Protein AF-A0A9P8GSK3-F1 (afdb_monomer)

Mean predicted aligned error: 22.46 Å

Radius of gyration: 45.97 Å; Cα contacts (8 Å, |Δi|>4): 1770; chains: 1; bounding box: 132×120×137 Å

Sequence (1224 aa):
MKLSNPSAVPVYTISGSATARPLPEWLARQRKRSLKQDPEWANRVELLQDFEFEEASQCVRVSDDGEWVMSTGTYKPQQHVHYLPHLSLSYARHTDSLNQTFLLLSSDYTKSLHLQTDRTLEFHTPGGMHYRTRIPRYGRDLKYNKRSAEALIPASGVNADGMGEVYRLNLELGRYMKAYEVDVGGDDWTSSGAGALQGGINTGCVNTAAIAEDSHNLLAFGTSIGTVEFWDSRSRSRVGLLSSPTQSQEQRPQVTALEFHRSGLNLATGDSDGIVHVYDLRSPMPLLTKDQGYGYAIQTLKYMSPTSTQVQSEKLMSADKRIIKIWEASNGDPWTSVEPAVDLNHVEWCKDSGMLLTANEGRQQHSFFIPQLGPAPKWCSFLDNLVEEMAEDAQDPSAFNAGAQETGAVYDNYKFLSTQQLRELNLDHLVGTTSLLRPYMHGYFVAQKLYEQARLISNPDMFEEQRAKSIAEKINKERESRIRGNKAVKVKVNRRLAEKMAAREEANERRKARRVLRQGGDEPQPQAEGEDEEDTDKPARGVLGDDRFASLFQDEDFEIDEQSREFQLHNPSTVPVAKDAERKRGLTAVEEEANQSIHGSSDDESESEIDDAAAERQQRGVQRRNDRGDDNTVDKNRISSTNYRKSGHKSKQPQMSVSSSQPKNKNANANRRDRSFGDLAQNLRDQPKSSIRQGGVVGEKEVTFAPQKVQKRPQRPRESYGGGDADDGNGRKIPRGKERRSASGNVFRGITMENGPNELTEDEGSPLVSVPATSEQQEDHRVDNSGEREFGGAVGVSCMMIGFPLLMYYMWIGATFYNGHLPSRTPGQSWSALFSHLGNLCYEHAFPHLKAWTIYWTFLIFEGACYLYMPGVYGKGKRLPSLDGKQLEYYCSAVWSWYTTIILAVLLHVSGLFPLYTLIDEFGSIMSVAIISGFLVSFIAYFSALHRGAQHRMTGSPIYDFFMGAELNPRLFTWLDFKMFFEVRIPWYILFLTTLGACARQYERYGYVSGEALFLLMAHFLYANACSKGEELIITSWDMYFEKWGFMLIFWNLAGVPLSYCHCTLYIANHDPAEYHWNPYLLTLLFITYLFVYWIWDTANSQKNMFRAQERGVELNRKTFPQLPWKAVKNPVAIKTKTGDSILCDGWYGKARKIHYTCDLFFALSWGAITGFDSPFPWFYPLFFACMIVHRAIRDIQKCREKYGEAWMEYERRVPWLFVPGVV

Solvent-accessible surface area (backbone atoms only — not comparable to full-atom values): 72685 Å² total; per-residue (Å²): 84,44,67,70,36,94,52,99,52,63,34,34,36,46,31,59,53,91,46,69,72,71,69,59,65,70,59,43,58,59,44,50,64,65,42,70,77,40,65,72,61,72,62,55,53,70,76,45,46,83,58,54,37,93,48,21,29,38,37,46,46,70,31,80,72,69,46,36,38,40,36,33,26,56,65,78,14,27,38,42,33,31,34,39,80,72,36,28,62,71,47,76,46,75,46,98,50,45,57,66,43,66,44,66,78,45,54,46,76,63,30,30,44,34,37,30,74,86,23,35,38,40,34,35,37,86,94,38,79,74,50,76,49,76,51,95,38,49,61,60,34,70,48,71,41,82,91,74,42,29,37,39,30,22,12,37,15,46,50,101,86,33,30,12,41,29,44,30,40,25,66,84,78,73,40,77,50,87,53,48,78,42,84,19,88,25,70,35,79,83,40,79,45,38,91,43,87,56,28,20,78,74,28,16,20,28,40,25,61,30,62,20,75,83,55,81,46,42,34,38,39,21,10,49,65,20,30,38,40,30,32,38,77,85,80,71,41,81,74,48,77,44,58,67,86,69,93,50,91,89,70,52,53,26,25,44,22,49,33,53,34,76,81,44,45,40,36,42,40,17,23,38,58,18,38,35,38,32,26,44,80,92,42,86,58,62,79,43,77,47,75,70,82,78,57,40,36,23,54,35,52,44,74,43,72,46,73,35,93,90,39,90,64,52,28,34,34,44,26,32,42,53,39,39,38,36,22,34,66,89,80,67,49,79,62,44,65,46,73,59,53,45,46,42,55,32,68,33,73,47,80,77,29,19,37,37,42,34,12,18,70,31,35,43,34,37,35,40,40,24,67,87,45,9,54,53,52,89,66,48,45,66,53,49,56,52,52,47,54,42,52,68,42,86,83,49,98,68,33,74,57,91,87,50,92,88,72,79,91,73,52,100,55,47,42,78,37,47,68,63,57,34,48,75,50,65,49,58,79,41,65,93,73,42,89,66,52,42,81,50,99,80,30,32,36,30,42,41,74,58,53,53,53,32,52,55,66,67,43,72,60,54,63,58,52,52,52,51,49,54,52,52,50,52,55,48,52,56,43,58,73,62,70,76,64,92,71,70,78,90,49,80,27,51,48,72,56,53,58,57,47,52,57,52,51,52,56,48,50,57,52,50,53,59,50,53,76,68,63,82,78,90,77,84,80,77,85,82,79,87,81,80,98,80,86,83,90,80,72,59,100,47,75,93,47,38,78,93,48,47,55,61,30,61,41,74,94,54,56,76,57,79,84,38,72,66,52,41,69,76,40,78,86,70,75,79,83,79,88,78,82,90,83,92,84,80,89,65,97,66,72,70,74,78,75,77,76,88,88,86,85,78,90,85,89,86,85,89,83,88,85,90,81,82,89,81,88,81,89,80,88,80,90,82,85,88,77,90,83,89,84,91,86,85,88,91,83,90,84,89,88,88,88,89,89,82,88,89,84,88,87,87,86,84,88,90,86,82,83,89,87,86,90,85,85,88,82,93,89,86,82,90,70,92,79,60,78,65,70,58,60,61,78,73,71,88,79,86,89,76,86,90,81,83,94,72,96,78,95,82,81,90,80,84,92,79,93,82,84,88,83,80,89,82,79,88,86,81,86,82,88,83,87,83,84,83,84,85,81,90,84,93,82,87,91,89,89,80,91,81,92,86,86,87,82,83,88,88,83,89,82,85,88,85,85,85,81,88,86,89,82,88,83,90,80,80,89,79,82,81,81,83,89,75,88,71,86,75,73,65,58,40,48,45,86,80,81,78,59,72,69,68,32,52,63,40,44,51,50,46,70,54,44,54,61,53,47,52,54,51,53,47,46,8,45,72,76,44,84,28,33,80,78,72,72,57,95,88,56,49,73,68,60,42,53,51,50,55,49,46,51,44,59,73,61,21,46,67,43,69,71,34,46,51,55,57,50,50,50,53,52,51,52,52,48,26,55,74,71,35,70,59,47,82,30,75,31,58,64,31,75,92,55,84,49,45,59,52,78,42,76,38,11,43,53,47,34,53,53,52,50,53,52,47,52,52,50,32,33,77,69,64,77,46,57,50,33,53,57,61,79,42,33,46,13,38,49,41,36,26,48,51,46,16,55,52,51,30,50,52,46,35,55,48,20,62,73,70,68,46,47,33,49,37,72,87,43,72,67,40,30,42,37,50,13,27,25,54,80,60,60,51,92,84,67,47,46,53,61,73,51,36,73,49,52,52,19,38,48,50,33,33,47,46,33,50,8,34,40,49,46,34,32,75,74,69,74,47,63,52,73,59,54,51,47,51,40,52,52,39,45,55,49,37,48,47,50,28,69,40,40,70,58,51,47,66,35,62,70,59,74,68,40,37,55,10,30,55,61,40,28,35,25,57,26,46,49,22,64,56,62,34,36,33,45,47,45,67,57,70,48,60,72,81,80,51,64,66,60,68,69,60,48,51,49,47,53,56,49,49,55,50,42,48,52,53,32,56,23,38,57,32,28,58,52,46,50,65,23,55,79,69,76,40,86,87,76,81,90,60,89,88,73,67,83,70,38,56,68,80,88,63,51,60,48,71,33,99,81,79,48,68,44,70,54,34,73,59,42,38,46,8,70,40,35,49,59,46,36,54,47,50,53,35,43,48,51,16,53,57,57,53,80,83,34,64,55,29,44,44,45,32,53,55,49,48,56,49,50,54,55,49,50,54,55,49,50,52,55,40,44,72,73,40,41,68,51,37,52,55,45,44,68,72,21,72,20,42,42,38,67,93,79,57

Structure (mmCIF, N/CA/C/O backbone):
data_AF-A0A9P8GSK3-F1
#
_entry.id   AF-A0A9P8GSK3-F1
#
loop_
_atom_site.group_PDB
_atom_site.id
_atom_site.type_symbol
_atom_site.label_atom_id
_atom_site.label_alt_id
_atom_site.label_comp_id
_atom_site.label_asym_id
_atom_site.label_entity_id
_atom_site.label_seq_id
_atom_site.pdbx_PDB_ins_code
_atom_site.Cartn_x
_atom_site.Cartn_y
_atom_site.Cartn_z
_atom_site.occupancy
_atom_site.B_iso_or_equiv
_atom_site.auth_seq_id
_atom_site.auth_comp_id
_atom_site.auth_asym_id
_atom_site.auth_atom_id
_atom_site.pdbx_PDB_model_num
ATOM 1 N N . MET A 1 1 ? 3.938 1.145 26.643 1.00 70.19 1 MET A N 1
ATOM 2 C CA . MET A 1 1 ? 3.101 1.276 27.854 1.00 70.19 1 MET A CA 1
ATOM 3 C C . MET A 1 1 ? 3.301 2.670 28.438 1.00 70.19 1 MET A C 1
ATOM 5 O O . MET A 1 1 ? 4.382 3.214 28.258 1.00 70.19 1 MET A O 1
ATOM 9 N N . LYS A 1 2 ? 2.288 3.274 29.072 1.00 73.25 2 LYS A N 1
ATOM 10 C CA . LYS A 1 2 ? 2.395 4.587 29.741 1.00 73.25 2 LYS A CA 1
ATOM 11 C C . LYS A 1 2 ? 1.479 4.644 30.968 1.00 73.25 2 LYS A C 1
ATOM 13 O O . LYS A 1 2 ? 0.373 4.108 30.921 1.00 73.25 2 LYS A O 1
ATOM 18 N N . LEU A 1 3 ? 1.915 5.311 32.039 1.00 74.56 3 LEU A N 1
ATOM 19 C CA . LEU A 1 3 ? 1.062 5.621 33.189 1.00 74.56 3 LEU A CA 1
ATOM 20 C C . LEU A 1 3 ? -0.022 6.638 32.783 1.00 74.56 3 LEU A C 1
ATOM 22 O O . LEU A 1 3 ? 0.280 7.705 32.249 1.00 74.56 3 LEU A O 1
ATOM 26 N N . SER A 1 4 ? -1.284 6.284 33.016 1.00 69.69 4 SER A N 1
ATOM 27 C CA . SER A 1 4 ? -2.466 7.010 32.518 1.00 69.69 4 SER A CA 1
ATOM 28 C C . SER A 1 4 ? -3.011 8.011 33.537 1.00 69.69 4 SER A C 1
ATOM 30 O O . SER A 1 4 ? -3.541 9.050 33.159 1.00 69.69 4 SER A O 1
ATOM 32 N N . ASN A 1 5 ? -2.881 7.692 34.827 1.00 68.56 5 ASN A N 1
ATOM 33 C CA . ASN A 1 5 ? -3.347 8.506 35.944 1.00 68.56 5 ASN A CA 1
ATOM 34 C C . ASN A 1 5 ? -2.309 8.437 37.087 1.00 68.56 5 ASN A C 1
ATOM 36 O O . ASN A 1 5 ? -1.944 7.325 37.476 1.00 68.56 5 ASN A O 1
ATOM 40 N N . PRO A 1 6 ? -1.824 9.575 37.624 1.00 57.06 6 PRO A N 1
ATOM 41 C CA . PRO A 1 6 ? -0.939 9.630 38.793 1.00 57.06 6 PRO A CA 1
ATOM 42 C C . PRO A 1 6 ? -1.689 9.528 40.141 1.00 57.06 6 PRO A C 1
ATOM 44 O O . PRO A 1 6 ? -1.169 9.946 41.176 1.00 57.06 6 PRO A O 1
ATOM 47 N N . SER A 1 7 ? -2.918 9.003 40.149 1.00 65.94 7 SER A N 1
ATOM 48 C CA . SER A 1 7 ? -3.650 8.621 41.361 1.00 65.94 7 SER A CA 1
ATOM 49 C C . SER A 1 7 ? -2.873 7.616 42.223 1.00 65.94 7 SER A C 1
ATOM 51 O O . SER A 1 7 ? -1.997 6.907 41.736 1.00 65.94 7 SER A O 1
ATOM 53 N N . ALA A 1 8 ? -3.244 7.496 43.504 1.00 71.44 8 ALA A N 1
ATOM 54 C CA . ALA A 1 8 ? -2.630 6.544 44.444 1.00 71.44 8 ALA A CA 1
ATOM 55 C C . ALA A 1 8 ? -2.662 5.076 43.958 1.00 71.44 8 ALA A C 1
ATOM 57 O O . ALA A 1 8 ? -1.818 4.271 44.347 1.00 71.44 8 ALA A O 1
ATOM 58 N N . VAL A 1 9 ? -3.617 4.753 43.082 1.00 82.31 9 VAL A N 1
ATOM 59 C CA . VAL A 1 9 ? -3.660 3.527 42.280 1.00 82.31 9 VAL A CA 1
ATOM 60 C C . VAL A 1 9 ? -3.113 3.850 40.881 1.00 82.31 9 VAL A C 1
ATOM 62 O O . VAL A 1 9 ? -3.765 4.622 40.167 1.00 82.31 9 VAL A O 1
ATOM 65 N N . PRO A 1 10 ? -1.972 3.284 40.449 1.00 83.38 10 PRO A N 1
ATOM 66 C CA . PRO A 1 10 ? -1.483 3.462 39.088 1.00 83.38 10 PRO A CA 1
ATOM 67 C C . PRO A 1 10 ? -2.335 2.669 38.086 1.00 83.38 10 PRO A C 1
ATOM 69 O O . PRO A 1 10 ? -2.707 1.521 38.333 1.00 83.38 10 PRO A O 1
ATOM 72 N N . VAL A 1 11 ? -2.610 3.275 36.928 1.00 87.38 11 VAL A N 1
ATOM 73 C CA . VAL A 1 11 ? -3.297 2.622 35.800 1.00 87.38 11 VAL A CA 1
ATOM 74 C C . VAL A 1 11 ? -2.445 2.741 34.545 1.00 87.38 11 VAL A C 1
ATOM 76 O O . VAL A 1 11 ? -2.153 3.850 34.093 1.00 87.38 11 VAL A O 1
ATOM 79 N N . TYR A 1 12 ? -2.083 1.616 33.939 1.00 86.31 12 TYR A N 1
ATOM 80 C CA . TYR A 1 12 ? -1.197 1.566 32.779 1.00 86.31 12 TYR A CA 1
ATOM 81 C C . TYR A 1 12 ? -1.998 1.404 31.485 1.00 86.31 12 TYR A C 1
ATOM 83 O O . TYR A 1 12 ? -2.750 0.445 31.327 1.00 86.31 12 TYR A O 1
ATOM 91 N N . THR A 1 13 ? -1.810 2.317 30.532 1.00 87.25 13 THR A N 1
ATOM 92 C CA . THR A 1 13 ? -2.250 2.124 29.145 1.00 87.25 13 THR A CA 1
ATOM 93 C C . THR A 1 13 ? -1.189 1.283 28.447 1.00 87.25 13 THR A C 1
ATOM 95 O O . THR A 1 13 ? -0.060 1.749 28.243 1.00 87.25 13 THR A O 1
ATOM 98 N N . ILE A 1 14 ? -1.522 0.041 28.096 1.00 85.19 14 ILE A N 1
ATOM 99 C CA . ILE A 1 14 ? -0.599 -0.850 27.383 1.00 85.19 14 ILE A CA 1
ATOM 100 C C . ILE A 1 14 ? -0.660 -0.524 25.892 1.00 85.19 14 ILE A C 1
ATOM 102 O O . ILE A 1 14 ? 0.328 -0.047 25.333 1.00 85.19 14 ILE A O 1
ATOM 106 N N . SER A 1 15 ? -1.839 -0.719 25.289 1.00 81.81 15 SER A N 1
ATOM 107 C CA . SER A 1 15 ? -2.150 -0.354 23.905 1.00 81.81 15 SER A CA 1
ATOM 108 C C . SER A 1 15 ? -3.237 0.722 23.853 1.00 81.81 15 SER A C 1
ATOM 110 O O . SER A 1 15 ? -4.121 0.767 24.712 1.00 81.81 15 SER A O 1
ATOM 112 N N . GLY A 1 16 ? -3.152 1.607 22.858 1.00 77.06 16 GLY A N 1
ATOM 113 C CA . GLY A 1 16 ? -4.143 2.652 22.627 1.00 77.06 16 GLY A CA 1
ATOM 114 C C . GLY A 1 16 ? -3.597 3.917 21.964 1.00 77.06 16 GLY A C 1
ATOM 115 O O . GLY A 1 16 ? -2.390 4.123 21.812 1.00 77.06 16 GLY A O 1
ATOM 116 N N . SER A 1 17 ? -4.519 4.788 21.559 1.00 70.69 17 SER A N 1
ATOM 117 C CA . SER A 1 17 ? -4.235 6.063 20.899 1.00 70.69 17 SER A CA 1
ATOM 118 C C . SER A 1 17 ? -4.015 7.190 21.915 1.00 70.69 17 SER A C 1
ATOM 120 O O . SER A 1 17 ? -4.970 7.680 22.514 1.00 70.69 17 SER A O 1
ATOM 122 N N . ALA A 1 18 ? -2.776 7.670 22.048 1.00 68.25 18 ALA A N 1
ATOM 123 C CA . ALA A 1 18 ? -2.437 8.807 22.915 1.00 68.25 18 ALA A CA 1
ATOM 124 C C . ALA A 1 18 ? -3.004 10.167 22.440 1.00 68.25 18 ALA A C 1
ATOM 126 O O . ALA A 1 18 ? -2.878 11.165 23.145 1.00 68.25 18 ALA A O 1
ATOM 127 N N . THR A 1 19 ? -3.614 10.234 21.250 1.00 64.88 19 THR A N 1
ATOM 128 C CA . THR A 1 19 ? -4.216 11.451 20.691 1.00 64.88 19 THR A CA 1
ATOM 129 C C . THR A 1 19 ? -5.680 11.240 20.307 1.00 64.88 19 THR A C 1
ATOM 131 O O . THR A 1 19 ? -6.029 10.262 19.651 1.00 64.88 19 THR A O 1
ATOM 134 N N . ALA A 1 20 ? -6.523 12.223 20.647 1.00 66.25 20 ALA A N 1
ATOM 135 C CA . ALA A 1 20 ? -7.957 12.253 20.330 1.00 66.25 20 ALA A CA 1
ATOM 136 C C . ALA A 1 20 ? -8.278 12.248 18.826 1.00 66.25 20 ALA A C 1
ATOM 138 O O . ALA A 1 20 ? -9.385 11.921 18.407 1.00 66.25 20 ALA A O 1
ATOM 139 N N . ARG A 1 21 ? -7.314 12.675 18.005 1.00 70.44 21 ARG A N 1
ATOM 140 C CA . ARG A 1 21 ? -7.384 12.675 16.543 1.00 70.44 21 ARG A CA 1
ATOM 141 C C . ARG A 1 21 ? -6.069 12.096 16.018 1.00 70.44 21 ARG A C 1
ATOM 143 O O . ARG A 1 21 ? -5.085 12.839 15.940 1.00 70.44 21 ARG A O 1
ATOM 150 N N . PRO A 1 22 ? -5.998 10.785 15.724 1.00 68.25 22 PRO A N 1
ATOM 151 C CA . PRO A 1 22 ? -4.813 10.205 15.107 1.00 68.25 22 PRO A CA 1
ATOM 152 C C . PRO A 1 22 ? -4.578 10.819 13.721 1.00 68.25 22 PRO A C 1
ATOM 154 O O . PRO A 1 22 ? -5.506 11.281 13.055 1.00 68.25 22 PRO A O 1
ATOM 157 N N . LEU A 1 23 ? -3.323 10.818 13.266 1.00 70.06 23 LEU A N 1
ATOM 158 C CA . LEU A 1 23 ? -3.021 11.158 11.875 1.00 70.06 23 LEU A CA 1
ATOM 159 C C . LEU A 1 23 ? -3.677 10.115 10.948 1.00 70.06 23 LEU A C 1
ATOM 161 O O . LEU A 1 23 ? -3.626 8.928 11.284 1.00 70.06 23 LEU A O 1
ATOM 165 N N . PRO A 1 24 ? -4.234 10.513 9.784 1.00 70.56 24 PRO A N 1
ATOM 166 C CA . PRO A 1 24 ? -4.774 9.575 8.802 1.00 70.56 24 PRO A CA 1
ATOM 167 C C . PRO A 1 24 ? -3.781 8.457 8.491 1.00 70.56 24 PRO A C 1
ATOM 169 O O . PRO A 1 24 ? -2.579 8.715 8.389 1.00 70.56 24 PRO A O 1
ATOM 172 N N . GLU A 1 25 ? -4.266 7.222 8.328 1.00 62.50 25 GLU A N 1
ATOM 173 C CA . GLU A 1 25 ? -3.390 6.046 8.287 1.00 62.50 25 GLU A CA 1
ATOM 174 C C . GLU A 1 25 ? -2.247 6.182 7.274 1.00 62.50 25 GLU A C 1
ATOM 176 O O . GLU A 1 25 ? -1.104 5.859 7.588 1.00 62.50 25 GLU A O 1
ATOM 181 N N . TRP A 1 26 ? -2.537 6.653 6.063 1.00 66.50 26 TRP A N 1
ATOM 182 C CA . TRP A 1 26 ? -1.534 6.794 5.010 1.00 66.50 26 TRP A CA 1
ATOM 183 C C . TRP A 1 26 ? -0.396 7.741 5.429 1.00 66.50 26 TRP A C 1
ATOM 185 O O . TRP A 1 26 ? 0.775 7.421 5.220 1.00 66.50 26 TRP A O 1
ATOM 195 N N . LEU A 1 27 ? -0.722 8.842 6.114 1.00 63.34 27 LEU A N 1
ATOM 196 C CA . LEU A 1 27 ? 0.229 9.833 6.619 1.00 63.34 27 LEU A CA 1
ATOM 197 C C . LEU A 1 27 ? 0.995 9.298 7.838 1.00 63.34 27 LEU A C 1
ATOM 199 O O . LEU A 1 27 ? 2.202 9.515 7.961 1.00 63.34 27 LEU A O 1
ATOM 203 N N . ALA A 1 28 ? 0.323 8.545 8.713 1.00 61.78 28 ALA A N 1
ATOM 204 C CA . ALA A 1 28 ? 0.964 7.830 9.813 1.00 61.78 28 ALA A CA 1
ATOM 205 C C . ALA A 1 28 ? 1.957 6.774 9.287 1.00 61.78 28 ALA A C 1
ATOM 207 O O . ALA A 1 28 ? 3.100 6.740 9.734 1.00 61.78 28 ALA A O 1
ATOM 208 N N . ARG A 1 29 ? 1.575 5.974 8.279 1.00 65.06 29 ARG A N 1
ATOM 209 C CA . ARG A 1 29 ? 2.432 4.988 7.589 1.00 65.06 29 ARG A CA 1
ATOM 210 C C . ARG A 1 29 ? 3.604 5.646 6.851 1.00 65.06 29 ARG A C 1
ATOM 212 O O . ARG A 1 29 ? 4.705 5.101 6.875 1.00 65.06 29 ARG A O 1
ATOM 219 N N . GLN A 1 30 ? 3.404 6.818 6.246 1.00 63.38 30 GLN A N 1
ATOM 220 C CA . GLN A 1 30 ? 4.469 7.606 5.615 1.00 63.38 30 GLN A CA 1
ATOM 221 C C . GLN A 1 30 ? 5.486 8.090 6.661 1.00 63.38 30 GLN A C 1
ATOM 223 O O . GLN A 1 30 ? 6.686 7.844 6.518 1.00 63.38 30 GLN A O 1
ATOM 228 N N . ARG A 1 31 ? 5.012 8.673 7.773 1.00 57.75 31 ARG A N 1
ATOM 229 C CA . ARG A 1 31 ? 5.863 9.054 8.915 1.00 57.75 31 ARG A CA 1
ATOM 230 C C . ARG A 1 31 ? 6.475 7.852 9.641 1.00 57.75 31 ARG A C 1
ATOM 232 O O . ARG A 1 31 ? 7.550 7.999 10.205 1.00 57.75 31 ARG A O 1
ATOM 239 N N . LYS A 1 32 ? 5.886 6.650 9.574 1.00 59.59 32 LYS A N 1
ATOM 240 C CA . LYS A 1 32 ? 6.420 5.402 10.171 1.00 59.59 32 LYS A CA 1
ATOM 241 C C . LYS A 1 32 ? 7.835 5.056 9.676 1.00 59.59 32 LYS A C 1
ATOM 243 O O . LYS A 1 32 ? 8.541 4.305 10.340 1.00 59.59 32 LYS A O 1
ATOM 248 N N . ARG A 1 33 ? 8.277 5.609 8.532 1.00 58.06 33 ARG A N 1
ATOM 249 C CA . ARG A 1 33 ? 9.667 5.492 8.048 1.00 58.06 33 ARG A CA 1
ATOM 250 C C . ARG A 1 33 ? 10.639 6.460 8.732 1.00 58.06 33 ARG A C 1
ATOM 252 O O . ARG A 1 33 ? 11.757 6.045 9.011 1.00 58.06 33 ARG A O 1
ATOM 259 N N . SER A 1 34 ? 10.234 7.698 9.032 1.00 55.66 34 SER A N 1
ATOM 260 C CA . SER A 1 34 ? 11.063 8.655 9.788 1.00 55.66 34 SER A CA 1
ATOM 261 C C . SER A 1 34 ? 11.039 8.364 11.292 1.00 55.66 34 SER A C 1
ATOM 263 O O . SER A 1 34 ? 12.094 8.302 11.911 1.00 55.66 34 SER A O 1
ATOM 265 N N . LEU A 1 35 ? 9.856 8.043 11.835 1.00 52.88 35 LEU A N 1
ATOM 266 C CA . LEU A 1 35 ? 9.640 7.601 13.221 1.00 52.88 35 LEU A CA 1
ATOM 267 C C . LEU A 1 35 ? 10.428 6.333 13.583 1.00 52.88 35 LEU A C 1
ATOM 269 O O . LEU A 1 35 ? 10.592 6.028 14.755 1.00 52.88 35 LEU A O 1
ATOM 273 N N . LYS A 1 36 ? 10.970 5.595 12.606 1.00 57.69 36 LYS A N 1
ATOM 274 C CA . LYS A 1 36 ? 11.797 4.405 12.859 1.00 57.69 36 LYS A CA 1
ATOM 275 C C . LYS A 1 36 ? 13.150 4.720 13.529 1.00 57.69 36 LYS A C 1
ATOM 277 O O . LYS A 1 36 ? 13.884 3.791 13.853 1.00 57.69 36 LYS A O 1
ATOM 282 N N . GLN A 1 37 ? 13.490 5.999 13.705 1.00 54.34 37 GLN A N 1
ATOM 283 C CA . GLN A 1 37 ? 14.628 6.463 14.511 1.00 54.34 37 GLN A CA 1
ATOM 284 C C . GLN A 1 37 ? 14.208 7.077 15.860 1.00 54.34 37 GLN A C 1
ATOM 286 O O . GLN A 1 37 ? 15.078 7.330 16.689 1.00 54.34 37 GLN A O 1
ATOM 291 N N . ASP A 1 38 ? 12.911 7.299 16.099 1.00 59.09 38 ASP A N 1
ATOM 292 C CA . ASP A 1 38 ? 12.418 7.888 17.346 1.00 59.09 38 ASP A CA 1
ATOM 293 C C . ASP A 1 38 ? 12.273 6.804 18.438 1.00 59.09 38 ASP A C 1
ATOM 295 O O . ASP A 1 38 ? 11.646 5.764 18.198 1.00 59.09 38 ASP A O 1
ATOM 299 N N . PRO A 1 39 ? 12.817 7.016 19.654 1.00 53.41 39 PRO A N 1
ATOM 300 C CA . PRO A 1 39 ? 12.835 5.993 20.703 1.00 53.41 39 PRO A CA 1
ATOM 301 C C . PRO A 1 39 ? 11.430 5.643 21.212 1.00 53.41 39 PRO A C 1
ATOM 303 O O . PRO A 1 39 ? 11.164 4.487 21.520 1.00 53.41 39 PRO A O 1
ATOM 306 N N . GLU A 1 40 ? 10.495 6.598 21.216 1.00 55.22 40 GLU A N 1
ATOM 307 C CA . GLU A 1 40 ? 9.090 6.346 21.570 1.00 55.22 40 GLU A CA 1
ATOM 308 C C . GLU A 1 40 ? 8.411 5.348 20.622 1.00 55.22 40 GLU A C 1
ATOM 310 O O . GLU A 1 40 ? 7.544 4.583 21.044 1.00 55.22 40 GLU A O 1
ATOM 315 N N . TRP A 1 41 ? 8.810 5.325 19.344 1.00 62.22 41 TRP A N 1
ATOM 316 C CA . TRP A 1 41 ? 8.299 4.345 18.389 1.00 62.22 41 TRP A CA 1
ATOM 317 C C . TRP A 1 41 ? 8.928 2.961 18.611 1.00 62.22 41 TRP A C 1
ATOM 319 O O . TRP A 1 41 ? 8.248 1.946 18.461 1.00 62.22 41 TRP A O 1
ATOM 329 N N . ALA A 1 42 ? 10.213 2.906 18.978 1.00 59.00 42 ALA A N 1
ATOM 330 C CA . ALA A 1 42 ? 10.905 1.654 19.288 1.00 59.00 42 ALA A CA 1
ATOM 331 C C . ALA A 1 42 ? 10.383 0.999 20.582 1.00 59.00 42 ALA A C 1
ATOM 333 O O . ALA A 1 42 ? 10.210 -0.216 20.622 1.00 59.00 42 ALA A O 1
ATOM 334 N N . ASN A 1 43 ? 10.056 1.802 21.598 1.00 62.62 43 ASN A N 1
ATOM 335 C CA . ASN A 1 43 ? 9.578 1.346 22.910 1.00 62.62 43 ASN A CA 1
ATOM 336 C C . ASN A 1 43 ? 8.051 1.080 22.945 1.00 62.62 43 ASN A C 1
ATOM 338 O O . ASN A 1 43 ? 7.445 0.926 24.011 1.00 62.62 43 ASN A O 1
ATOM 342 N N . ARG A 1 44 ? 7.389 1.048 21.780 1.00 69.69 44 ARG A N 1
ATOM 343 C CA . ARG A 1 44 ? 5.934 0.896 21.668 1.00 69.69 44 ARG A CA 1
ATOM 344 C C . ARG A 1 44 ? 5.510 -0.574 21.691 1.00 69.69 44 ARG A C 1
ATOM 346 O O . ARG A 1 44 ? 5.455 -1.235 20.660 1.00 69.69 44 ARG A O 1
ATOM 353 N N . VAL A 1 45 ? 5.142 -1.051 22.877 1.00 69.75 45 VAL A N 1
ATOM 354 C CA . VAL A 1 45 ? 4.479 -2.351 23.074 1.00 69.75 45 VAL A CA 1
ATOM 355 C C . VAL A 1 45 ? 3.070 -2.331 22.463 1.00 69.75 45 VAL A C 1
ATOM 357 O O . VAL A 1 45 ? 2.242 -1.511 22.854 1.00 69.75 45 VAL A O 1
ATOM 360 N N . GLU A 1 46 ? 2.785 -3.254 21.544 1.00 76.62 46 GLU A N 1
ATOM 361 C CA . GLU A 1 46 ? 1.431 -3.591 21.083 1.00 76.62 46 GLU A CA 1
ATOM 362 C C . GLU A 1 46 ? 1.115 -5.013 21.587 1.00 76.62 46 GLU A C 1
ATOM 364 O O . GLU A 1 46 ? 1.818 -5.957 21.239 1.00 76.62 46 GLU A O 1
ATOM 369 N N . LEU A 1 47 ? 0.120 -5.153 22.477 1.00 83.12 47 LEU A N 1
ATOM 370 C CA . LEU A 1 47 ? -0.139 -6.398 23.226 1.00 83.12 47 LEU A CA 1
ATOM 371 C C . LEU A 1 47 ? -0.805 -7.493 22.382 1.00 83.12 47 LEU A C 1
ATOM 373 O O . LEU A 1 47 ? -0.472 -8.665 22.516 1.00 83.12 47 LEU A O 1
ATOM 377 N N . LEU A 1 48 ? -1.768 -7.103 21.548 1.00 87.19 48 LEU A N 1
ATOM 378 C CA . LEU A 1 48 ? -2.497 -7.987 20.647 1.00 87.19 48 LEU A CA 1
ATOM 379 C C . LEU A 1 48 ? -2.267 -7.503 19.214 1.00 87.19 48 LEU A C 1
ATOM 381 O O . LEU A 1 48 ? -2.512 -6.335 18.900 1.00 87.19 48 LEU A O 1
ATOM 385 N N . GLN A 1 49 ? -1.795 -8.394 18.343 1.00 87.50 49 GLN A N 1
ATOM 386 C CA . GLN A 1 49 ? -1.580 -8.086 16.934 1.00 87.50 49 GLN A CA 1
ATOM 387 C C . GLN A 1 49 ? -2.915 -7.758 16.250 1.00 87.50 49 GLN A C 1
ATOM 389 O O . GLN A 1 49 ? -3.891 -8.500 16.380 1.00 87.50 49 GLN A O 1
ATOM 394 N N . ASP A 1 50 ? -2.924 -6.665 15.481 1.00 87.44 50 ASP A N 1
ATOM 395 C CA . ASP A 1 50 ? -4.078 -6.175 14.719 1.00 87.44 50 ASP A CA 1
ATOM 396 C C . ASP A 1 50 ? -5.334 -5.960 15.608 1.00 87.44 50 ASP A C 1
ATOM 398 O O . ASP A 1 50 ? -6.471 -6.244 15.223 1.00 87.44 50 ASP A O 1
ATOM 402 N N . PHE A 1 51 ? -5.135 -5.452 16.835 1.00 91.38 51 PHE A N 1
ATOM 403 C CA . PHE A 1 51 ? -6.191 -5.034 17.781 1.00 91.38 51 PHE A CA 1
ATOM 404 C C . PHE A 1 51 ? -6.688 -3.600 17.501 1.00 91.38 51 PHE A C 1
ATOM 406 O O . PHE A 1 51 ? -6.719 -2.718 18.361 1.00 91.38 51 PHE A O 1
ATOM 413 N N . GLU A 1 52 ? -7.025 -3.347 16.238 1.00 90.62 52 GLU A N 1
ATOM 414 C CA . GLU A 1 52 ? -7.449 -2.044 15.726 1.00 90.62 52 GLU A CA 1
ATOM 415 C C . GLU A 1 52 ? -8.426 -2.185 14.547 1.00 90.62 52 GLU A C 1
ATOM 417 O O . GLU A 1 52 ? -8.454 -3.208 13.865 1.00 90.62 52 GLU A O 1
ATOM 422 N N . PHE A 1 53 ? -9.217 -1.140 14.304 1.00 92.00 53 PHE A N 1
ATOM 423 C CA . PHE A 1 53 ? -10.122 -0.995 13.160 1.00 92.00 53 PHE A CA 1
ATOM 424 C C . PHE A 1 53 ? -9.789 0.291 12.386 1.00 92.00 53 PHE A C 1
ATOM 426 O O . PHE A 1 53 ? -9.118 1.179 12.907 1.00 92.00 53 PHE A O 1
ATOM 433 N N . GLU A 1 54 ? -10.229 0.414 11.129 1.00 84.19 54 GLU A N 1
ATOM 434 C CA . GLU A 1 54 ? -9.837 1.554 10.273 1.00 84.19 54 GLU A CA 1
ATOM 435 C C . GLU A 1 54 ? -10.389 2.913 10.768 1.00 84.19 54 GLU A C 1
ATOM 437 O O . GLU A 1 54 ? -9.703 3.926 10.629 1.00 84.19 54 GLU A O 1
ATOM 442 N N . GLU A 1 55 ? -11.577 2.926 11.390 1.00 86.81 55 GLU A N 1
ATOM 443 C CA . GLU A 1 55 ? -12.244 4.127 11.929 1.00 86.81 55 GLU A CA 1
ATOM 444 C C . GLU A 1 55 ? -12.495 4.030 13.445 1.00 86.81 55 GLU A C 1
ATOM 446 O O . GLU A 1 55 ? -11.806 4.691 14.219 1.00 86.81 55 GLU A O 1
ATOM 451 N N . ALA A 1 56 ? -13.474 3.214 13.856 1.00 91.62 56 ALA A N 1
ATOM 452 C CA . ALA A 1 56 ? -13.959 3.094 15.231 1.00 91.62 56 ALA A CA 1
ATOM 453 C C . ALA A 1 56 ? -14.428 1.662 15.556 1.00 91.62 56 ALA A C 1
ATOM 455 O O . ALA A 1 56 ? -14.594 0.816 14.668 1.00 91.62 56 ALA A O 1
ATOM 456 N N . SER A 1 57 ? -14.680 1.402 16.842 1.00 94.44 57 SER A N 1
ATOM 457 C CA . SER A 1 57 ? -15.173 0.125 17.369 1.00 94.44 57 SER A CA 1
ATOM 458 C C . SER A 1 57 ? -16.404 0.295 18.263 1.00 94.44 57 SER A C 1
ATOM 460 O O . SER A 1 57 ? -16.516 1.263 19.010 1.00 94.44 57 SER A O 1
ATOM 462 N N . GLN A 1 58 ? -17.342 -0.652 18.185 1.00 94.00 58 GLN A N 1
ATOM 463 C CA . GLN A 1 58 ? -18.649 -0.575 18.852 1.00 94.00 58 GLN A CA 1
ATOM 464 C C . GLN A 1 58 ? -18.707 -1.418 20.128 1.00 94.00 58 GLN A C 1
ATOM 466 O O . GLN A 1 58 ? -18.969 -0.896 21.207 1.00 94.00 58 GLN A O 1
ATOM 471 N N . CYS A 1 59 ? -18.414 -2.716 20.029 1.00 94.19 59 CYS A N 1
ATOM 472 C CA . CYS A 1 59 ? -18.459 -3.642 21.160 1.00 94.19 59 CYS A CA 1
ATOM 473 C C . CYS A 1 59 ? -17.222 -4.555 21.176 1.00 94.19 59 CYS A C 1
ATOM 475 O O . CYS A 1 59 ? -16.719 -4.951 20.120 1.00 94.19 59 CYS A O 1
ATOM 477 N N . VAL A 1 60 ? -16.758 -4.895 22.381 1.00 95.81 60 VAL A N 1
ATOM 478 C CA . VAL A 1 60 ? -15.684 -5.854 22.696 1.00 95.81 60 VAL A CA 1
ATOM 479 C C . VAL A 1 60 ? -16.219 -6.787 23.773 1.00 95.81 60 VAL A C 1
ATOM 481 O O . VAL A 1 60 ? -16.812 -6.297 24.732 1.00 95.81 60 VAL A O 1
ATOM 484 N N . ARG A 1 61 ? -15.984 -8.097 23.648 1.00 95.12 61 ARG A N 1
ATOM 485 C CA . ARG A 1 61 ? -16.234 -9.073 24.718 1.00 95.12 61 ARG A CA 1
ATOM 486 C C . ARG A 1 61 ? -15.136 -10.128 24.801 1.00 95.12 61 ARG A C 1
ATOM 488 O O . ARG A 1 61 ? -14.605 -10.556 23.777 1.00 95.12 61 ARG A O 1
ATOM 495 N N . VAL A 1 62 ? -14.860 -10.566 26.025 1.00 94.31 62 VAL A N 1
ATOM 496 C CA . VAL A 1 62 ? -14.025 -11.733 26.344 1.00 94.31 62 VAL A CA 1
ATOM 497 C C . VAL A 1 62 ? -14.926 -12.974 26.435 1.00 94.31 62 VAL A C 1
ATOM 499 O O . VAL A 1 62 ? -16.096 -12.863 26.805 1.00 94.31 62 VAL A O 1
ATOM 502 N N . SER A 1 63 ? -14.402 -14.146 26.090 1.00 94.25 63 SER A N 1
ATOM 503 C CA . SER A 1 63 ? -15.034 -15.449 26.333 1.00 94.25 63 SER A CA 1
ATOM 504 C C . SER A 1 63 ? -15.095 -15.816 27.822 1.00 94.25 63 SER A C 1
ATOM 506 O O . SER A 1 63 ? -14.326 -15.307 28.638 1.00 94.25 63 SER A O 1
ATOM 508 N N . ASP A 1 64 ? -16.001 -16.731 28.190 1.00 88.81 64 ASP A N 1
ATOM 509 C CA . ASP A 1 64 ? -16.100 -17.236 29.570 1.00 88.81 64 ASP A CA 1
ATOM 510 C C . ASP A 1 64 ? -14.890 -18.120 29.948 1.00 88.81 64 ASP A C 1
ATOM 512 O O . ASP A 1 64 ? -14.595 -18.255 31.134 1.00 88.81 64 ASP A O 1
ATOM 516 N N . ASP A 1 65 ? -14.175 -18.683 28.964 1.00 89.06 65 ASP A N 1
ATOM 517 C CA . ASP A 1 65 ? -12.894 -19.387 29.157 1.00 89.06 65 ASP A CA 1
ATOM 518 C C . ASP A 1 65 ? -11.669 -18.457 29.327 1.00 89.06 65 ASP A C 1
ATOM 520 O O . ASP A 1 65 ? -10.631 -18.895 29.826 1.00 89.06 65 ASP A O 1
ATOM 524 N N . GLY A 1 66 ? -11.779 -17.174 28.961 1.00 87.94 66 GLY A N 1
ATOM 525 C CA . GLY A 1 66 ? -10.684 -16.201 29.039 1.00 87.94 66 GLY A CA 1
ATOM 526 C C . GLY A 1 66 ? -9.576 -16.347 27.981 1.00 87.94 66 GLY A C 1
ATOM 527 O O . GLY A 1 66 ? -8.545 -15.685 28.114 1.00 87.94 66 GLY A O 1
ATOM 528 N N . GLU A 1 67 ? -9.760 -17.176 26.945 1.00 91.12 67 GLU A N 1
ATOM 529 C CA . GLU A 1 67 ? -8.786 -17.402 25.860 1.00 91.12 67 GLU A CA 1
ATOM 530 C C . GLU A 1 67 ? -9.099 -16.647 24.556 1.00 91.12 67 GLU A C 1
ATOM 532 O O . GLU A 1 67 ? -8.240 -16.559 23.674 1.00 91.12 67 GLU A O 1
ATOM 537 N N . TRP A 1 68 ? -10.297 -16.072 24.416 1.00 94.69 68 TRP A N 1
ATOM 538 C CA . TRP A 1 68 ? -10.753 -15.408 23.193 1.00 94.69 68 TRP A CA 1
ATOM 539 C C . TRP A 1 68 ? -11.286 -14.003 23.472 1.00 94.69 68 TRP A C 1
ATOM 541 O O . TRP A 1 68 ? -12.018 -13.767 24.433 1.00 94.69 68 TRP A O 1
ATOM 551 N N . VAL A 1 69 ? -10.978 -13.068 22.574 1.00 95.44 69 VAL A N 1
ATOM 552 C CA . VAL A 1 69 ? -11.668 -11.775 22.484 1.00 95.44 69 VAL A CA 1
ATOM 553 C C . VAL A 1 69 ? -12.332 -11.669 21.125 1.00 95.44 69 VAL A C 1
ATOM 555 O O . VAL A 1 69 ? -11.722 -11.956 20.098 1.00 95.44 69 VAL A O 1
ATOM 558 N N . MET A 1 70 ? -13.584 -11.225 21.120 1.00 96.12 70 MET A N 1
ATOM 559 C CA . MET A 1 70 ? -14.280 -10.791 19.916 1.00 96.12 70 MET A CA 1
ATOM 560 C C . MET A 1 70 ? -14.520 -9.284 20.009 1.00 96.12 70 MET A C 1
ATOM 562 O O . MET A 1 70 ? -14.907 -8.771 21.061 1.00 96.12 70 MET A O 1
ATOM 566 N N . SER A 1 71 ? -14.306 -8.564 18.914 1.00 95.94 71 SER A N 1
ATOM 567 C CA . SER A 1 71 ? -14.597 -7.133 18.822 1.00 95.94 71 SER A CA 1
ATOM 568 C C . SER A 1 71 ? -15.230 -6.774 17.482 1.00 95.94 71 SER A C 1
ATOM 570 O O . SER A 1 71 ? -15.149 -7.540 16.523 1.00 95.94 71 SER A O 1
ATOM 572 N N . THR A 1 72 ? -15.925 -5.637 17.417 1.00 96.38 72 THR A N 1
ATOM 573 C CA . THR A 1 72 ? -16.717 -5.222 16.245 1.00 96.38 72 THR A CA 1
ATOM 574 C C . THR A 1 72 ? -16.401 -3.789 15.819 1.00 96.38 72 THR A C 1
ATOM 576 O O . THR A 1 72 ? -16.407 -2.878 16.647 1.00 96.38 72 THR A O 1
ATOM 579 N N . GLY A 1 73 ? -16.128 -3.599 14.525 1.00 94.88 73 GLY A N 1
ATOM 580 C CA . GLY A 1 73 ? -15.729 -2.327 13.915 1.00 94.88 73 GLY A CA 1
ATOM 581 C C . GLY A 1 73 ? -16.803 -1.692 13.031 1.00 94.88 73 GLY A C 1
ATOM 582 O O . GLY A 1 73 ? -17.695 -2.379 12.527 1.00 94.88 73 GLY A O 1
ATOM 583 N N . THR A 1 74 ? -16.698 -0.375 12.826 1.00 92.38 74 THR A N 1
ATOM 584 C CA . THR A 1 74 ? -17.657 0.426 12.041 1.00 92.38 74 THR A CA 1
ATOM 585 C C . THR A 1 74 ? -17.414 0.357 10.531 1.00 92.38 74 THR A C 1
ATOM 587 O O . THR A 1 74 ? -18.328 0.040 9.769 1.00 92.38 74 THR A O 1
ATOM 590 N N . TYR A 1 75 ? -16.188 0.651 10.086 1.00 90.88 75 TYR A N 1
ATOM 591 C CA . TYR A 1 75 ? -15.845 0.740 8.667 1.00 90.88 75 TYR A CA 1
ATOM 592 C C . TYR A 1 75 ? -15.760 -0.642 8.020 1.00 90.88 75 TYR A C 1
ATOM 594 O O . TYR A 1 75 ? -15.003 -1.494 8.491 1.00 90.88 75 TYR A O 1
ATOM 602 N N . LYS A 1 76 ? -16.520 -0.826 6.926 1.00 92.12 76 LYS A N 1
ATOM 603 C CA . LYS A 1 76 ? -16.847 -2.134 6.327 1.00 92.12 76 LYS A CA 1
ATOM 604 C C . LYS A 1 76 ? -17.217 -3.127 7.441 1.00 92.12 76 LYS A C 1
ATOM 606 O O . LYS A 1 76 ? -16.367 -3.945 7.789 1.00 92.12 76 LYS A O 1
ATOM 611 N N . PRO A 1 77 ? -18.426 -3.015 8.027 1.00 93.88 77 PRO A N 1
ATOM 612 C CA . PRO A 1 77 ? -18.801 -3.681 9.269 1.00 93.88 77 PRO A CA 1
ATOM 613 C C . PRO A 1 77 ? -18.224 -5.084 9.402 1.00 93.88 77 PRO A C 1
ATOM 615 O O . PRO A 1 77 ? -18.381 -5.917 8.513 1.00 93.88 77 PRO A O 1
ATOM 618 N N . GLN A 1 78 ? -17.474 -5.312 10.474 1.00 93.88 78 GLN A N 1
ATOM 619 C CA . GLN A 1 78 ? -16.696 -6.534 10.633 1.00 93.88 78 GLN A CA 1
ATOM 620 C C . GLN A 1 78 ? -16.485 -6.881 12.099 1.00 93.88 78 GLN A C 1
ATOM 622 O O . GLN A 1 78 ? -16.404 -6.007 12.963 1.00 93.88 78 GLN A O 1
ATOM 627 N N . GLN A 1 79 ? -16.376 -8.179 12.365 1.00 94.38 79 GLN A N 1
ATOM 628 C CA . GLN A 1 79 ? -15.897 -8.718 13.628 1.00 94.38 79 GLN A CA 1
ATOM 629 C C . GLN A 1 79 ? -14.441 -9.161 13.488 1.00 94.38 79 GLN A C 1
ATOM 631 O O . GLN A 1 79 ? -14.078 -9.837 12.520 1.00 94.38 79 GLN A O 1
ATOM 636 N N . HIS A 1 80 ? -13.628 -8.824 14.479 1.00 95.62 80 HIS A N 1
ATOM 637 C CA . HIS A 1 80 ? -12.326 -9.431 14.713 1.00 95.62 80 HIS A CA 1
ATOM 638 C C . HIS A 1 80 ? -12.467 -10.462 15.836 1.00 95.62 80 HIS A C 1
ATOM 640 O O . HIS A 1 80 ? -13.230 -10.256 16.782 1.00 95.62 80 HIS A O 1
ATOM 646 N N . VAL A 1 81 ? -11.755 -11.581 15.721 1.00 95.62 81 VAL A N 1
ATOM 647 C CA . VAL A 1 81 ? -11.619 -12.576 16.789 1.00 95.62 81 VAL A CA 1
ATOM 648 C C . VAL A 1 81 ? -10.140 -12.815 17.031 1.00 95.62 81 VAL A C 1
ATOM 650 O O . VAL A 1 81 ? -9.442 -13.330 16.156 1.00 95.62 81 VAL A O 1
ATOM 653 N N . HIS A 1 82 ? -9.666 -12.447 18.214 1.00 95.38 82 HIS A N 1
ATOM 654 C CA . HIS A 1 82 ? -8.289 -12.615 18.665 1.00 95.38 82 HIS A CA 1
ATOM 655 C C . HIS A 1 82 ? -8.193 -13.842 19.573 1.00 95.38 82 HIS A C 1
ATOM 657 O O . HIS A 1 82 ? -9.014 -14.016 20.476 1.00 95.38 82 HIS A O 1
ATOM 663 N N . TYR A 1 83 ? -7.189 -14.685 19.330 1.00 95.12 83 TYR A N 1
ATOM 664 C CA . TYR A 1 83 ? -6.858 -15.811 20.201 1.00 95.12 83 TYR A CA 1
ATOM 665 C C . TYR A 1 83 ? -5.726 -15.384 21.129 1.00 95.12 83 TYR A C 1
ATOM 667 O O . TYR A 1 83 ? -4.595 -15.141 20.698 1.00 95.12 83 TYR A O 1
ATOM 675 N N . LEU A 1 84 ? -6.055 -15.241 22.407 1.00 92.12 84 LEU A N 1
ATOM 676 C CA . LEU A 1 84 ? -5.220 -14.556 23.382 1.00 92.12 84 LEU A CA 1
ATOM 677 C C . LEU A 1 84 ? -3.927 -15.328 23.714 1.00 92.12 84 LEU A C 1
ATOM 679 O O . LEU A 1 84 ? -2.877 -14.688 23.730 1.00 92.12 84 LEU A O 1
ATOM 683 N N . PRO A 1 85 ? -3.918 -16.675 23.838 1.00 91.19 85 PRO A N 1
ATOM 684 C CA . PRO A 1 85 ? -2.682 -17.456 23.971 1.00 91.19 85 PRO A CA 1
ATOM 685 C C . PRO A 1 85 ? -1.693 -17.328 22.798 1.00 91.19 85 PRO A C 1
ATOM 687 O O . PRO A 1 85 ? -0.523 -17.660 22.961 1.00 91.19 85 PRO A O 1
ATOM 690 N N . HIS A 1 86 ? -2.128 -16.858 21.620 1.00 91.38 86 HIS A N 1
ATOM 691 C CA . HIS A 1 86 ? -1.247 -16.541 20.483 1.00 91.38 86 HIS A CA 1
ATOM 692 C C . HIS A 1 86 ? -1.062 -15.026 20.263 1.00 91.38 86 HIS A C 1
ATOM 694 O O . HIS A 1 86 ? -0.469 -14.636 19.255 1.00 91.38 86 HIS A O 1
ATOM 700 N N . LEU A 1 87 ? -1.586 -14.172 21.151 1.00 90.75 87 LEU A N 1
ATOM 701 C CA . LEU A 1 87 ? -1.520 -12.703 21.086 1.00 90.75 87 LEU A CA 1
ATOM 702 C C . LEU A 1 87 ? -1.948 -12.094 19.732 1.00 90.75 87 LEU A C 1
ATOM 704 O O . LEU A 1 87 ? -1.466 -11.029 19.345 1.00 90.75 87 LEU A O 1
ATOM 708 N N . SER A 1 88 ? -2.820 -12.760 18.966 1.00 92.12 88 SER A N 1
ATOM 709 C CA . SER A 1 88 ? -3.034 -12.419 17.551 1.00 92.12 88 SER A CA 1
ATOM 710 C C . SER A 1 88 ? -4.454 -12.660 17.040 1.00 92.12 88 SER A C 1
ATOM 712 O O . SER A 1 88 ? -5.233 -13.445 17.584 1.00 92.12 88 SER A O 1
ATOM 714 N N . LEU A 1 89 ? -4.792 -11.945 15.964 1.00 93.38 89 LEU A N 1
ATOM 715 C CA . LEU A 1 89 ? -6.037 -12.094 15.217 1.00 93.38 89 LEU A CA 1
ATOM 716 C C . LEU A 1 89 ? -6.134 -13.506 14.610 1.00 93.38 89 LEU A C 1
ATOM 718 O O . LEU A 1 89 ? -5.384 -13.858 13.701 1.00 93.38 89 LEU A O 1
ATOM 722 N N . SER A 1 90 ? -7.095 -14.301 15.081 1.00 93.81 90 SER A N 1
ATOM 723 C CA . SER A 1 90 ? -7.421 -15.619 14.527 1.00 93.81 90 SER A CA 1
ATOM 724 C C . SER A 1 90 ? -8.148 -15.486 13.187 1.00 93.81 90 SER A C 1
ATOM 726 O O . SER A 1 90 ? -7.775 -16.138 12.211 1.00 93.81 90 SER A O 1
ATOM 728 N N . TYR A 1 91 ? -9.155 -14.608 13.115 1.00 93.50 91 TYR A N 1
ATOM 729 C CA . TYR A 1 91 ? -9.781 -14.201 11.857 1.00 93.50 91 TYR A CA 1
ATOM 730 C C . TYR A 1 91 ? -10.506 -12.854 11.976 1.00 93.50 91 TYR A C 1
ATOM 732 O O . TYR A 1 91 ? -10.982 -12.473 13.045 1.00 93.50 91 TYR A O 1
ATOM 740 N N . ALA A 1 92 ? -10.651 -12.174 10.838 1.00 94.19 92 ALA A N 1
ATOM 741 C CA . ALA A 1 92 ? -11.614 -11.095 10.639 1.00 94.19 92 ALA A CA 1
ATOM 742 C C . ALA A 1 92 ? -12.725 -11.568 9.688 1.00 94.19 92 ALA A C 1
ATOM 744 O O . ALA A 1 92 ? -12.462 -12.294 8.723 1.00 94.19 92 ALA A O 1
ATOM 745 N N . ARG A 1 93 ? -13.973 -11.165 9.943 1.00 93.75 93 ARG A N 1
ATOM 746 C CA . ARG A 1 93 ? -15.136 -11.469 9.095 1.00 93.75 93 ARG A CA 1
ATOM 747 C C . ARG A 1 93 ? -16.016 -10.235 8.960 1.00 93.75 93 ARG A C 1
ATOM 749 O O . ARG A 1 93 ? -16.395 -9.647 9.964 1.00 93.75 93 ARG A O 1
ATOM 756 N N . HIS A 1 94 ? -16.386 -9.904 7.730 1.00 95.06 94 HIS A N 1
ATOM 757 C CA . HIS A 1 94 ? -17.332 -8.831 7.438 1.00 95.06 94 HIS A CA 1
ATOM 758 C C . HIS A 1 94 ? -18.781 -9.284 7.699 1.00 95.06 94 HIS A C 1
ATOM 760 O O . HIS A 1 94 ? -19.111 -10.447 7.456 1.00 95.06 94 HIS A O 1
ATOM 766 N N . THR A 1 95 ? -19.620 -8.369 8.181 1.00 92.94 95 THR A N 1
ATOM 767 C CA . THR A 1 95 ? -21.074 -8.495 8.361 1.00 92.94 95 THR A CA 1
ATOM 768 C C . THR A 1 95 ? -21.807 -7.563 7.395 1.00 92.94 95 THR A C 1
ATOM 770 O O . THR A 1 95 ? -21.255 -6.555 6.955 1.00 92.94 95 THR A O 1
ATOM 773 N N . ASP A 1 96 ? -23.058 -7.885 7.060 1.00 90.69 96 ASP A N 1
ATOM 774 C CA . ASP A 1 96 ? -23.838 -7.111 6.080 1.00 90.69 96 ASP A CA 1
ATOM 775 C C . ASP A 1 96 ? -24.207 -5.700 6.574 1.00 90.69 96 ASP A C 1
ATOM 777 O O . ASP A 1 96 ? -24.323 -4.772 5.772 1.00 90.69 96 ASP A O 1
ATOM 781 N N . SER A 1 97 ? -24.384 -5.527 7.887 1.00 93.56 97 SER A N 1
ATOM 782 C CA . SER A 1 97 ? -24.602 -4.227 8.529 1.00 93.56 97 SER A CA 1
ATOM 783 C C . SER A 1 97 ? -23.752 -4.072 9.793 1.00 93.56 97 SER A C 1
ATOM 785 O O . SER A 1 97 ? -23.091 -5.005 10.258 1.00 93.56 97 SER A O 1
ATOM 787 N N . LEU A 1 98 ? -23.772 -2.860 10.349 1.00 94.38 98 LEU A N 1
ATOM 788 C CA . LEU A 1 98 ? -23.112 -2.498 11.599 1.00 94.38 98 LEU A CA 1
ATOM 789 C C . LEU A 1 98 ? -23.734 -3.259 12.780 1.00 94.38 98 LEU A C 1
ATOM 791 O O . LEU A 1 98 ? -24.949 -3.218 12.996 1.00 94.38 98 LEU A O 1
ATOM 795 N N . ASN A 1 99 ? -22.879 -3.935 13.549 1.00 94.31 99 ASN A N 1
ATOM 796 C CA . ASN A 1 99 ? -23.252 -4.602 14.793 1.00 94.31 99 ASN A CA 1
ATOM 797 C C . ASN A 1 99 ? -23.395 -3.563 15.908 1.00 94.31 99 ASN A C 1
ATOM 799 O O . ASN A 1 99 ? -22.450 -2.834 16.199 1.00 94.31 99 ASN A O 1
ATOM 803 N N . GLN A 1 100 ? -24.568 -3.523 16.532 1.00 92.94 100 GLN A N 1
ATOM 804 C CA . GLN A 1 100 ? -24.878 -2.638 17.652 1.00 92.94 100 GLN A CA 1
ATOM 805 C C . GLN A 1 100 ? -24.455 -3.282 18.979 1.00 92.94 100 GLN A C 1
ATOM 807 O O . GLN A 1 100 ? -23.764 -2.670 19.785 1.00 92.94 100 GLN A O 1
ATOM 812 N N . THR A 1 101 ? -24.808 -4.555 19.175 1.00 94.12 101 THR A N 1
ATOM 813 C CA . THR A 1 101 ? -24.291 -5.405 20.256 1.00 94.12 101 THR A CA 1
ATOM 814 C C . THR A 1 101 ? -24.109 -6.833 19.739 1.00 94.12 101 THR A C 1
ATOM 816 O O . THR A 1 101 ? -24.656 -7.216 18.703 1.00 94.12 101 THR A O 1
ATOM 819 N N . PHE A 1 102 ? -23.335 -7.651 20.448 1.00 95.88 102 PHE A N 1
ATOM 820 C CA . PHE A 1 102 ? -23.281 -9.095 20.213 1.00 95.88 102 PHE A CA 1
ATOM 821 C C . PHE A 1 102 ? -23.103 -9.845 21.538 1.00 95.88 102 PHE A C 1
ATOM 823 O O . PHE A 1 102 ? -22.825 -9.229 22.570 1.00 95.88 102 PHE A O 1
ATOM 830 N N . LEU A 1 103 ? -23.253 -11.168 21.509 1.00 94.69 103 LEU A N 1
ATOM 831 C CA . LEU A 1 103 ? -22.971 -12.089 22.610 1.00 94.69 103 LEU A CA 1
ATOM 832 C C . LEU A 1 103 ? -22.197 -13.308 22.117 1.00 94.69 103 LEU A C 1
ATOM 834 O O . LEU A 1 103 ? -22.393 -13.756 20.987 1.00 94.69 103 LEU A O 1
ATOM 838 N N . LEU A 1 104 ? -21.407 -13.897 23.010 1.00 95.12 104 LEU A N 1
ATOM 839 C CA . LEU A 1 104 ? -20.954 -15.280 22.894 1.00 95.12 104 LEU A CA 1
ATOM 840 C C . LEU A 1 104 ? -21.997 -16.175 23.591 1.00 95.12 104 LEU A C 1
ATOM 842 O O . LEU A 1 104 ? -22.469 -15.852 24.680 1.00 95.12 104 LEU A O 1
ATOM 846 N N . LEU A 1 105 ? -22.422 -17.250 22.925 1.00 92.88 105 LEU A N 1
ATOM 847 C CA . LEU A 1 105 ? -23.446 -18.194 23.408 1.00 92.88 105 LEU A CA 1
ATOM 848 C C . LEU A 1 105 ? -22.840 -19.469 24.017 1.00 92.88 105 LEU A C 1
ATOM 850 O O . LEU A 1 105 ? -23.530 -20.218 24.708 1.00 92.88 105 LEU A O 1
ATOM 854 N N . SER A 1 106 ? -21.578 -19.734 23.686 1.00 91.56 106 SER A N 1
ATOM 855 C CA . SER A 1 106 ? -20.748 -20.820 24.206 1.00 91.56 106 SER A CA 1
ATOM 856 C C . SER A 1 106 ? -19.814 -20.273 25.293 1.00 91.56 106 SER A C 1
ATOM 858 O O . SER A 1 106 ? -19.764 -19.062 25.510 1.00 91.56 106 SER A O 1
ATOM 860 N N . SER A 1 107 ? -19.059 -21.144 25.969 1.00 91.25 107 SER A N 1
ATOM 861 C CA . SER A 1 107 ? -17.938 -20.692 26.807 1.00 91.25 107 SER A CA 1
ATOM 862 C C . SER A 1 107 ? -16.815 -20.067 25.972 1.00 91.25 107 SER A C 1
ATOM 864 O O . SER A 1 107 ? -16.124 -19.177 26.458 1.00 91.25 107 SER A O 1
ATOM 866 N N . ASP A 1 108 ? -16.695 -20.524 24.723 1.00 91.62 108 ASP A N 1
ATOM 867 C CA . ASP A 1 108 ? -15.739 -20.101 23.702 1.00 91.62 108 ASP A CA 1
ATOM 868 C C . ASP A 1 108 ? -16.395 -19.216 22.617 1.00 91.62 108 ASP A C 1
ATOM 870 O O . ASP A 1 108 ? -17.585 -18.886 22.652 1.00 91.62 108 ASP A O 1
ATOM 874 N N . TYR A 1 109 ? -15.624 -18.847 21.592 1.00 92.31 109 TYR A N 1
ATOM 875 C CA . TYR A 1 109 ? -16.115 -18.052 20.460 1.00 92.31 109 TYR A CA 1
ATOM 876 C C . TYR A 1 109 ? -16.968 -18.833 19.432 1.00 92.31 109 TYR A C 1
ATOM 878 O O . TYR A 1 109 ? -17.425 -18.237 18.453 1.00 92.31 109 TYR A O 1
ATOM 886 N N . THR A 1 110 ? -17.168 -20.154 19.574 1.00 93.75 110 THR A N 1
ATOM 887 C CA . THR A 1 110 ? -17.679 -21.003 18.469 1.00 93.75 110 THR A CA 1
ATOM 888 C C . THR A 1 110 ? -19.143 -20.764 18.108 1.00 93.75 110 THR A C 1
ATOM 890 O O . THR A 1 110 ? -19.602 -21.202 17.048 1.00 93.75 110 THR A O 1
ATOM 893 N N . LYS A 1 111 ? -19.885 -20.062 18.966 1.00 94.50 111 LYS A N 1
ATOM 894 C CA . LYS A 1 111 ? -21.250 -19.605 18.705 1.00 94.50 111 LYS A CA 1
ATOM 895 C C . LYS A 1 111 ? -21.398 -18.180 19.208 1.00 94.50 111 LYS A C 1
ATOM 897 O O . LYS A 1 111 ? -21.351 -17.958 20.417 1.00 94.50 111 LYS A O 1
ATOM 902 N N . SER A 1 112 ? -21.639 -17.236 18.307 1.00 95.69 112 SER A N 1
ATOM 903 C CA . SER A 1 112 ? -21.976 -15.856 18.660 1.00 95.69 112 SER A CA 1
ATOM 904 C C . SER A 1 112 ? -23.282 -15.407 18.005 1.00 95.69 112 SER A C 1
ATOM 906 O O . SER A 1 112 ? -23.680 -15.913 16.953 1.00 95.69 112 SER A O 1
ATOM 908 N N . LEU A 1 113 ? -23.976 -14.481 18.664 1.00 96.12 113 LEU A N 1
ATOM 909 C CA . LEU A 1 113 ? -25.231 -13.885 18.212 1.00 96.12 113 LEU A CA 1
ATOM 910 C C . LEU A 1 113 ? -25.054 -12.373 18.141 1.00 96.12 113 LEU A C 1
ATOM 912 O O . LEU A 1 113 ? -24.704 -11.750 19.140 1.00 96.12 113 LEU A O 1
ATOM 916 N N . HIS A 1 114 ? -25.287 -11.800 16.967 1.00 96.06 114 HIS A N 1
ATOM 917 C CA . HIS A 1 114 ? -25.035 -10.394 16.670 1.00 96.06 114 HIS A CA 1
ATOM 918 C C . HIS A 1 114 ? -26.357 -9.673 16.403 1.00 96.06 114 HIS A C 1
ATOM 920 O O . HIS A 1 114 ? -27.174 -10.169 15.629 1.00 96.06 114 HIS A O 1
ATOM 926 N N . LEU A 1 115 ? -26.565 -8.513 17.029 1.00 96.31 115 LEU A N 1
ATOM 927 C CA . LEU A 1 115 ? -27.685 -7.609 16.772 1.00 96.31 115 LEU A CA 1
ATOM 928 C C . LEU A 1 115 ? -27.224 -6.503 15.818 1.00 96.31 115 LEU A C 1
ATOM 930 O O . LEU A 1 115 ? -26.415 -5.651 16.191 1.00 96.31 115 LEU A O 1
ATOM 934 N N . GLN A 1 116 ? -27.755 -6.508 14.595 1.00 95.25 116 GLN A N 1
ATOM 935 C CA . GLN A 1 116 ? -27.477 -5.488 13.587 1.00 95.25 116 GLN A CA 1
ATOM 936 C C . GLN A 1 116 ? -28.482 -4.331 13.633 1.00 95.25 116 GLN A C 1
ATOM 938 O O . GLN A 1 116 ? -29.675 -4.502 13.902 1.00 95.25 116 GLN A O 1
ATOM 943 N N . THR A 1 117 ? -28.006 -3.146 13.250 1.00 94.06 117 THR A N 1
ATOM 944 C CA . THR A 1 117 ? -28.809 -1.916 13.129 1.00 94.06 117 THR A CA 1
ATOM 945 C C . THR A 1 117 ? -29.944 -1.989 12.098 1.00 94.06 117 THR A C 1
ATOM 947 O O . THR A 1 117 ? -30.861 -1.174 12.139 1.00 94.06 117 THR A O 1
ATOM 950 N N . ASP A 1 118 ? -29.942 -2.960 11.179 1.00 93.62 118 ASP A N 1
ATOM 951 C CA . ASP A 1 118 ? -30.942 -3.109 10.105 1.00 93.62 118 ASP A CA 1
ATOM 952 C C . ASP A 1 118 ? -32.227 -3.863 10.530 1.00 93.62 118 ASP A C 1
ATOM 954 O O . ASP A 1 118 ? -33.140 -4.077 9.711 1.00 93.62 118 ASP A O 1
ATOM 958 N N . ARG A 1 119 ? -32.304 -4.228 11.822 1.00 92.75 119 ARG A N 1
ATOM 959 C CA . ARG A 1 119 ? -33.292 -5.119 12.462 1.00 92.75 119 ARG A CA 1
ATOM 960 C C . ARG A 1 119 ? -33.072 -6.610 12.194 1.00 92.75 119 ARG A C 1
ATOM 962 O O . ARG A 1 119 ? -34.043 -7.369 12.204 1.00 92.75 119 ARG A O 1
ATOM 969 N N . THR A 1 120 ? -31.841 -7.057 11.961 1.00 95.38 120 THR A N 1
ATOM 970 C CA . THR A 1 120 ? -31.520 -8.490 11.874 1.00 95.38 120 THR A CA 1
ATOM 971 C C . THR A 1 120 ? -30.647 -8.993 13.022 1.00 95.38 120 THR A C 1
ATOM 973 O O . THR A 1 120 ? -29.937 -8.244 13.692 1.00 95.38 120 THR A O 1
ATOM 976 N N . LEU A 1 121 ? -30.772 -10.294 13.274 1.00 95.44 121 LEU A N 1
ATOM 977 C CA . LEU A 1 121 ? -29.955 -11.077 14.188 1.00 95.44 121 LEU A CA 1
ATOM 978 C C . LEU A 1 121 ? -29.168 -12.094 13.358 1.00 95.44 121 LEU A C 1
ATOM 980 O O . LEU A 1 121 ? -29.779 -12.912 12.661 1.00 95.44 121 LEU A O 1
ATOM 984 N N . GLU A 1 122 ? -27.840 -12.063 13.443 1.00 95.50 122 GLU A N 1
ATOM 985 C CA . GLU A 1 122 ? -26.953 -13.007 12.754 1.00 95.50 122 GLU A CA 1
ATOM 986 C C . GLU A 1 122 ? -26.354 -14.025 13.733 1.00 95.50 122 GLU A C 1
ATOM 988 O O . GLU A 1 122 ? -25.812 -13.674 14.783 1.00 95.50 122 GLU A O 1
ATOM 993 N N . PHE A 1 123 ? -26.443 -15.306 13.369 1.00 95.75 123 PHE A N 1
ATOM 994 C CA . PHE A 1 123 ? -25.869 -16.434 14.100 1.00 95.75 123 PHE A CA 1
ATOM 995 C C . PHE A 1 123 ? -24.540 -16.828 13.471 1.00 95.75 123 PHE A C 1
ATOM 997 O O . PHE A 1 123 ? -24.494 -17.232 12.308 1.00 95.75 123 PHE A O 1
ATOM 1004 N N . HIS A 1 124 ? -23.453 -16.709 14.223 1.00 95.38 124 HIS A N 1
ATOM 1005 C CA . HIS A 1 124 ? -22.094 -16.876 13.723 1.00 95.38 124 HIS A CA 1
ATOM 1006 C C . HIS A 1 124 ? -21.417 -18.106 14.328 1.00 95.38 124 HIS A C 1
ATOM 1008 O O . HIS A 1 124 ? -21.557 -18.412 15.510 1.00 95.38 124 HIS A O 1
ATOM 1014 N N . THR A 1 125 ? -20.674 -18.813 13.477 1.00 95.50 125 THR A N 1
ATOM 1015 C CA . THR A 1 125 ? -19.860 -19.994 13.805 1.00 95.50 125 THR A CA 1
ATOM 1016 C C . THR A 1 125 ? -18.474 -19.860 13.156 1.00 95.50 125 THR A C 1
ATOM 1018 O O . THR A 1 125 ? -18.314 -19.009 12.271 1.00 95.50 125 THR A O 1
ATOM 1021 N N . PRO A 1 126 ? -17.464 -20.687 13.494 1.00 92.00 126 PRO A N 1
ATOM 1022 C CA . PRO A 1 126 ? -16.166 -20.664 12.816 1.00 92.00 126 PRO A CA 1
ATOM 1023 C C . PRO A 1 126 ? -16.274 -20.842 11.293 1.00 92.00 126 PRO A C 1
ATOM 1025 O O . PRO A 1 126 ? -15.593 -20.140 10.550 1.00 92.00 126 PRO A O 1
ATOM 1028 N N . GLY A 1 127 ? -17.193 -21.693 10.819 1.00 89.88 127 GLY A N 1
ATOM 1029 C CA . GLY A 1 127 ? -17.402 -21.951 9.387 1.00 89.88 127 GLY A CA 1
ATOM 1030 C C . GLY A 1 127 ? -18.051 -20.803 8.601 1.00 89.88 127 GLY A C 1
ATOM 1031 O O . GLY A 1 127 ? -17.885 -20.738 7.387 1.00 89.88 127 GLY A O 1
ATOM 1032 N N . GLY A 1 128 ? -18.766 -19.887 9.264 1.00 90.88 128 GLY A N 1
ATOM 1033 C CA . GLY A 1 128 ? -19.424 -18.752 8.611 1.00 90.88 128 GLY A CA 1
ATOM 1034 C C . GLY A 1 128 ? -20.583 -18.161 9.416 1.00 90.88 128 GLY A C 1
ATOM 1035 O O . GLY A 1 128 ? -20.818 -18.534 10.571 1.00 90.88 128 GLY A O 1
ATOM 1036 N N . MET A 1 129 ? -21.323 -17.247 8.786 1.00 93.75 129 MET A N 1
ATOM 1037 C CA . MET A 1 129 ? -22.695 -16.937 9.197 1.00 93.75 129 MET A CA 1
ATOM 1038 C C . MET A 1 129 ? -23.549 -18.184 8.921 1.00 93.75 129 MET A C 1
ATOM 1040 O O . MET A 1 129 ? -23.551 -18.709 7.810 1.00 93.75 129 MET A O 1
ATOM 1044 N N . HIS A 1 130 ? -24.192 -18.705 9.962 1.00 94.19 130 HIS A N 1
ATOM 1045 C CA . HIS A 1 130 ? -24.998 -19.926 9.929 1.00 94.19 130 HIS A CA 1
ATOM 1046 C C . HIS A 1 130 ? -26.454 -19.627 9.559 1.00 94.19 130 HIS A C 1
ATOM 1048 O O . HIS A 1 130 ? -27.075 -20.371 8.804 1.00 94.19 130 HIS A O 1
ATOM 1054 N N . TYR A 1 131 ? -27.010 -18.546 10.111 1.00 94.19 131 TYR A N 1
ATOM 1055 C CA . TYR A 1 131 ? -28.366 -18.098 9.817 1.00 94.19 131 TYR A CA 1
ATOM 1056 C C . TYR A 1 131 ? -28.539 -16.611 10.140 1.00 94.19 131 TYR A C 1
ATOM 1058 O O . TYR A 1 131 ? -27.872 -16.089 11.034 1.00 94.19 131 TYR A O 1
ATOM 1066 N N . ARG A 1 132 ? -29.487 -15.952 9.469 1.00 95.00 132 ARG A N 1
ATOM 1067 C CA . ARG A 1 132 ? -29.909 -14.576 9.750 1.00 95.00 132 ARG A CA 1
ATOM 1068 C C . ARG A 1 132 ? -31.426 -14.530 9.865 1.00 95.00 132 ARG A C 1
ATOM 1070 O O . ARG A 1 132 ? -32.132 -15.028 8.994 1.00 95.00 132 ARG A O 1
ATOM 1077 N N . THR A 1 133 ? -31.930 -13.939 10.942 1.00 93.88 133 THR A N 1
ATOM 1078 C CA . THR A 1 133 ? -33.369 -13.745 11.183 1.00 93.88 133 THR A CA 1
ATOM 1079 C C . THR A 1 133 ? -33.679 -12.266 11.379 1.00 93.88 133 THR A C 1
ATOM 1081 O O . THR A 1 133 ? -32.788 -11.485 11.705 1.00 93.88 133 THR A O 1
ATOM 1084 N N . ARG A 1 134 ? -34.933 -11.856 11.172 1.00 93.81 134 ARG A N 1
ATOM 1085 C CA . ARG A 1 134 ? -35.365 -10.461 11.335 1.00 93.81 134 ARG A CA 1
ATOM 1086 C C . ARG A 1 134 ? -36.214 -10.296 12.592 1.00 93.81 134 ARG A C 1
ATOM 1088 O O . ARG A 1 134 ? -37.072 -11.135 12.861 1.00 93.81 134 ARG A O 1
ATOM 1095 N N . ILE A 1 135 ? -35.990 -9.212 13.331 1.00 92.75 135 ILE A N 1
ATOM 1096 C CA . ILE A 1 135 ? -36.866 -8.748 14.416 1.00 92.75 135 ILE A CA 1
ATOM 1097 C C . ILE A 1 135 ? -37.835 -7.669 13.883 1.00 92.75 135 ILE A C 1
ATOM 1099 O O . ILE A 1 135 ? -37.468 -6.926 12.968 1.00 92.75 135 ILE A O 1
ATOM 1103 N N . PRO A 1 136 ? -39.079 -7.555 14.394 1.00 90.44 136 PRO A N 1
ATOM 1104 C CA . PRO A 1 136 ? -40.062 -6.611 13.841 1.00 90.44 136 PRO A CA 1
ATOM 1105 C C . PRO A 1 136 ? -39.691 -5.128 14.030 1.00 90.44 136 PRO A C 1
ATOM 1107 O O . PRO A 1 136 ? -40.043 -4.278 13.203 1.00 90.44 136 PRO A O 1
ATOM 1110 N N . ARG A 1 137 ? -38.960 -4.809 15.105 1.00 90.62 137 ARG A N 1
ATOM 1111 C CA . ARG A 1 137 ? -38.529 -3.451 15.474 1.00 90.62 137 ARG A CA 1
ATOM 1112 C C . ARG A 1 137 ? -37.024 -3.366 15.701 1.00 90.62 137 ARG A C 1
ATOM 1114 O O . ARG A 1 137 ? -36.367 -4.396 15.819 1.00 90.62 137 ARG A O 1
ATOM 1121 N N . TYR A 1 138 ? -36.485 -2.150 15.759 1.00 92.94 138 TYR A N 1
ATOM 1122 C CA . TYR A 1 138 ? -35.093 -1.915 16.157 1.00 92.94 138 TYR A CA 1
ATOM 1123 C C . TYR A 1 138 ? -34.848 -2.393 17.592 1.00 92.94 138 TYR A C 1
ATOM 1125 O O . TYR A 1 138 ? -35.550 -1.992 18.521 1.00 92.94 138 TYR A O 1
ATOM 1133 N N . GLY A 1 139 ? -33.861 -3.276 17.752 1.00 92.56 139 GLY A N 1
ATOM 1134 C CA . GLY A 1 139 ? -33.367 -3.698 19.059 1.00 92.56 139 GLY A CA 1
ATOM 1135 C C . GLY A 1 139 ? -32.467 -2.627 19.676 1.00 92.56 139 GLY A C 1
ATOM 1136 O O . GLY A 1 139 ? -31.832 -1.856 18.956 1.00 92.56 139 GLY A O 1
ATOM 1137 N N . ARG A 1 140 ? -32.394 -2.580 21.006 1.00 92.00 140 ARG A N 1
ATOM 1138 C CA . ARG A 1 140 ? -31.483 -1.697 21.755 1.00 92.00 140 ARG A CA 1
ATOM 1139 C C . ARG A 1 140 ? -30.310 -2.457 22.372 1.00 92.00 140 ARG A C 1
ATOM 1141 O O . ARG A 1 140 ? -29.169 -2.046 22.183 1.00 92.00 140 ARG A O 1
ATOM 1148 N N . ASP A 1 141 ? -30.593 -3.592 23.000 1.00 94.06 141 ASP A N 1
ATOM 1149 C CA . ASP A 1 141 ? -29.633 -4.459 23.695 1.00 94.06 141 ASP A CA 1
ATOM 1150 C C . ASP A 1 141 ? -29.886 -5.937 23.326 1.00 94.06 141 ASP A C 1
ATOM 1152 O O . ASP A 1 141 ? -30.863 -6.269 22.650 1.00 94.06 141 ASP A O 1
ATOM 1156 N N . LEU A 1 142 ? -28.997 -6.832 23.754 1.00 95.12 142 LEU A N 1
ATOM 1157 C CA . LEU A 1 142 ? -29.079 -8.274 23.545 1.00 95.12 142 LEU A CA 1
ATOM 1158 C C . LEU A 1 142 ? -28.530 -9.002 24.783 1.00 95.12 142 LEU A C 1
ATOM 1160 O O . LEU A 1 142 ? -27.355 -8.853 25.121 1.00 95.12 142 LEU A O 1
ATOM 1164 N N . LYS A 1 143 ? -29.355 -9.833 25.433 1.00 94.56 143 LYS A N 1
ATOM 1165 C CA . LYS A 1 143 ? -28.949 -10.718 26.549 1.00 94.56 143 LYS A CA 1
ATOM 1166 C C . LYS A 1 143 ? -29.399 -12.158 26.281 1.00 94.56 143 LYS A C 1
ATOM 1168 O O . LYS A 1 143 ? -30.389 -12.370 25.586 1.00 94.56 143 LYS A O 1
ATOM 1173 N N . TYR A 1 144 ? -28.687 -13.159 26.800 1.00 94.19 144 TYR A N 1
ATOM 1174 C CA . TYR A 1 144 ? -28.969 -14.575 26.526 1.00 94.19 144 TYR A CA 1
ATOM 1175 C C . TYR A 1 144 ? -29.173 -15.362 27.817 1.00 94.19 144 TYR A C 1
ATOM 1177 O O . TYR A 1 144 ? -28.270 -15.494 28.634 1.00 94.19 144 TYR A O 1
ATOM 1185 N N . ASN A 1 145 ? -30.368 -15.920 27.999 1.00 92.62 145 ASN A N 1
ATOM 1186 C CA . ASN A 1 145 ? -30.680 -16.715 29.172 1.00 92.62 145 ASN A CA 1
ATOM 1187 C C . ASN A 1 145 ? -30.162 -18.150 29.007 1.00 92.62 145 ASN A C 1
ATOM 1189 O O . ASN A 1 145 ? -30.861 -19.018 28.477 1.00 92.62 145 ASN A O 1
ATOM 1193 N N . LYS A 1 146 ? -28.951 -18.414 29.512 1.00 88.62 146 LYS A N 1
ATOM 1194 C CA . LYS A 1 146 ? -28.304 -19.739 29.464 1.00 88.62 146 LYS A CA 1
ATOM 1195 C C . LYS A 1 146 ? -29.167 -20.878 30.039 1.00 88.62 146 LYS A C 1
ATOM 1197 O O . LYS A 1 146 ? -29.000 -22.017 29.617 1.00 88.62 146 LYS A O 1
ATOM 1202 N N . ARG A 1 147 ? -30.103 -20.601 30.965 1.00 88.88 147 ARG A N 1
ATOM 1203 C CA . ARG A 1 147 ? -30.960 -21.626 31.605 1.00 88.88 147 ARG A CA 1
ATOM 1204 C C . ARG A 1 147 ? -32.217 -21.993 30.805 1.00 88.88 147 ARG A C 1
ATOM 1206 O O . ARG A 1 147 ? -32.774 -23.058 31.046 1.00 88.88 147 ARG A O 1
ATOM 1213 N N . SER A 1 148 ? -32.687 -21.131 29.900 1.00 88.44 148 SER A N 1
ATOM 1214 C CA . SER A 1 148 ? -33.876 -21.377 29.058 1.00 88.44 148 SER A CA 1
ATOM 1215 C C . SER A 1 148 ? -33.588 -21.386 27.553 1.00 88.44 148 SER A C 1
ATOM 1217 O O . SER A 1 148 ? -34.516 -21.539 26.758 1.00 88.44 148 SER A O 1
ATOM 1219 N N . ALA A 1 149 ? -32.323 -21.192 27.164 1.00 92.06 149 ALA A N 1
ATOM 1220 C CA . ALA A 1 149 ? -31.876 -20.995 25.787 1.00 92.06 149 ALA A CA 1
ATOM 1221 C C . ALA A 1 149 ? -32.629 -19.865 25.045 1.00 92.06 149 ALA A C 1
ATOM 1223 O O . ALA A 1 149 ? -32.794 -19.915 23.827 1.00 92.06 149 ALA A O 1
ATOM 1224 N N . GLU A 1 150 ? -33.097 -18.834 25.759 1.00 92.69 150 GLU A N 1
ATOM 1225 C CA . GLU A 1 150 ? -33.796 -17.684 25.168 1.00 92.69 150 GLU A CA 1
ATOM 1226 C C . GLU A 1 150 ? -32.865 -16.478 25.003 1.00 92.69 150 GLU A C 1
ATOM 1228 O O . GLU A 1 150 ? -32.362 -15.929 25.984 1.00 92.69 150 GLU A O 1
ATOM 1233 N N . ALA A 1 151 ? -32.684 -16.014 23.765 1.00 94.69 151 ALA A N 1
ATOM 1234 C CA . ALA A 1 151 ? -32.152 -14.683 23.495 1.00 94.69 151 ALA A CA 1
ATOM 1235 C C . ALA A 1 151 ? -33.256 -13.636 23.722 1.00 94.69 151 ALA A C 1
ATOM 1237 O O . ALA A 1 151 ? -34.357 -13.754 23.177 1.00 94.69 151 ALA A O 1
ATOM 1238 N N . LEU A 1 152 ? -32.952 -12.628 24.538 1.00 95.12 152 LEU A N 1
ATOM 1239 C CA . LEU A 1 152 ? -33.814 -11.505 24.893 1.00 95.12 152 LEU A CA 1
ATOM 1240 C C . LEU A 1 152 ? -33.336 -10.259 24.144 1.00 95.12 152 LEU A C 1
ATOM 1242 O O . LEU A 1 152 ? -32.173 -9.871 24.277 1.00 95.12 152 LEU A O 1
ATOM 1246 N N . ILE A 1 153 ? -34.234 -9.634 23.385 1.00 96.25 153 ILE A N 1
ATOM 1247 C CA . ILE A 1 153 ? -33.956 -8.433 22.593 1.00 96.25 153 ILE A CA 1
ATOM 1248 C C . ILE A 1 153 ? -34.938 -7.322 22.996 1.00 96.25 153 ILE A C 1
ATOM 1250 O O . ILE A 1 153 ? -36.054 -7.275 22.465 1.00 96.25 153 ILE A O 1
ATOM 1254 N N . PRO A 1 154 ? -34.559 -6.440 23.939 1.00 95.31 154 PRO A N 1
ATOM 1255 C CA . PRO A 1 154 ? -35.225 -5.158 24.163 1.00 95.31 154 PRO A CA 1
ATOM 1256 C C . PRO A 1 154 ? -35.347 -4.357 22.867 1.00 95.31 154 PRO A C 1
ATOM 1258 O O . PRO A 1 154 ? -34.369 -4.252 22.124 1.00 95.31 154 PRO A O 1
ATOM 1261 N N . ALA A 1 155 ? -36.524 -3.793 22.594 1.00 93.06 155 ALA A N 1
ATOM 1262 C CA . ALA A 1 155 ? -36.782 -3.019 21.383 1.00 93.06 155 ALA A CA 1
ATOM 1263 C C . ALA A 1 155 ? -37.327 -1.610 21.665 1.00 93.06 155 ALA A C 1
ATOM 1265 O O . ALA A 1 155 ? -37.843 -1.304 22.744 1.00 93.06 155 ALA A O 1
ATOM 1266 N N . SER A 1 156 ? -37.220 -0.746 20.654 1.00 90.38 156 SER A N 1
ATOM 1267 C CA . SER A 1 156 ? -37.883 0.561 20.613 1.00 90.38 156 SER A CA 1
ATOM 1268 C C . SER A 1 156 ? -39.231 0.503 19.899 1.00 90.38 156 SER A C 1
ATOM 1270 O O . SER A 1 156 ? -39.374 -0.218 18.908 1.00 90.38 156 SER A O 1
ATOM 1272 N N . GLY A 1 157 ? -40.182 1.326 20.347 1.00 86.56 157 GLY A N 1
ATOM 1273 C CA . GLY A 1 157 ? -41.534 1.373 19.798 1.00 86.56 157 GLY A CA 1
ATOM 1274 C C . GLY A 1 157 ? -42.515 0.497 20.580 1.00 86.56 157 GLY A C 1
ATOM 1275 O O . GLY A 1 157 ? -42.134 -0.521 21.160 1.00 86.56 157 GLY A O 1
ATOM 1276 N N . VAL A 1 158 ? -43.790 0.891 20.566 1.00 88.44 158 VAL A N 1
ATOM 1277 C CA . VAL A 1 158 ? -44.856 0.257 21.360 1.00 88.44 158 VAL A CA 1
ATOM 1278 C C . VAL A 1 158 ? -45.807 -0.609 20.536 1.00 88.44 158 VAL A C 1
ATOM 1280 O O . VAL A 1 158 ? -46.030 -0.373 19.343 1.00 88.44 158 VAL A O 1
ATOM 1283 N N . ASN A 1 159 ? -46.351 -1.648 21.167 1.00 87.44 159 ASN A N 1
ATOM 1284 C CA . ASN A 1 159 ? -47.381 -2.536 20.635 1.00 87.44 159 ASN A CA 1
ATOM 1285 C C . ASN A 1 159 ? -48.741 -1.816 20.490 1.00 87.44 159 ASN A C 1
ATOM 1287 O O . ASN A 1 159 ? -48.871 -0.628 20.782 1.00 87.44 159 ASN A O 1
ATOM 1291 N N . ALA A 1 160 ? -49.764 -2.538 20.023 1.00 83.50 160 ALA A N 1
ATOM 1292 C CA . ALA A 1 160 ? -51.108 -1.981 19.833 1.00 83.50 160 ALA A CA 1
ATOM 1293 C C . ALA A 1 160 ? -51.777 -1.501 21.141 1.00 83.50 160 ALA A C 1
ATOM 1295 O O . ALA A 1 160 ? -52.691 -0.682 21.085 1.00 83.50 160 ALA A O 1
ATOM 1296 N N . ASP A 1 161 ? -51.303 -1.978 22.295 1.00 83.19 161 ASP A N 1
ATOM 1297 C CA . ASP A 1 161 ? -51.792 -1.637 23.634 1.00 83.19 161 ASP A CA 1
ATOM 1298 C C . ASP A 1 161 ? -50.982 -0.499 24.296 1.00 83.19 161 ASP A C 1
ATOM 1300 O O . ASP A 1 161 ? -51.271 -0.114 25.427 1.00 83.19 161 ASP A O 1
ATOM 1304 N N . GLY A 1 162 ? -49.961 0.044 23.615 1.00 83.94 162 GLY A N 1
ATOM 1305 C CA . GLY A 1 162 ? -49.077 1.097 24.137 1.00 83.94 162 GLY A CA 1
ATOM 1306 C C . GLY A 1 162 ? -47.886 0.606 24.975 1.00 83.94 162 GLY A C 1
ATOM 1307 O O . GLY A 1 162 ? -47.149 1.427 25.517 1.00 83.94 162 GLY A O 1
ATOM 1308 N N . MET A 1 163 ? -47.656 -0.707 25.057 1.00 89.19 163 MET A N 1
ATOM 1309 C CA . MET A 1 163 ? -46.565 -1.324 25.825 1.00 89.19 163 MET A CA 1
ATOM 1310 C C . MET A 1 163 ? -45.323 -1.570 24.954 1.00 89.19 163 MET A C 1
ATOM 1312 O O . MET A 1 163 ? -45.437 -1.910 23.778 1.00 89.19 163 MET A O 1
ATOM 1316 N N . GLY A 1 164 ? -44.125 -1.444 25.522 1.00 90.62 164 GLY A N 1
ATOM 1317 C CA . GLY A 1 164 ? -42.865 -1.791 24.860 1.00 90.62 164 GLY A CA 1
ATOM 1318 C C . GLY A 1 164 ? -42.667 -3.307 24.765 1.00 90.62 164 GLY A C 1
ATOM 1319 O O . GLY A 1 164 ? -43.125 -4.057 25.625 1.00 90.62 164 GLY A O 1
ATOM 1320 N N . GLU A 1 165 ? -41.969 -3.775 23.729 1.00 91.62 165 GLU A N 1
ATOM 1321 C CA . GLU A 1 165 ? -41.781 -5.210 23.471 1.00 91.62 165 GLU A CA 1
ATOM 1322 C C . GLU A 1 165 ? -40.331 -5.659 23.718 1.00 91.62 165 GLU A C 1
ATOM 1324 O O . GLU A 1 165 ? -39.388 -5.120 23.135 1.00 91.62 165 GLU A O 1
ATOM 1329 N N . VAL A 1 166 ? -40.147 -6.708 24.528 1.00 95.38 166 VAL A N 1
ATOM 1330 C CA . VAL A 1 166 ? -38.887 -7.470 24.604 1.00 95.38 166 VAL A CA 1
ATOM 1331 C C . VAL A 1 166 ? -39.073 -8.788 23.860 1.00 95.38 166 VAL A C 1
ATOM 1333 O O . VAL A 1 166 ? -39.734 -9.708 24.358 1.00 95.38 166 VAL A O 1
ATOM 1336 N N . TYR A 1 167 ? -38.494 -8.901 22.664 1.00 95.12 167 TYR A N 1
ATOM 1337 C CA . TYR A 1 167 ? -38.592 -10.122 21.864 1.00 95.12 167 TYR A CA 1
ATOM 1338 C C . TYR A 1 167 ? -37.794 -11.260 22.498 1.00 95.12 167 TYR A C 1
ATOM 1340 O O . TYR A 1 167 ? -36.716 -11.059 23.056 1.00 95.12 167 TYR A O 1
ATOM 1348 N N . ARG A 1 168 ? -38.331 -12.476 22.383 1.00 93.94 168 ARG A N 1
ATOM 1349 C CA . ARG A 1 168 ? -37.749 -13.698 22.944 1.00 93.94 168 ARG A CA 1
ATOM 1350 C C . ARG A 1 168 ? -37.568 -14.719 21.840 1.00 93.94 168 ARG A C 1
ATOM 1352 O O . ARG A 1 168 ? -38.556 -15.264 21.355 1.00 93.94 168 ARG A O 1
ATOM 1359 N N . LEU A 1 169 ? -36.330 -14.982 21.445 1.00 94.94 169 LEU A N 1
ATOM 1360 C CA . LEU A 1 169 ? -35.997 -16.003 20.458 1.00 94.94 169 LEU A CA 1
ATOM 1361 C C . LEU A 1 169 ? -35.430 -17.222 21.188 1.00 94.94 169 LEU A C 1
ATOM 1363 O O . LEU A 1 169 ? -34.312 -17.179 21.698 1.00 94.94 169 LEU A O 1
ATOM 1367 N N . ASN A 1 170 ? -36.214 -18.297 21.279 1.00 94.56 170 ASN A N 1
ATOM 1368 C CA . ASN A 1 170 ? -35.758 -19.535 21.900 1.00 94.56 170 ASN A CA 1
ATOM 1369 C C . ASN A 1 170 ? -34.918 -20.331 20.887 1.00 94.56 170 ASN A C 1
ATOM 1371 O O . ASN A 1 170 ? -35.408 -20.674 19.809 1.00 94.56 170 ASN A O 1
ATOM 1375 N N . LEU A 1 171 ? -33.656 -20.593 21.233 1.00 92.25 171 LEU A N 1
ATOM 1376 C CA . LEU A 1 171 ? -32.654 -21.192 20.348 1.00 92.25 171 LEU A CA 1
ATOM 1377 C C . LEU A 1 171 ? -32.736 -22.725 20.285 1.00 92.25 171 LEU A C 1
ATOM 1379 O O . LEU A 1 171 ? -32.279 -23.308 19.308 1.00 92.25 171 LEU A O 1
ATOM 1383 N N . GLU A 1 172 ? -33.345 -23.369 21.283 1.00 92.06 172 GLU A N 1
ATOM 1384 C CA . GLU A 1 172 ? -33.627 -24.812 21.281 1.00 92.06 172 GLU A CA 1
ATOM 1385 C C . GLU A 1 172 ? -34.828 -25.137 20.375 1.00 92.06 172 GLU A C 1
ATOM 1387 O O . GLU A 1 172 ? -34.788 -26.067 19.575 1.00 92.06 172 GLU A O 1
ATOM 1392 N N . LEU A 1 173 ? -35.886 -24.322 20.454 1.00 92.69 173 LEU A N 1
ATOM 1393 C CA . LEU A 1 173 ? -37.118 -24.468 19.671 1.00 92.69 173 LEU A CA 1
ATOM 1394 C C . LEU A 1 173 ? -37.083 -23.748 18.312 1.00 92.69 173 LEU A C 1
ATOM 1396 O O . LEU A 1 173 ? -38.045 -23.850 17.550 1.00 92.69 173 LEU A O 1
ATOM 1400 N N . GLY A 1 174 ? -36.034 -22.969 18.029 1.00 90.38 174 GLY A N 1
ATOM 1401 C CA . GLY A 1 174 ? -35.855 -22.226 16.775 1.00 90.38 174 GLY A CA 1
ATOM 1402 C C . GLY A 1 174 ? -36.945 -21.189 16.466 1.00 90.38 174 GLY A C 1
ATOM 1403 O O . GLY A 1 174 ? -37.167 -20.875 15.297 1.00 90.38 174 GLY A O 1
ATOM 1404 N N . ARG A 1 175 ? -37.663 -20.676 17.477 1.00 92.81 175 ARG A N 1
ATOM 1405 C CA . ARG A 1 175 ? -38.856 -19.828 17.282 1.00 92.81 175 ARG A CA 1
ATOM 1406 C C . ARG A 1 175 ? -38.928 -18.642 18.236 1.00 92.81 175 ARG A C 1
ATOM 1408 O O . ARG A 1 175 ? -38.465 -18.711 19.377 1.00 92.81 175 ARG A O 1
ATOM 1415 N N . TYR A 1 176 ? -39.605 -17.586 17.793 1.00 93.75 176 TYR A N 1
ATOM 1416 C CA . TYR A 1 176 ? -40.028 -16.514 18.686 1.00 93.75 176 TYR A CA 1
ATOM 1417 C C . TYR A 1 176 ? -41.125 -17.010 19.6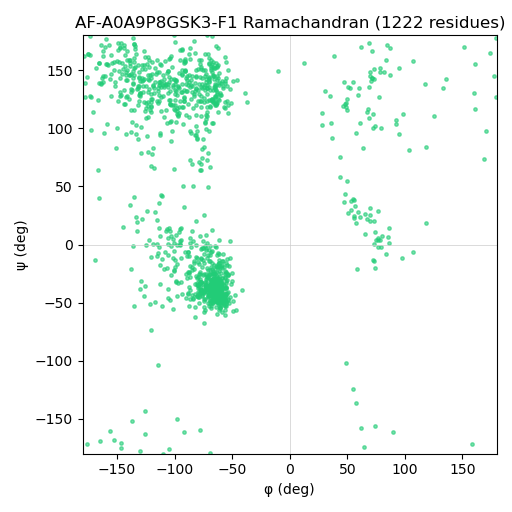42 1.00 93.75 176 TYR A C 1
ATOM 1419 O O . TYR A 1 176 ? -42.085 -17.668 19.237 1.00 93.75 176 TYR A O 1
ATOM 1427 N N . MET A 1 177 ? -40.957 -16.704 20.924 1.00 92.62 177 MET A N 1
ATOM 1428 C CA . MET A 1 177 ? -41.936 -16.903 21.996 1.00 92.62 177 MET A CA 1
ATOM 1429 C C . MET A 1 177 ? -42.719 -15.593 22.204 1.00 92.62 177 MET A C 1
ATOM 1431 O O . MET A 1 177 ? -42.300 -14.550 21.699 1.00 92.62 177 MET A O 1
ATOM 1435 N N . LYS A 1 178 ? -43.835 -15.604 22.956 1.00 91.81 178 LYS A N 1
ATOM 1436 C CA . LYS A 1 178 ? -44.544 -14.347 23.280 1.00 91.81 178 LYS A CA 1
ATOM 1437 C C . LYS A 1 178 ? -43.571 -13.387 23.975 1.00 91.81 178 LYS A C 1
ATOM 1439 O O . LYS A 1 178 ? -42.995 -13.766 25.000 1.00 91.81 178 LYS A O 1
ATOM 1444 N N . ALA A 1 179 ? -43.404 -12.194 23.403 1.00 92.62 179 ALA A N 1
ATOM 1445 C CA . ALA A 1 179 ? -42.613 -11.105 23.962 1.00 92.62 179 ALA A CA 1
ATOM 1446 C C . ALA A 1 179 ? -43.076 -10.741 25.384 1.00 92.62 179 ALA A C 1
ATOM 1448 O O . ALA A 1 179 ? -44.218 -11.024 25.762 1.00 92.62 179 ALA A O 1
ATOM 1449 N N . TYR A 1 180 ? -42.190 -10.121 26.163 1.00 93.06 180 TYR A N 1
ATOM 1450 C CA . TYR A 1 180 ? -42.602 -9.446 27.395 1.00 93.06 180 TYR A CA 1
ATOM 1451 C C . TYR A 1 180 ? -43.082 -8.029 27.060 1.00 93.06 180 TYR A C 1
ATOM 1453 O O . TYR A 1 180 ? -42.465 -7.347 26.241 1.00 93.06 180 TYR A O 1
ATOM 1461 N N . GLU A 1 181 ? -44.194 -7.633 27.675 1.00 92.56 181 GLU A N 1
ATOM 1462 C CA . GLU A 1 181 ? -44.896 -6.362 27.463 1.00 92.56 181 GLU A CA 1
ATOM 1463 C C . GLU A 1 181 ? -44.555 -5.427 28.628 1.00 92.56 181 GLU A C 1
ATOM 1465 O O . GLU A 1 181 ? -45.118 -5.554 29.714 1.00 92.56 181 GLU A O 1
ATOM 1470 N N . VAL A 1 182 ? -43.583 -4.544 28.408 1.00 92.44 182 VAL A N 1
ATOM 1471 C CA . VAL A 1 182 ? -42.947 -3.685 29.421 1.00 92.44 182 VAL A CA 1
ATOM 1472 C C . VAL A 1 182 ? -43.542 -2.280 29.358 1.00 92.44 182 VAL A C 1
ATOM 1474 O O . VAL A 1 182 ? -43.751 -1.754 28.265 1.00 92.44 182 VAL A O 1
ATOM 1477 N N . ASP A 1 183 ? -43.818 -1.647 30.500 1.00 90.88 183 ASP A N 1
ATOM 1478 C CA . ASP A 1 183 ? -44.315 -0.266 30.503 1.00 90.88 183 ASP A CA 1
ATOM 1479 C C . ASP A 1 183 ? -43.213 0.717 30.068 1.00 90.88 183 ASP A C 1
ATOM 1481 O O . ASP A 1 183 ? -42.118 0.746 30.631 1.00 90.88 183 ASP A O 1
ATOM 1485 N N . VAL A 1 184 ? -43.498 1.516 29.038 1.00 87.38 184 VAL A N 1
ATOM 1486 C CA . VAL A 1 184 ? -42.589 2.538 28.489 1.00 87.38 184 VAL A CA 1
ATOM 1487 C C . VAL A 1 184 ? -43.284 3.887 28.262 1.00 87.38 184 VAL A C 1
ATOM 1489 O O . VAL A 1 184 ? -42.712 4.761 27.615 1.00 87.38 184 VAL A O 1
ATOM 1492 N N . GLY A 1 185 ? -44.507 4.075 28.775 1.00 83.00 185 GLY A N 1
ATOM 1493 C CA . GLY A 1 185 ? -45.246 5.342 28.670 1.00 83.00 185 GLY A CA 1
ATOM 1494 C C . GLY A 1 185 ? -45.974 5.618 27.342 1.00 83.00 185 GLY A C 1
ATOM 1495 O O . GLY A 1 185 ? -46.523 6.707 27.185 1.00 83.00 185 GLY A O 1
ATOM 1496 N N . GLY A 1 186 ? -46.034 4.662 26.407 1.00 83.25 186 GLY A N 1
ATOM 1497 C CA . GLY A 1 186 ? -46.794 4.788 25.154 1.00 83.25 186 GLY A CA 1
ATOM 1498 C C . GLY A 1 186 ? -46.027 5.381 23.962 1.00 83.25 186 GLY A C 1
ATOM 1499 O O . GLY A 1 186 ? -44.794 5.378 23.916 1.00 83.25 186 GLY A O 1
ATOM 1500 N N . ASP A 1 187 ? -46.783 5.850 22.962 1.00 78.62 187 ASP A N 1
ATOM 1501 C CA . ASP A 1 187 ? -46.252 6.549 21.784 1.00 78.62 187 ASP A CA 1
ATOM 1502 C C . ASP A 1 187 ? -46.471 8.062 21.875 1.00 78.62 187 ASP A C 1
ATOM 1504 O O . ASP A 1 187 ? -47.523 8.531 22.319 1.00 78.62 187 ASP A O 1
ATOM 1508 N N . ASP A 1 188 ? -45.489 8.824 21.399 1.00 76.69 188 ASP A N 1
ATOM 1509 C CA . ASP A 1 188 ? -45.594 10.271 21.271 1.00 76.69 188 ASP A CA 1
ATOM 1510 C C . ASP A 1 188 ? -46.335 10.625 19.978 1.00 76.69 188 ASP A C 1
ATOM 1512 O O . ASP A 1 188 ? -45.745 10.778 18.907 1.00 76.69 188 ASP A O 1
ATOM 1516 N N . TRP A 1 189 ? -47.646 10.822 20.109 1.00 74.94 189 TRP A N 1
ATOM 1517 C CA . TRP A 1 189 ? -48.528 11.231 19.017 1.00 74.94 189 TRP A CA 1
ATOM 1518 C C . TRP A 1 189 ? -48.245 12.636 18.447 1.00 74.94 189 TRP A C 1
ATOM 1520 O O . TRP A 1 189 ? -48.927 13.050 17.508 1.00 74.94 189 TRP A O 1
ATOM 1530 N N . THR A 1 190 ? -47.270 13.382 18.984 1.00 77.00 190 THR A N 1
ATOM 1531 C CA . THR A 1 190 ? -46.917 14.735 18.522 1.00 77.00 190 THR A CA 1
ATOM 1532 C C . THR A 1 190 ? -45.689 14.788 17.607 1.00 77.00 190 THR A C 1
ATOM 1534 O O . THR A 1 190 ? -45.568 15.738 16.828 1.00 77.00 190 THR A O 1
ATOM 1537 N N . SER A 1 191 ? -44.791 13.793 17.643 1.00 78.50 191 SER A N 1
ATOM 1538 C CA . SER A 1 191 ? -43.575 13.790 16.813 1.00 78.50 191 SER A CA 1
ATOM 1539 C C . SER A 1 191 ? -43.746 13.104 15.454 1.00 78.50 191 SER A C 1
ATOM 1541 O O . SER A 1 191 ? -44.656 12.316 15.196 1.00 78.50 191 SER A O 1
ATOM 1543 N N . SER A 1 192 ? -42.843 13.431 14.525 1.00 73.94 192 SER A N 1
ATOM 1544 C CA . SER A 1 192 ? -42.841 12.841 13.183 1.00 73.94 192 SER A CA 1
ATOM 1545 C C . SER A 1 192 ? -42.558 11.337 13.253 1.00 73.94 192 SER A C 1
ATOM 1547 O O . SER A 1 192 ? -41.501 10.933 13.728 1.00 73.94 192 SER A O 1
ATOM 1549 N N . GLY A 1 193 ? -43.498 10.524 12.763 1.00 70.75 193 GLY A N 1
ATOM 1550 C CA . GLY A 1 193 ? -43.464 9.057 12.850 1.00 70.75 193 GLY A CA 1
ATOM 1551 C C . GLY A 1 193 ? -44.456 8.452 13.854 1.00 70.75 193 GLY A C 1
ATOM 1552 O O . GLY A 1 193 ? -44.626 7.236 13.849 1.00 70.75 193 GLY A O 1
ATOM 1553 N N . ALA A 1 194 ? -45.151 9.281 14.644 1.00 68.94 194 ALA A N 1
ATOM 1554 C CA . ALA A 1 194 ? -46.277 8.890 15.497 1.00 68.94 194 ALA A CA 1
ATOM 1555 C C . ALA A 1 194 ? -47.212 7.849 14.849 1.00 68.94 194 ALA A C 1
ATOM 1557 O O . ALA A 1 194 ? -47.655 8.017 13.708 1.00 68.94 194 ALA A O 1
ATOM 1558 N N . GLY A 1 195 ? -47.530 6.778 15.579 1.00 72.06 195 GLY A N 1
ATOM 1559 C CA . GLY A 1 195 ? -48.421 5.704 15.136 1.00 72.06 195 GLY A CA 1
ATOM 1560 C C . GLY A 1 195 ? -47.835 4.756 14.079 1.00 72.06 195 GLY A C 1
ATOM 1561 O O . GLY A 1 195 ? -48.520 3.823 13.653 1.00 72.06 195 GLY A O 1
ATOM 1562 N N . ALA A 1 196 ? -46.587 4.947 13.638 1.00 79.88 196 ALA A N 1
ATOM 1563 C CA . ALA A 1 196 ? -45.901 3.995 12.767 1.00 79.88 196 ALA A CA 1
ATOM 1564 C C . ALA A 1 196 ? -45.386 2.775 13.554 1.00 79.88 196 ALA A C 1
ATOM 1566 O O . ALA A 1 196 ? -45.105 2.845 14.747 1.00 79.88 196 ALA A O 1
ATOM 1567 N N . LEU A 1 197 ? -45.142 1.654 12.863 1.00 81.00 197 LEU A N 1
ATOM 1568 C CA . LEU A 1 197 ? -44.671 0.392 13.468 1.00 81.00 197 LEU A CA 1
ATOM 1569 C C . LEU A 1 197 ? -43.331 0.498 14.239 1.00 81.00 197 LEU A C 1
ATOM 1571 O O . LEU A 1 197 ? -42.965 -0.423 14.965 1.00 81.00 197 LEU A O 1
ATOM 1575 N N . GLN A 1 198 ? -42.571 1.582 14.080 1.00 83.12 198 GLN A N 1
ATOM 1576 C CA . GLN A 1 198 ? -41.320 1.822 14.816 1.00 83.12 198 GLN A CA 1
ATOM 1577 C C . GLN A 1 198 ? -41.441 2.935 15.877 1.00 83.12 198 GLN A C 1
ATOM 1579 O O . GLN A 1 198 ? -40.502 3.108 16.647 1.00 83.12 198 GLN A O 1
ATOM 1584 N N . GLY A 1 199 ? -42.580 3.636 15.941 1.00 80.75 199 GLY A N 1
ATOM 1585 C CA . GLY A 1 199 ? -42.753 4.873 16.703 1.00 80.75 199 GLY A CA 1
ATOM 1586 C C . GLY A 1 199 ? -42.312 6.140 15.955 1.00 80.75 199 GLY A C 1
ATOM 1587 O O . GLY A 1 199 ? -41.719 6.075 14.872 1.00 80.75 199 GLY A O 1
ATOM 1588 N N . GLY A 1 200 ? -42.621 7.289 16.557 1.00 81.19 200 GLY A N 1
ATOM 1589 C CA . GLY A 1 200 ? -42.006 8.585 16.277 1.00 81.19 200 GLY A CA 1
ATOM 1590 C C . GLY A 1 200 ? -40.626 8.751 16.926 1.00 81.19 200 GLY A C 1
ATOM 1591 O O . GLY A 1 200 ? -39.941 7.786 17.263 1.00 81.19 200 GLY A O 1
ATOM 1592 N N . ILE A 1 201 ? -40.189 10.003 17.081 1.00 82.00 201 ILE A N 1
ATOM 1593 C CA . ILE A 1 201 ? -38.825 10.325 17.545 1.00 82.00 201 ILE A CA 1
ATOM 1594 C C . ILE A 1 201 ? -38.686 10.140 19.065 1.00 82.00 201 ILE A C 1
ATOM 1596 O O . ILE A 1 201 ? -37.629 9.719 19.532 1.00 82.00 201 ILE A O 1
ATOM 1600 N N . ASN A 1 202 ? -39.751 10.421 19.824 1.00 80.44 202 ASN A N 1
ATOM 1601 C CA . ASN A 1 202 ? -39.750 10.390 21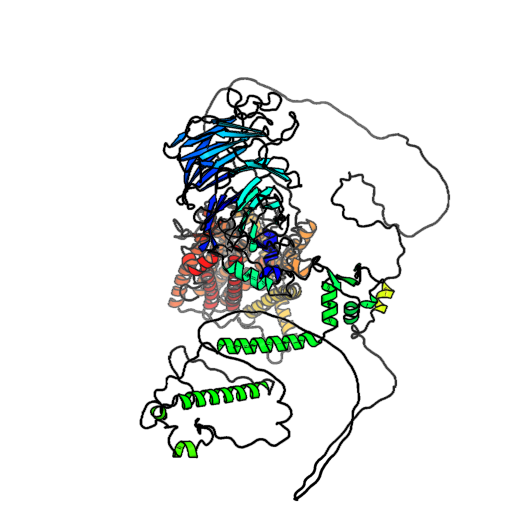.293 1.00 80.44 202 ASN A CA 1
ATOM 1602 C C . ASN A 1 202 ? -40.472 9.160 21.884 1.00 80.44 202 ASN A C 1
ATOM 1604 O O . ASN A 1 202 ? -40.816 9.161 23.064 1.00 80.44 202 ASN A O 1
ATOM 1608 N N . THR A 1 203 ? -40.760 8.135 21.077 1.00 84.62 203 THR A N 1
ATOM 1609 C CA . THR A 1 203 ? -41.518 6.948 21.508 1.00 84.62 203 THR A CA 1
ATOM 1610 C C . THR A 1 203 ? -40.804 6.168 22.605 1.00 84.62 203 THR A C 1
ATOM 1612 O O . THR A 1 203 ? -39.584 5.992 22.559 1.00 84.62 203 THR A O 1
ATOM 1615 N N . GLY A 1 204 ? -41.578 5.621 23.547 1.00 84.75 204 GLY A N 1
ATOM 1616 C CA . GLY A 1 204 ? -41.053 4.767 24.603 1.00 84.75 204 GLY A CA 1
ATOM 1617 C C . GLY A 1 204 ? -40.258 3.562 24.080 1.00 84.75 204 GLY A C 1
ATOM 1618 O O . GLY A 1 204 ? -40.585 2.949 23.055 1.00 84.75 204 GLY A O 1
ATOM 1619 N N . CYS A 1 205 ? -39.193 3.206 24.796 1.00 89.88 205 CYS A N 1
ATOM 1620 C CA . CYS A 1 205 ? -38.339 2.075 24.452 1.00 89.88 205 CYS A CA 1
ATOM 1621 C C . CYS A 1 205 ? -37.794 1.348 25.682 1.00 89.88 205 CYS A C 1
ATOM 1623 O O . CYS A 1 205 ? -37.572 1.935 26.744 1.00 89.88 205 CYS A O 1
ATOM 1625 N N . VAL A 1 206 ? -37.541 0.049 25.509 1.00 94.00 206 VAL A N 1
ATOM 1626 C CA . VAL A 1 206 ? -36.761 -0.738 26.465 1.00 94.00 206 VAL A CA 1
ATOM 1627 C C . VAL A 1 206 ? -35.301 -0.649 26.022 1.00 94.00 206 VAL A C 1
ATOM 1629 O O . VAL A 1 206 ? -34.939 -1.146 24.956 1.00 94.00 206 VAL A O 1
ATOM 1632 N N . ASN A 1 207 ? -34.479 0.041 26.809 1.00 92.75 207 ASN A N 1
ATOM 1633 C CA . ASN A 1 207 ? -33.094 0.366 26.470 1.00 92.75 207 ASN A CA 1
ATOM 1634 C C . ASN A 1 207 ? -32.143 -0.805 26.730 1.00 92.75 207 ASN A C 1
ATOM 1636 O O . ASN A 1 207 ? -31.290 -1.094 25.897 1.00 92.75 207 ASN A O 1
ATOM 1640 N N . THR A 1 208 ? -32.282 -1.478 27.873 1.00 93.25 208 THR A N 1
ATOM 1641 C CA . THR A 1 208 ? -31.362 -2.541 28.308 1.00 93.25 208 THR A CA 1
ATOM 1642 C C . THR A 1 208 ? -32.081 -3.697 28.986 1.00 93.25 208 THR A C 1
ATOM 1644 O O . THR A 1 208 ? -33.190 -3.551 29.504 1.00 93.25 208 THR A O 1
ATOM 1647 N N . ALA A 1 209 ? -31.421 -4.854 29.011 1.00 94.62 209 ALA A N 1
ATOM 1648 C CA . ALA A 1 209 ? -31.786 -5.978 29.858 1.00 94.62 209 ALA A CA 1
ATOM 1649 C C . ALA A 1 209 ? -30.620 -6.380 30.776 1.00 94.62 209 ALA A C 1
ATOM 1651 O O . ALA A 1 209 ? -29.452 -6.242 30.419 1.00 94.62 209 ALA A O 1
ATOM 1652 N N . ALA A 1 210 ? -30.925 -6.963 31.930 1.00 93.62 210 ALA A N 1
ATOM 1653 C CA . ALA A 1 210 ? -29.967 -7.700 32.750 1.00 93.62 210 ALA A CA 1
ATOM 1654 C C . ALA A 1 210 ? -30.579 -9.024 33.224 1.00 93.62 210 ALA A C 1
ATOM 1656 O O . ALA A 1 210 ? -31.799 -9.152 33.346 1.00 93.62 210 ALA A O 1
ATOM 1657 N N . ILE A 1 211 ? -29.728 -10.020 33.471 1.00 93.06 211 ILE A N 1
ATOM 1658 C CA . ILE A 1 211 ? -30.126 -11.368 33.890 1.00 93.06 211 ILE A CA 1
ATOM 1659 C C . ILE A 1 211 ? -29.284 -11.756 35.104 1.00 93.06 211 ILE A C 1
ATOM 1661 O O . ILE A 1 211 ? -28.059 -11.695 35.053 1.00 93.06 211 ILE A O 1
ATOM 1665 N N . ALA A 1 212 ? -29.926 -12.197 36.184 1.00 90.88 212 ALA A N 1
ATOM 1666 C CA . ALA A 1 212 ? -29.240 -12.748 37.353 1.00 90.88 212 ALA A CA 1
ATOM 1667 C C . ALA A 1 212 ? -28.788 -14.208 37.092 1.00 90.88 212 ALA A C 1
ATOM 1669 O O . ALA A 1 212 ? -29.316 -15.146 37.699 1.00 90.88 212 ALA A O 1
ATOM 1670 N N . GLU A 1 213 ? -27.870 -14.406 36.131 1.00 83.31 213 GLU A N 1
ATOM 1671 C CA . GLU A 1 213 ? -27.488 -15.720 35.570 1.00 83.31 213 GLU A CA 1
ATOM 1672 C C . GLU A 1 213 ? -26.970 -16.718 36.617 1.00 83.31 213 GLU A C 1
ATOM 1674 O O . GLU A 1 213 ? -27.375 -17.884 36.591 1.00 83.31 213 GLU A O 1
ATOM 1679 N N . ASP A 1 214 ? -26.127 -16.269 37.553 1.00 84.81 214 ASP A N 1
ATOM 1680 C CA . ASP A 1 214 ? -25.491 -17.114 38.579 1.00 84.81 214 ASP A CA 1
ATOM 1681 C C . ASP A 1 214 ? -26.464 -17.540 39.697 1.00 84.81 214 ASP A C 1
ATOM 1683 O O . ASP A 1 214 ? -26.291 -18.594 40.306 1.00 84.81 214 ASP A O 1
ATOM 1687 N N . SER A 1 215 ? -27.528 -16.770 39.953 1.00 87.88 215 SER A N 1
ATOM 1688 C CA . SER A 1 215 ? -28.365 -16.911 41.153 1.00 87.88 215 SER A CA 1
ATOM 1689 C C . SER A 1 215 ? -29.801 -17.364 40.838 1.00 87.88 215 SER A C 1
ATOM 1691 O O . SER A 1 215 ? -30.042 -18.546 40.569 1.00 87.88 215 SER A O 1
ATOM 1693 N N . HIS A 1 216 ? -30.779 -16.458 40.876 1.00 88.00 216 HIS A N 1
ATOM 1694 C CA . HIS A 1 216 ? -32.211 -16.764 40.765 1.00 88.00 216 HIS A CA 1
ATOM 1695 C C . HIS A 1 216 ? -32.800 -16.579 39.355 1.00 88.00 216 HIS A C 1
ATOM 1697 O O . HIS A 1 216 ? -33.980 -16.861 39.164 1.00 88.00 216 HIS A O 1
ATOM 1703 N N . ASN A 1 217 ? -32.006 -16.157 38.362 1.00 90.69 217 ASN A N 1
ATOM 1704 C CA . ASN A 1 217 ? -32.437 -15.980 36.967 1.00 90.69 217 ASN A CA 1
ATOM 1705 C C . ASN A 1 217 ? -33.655 -15.043 36.795 1.00 90.69 217 ASN A C 1
ATOM 1707 O O . ASN A 1 217 ? -34.546 -15.289 35.975 1.00 90.69 217 ASN A O 1
ATOM 1711 N N . LEU A 1 218 ? -33.690 -13.975 37.601 1.00 91.88 218 LEU A N 1
ATOM 1712 C CA . LEU A 1 218 ? -34.614 -12.855 37.420 1.00 91.88 218 LEU A CA 1
ATOM 1713 C C . LEU A 1 218 ? -34.112 -11.990 36.261 1.00 91.88 218 LEU A C 1
ATOM 1715 O O . LEU A 1 218 ? -32.903 -11.813 36.091 1.00 91.88 218 LEU A O 1
ATOM 1719 N N . LEU A 1 219 ? -35.047 -11.467 35.478 1.00 93.62 219 LEU A N 1
ATOM 1720 C CA . LEU A 1 219 ? -34.792 -10.559 34.368 1.00 93.62 219 LEU A CA 1
ATOM 1721 C C . LEU A 1 219 ? -35.112 -9.138 34.835 1.00 93.62 219 LEU A C 1
ATOM 1723 O O . LEU A 1 219 ? -36.134 -8.935 35.491 1.00 93.62 219 LEU A O 1
ATOM 1727 N N . ALA A 1 220 ? -34.266 -8.174 34.493 1.00 94.31 220 ALA A N 1
ATOM 1728 C CA . ALA A 1 220 ? -34.516 -6.749 34.690 1.00 94.31 220 ALA A CA 1
ATOM 1729 C C . ALA A 1 220 ? -34.522 -6.043 33.329 1.00 94.31 220 ALA A C 1
ATOM 1731 O O . ALA A 1 220 ? -33.646 -6.314 32.508 1.00 94.31 220 ALA A O 1
ATOM 1732 N N . PHE A 1 221 ? -35.479 -5.146 33.096 1.00 95.62 221 PHE A N 1
ATOM 1733 C CA . PHE A 1 221 ? -35.609 -4.375 31.856 1.00 95.62 221 PHE A CA 1
ATOM 1734 C C . PHE A 1 221 ? -35.607 -2.875 32.153 1.00 95.62 221 PHE A C 1
ATOM 1736 O O . PHE A 1 221 ? -36.470 -2.392 32.882 1.00 95.62 221 PHE A O 1
ATOM 1743 N N . GLY A 1 222 ? -34.627 -2.153 31.606 1.00 93.81 222 GLY A N 1
ATOM 1744 C CA . GLY A 1 222 ? -34.448 -0.712 31.792 1.00 93.81 222 GLY A CA 1
ATOM 1745 C C . GLY A 1 222 ? -35.195 0.081 30.726 1.00 93.81 222 GLY A C 1
ATOM 1746 O O . GLY A 1 222 ? -35.091 -0.225 29.537 1.00 93.81 222 GLY A O 1
ATOM 1747 N N . THR A 1 223 ? -35.954 1.091 31.143 1.00 92.94 223 THR A N 1
ATOM 1748 C CA . THR A 1 223 ? -36.913 1.808 30.287 1.00 92.94 223 THR A CA 1
ATOM 1749 C C . THR A 1 223 ? -36.532 3.274 30.070 1.00 92.94 223 THR A C 1
ATOM 1751 O O . THR A 1 223 ? -35.838 3.891 30.884 1.00 92.94 223 THR A O 1
ATOM 1754 N N . SER A 1 224 ? -37.059 3.863 28.995 1.00 89.56 224 SER A N 1
ATOM 1755 C CA . SER A 1 224 ? -36.974 5.302 28.713 1.00 89.56 224 SER A CA 1
ATOM 1756 C C . SER A 1 224 ? -37.661 6.197 29.757 1.00 89.56 224 SER A C 1
ATOM 1758 O O . SER A 1 224 ? -37.373 7.385 29.804 1.00 89.56 224 SER A O 1
ATOM 1760 N N . ILE A 1 225 ? -38.542 5.654 30.608 1.00 88.12 225 ILE A N 1
ATOM 1761 C CA . ILE A 1 225 ? -39.306 6.403 31.629 1.00 88.12 225 ILE A CA 1
ATOM 1762 C C . ILE A 1 225 ? -38.649 6.412 33.026 1.00 88.12 225 ILE A C 1
ATOM 1764 O O . ILE A 1 225 ? -39.301 6.730 34.027 1.00 88.12 225 ILE A O 1
ATOM 1768 N N . GLY A 1 226 ? -37.372 6.024 33.124 1.00 87.50 226 GLY A N 1
ATOM 1769 C CA . GLY A 1 226 ? -36.633 5.987 34.394 1.00 87.50 226 GLY A CA 1
ATOM 1770 C C . GLY A 1 226 ? -37.111 4.894 35.354 1.00 87.50 226 GLY A C 1
ATOM 1771 O O . GLY A 1 226 ? -37.094 5.078 36.575 1.00 87.50 226 GLY A O 1
ATOM 1772 N N . THR A 1 227 ? -37.593 3.772 34.809 1.00 90.12 227 THR A N 1
ATOM 1773 C CA . THR A 1 227 ? -38.028 2.605 35.590 1.00 90.12 227 THR A CA 1
ATOM 1774 C C . THR A 1 227 ? -37.306 1.327 35.177 1.00 90.12 227 THR A C 1
ATOM 1776 O O . THR A 1 227 ? -36.835 1.201 34.040 1.00 90.12 227 THR A O 1
ATOM 1779 N N . VAL A 1 228 ? -37.238 0.376 36.109 1.00 92.50 228 VAL A N 1
ATOM 1780 C CA . VAL A 1 228 ? -36.732 -0.979 35.880 1.00 92.50 228 VAL A CA 1
ATOM 1781 C C . VAL A 1 228 ? -37.839 -1.974 36.202 1.00 92.50 228 VAL A C 1
ATOM 1783 O O . VAL A 1 228 ? -38.309 -2.042 37.340 1.00 92.50 228 VAL A O 1
ATOM 1786 N N . GLU A 1 229 ? -38.259 -2.758 35.213 1.00 92.56 229 GLU A N 1
ATOM 1787 C CA . GLU A 1 229 ? -39.210 -3.848 35.427 1.00 92.56 229 GLU A CA 1
ATOM 1788 C C . GLU A 1 229 ? -38.502 -5.167 35.714 1.00 92.56 229 GLU A C 1
ATOM 1790 O O . GLU A 1 229 ? -37.619 -5.583 34.965 1.00 92.56 229 GLU A O 1
ATOM 1795 N N . PHE A 1 230 ? -38.955 -5.873 36.749 1.00 93.62 230 PHE A N 1
ATOM 1796 C CA . PHE A 1 230 ? -38.494 -7.219 37.074 1.00 93.62 230 PHE A CA 1
ATOM 1797 C C . PHE A 1 230 ? -39.467 -8.278 36.558 1.00 93.62 230 PHE A C 1
ATOM 1799 O O . PHE A 1 230 ? -40.665 -8.191 36.822 1.00 93.62 230 PHE A O 1
ATOM 1806 N N . TRP A 1 231 ? -38.955 -9.310 35.886 1.00 93.38 231 TRP A N 1
ATOM 1807 C CA . TRP A 1 231 ? -39.728 -10.421 35.317 1.00 93.38 231 TRP A CA 1
ATOM 1808 C C . TRP A 1 231 ? -39.096 -11.772 35.675 1.00 93.38 231 TRP A C 1
ATOM 1810 O O . TRP A 1 231 ? -37.891 -11.963 35.514 1.00 93.38 231 TRP A O 1
ATOM 1820 N N . ASP A 1 232 ? -39.901 -12.741 36.119 1.00 90.69 232 ASP A N 1
ATOM 1821 C CA . ASP A 1 232 ? -39.443 -14.123 36.325 1.00 90.69 232 ASP A CA 1
ATOM 1822 C C . ASP A 1 232 ? -39.690 -14.946 35.052 1.00 90.69 232 ASP A C 1
ATOM 1824 O O . ASP A 1 232 ? -40.818 -15.073 34.568 1.00 90.69 232 ASP A O 1
ATOM 1828 N N . SER A 1 233 ? -38.621 -15.548 34.525 1.00 86.38 233 SER A N 1
ATOM 1829 C CA . SER A 1 233 ? -38.654 -16.450 33.364 1.00 86.38 233 SER A CA 1
ATOM 1830 C C . SER A 1 233 ? -39.648 -17.618 33.504 1.00 86.38 233 SER A C 1
ATOM 1832 O O . SER A 1 233 ? -40.151 -18.125 32.497 1.00 86.38 233 SER A O 1
ATOM 1834 N N . ARG A 1 234 ? -39.958 -18.029 34.741 1.00 86.56 234 ARG A N 1
ATOM 1835 C CA . ARG A 1 234 ? -40.857 -19.142 35.080 1.00 86.56 234 ARG A CA 1
ATOM 1836 C C . ARG A 1 234 ? -42.325 -18.722 35.101 1.00 86.56 234 ARG A C 1
ATOM 1838 O O . ARG A 1 234 ? -43.148 -19.414 34.507 1.00 86.56 234 ARG A O 1
ATOM 1845 N N . SER A 1 235 ? -42.656 -17.600 35.750 1.00 86.00 235 SER A N 1
ATOM 1846 C CA . SER A 1 235 ? -44.032 -17.074 35.774 1.00 86.00 235 SER A CA 1
ATOM 1847 C C . SER A 1 235 ? -44.423 -16.422 34.448 1.00 86.00 235 SER A C 1
ATOM 1849 O O . SER A 1 235 ? -45.603 -16.393 34.107 1.00 86.00 235 SER A O 1
ATOM 1851 N N . ARG A 1 236 ? -43.430 -15.920 33.694 1.00 85.56 236 ARG A N 1
ATOM 1852 C CA . ARG A 1 236 ? -43.601 -15.134 32.461 1.00 85.56 236 ARG A CA 1
ATOM 1853 C C . ARG A 1 236 ? -44.461 -13.886 32.691 1.00 85.56 236 ARG A C 1
ATOM 1855 O O . ARG A 1 236 ? -45.204 -13.473 31.806 1.00 85.56 236 ARG A O 1
ATOM 1862 N N . SER A 1 237 ? -44.353 -13.311 33.887 1.00 88.25 237 SER A N 1
ATOM 1863 C CA . SER A 1 237 ? -45.084 -12.128 34.336 1.00 88.25 237 SER A CA 1
ATOM 1864 C C . SER A 1 237 ? -44.135 -11.122 34.984 1.00 88.25 237 SER A C 1
ATOM 1866 O O . SER A 1 237 ? -43.119 -11.509 35.572 1.00 88.25 237 SER A O 1
ATOM 1868 N N . ARG A 1 238 ? -44.515 -9.841 34.956 1.00 90.56 238 ARG A N 1
ATOM 1869 C CA . ARG A 1 238 ? -43.907 -8.813 35.803 1.00 90.56 238 ARG A CA 1
ATOM 1870 C C . ARG A 1 238 ? -44.058 -9.213 37.277 1.00 90.56 238 ARG A C 1
ATOM 1872 O O . ARG A 1 238 ? -45.122 -9.669 37.696 1.00 90.56 238 ARG A O 1
ATOM 1879 N N . VAL A 1 239 ? -42.979 -9.068 38.037 1.00 90.25 239 VAL A N 1
ATOM 1880 C CA . VAL A 1 239 ? -42.862 -9.368 39.474 1.00 90.25 239 VAL A CA 1
ATOM 1881 C C . VAL A 1 239 ? -42.838 -8.074 40.285 1.00 90.25 239 VAL A C 1
ATOM 1883 O O . VAL A 1 239 ? -43.444 -8.003 41.349 1.00 90.25 239 VAL A O 1
ATOM 1886 N N . GLY A 1 240 ? -42.174 -7.039 39.768 1.00 88.31 240 GLY A N 1
ATOM 1887 C CA . GLY A 1 240 ? -42.055 -5.739 40.419 1.00 88.31 240 GLY A CA 1
ATOM 1888 C C . GLY A 1 240 ? -41.644 -4.635 39.448 1.00 88.31 240 GLY A C 1
ATOM 1889 O O . GLY A 1 240 ? -41.221 -4.908 38.324 1.00 88.31 240 GLY A O 1
ATOM 1890 N N . LEU A 1 241 ? -41.780 -3.394 39.907 1.00 90.50 241 LEU A N 1
ATOM 1891 C CA . LEU A 1 241 ? -41.394 -2.172 39.208 1.00 90.50 241 LEU A CA 1
ATOM 1892 C C . LEU A 1 241 ? -40.575 -1.317 40.179 1.00 90.50 241 LEU A C 1
ATOM 1894 O O . LEU A 1 241 ? -41.057 -0.984 41.262 1.00 90.50 241 LEU A O 1
ATOM 1898 N N . LEU A 1 242 ? -39.360 -0.957 39.785 1.00 89.38 242 LEU A N 1
ATOM 1899 C CA . LEU A 1 242 ? -38.498 -0.004 40.480 1.00 89.38 242 LEU A CA 1
ATOM 1900 C C . LEU A 1 242 ? -38.506 1.324 39.709 1.00 89.38 242 LEU A C 1
ATOM 1902 O O . LEU A 1 242 ? -38.589 1.328 38.484 1.00 89.38 242 LEU A O 1
ATOM 1906 N N . SER A 1 243 ? -38.443 2.458 40.405 1.00 84.12 243 SER A N 1
ATOM 1907 C CA . SER A 1 243 ? -38.373 3.800 39.804 1.00 84.12 243 SER A CA 1
ATOM 1908 C C . SER A 1 243 ? -37.183 4.562 40.374 1.00 84.12 243 SER A C 1
ATOM 1910 O O . SER A 1 243 ? -36.931 4.456 41.573 1.00 84.12 243 SER A O 1
ATOM 1912 N N . SER A 1 244 ? -36.502 5.356 39.542 1.00 76.69 244 SER A N 1
ATOM 1913 C CA . SER A 1 244 ? -35.455 6.282 40.001 1.00 76.69 244 SER A CA 1
ATOM 1914 C C . SER A 1 244 ? -36.016 7.244 41.077 1.00 76.69 244 SER A C 1
ATOM 1916 O O . SER A 1 244 ? -37.160 7.698 40.946 1.00 76.69 244 SER A O 1
ATOM 1918 N N . PRO A 1 245 ? -35.268 7.549 42.160 1.00 70.69 245 PRO A N 1
ATOM 1919 C CA . PRO A 1 245 ? -35.766 8.307 43.319 1.00 70.69 245 PRO A CA 1
ATOM 1920 C C . PRO A 1 245 ? -35.938 9.816 43.066 1.00 70.69 245 PRO A C 1
ATOM 1922 O O . PRO A 1 245 ? -36.450 10.534 43.928 1.00 70.69 245 PRO A O 1
ATOM 1925 N N . THR A 1 246 ? -35.470 10.315 41.922 1.00 64.38 246 THR A N 1
ATOM 1926 C CA . THR A 1 246 ? -35.329 11.746 41.628 1.00 64.38 246 THR A CA 1
ATOM 1927 C C . THR A 1 246 ? -36.687 12.448 41.510 1.00 64.38 246 THR A C 1
ATOM 1929 O O . THR A 1 246 ? -37.560 12.050 40.738 1.00 64.38 246 THR A O 1
ATOM 1932 N N . GLN A 1 247 ? -36.886 13.513 42.295 1.00 53.03 247 GLN A N 1
ATOM 1933 C CA . GLN A 1 247 ? -38.203 14.123 42.525 1.00 53.03 247 GLN A CA 1
ATOM 1934 C C . GLN A 1 247 ? -38.624 15.150 41.457 1.00 53.03 247 GLN A C 1
ATOM 1936 O O . GLN A 1 247 ? -38.778 16.336 41.740 1.00 53.03 247 GLN A O 1
ATOM 1941 N N . SER A 1 248 ? -38.903 14.683 40.239 1.00 54.09 248 SER A N 1
ATOM 1942 C CA . SER A 1 248 ? -39.855 15.350 39.337 1.00 54.09 248 SER A CA 1
ATOM 1943 C C . SER A 1 248 ? -40.563 14.318 38.446 1.00 54.09 248 SER A C 1
ATOM 1945 O O . SER A 1 248 ? -40.003 13.262 38.154 1.00 54.09 248 SER A O 1
ATOM 1947 N N . GLN A 1 249 ? -41.812 14.577 38.042 1.00 57.88 249 GLN A N 1
ATOM 1948 C CA . GLN A 1 249 ? -42.529 13.692 37.106 1.00 57.88 249 GLN A CA 1
ATOM 1949 C C . GLN A 1 249 ? -42.269 14.033 35.633 1.00 57.88 249 GLN A C 1
ATOM 1951 O O . GLN A 1 249 ? -42.432 13.164 34.785 1.00 57.88 249 GLN A O 1
ATOM 1956 N N . GLU A 1 250 ? -41.875 15.272 35.327 1.00 55.78 250 GLU A N 1
ATOM 1957 C CA . GLU A 1 250 ? -41.832 15.788 33.951 1.00 55.78 250 GLU A CA 1
ATOM 1958 C C . GLU A 1 250 ? -40.509 15.491 33.230 1.00 55.78 250 GLU A C 1
ATOM 1960 O O . GLU A 1 250 ? -40.486 15.407 32.005 1.00 55.78 250 GLU A O 1
ATOM 1965 N N . GLN A 1 251 ? -39.415 15.290 33.974 1.00 60.34 251 GLN A N 1
ATOM 1966 C CA . GLN A 1 251 ? -38.125 14.849 33.438 1.00 60.34 251 GLN A CA 1
ATOM 1967 C C . GLN A 1 251 ? -37.515 13.793 34.365 1.00 60.34 251 GLN A C 1
ATOM 1969 O O . GLN A 1 251 ? -36.888 14.108 35.378 1.00 60.34 251 GLN A O 1
ATOM 1974 N N . ARG A 1 252 ? -37.725 12.520 34.013 1.00 76.81 252 ARG A N 1
ATOM 1975 C CA . ARG A 1 252 ? -36.981 11.385 34.570 1.00 76.81 252 ARG A CA 1
ATOM 1976 C C . ARG A 1 252 ? -35.849 11.016 33.610 1.00 76.81 252 ARG A C 1
ATOM 1978 O O . ARG A 1 252 ? -36.121 10.931 32.410 1.00 76.81 252 ARG A O 1
ATOM 1985 N N . PRO A 1 253 ? -34.626 10.761 34.099 1.00 85.94 253 PRO A N 1
ATOM 1986 C CA . PRO A 1 253 ? -33.565 10.236 33.255 1.00 85.94 253 PRO A CA 1
ATOM 1987 C C . PRO A 1 253 ? -33.911 8.816 32.787 1.00 85.94 253 PRO A C 1
ATOM 1989 O O . PRO A 1 253 ? -34.652 8.083 33.447 1.00 85.94 253 PRO A O 1
ATOM 1992 N N . GLN A 1 254 ? -33.382 8.418 31.635 1.00 90.50 254 GLN A N 1
ATOM 1993 C CA . GLN A 1 254 ? -33.606 7.079 31.087 1.00 90.50 254 GLN A CA 1
ATOM 1994 C C . GLN A 1 254 ? -32.658 6.077 31.742 1.00 90.50 254 GLN A C 1
ATOM 1996 O O . GLN A 1 254 ? -31.496 6.408 31.958 1.00 90.50 254 GLN A O 1
ATOM 2001 N N . VAL A 1 255 ? -33.083 4.832 31.964 1.00 93.19 255 VAL A N 1
ATOM 2002 C CA . VAL A 1 255 ? -32.138 3.781 32.376 1.00 93.19 255 VAL A CA 1
ATOM 2003 C C . VAL A 1 255 ? -31.350 3.333 31.143 1.00 93.19 255 VAL A C 1
ATOM 2005 O O . VAL A 1 255 ? -31.939 2.839 30.177 1.00 93.19 255 VAL A O 1
ATOM 2008 N N . THR A 1 256 ? -30.030 3.516 31.153 1.00 93.81 256 THR A N 1
ATOM 2009 C CA . THR A 1 256 ? -29.125 3.212 30.029 1.00 93.81 256 THR A CA 1
ATOM 2010 C C . THR A 1 256 ? -28.160 2.065 30.309 1.00 93.81 256 THR A C 1
ATOM 2012 O O . THR A 1 256 ? -27.674 1.463 29.358 1.00 93.81 256 THR A O 1
ATOM 2015 N N . ALA A 1 257 ? -27.943 1.693 31.575 1.00 93.25 257 ALA A N 1
ATOM 2016 C CA . ALA A 1 257 ? -27.168 0.511 31.957 1.00 93.25 257 ALA A CA 1
ATOM 2017 C C . ALA A 1 257 ? -27.815 -0.255 33.125 1.00 93.25 257 ALA A C 1
ATOM 2019 O O . ALA A 1 257 ? -28.390 0.341 34.036 1.00 93.25 257 ALA A O 1
ATOM 2020 N N . LEU A 1 258 ? -27.686 -1.585 33.113 1.00 93.81 258 LEU A N 1
ATOM 2021 C CA . LEU A 1 258 ? -28.138 -2.492 34.172 1.00 93.81 258 LEU A CA 1
ATOM 2022 C C . LEU A 1 258 ? -27.158 -3.659 34.316 1.00 93.81 258 LEU A C 1
ATOM 2024 O O . LEU A 1 258 ? -26.822 -4.292 33.315 1.00 93.81 258 LEU A O 1
ATOM 2028 N N . GLU A 1 259 ? -26.767 -3.982 35.550 1.00 93.50 259 GLU A N 1
ATOM 2029 C CA . GLU A 1 259 ? -25.991 -5.187 35.874 1.00 93.50 259 GLU A CA 1
ATOM 2030 C C . GLU A 1 259 ? -26.372 -5.705 37.275 1.00 93.50 259 GLU A C 1
ATOM 2032 O O . GLU A 1 259 ? -26.411 -4.945 38.247 1.00 93.50 259 GLU A O 1
ATOM 2037 N N . PHE A 1 260 ? -26.651 -7.007 37.389 1.00 93.31 260 PHE A N 1
ATOM 2038 C CA . PHE A 1 260 ? -26.849 -7.674 38.681 1.00 93.31 260 PHE A CA 1
ATOM 2039 C C . PHE A 1 260 ? -25.503 -8.026 39.319 1.00 93.31 260 PHE A C 1
ATOM 2041 O O . PHE A 1 260 ? -24.579 -8.466 38.637 1.00 93.31 260 PHE A O 1
ATOM 2048 N N . HIS A 1 261 ? -25.413 -7.934 40.644 1.00 90.75 261 HIS A N 1
ATOM 2049 C CA . HIS A 1 261 ? -24.306 -8.543 41.368 1.00 90.75 261 HIS A CA 1
ATOM 2050 C C . HIS A 1 261 ? -24.405 -10.078 41.347 1.00 90.75 261 HIS A C 1
ATOM 2052 O O . HIS A 1 261 ? -25.495 -10.648 41.258 1.00 90.75 261 HIS A O 1
ATOM 2058 N N . ARG A 1 262 ? -23.268 -10.763 41.517 1.00 86.06 262 ARG A N 1
ATOM 2059 C CA . ARG A 1 262 ? -23.160 -12.229 41.534 1.00 86.06 262 ARG A CA 1
ATOM 2060 C C . ARG A 1 262 ? -24.068 -12.900 42.571 1.00 86.06 262 ARG A C 1
ATOM 2062 O O . ARG A 1 262 ? -24.589 -13.986 42.331 1.00 86.06 262 ARG A O 1
ATOM 2069 N N . SER A 1 263 ? -24.323 -12.234 43.700 1.00 86.38 263 SER A N 1
ATOM 2070 C CA . SER A 1 263 ? -25.262 -12.709 44.727 1.00 86.38 263 SER A CA 1
ATOM 2071 C C . SER A 1 263 ? -26.745 -12.620 44.323 1.00 86.38 263 SER A C 1
ATOM 2073 O O . SER A 1 263 ? -27.597 -13.148 45.034 1.00 86.38 263 SER A O 1
ATOM 2075 N N . GLY A 1 264 ? -27.083 -11.936 43.222 1.00 85.06 264 GLY A N 1
ATOM 2076 C CA . GLY A 1 264 ? -28.452 -11.615 42.786 1.00 85.06 264 GLY A CA 1
ATOM 2077 C C . GLY A 1 264 ? -29.156 -10.519 43.596 1.00 85.06 264 GLY A C 1
ATOM 2078 O O . GLY A 1 264 ? -30.101 -9.908 43.106 1.00 85.06 264 GLY A O 1
ATOM 2079 N N . LEU A 1 265 ? -28.687 -10.250 44.818 1.00 88.88 265 LEU A N 1
ATOM 2080 C CA . LEU A 1 265 ? -29.327 -9.326 45.756 1.00 88.88 265 LEU A CA 1
ATOM 2081 C C . LEU A 1 265 ? -29.125 -7.857 45.386 1.00 88.88 265 LEU A C 1
ATOM 2083 O O . LEU A 1 265 ? -30.071 -7.084 45.483 1.00 88.88 265 LEU A O 1
ATOM 2087 N N . ASN A 1 266 ? -27.917 -7.480 44.963 1.00 91.12 266 ASN A N 1
ATOM 2088 C CA . ASN A 1 266 ? -27.616 -6.099 44.600 1.00 91.12 266 ASN A CA 1
ATOM 2089 C C . ASN A 1 266 ? -27.816 -5.895 43.090 1.00 91.12 266 ASN A C 1
ATOM 2091 O O . ASN A 1 266 ? -27.397 -6.732 42.286 1.00 91.12 266 ASN A O 1
ATOM 2095 N N . LEU A 1 267 ? -28.417 -4.770 42.708 1.00 92.12 267 LEU A N 1
ATOM 2096 C CA . LEU A 1 267 ? -28.563 -4.315 41.324 1.00 92.12 267 LEU A CA 1
ATOM 2097 C C . LEU A 1 267 ? -27.934 -2.927 41.184 1.00 92.12 267 LEU A C 1
ATOM 2099 O O . LEU A 1 267 ? -28.265 -2.026 41.955 1.00 92.12 267 LEU A O 1
ATOM 2103 N N . ALA A 1 268 ? -27.098 -2.743 40.163 1.00 93.44 268 ALA A N 1
ATOM 2104 C CA . ALA A 1 268 ? -26.654 -1.426 39.727 1.00 93.44 268 ALA A CA 1
ATOM 2105 C C . ALA A 1 268 ? -27.504 -0.958 38.533 1.00 93.44 268 ALA A C 1
ATOM 2107 O O . ALA A 1 268 ? -27.636 -1.684 37.542 1.00 93.44 268 ALA A O 1
ATOM 2108 N N . THR A 1 269 ? -28.057 0.254 38.619 1.00 93.06 269 THR A N 1
ATOM 2109 C CA . THR A 1 269 ? -28.707 0.960 37.504 1.00 93.06 269 THR A CA 1
ATOM 2110 C C . THR A 1 269 ? -27.882 2.185 37.137 1.00 93.06 269 THR A C 1
ATOM 2112 O O . THR A 1 269 ? -27.346 2.863 38.012 1.00 93.06 269 THR A O 1
ATOM 2115 N N . GLY A 1 270 ? -27.750 2.447 35.842 1.00 93.50 270 GLY A N 1
ATOM 2116 C CA . GLY A 1 270 ? -27.072 3.620 35.307 1.00 93.50 270 GLY A CA 1
ATOM 2117 C C . GLY A 1 270 ? -28.037 4.435 34.467 1.00 93.50 270 GLY A C 1
ATOM 2118 O O . GLY A 1 270 ? -28.700 3.879 33.587 1.00 93.50 270 GLY A O 1
ATOM 2119 N N . ASP A 1 271 ? -28.100 5.728 34.751 1.00 92.50 271 ASP A N 1
ATOM 2120 C CA . ASP A 1 271 ? -29.086 6.653 34.208 1.00 92.50 271 ASP A CA 1
ATOM 2121 C C . ASP A 1 271 ? -28.461 7.539 33.099 1.00 92.50 271 ASP A C 1
ATOM 2123 O O . ASP A 1 271 ? -27.239 7.709 33.012 1.00 92.50 271 ASP A O 1
ATOM 2127 N N . SER A 1 272 ? -29.298 8.137 32.241 1.00 91.81 272 SER A N 1
ATOM 2128 C CA . SER A 1 272 ? -28.880 8.959 31.087 1.00 91.81 272 SER A CA 1
ATOM 2129 C C . SER A 1 272 ? -28.013 10.172 31.430 1.00 91.81 272 SER A C 1
ATOM 2131 O O . SER A 1 272 ? -27.335 10.708 30.554 1.00 91.81 272 SER A O 1
ATOM 2133 N N . ASP A 1 273 ? -28.025 10.579 32.695 1.00 90.62 273 ASP A N 1
ATOM 2134 C CA . ASP A 1 273 ? -27.458 11.835 33.178 1.00 90.62 273 ASP A CA 1
ATOM 2135 C C . ASP A 1 273 ? -26.102 11.617 33.885 1.00 90.62 273 ASP A C 1
ATOM 2137 O O . ASP A 1 273 ? -25.547 12.541 34.473 1.00 90.62 273 ASP A O 1
ATOM 2141 N N . GLY A 1 274 ? -25.552 10.395 33.839 1.00 90.06 274 GLY A N 1
ATOM 2142 C CA . GLY A 1 274 ? -24.264 10.049 34.460 1.00 90.06 274 GLY A CA 1
ATOM 2143 C C . GLY A 1 274 ? -24.353 9.649 35.936 1.00 90.06 274 GLY A C 1
ATOM 2144 O O . GLY A 1 274 ? -23.336 9.587 36.629 1.00 90.06 274 GLY A O 1
ATOM 2145 N N . ILE A 1 275 ? -25.561 9.362 36.426 1.00 91.94 275 ILE A N 1
ATOM 2146 C CA . ILE A 1 275 ? -25.809 8.911 37.798 1.00 91.94 275 ILE A CA 1
ATOM 2147 C C . ILE A 1 275 ? -25.913 7.381 37.823 1.00 91.94 275 ILE A C 1
ATOM 2149 O O . ILE A 1 275 ? -26.561 6.770 36.973 1.00 91.94 275 ILE A O 1
ATOM 2153 N N . VAL A 1 276 ? -25.281 6.759 38.817 1.00 93.38 276 VAL A N 1
ATOM 2154 C CA . VAL A 1 276 ? -25.385 5.328 39.120 1.00 93.38 276 VAL A CA 1
ATOM 2155 C C . VAL A 1 276 ? -26.086 5.151 40.462 1.00 93.38 276 VAL A C 1
ATOM 2157 O O . VAL A 1 276 ? -25.663 5.721 41.470 1.00 93.38 276 VAL A O 1
ATOM 2160 N N . HIS A 1 277 ? -27.122 4.320 40.495 1.00 91.44 277 HIS A N 1
ATOM 2161 C CA . HIS A 1 277 ? -27.819 3.924 41.713 1.00 91.44 277 HIS A CA 1
ATOM 2162 C C . HIS A 1 277 ? -27.571 2.437 42.003 1.00 91.44 277 HIS A C 1
ATOM 2164 O O . HIS A 1 277 ? -27.656 1.597 41.107 1.00 91.44 277 HIS A O 1
ATOM 2170 N N . VAL A 1 278 ? -27.288 2.095 43.261 1.00 92.62 278 VAL A N 1
ATOM 2171 C CA . VAL A 1 278 ? -27.169 0.704 43.728 1.00 92.62 278 VAL A CA 1
ATOM 2172 C C . VAL A 1 278 ? -28.326 0.398 44.668 1.00 92.62 278 VAL A C 1
ATOM 2174 O O . VAL A 1 278 ? -28.526 1.115 45.646 1.00 92.62 278 VAL A O 1
ATOM 2177 N N . TYR A 1 279 ? -29.062 -0.677 44.398 1.00 91.31 279 TYR A N 1
ATOM 2178 C CA . TYR A 1 279 ? -30.219 -1.130 45.176 1.00 91.31 279 TYR A CA 1
ATOM 2179 C C . TYR A 1 279 ? -29.979 -2.535 45.743 1.00 91.31 279 TYR A C 1
ATOM 2181 O O . TYR A 1 279 ? -29.377 -3.368 45.069 1.00 91.31 279 TYR A O 1
ATOM 2189 N N . ASP A 1 280 ? -30.516 -2.823 46.934 1.00 90.62 280 ASP A N 1
ATOM 2190 C CA . ASP A 1 280 ? -30.896 -4.194 47.316 1.00 90.62 280 ASP A CA 1
ATOM 2191 C C . ASP A 1 280 ? -32.256 -4.472 46.658 1.00 90.62 280 ASP A C 1
ATOM 2193 O O . ASP A 1 280 ? -33.167 -3.654 46.774 1.00 90.62 280 ASP A O 1
ATOM 2197 N N . LEU A 1 281 ? -32.427 -5.623 46.008 1.00 87.44 281 LEU A N 1
ATOM 2198 C CA . LEU A 1 281 ? -33.681 -6.096 45.407 1.00 87.44 281 LEU A CA 1
ATOM 2199 C C . LEU A 1 281 ? -34.876 -6.090 46.392 1.00 87.44 281 LEU A C 1
ATOM 2201 O O . LEU A 1 281 ? -36.033 -6.113 45.973 1.00 87.44 281 LEU A O 1
ATOM 2205 N N . ARG A 1 282 ? -34.610 -6.051 47.704 1.00 88.44 282 ARG A N 1
ATOM 2206 C CA . ARG A 1 282 ? -35.601 -5.931 48.790 1.00 88.44 282 ARG A CA 1
ATOM 2207 C C . ARG A 1 282 ? -36.045 -4.490 49.086 1.00 88.44 282 ARG A C 1
ATOM 2209 O O . ARG A 1 282 ? -37.028 -4.310 49.802 1.00 88.44 282 ARG A O 1
ATOM 2216 N N . SER A 1 283 ? -35.317 -3.478 48.608 1.00 87.06 283 SER A N 1
ATOM 2217 C CA . SER A 1 283 ? -35.498 -2.062 48.952 1.00 87.06 283 SER A CA 1
ATOM 2218 C C . SER A 1 283 ? -35.828 -1.216 47.715 1.00 87.06 283 SER A C 1
ATOM 2220 O O . SER A 1 283 ? -35.038 -1.184 46.774 1.00 87.06 283 SER A O 1
ATOM 2222 N N . PRO A 1 284 ? -36.935 -0.446 47.711 1.00 83.88 284 PRO A N 1
ATOM 2223 C CA . PRO A 1 284 ? -37.204 0.523 46.647 1.00 83.88 284 PRO A CA 1
ATOM 2224 C C . PRO A 1 284 ? -36.320 1.779 46.749 1.00 83.88 284 PRO A C 1
ATOM 2226 O O . PRO A 1 284 ? -36.232 2.541 45.793 1.00 83.88 284 PRO A O 1
ATOM 2229 N N . MET A 1 285 ? -35.675 2.009 47.899 1.00 86.88 285 MET A N 1
ATOM 2230 C CA . MET A 1 285 ? -34.684 3.072 48.077 1.00 86.88 285 MET A CA 1
ATOM 2231 C C . MET A 1 285 ? -33.294 2.549 47.693 1.00 86.88 285 MET A C 1
ATOM 2233 O O . MET A 1 285 ? -32.950 1.438 48.116 1.00 86.88 285 MET A O 1
ATOM 2237 N N . PRO A 1 286 ? -32.471 3.324 46.961 1.00 88.94 286 PRO A N 1
ATOM 2238 C CA . PRO A 1 286 ? -31.092 2.936 46.698 1.00 88.94 286 PRO A CA 1
ATOM 2239 C C . PRO A 1 286 ? -30.283 2.916 48.000 1.00 88.94 286 PRO A C 1
ATOM 2241 O O . PRO A 1 286 ? -30.437 3.786 48.857 1.00 88.94 286 PRO A O 1
ATOM 2244 N N . LEU A 1 287 ? -29.387 1.937 48.116 1.00 89.00 287 LEU A N 1
ATOM 2245 C CA . LEU A 1 287 ? -28.339 1.895 49.136 1.00 89.00 287 LEU A CA 1
ATOM 2246 C C . LEU A 1 287 ? -27.323 3.019 48.910 1.00 89.00 287 LEU A C 1
ATOM 2248 O O . LEU A 1 287 ? -26.846 3.631 49.861 1.00 89.00 287 LEU A O 1
ATOM 2252 N N . LEU A 1 288 ? -26.994 3.280 47.640 1.00 89.94 288 LEU A N 1
ATOM 2253 C CA . LEU A 1 288 ? -25.985 4.255 47.249 1.00 89.94 288 LEU A CA 1
ATOM 2254 C C . LEU A 1 288 ? -26.357 4.950 45.939 1.00 89.94 288 LEU A C 1
ATOM 2256 O O . LEU A 1 288 ? -26.970 4.357 45.053 1.00 89.94 288 LEU A O 1
ATOM 2260 N N . THR A 1 289 ? -25.975 6.219 45.820 1.00 90.94 289 THR A N 1
ATOM 2261 C CA . THR A 1 289 ? -26.096 7.022 44.597 1.00 90.94 289 THR A CA 1
ATOM 2262 C C . THR A 1 289 ? -24.752 7.685 44.322 1.00 90.94 289 THR A C 1
ATOM 2264 O O . THR A 1 289 ? -24.189 8.316 45.217 1.00 90.94 289 THR A O 1
ATOM 2267 N N . LYS A 1 290 ? -24.223 7.526 43.106 1.00 90.25 290 LYS A N 1
ATOM 2268 C CA . LYS A 1 290 ? -22.906 8.025 42.702 1.00 90.25 290 LYS A CA 1
ATOM 2269 C C . LYS A 1 290 ? -23.000 8.792 41.390 1.00 90.25 290 LYS A C 1
ATOM 2271 O O . LYS A 1 290 ? -23.547 8.287 40.420 1.00 90.25 290 LYS A O 1
ATOM 2276 N N . ASP A 1 291 ? -22.426 9.988 41.363 1.00 90.94 291 ASP A N 1
ATOM 2277 C CA . ASP A 1 291 ? -22.328 10.822 40.165 1.00 90.94 291 ASP A CA 1
ATOM 2278 C C . ASP A 1 291 ? -20.964 10.644 39.464 1.00 90.94 291 ASP A C 1
ATOM 2280 O O . ASP A 1 291 ? -19.892 10.641 40.092 1.00 90.94 291 ASP A O 1
ATOM 2284 N N . GLN A 1 292 ? -20.998 10.496 38.140 1.00 86.31 292 GLN A N 1
ATOM 2285 C CA . GLN A 1 292 ? -19.817 10.510 37.282 1.00 86.31 292 GLN A CA 1
ATOM 2286 C C . GLN A 1 292 ? -19.312 11.938 37.011 1.00 86.31 292 GLN A C 1
ATOM 2288 O O . GLN A 1 292 ? -18.110 12.127 36.816 1.00 86.31 292 GLN A O 1
ATOM 2293 N N . GLY A 1 293 ? -20.176 12.950 37.085 1.00 86.94 293 GLY A N 1
ATOM 2294 C CA . GLY A 1 293 ? -19.836 14.376 37.052 1.00 86.94 293 GLY A CA 1
ATOM 2295 C C . GLY A 1 293 ? -19.660 14.986 35.657 1.00 86.94 293 GLY A C 1
ATOM 2296 O O . GLY A 1 293 ? -19.536 16.204 35.550 1.00 86.94 293 GLY A O 1
ATOM 2297 N N . TYR A 1 294 ? -19.666 14.180 34.588 1.00 87.50 294 TYR A N 1
ATOM 2298 C CA . TYR A 1 294 ? -19.606 14.674 33.204 1.00 87.50 294 TYR A CA 1
ATOM 2299 C C . TYR A 1 294 ? -20.978 14.849 32.532 1.00 87.50 294 TYR A C 1
ATOM 2301 O O . TYR A 1 294 ? -21.037 15.464 31.467 1.00 87.50 294 TYR A O 1
ATOM 2309 N N . GLY A 1 295 ? -22.067 14.337 33.119 1.00 88.12 295 GLY A N 1
ATOM 2310 C CA . GLY A 1 295 ? -23.419 14.472 32.559 1.00 88.12 295 GLY A CA 1
ATOM 2311 C C . GLY A 1 295 ? -23.673 13.666 31.277 1.00 88.12 295 GLY A C 1
ATOM 2312 O O . GLY A 1 295 ? -24.512 14.061 30.470 1.00 88.12 295 GLY A O 1
ATOM 2313 N N . TYR A 1 296 ? -22.932 12.575 31.050 1.00 93.50 296 TYR A N 1
ATOM 2314 C CA . TYR A 1 296 ? -23.155 11.651 29.932 1.00 93.50 296 TYR A CA 1
ATOM 2315 C C . TYR A 1 296 ? -23.762 10.339 30.429 1.00 93.50 296 TYR A C 1
ATOM 2317 O O . TYR A 1 296 ? -23.413 9.864 31.504 1.00 93.50 296 TYR A O 1
ATOM 2325 N N . ALA A 1 297 ? -24.602 9.717 29.603 1.00 93.12 297 ALA A N 1
ATOM 2326 C CA . ALA A 1 297 ? -25.223 8.435 29.909 1.00 93.12 297 ALA A CA 1
ATOM 2327 C C . ALA A 1 297 ? -24.202 7.341 30.258 1.00 93.12 297 ALA A C 1
ATOM 2329 O O . ALA A 1 297 ? -23.205 7.155 29.548 1.00 93.12 297 ALA A O 1
ATOM 2330 N N . ILE A 1 298 ? -24.514 6.567 31.302 1.00 94.81 298 ILE A N 1
ATOM 2331 C CA . ILE A 1 298 ? -23.761 5.361 31.654 1.00 94.81 298 ILE A CA 1
ATOM 2332 C C . ILE A 1 298 ? -23.912 4.346 30.514 1.00 94.81 298 ILE A C 1
ATOM 2334 O O . ILE A 1 298 ? -25.033 3.951 30.185 1.00 94.81 298 ILE A O 1
ATOM 2338 N N . GLN A 1 299 ? -22.799 3.908 29.922 1.00 92.88 299 GLN A N 1
ATOM 2339 C CA . GLN A 1 299 ? -22.788 2.907 28.846 1.00 92.88 299 GLN A CA 1
ATOM 2340 C C . GLN A 1 299 ? -22.666 1.485 29.396 1.00 92.88 299 GLN A C 1
ATOM 2342 O O . GLN A 1 299 ? -23.394 0.586 28.978 1.00 92.88 299 GLN A O 1
ATOM 2347 N N . THR A 1 300 ? -21.748 1.268 30.341 1.00 93.44 300 THR A N 1
ATOM 2348 C CA . THR A 1 300 ? -21.495 -0.059 30.922 1.00 93.44 300 THR A CA 1
ATOM 2349 C C . THR A 1 300 ? -21.304 0.014 32.429 1.00 93.44 300 THR A C 1
ATOM 2351 O O . THR A 1 300 ? -20.511 0.817 32.927 1.00 93.44 300 THR A O 1
ATOM 2354 N N . LEU A 1 301 ? -21.979 -0.893 33.136 1.00 93.81 301 LEU A N 1
ATOM 2355 C CA . LEU A 1 301 ? -21.766 -1.196 34.548 1.00 93.81 301 LEU A CA 1
ATOM 2356 C C . LEU A 1 301 ? -21.238 -2.624 34.668 1.00 93.81 301 LEU A C 1
ATOM 2358 O O . LEU A 1 301 ? -21.785 -3.526 34.035 1.00 93.81 301 LEU A O 1
ATOM 2362 N N . LYS A 1 302 ? -20.203 -2.834 35.487 1.00 92.19 302 LYS A N 1
ATOM 2363 C CA . LYS A 1 302 ? -19.701 -4.169 35.845 1.00 92.19 302 LYS A CA 1
ATOM 2364 C C . LYS A 1 302 ? -19.326 -4.239 37.316 1.00 92.19 302 LYS A C 1
ATOM 2366 O O . LYS A 1 302 ? -18.486 -3.471 37.781 1.00 92.19 302 LYS A O 1
ATOM 2371 N N . TYR A 1 303 ? -19.898 -5.206 38.027 1.00 91.00 303 TYR A N 1
ATOM 2372 C CA . TYR A 1 303 ? -19.357 -5.628 39.314 1.00 91.00 303 TYR A CA 1
ATOM 2373 C C . TYR A 1 303 ? -18.051 -6.397 39.097 1.00 91.00 303 TYR A C 1
ATOM 2375 O O . TYR A 1 303 ? -17.965 -7.267 38.231 1.00 91.00 303 TYR A O 1
ATOM 2383 N N . MET A 1 304 ? -17.044 -6.066 39.898 1.00 87.56 304 MET A N 1
ATOM 2384 C CA . MET A 1 304 ? -15.709 -6.644 39.867 1.00 87.56 304 MET A CA 1
ATOM 2385 C C . MET A 1 304 ? -15.422 -7.257 41.236 1.00 87.56 304 MET A C 1
ATOM 2387 O O . MET A 1 304 ? -15.338 -6.546 42.241 1.00 87.56 304 MET A O 1
ATOM 2391 N N . SER A 1 305 ? -15.261 -8.577 41.275 1.00 81.19 305 SER A N 1
ATOM 2392 C CA . SER A 1 305 ? -14.741 -9.288 42.444 1.00 81.19 305 SER A CA 1
ATOM 2393 C C . SER A 1 305 ? -13.223 -9.427 42.267 1.00 81.19 305 SER A C 1
ATOM 2395 O O . SER A 1 305 ? -12.806 -10.226 41.428 1.00 81.19 305 SER A O 1
ATOM 2397 N N . PRO A 1 306 ? -12.386 -8.641 42.968 1.00 67.00 306 PRO A N 1
ATOM 2398 C CA . PRO A 1 306 ? -10.935 -8.769 42.870 1.00 67.00 306 PRO A CA 1
ATOM 2399 C C . PRO A 1 306 ? -10.462 -10.105 43.456 1.00 67.00 306 PRO A C 1
ATOM 2401 O O . PRO A 1 306 ? -10.840 -10.482 44.562 1.00 67.00 306 PRO A O 1
ATOM 2404 N N . THR A 1 307 ? -9.598 -10.806 42.724 1.00 64.31 307 THR A N 1
ATOM 2405 C CA . THR A 1 307 ? -9.030 -12.105 43.135 1.00 64.31 307 THR A CA 1
ATOM 2406 C C . THR A 1 307 ? -7.740 -11.945 43.962 1.00 64.31 307 THR A C 1
ATOM 2408 O O . THR A 1 307 ? -7.205 -12.923 44.479 1.00 64.31 307 THR A O 1
ATOM 2411 N N . SER A 1 308 ? -7.219 -10.716 44.090 1.00 61.62 308 SER A N 1
ATOM 2412 C CA . SER A 1 308 ? -5.988 -10.398 44.830 1.00 61.62 308 SER A CA 1
ATOM 2413 C C . SER A 1 308 ? -6.225 -10.272 46.337 1.00 61.62 308 SER A C 1
ATOM 2415 O O . SER A 1 308 ? -7.107 -9.541 46.783 1.00 61.62 308 SER A O 1
ATOM 2417 N N . THR A 1 309 ? -5.365 -10.903 47.140 1.00 53.62 309 THR A N 1
ATOM 2418 C CA . THR A 1 309 ? -5.426 -10.891 48.615 1.00 53.62 309 THR A CA 1
ATOM 2419 C C . THR A 1 309 ? -5.286 -9.503 49.247 1.00 53.62 309 THR A C 1
ATOM 2421 O O . THR A 1 309 ? -5.683 -9.327 50.399 1.00 53.62 309 THR A O 1
ATOM 2424 N N . GLN A 1 310 ? -4.756 -8.514 48.517 1.00 54.94 310 GLN A N 1
ATOM 2425 C CA . GLN A 1 310 ? -4.607 -7.133 48.995 1.00 54.94 310 GLN A CA 1
ATOM 2426 C C . GLN A 1 310 ? -5.903 -6.306 48.927 1.00 54.94 310 GLN A C 1
ATOM 2428 O O . GLN A 1 310 ? -5.981 -5.252 49.555 1.00 54.94 310 GLN A O 1
ATOM 2433 N N . VAL A 1 311 ? -6.923 -6.756 48.187 1.00 59.78 311 VAL A N 1
ATOM 2434 C CA . VAL A 1 311 ? -8.197 -6.038 48.030 1.00 59.78 311 VAL A CA 1
ATOM 2435 C C . VAL A 1 311 ? -9.349 -6.988 48.330 1.00 59.78 311 VAL A C 1
ATOM 2437 O O . VAL A 1 311 ? -9.749 -7.778 47.485 1.00 59.78 311 VAL A O 1
ATOM 2440 N N . GLN A 1 312 ? -9.912 -6.883 49.532 1.00 58.22 312 GLN A N 1
ATOM 2441 C CA . GLN A 1 312 ? -10.998 -7.765 49.981 1.00 58.22 312 GLN A CA 1
ATOM 2442 C C . GLN A 1 312 ? -12.409 -7.259 49.630 1.00 58.22 312 GLN A C 1
ATOM 2444 O O . GLN A 1 312 ? -13.374 -7.995 49.822 1.00 58.22 312 GLN A O 1
ATOM 2449 N N . SER A 1 313 ? -12.556 -6.021 49.145 1.00 72.19 313 SER A N 1
ATOM 2450 C CA . SER A 1 313 ? -13.858 -5.399 48.883 1.00 72.19 313 SER A CA 1
ATOM 2451 C C . SER A 1 313 ? -14.300 -5.467 47.418 1.00 72.19 313 SER A C 1
ATOM 2453 O O . SER A 1 313 ? -13.516 -5.290 46.482 1.00 72.19 313 SER A O 1
ATOM 2455 N N . GLU A 1 314 ? -15.600 -5.706 47.228 1.00 82.81 314 GLU A N 1
ATOM 2456 C CA . GLU A 1 314 ? -16.268 -5.692 45.925 1.00 82.81 314 GLU A CA 1
ATOM 2457 C C . GLU A 1 314 ? -16.233 -4.283 45.316 1.00 82.81 314 GLU A C 1
ATOM 2459 O O . GLU A 1 314 ? -16.535 -3.283 45.976 1.00 82.81 314 GLU A O 1
ATOM 2464 N N . LYS A 1 315 ? -15.888 -4.197 44.029 1.00 89.31 315 LYS A N 1
ATOM 2465 C CA . LYS A 1 315 ? -15.805 -2.932 43.290 1.00 89.31 315 LYS A CA 1
ATOM 2466 C C . LYS A 1 315 ? -16.874 -2.874 42.209 1.00 89.31 315 LYS A C 1
ATOM 2468 O O . LYS A 1 315 ? -17.246 -3.892 41.629 1.00 89.31 315 LYS A O 1
ATOM 2473 N N . LEU A 1 316 ? -17.352 -1.673 41.916 1.00 91.75 316 LEU A N 1
ATOM 2474 C CA . LEU A 1 316 ? -18.248 -1.396 40.803 1.00 91.75 316 LEU A CA 1
ATOM 2475 C C . LEU A 1 316 ? -17.518 -0.481 39.817 1.00 91.75 316 LEU A C 1
ATOM 2477 O O . LEU A 1 316 ? -17.021 0.587 40.176 1.00 91.75 316 LEU A O 1
ATOM 2481 N N . MET A 1 317 ? -17.421 -0.938 38.571 1.00 93.56 317 MET A N 1
ATOM 2482 C CA . MET A 1 317 ? -16.961 -0.141 37.444 1.00 93.56 317 MET A CA 1
ATOM 2483 C C . MET A 1 317 ? -18.164 0.519 36.777 1.00 93.56 317 MET A C 1
ATOM 2485 O O . MET A 1 317 ? -19.096 -0.173 36.360 1.00 93.56 317 MET A O 1
ATOM 2489 N N . SER A 1 318 ? -18.110 1.839 36.627 1.00 94.25 318 SER A N 1
ATOM 2490 C CA . SER A 1 318 ? -19.049 2.626 35.829 1.00 94.25 318 SER A CA 1
ATOM 2491 C C . SER A 1 318 ? -18.296 3.364 34.727 1.00 94.25 318 SER A C 1
ATOM 2493 O O . SER A 1 318 ? -17.367 4.129 35.010 1.00 94.25 318 SER A O 1
ATOM 2495 N N . ALA A 1 319 ? -18.686 3.132 33.472 1.00 94.44 319 ALA A N 1
ATOM 2496 C CA . ALA A 1 319 ? -18.109 3.811 32.319 1.00 94.44 319 ALA A CA 1
ATOM 2497 C C . ALA A 1 319 ? -19.148 4.650 31.570 1.00 94.44 319 ALA A C 1
ATOM 2499 O O . ALA A 1 319 ? -20.219 4.160 31.195 1.00 94.44 319 ALA A O 1
ATOM 2500 N N . ASP A 1 320 ? -18.769 5.898 31.321 1.00 93.44 320 ASP A N 1
ATOM 2501 C CA . ASP A 1 320 ? -19.470 6.847 30.462 1.00 93.44 320 ASP A CA 1
ATOM 2502 C C . ASP A 1 320 ? -18.771 6.899 29.102 1.00 93.44 320 ASP A C 1
ATOM 2504 O O . ASP A 1 320 ? -17.678 6.360 28.917 1.00 93.44 320 ASP A O 1
ATOM 2508 N N . LYS A 1 321 ? -19.301 7.727 28.199 1.00 92.19 321 LYS A N 1
ATOM 2509 C CA . LYS A 1 321 ? -18.638 8.082 26.939 1.00 92.19 321 LYS A CA 1
ATOM 2510 C C . LYS A 1 321 ? -17.205 8.642 27.081 1.00 92.19 321 LYS A C 1
ATOM 2512 O O . LYS A 1 321 ? -16.535 8.780 26.066 1.00 92.19 321 LYS A O 1
ATOM 2517 N N . ARG A 1 322 ? -16.727 9.019 28.278 1.00 90.38 322 ARG A N 1
ATOM 2518 C CA . ARG A 1 322 ? -15.399 9.655 28.482 1.00 90.38 322 ARG A CA 1
ATOM 2519 C C . ARG A 1 322 ? -14.563 9.190 29.665 1.00 90.38 322 ARG A C 1
ATOM 2521 O O . ARG A 1 322 ? -13.359 9.424 29.657 1.00 90.38 322 ARG A O 1
ATOM 2528 N N . ILE A 1 323 ? -15.167 8.594 30.684 1.00 91.94 323 ILE A N 1
ATOM 2529 C CA . ILE A 1 323 ? -14.459 8.215 31.907 1.00 91.94 323 ILE A CA 1
ATOM 2530 C C . ILE A 1 323 ? -14.882 6.819 32.330 1.00 91.94 323 ILE A C 1
ATOM 2532 O O . ILE A 1 323 ? -16.062 6.477 32.285 1.00 91.94 323 ILE A O 1
ATOM 2536 N N . ILE A 1 324 ? -13.911 6.033 32.775 1.00 92.75 324 ILE A N 1
ATOM 2537 C CA . ILE A 1 324 ? -14.138 4.808 33.534 1.00 92.75 324 ILE A CA 1
ATOM 2538 C C . ILE A 1 324 ? -13.805 5.147 34.983 1.00 92.75 324 ILE A C 1
ATOM 2540 O O . ILE A 1 324 ? -12.676 5.545 35.270 1.00 92.75 324 ILE A O 1
ATOM 2544 N N . LYS A 1 325 ? -14.751 4.994 35.908 1.00 92.06 325 LYS A N 1
ATOM 2545 C CA . LYS A 1 325 ? -14.464 5.032 37.347 1.00 92.06 325 LYS A CA 1
ATOM 2546 C C . LYS A 1 325 ? -14.627 3.639 37.924 1.00 92.06 325 LYS A C 1
ATOM 2548 O O . LYS A 1 325 ? -15.596 2.950 37.620 1.00 92.06 325 LYS A O 1
ATOM 2553 N N . ILE A 1 326 ? -13.694 3.255 38.787 1.00 91.94 326 ILE A N 1
ATOM 2554 C CA . ILE A 1 326 ? -13.803 2.069 39.631 1.00 91.94 326 ILE A CA 1
ATOM 2555 C C . ILE A 1 326 ? -13.901 2.565 41.067 1.00 91.94 326 ILE A C 1
ATOM 2557 O O . ILE A 1 326 ? -13.043 3.316 41.538 1.00 91.94 326 ILE A O 1
ATOM 2561 N N . TRP A 1 327 ? -14.959 2.165 41.755 1.00 91.38 327 TRP A N 1
ATOM 2562 C CA . TRP A 1 327 ? -15.268 2.615 43.105 1.00 91.38 327 TRP A CA 1
ATOM 2563 C C . TRP A 1 327 ? -15.775 1.459 43.965 1.00 91.38 327 TRP A C 1
ATOM 2565 O O . TRP A 1 327 ? -16.180 0.414 43.457 1.00 91.38 327 TRP A O 1
ATOM 2575 N N . GLU A 1 328 ? -15.674 1.607 45.281 1.00 89.31 328 GLU A N 1
ATOM 2576 C CA . GLU A 1 328 ? -15.988 0.529 46.221 1.00 89.31 328 GLU A CA 1
ATOM 2577 C C . GLU A 1 328 ? -17.504 0.382 46.404 1.00 89.31 328 GLU A C 1
ATOM 2579 O O . GLU A 1 328 ? -18.184 1.341 46.768 1.00 89.31 328 GLU A O 1
ATOM 2584 N N . ALA A 1 329 ? -18.055 -0.810 46.157 1.00 86.00 329 ALA A N 1
ATOM 2585 C CA . ALA A 1 329 ? -19.502 -1.004 46.041 1.00 86.00 329 ALA A CA 1
ATOM 2586 C C . ALA A 1 329 ? -20.274 -0.801 47.362 1.00 86.00 329 ALA A C 1
ATOM 2588 O O . ALA A 1 329 ? -21.474 -0.533 47.326 1.00 86.00 329 ALA A O 1
ATOM 2589 N N . SER A 1 330 ? -19.600 -0.908 48.514 1.00 84.94 330 SER A N 1
ATOM 2590 C CA . SER A 1 330 ? -20.175 -0.675 49.846 1.00 84.94 330 SER A CA 1
ATOM 2591 C C . SER A 1 330 ? -20.225 0.802 50.243 1.00 84.94 330 SER A C 1
ATOM 2593 O O . SER A 1 330 ? -21.223 1.248 50.803 1.00 84.94 330 SER A O 1
ATOM 2595 N N . ASN A 1 331 ? -19.151 1.549 49.968 1.00 84.94 331 ASN A N 1
ATOM 2596 C CA . ASN A 1 331 ? -18.936 2.903 50.495 1.00 84.94 331 ASN A CA 1
ATOM 2597 C C . ASN A 1 331 ? -19.125 3.998 49.433 1.00 84.94 331 ASN A C 1
ATOM 2599 O O . ASN A 1 331 ? -19.350 5.160 49.762 1.00 84.94 331 ASN A O 1
ATOM 2603 N N . GLY A 1 332 ? -19.042 3.644 48.148 1.00 84.44 332 GLY A N 1
ATOM 2604 C CA . GLY A 1 332 ? -19.111 4.584 47.031 1.00 84.44 332 GLY A CA 1
ATOM 2605 C C . GLY A 1 332 ? -17.825 5.376 46.800 1.00 84.44 332 GLY A C 1
ATOM 2606 O O . GLY A 1 332 ? -17.815 6.261 45.942 1.00 84.44 332 GLY A O 1
ATOM 2607 N N . ASP A 1 333 ? -16.750 5.110 47.542 1.00 88.12 333 ASP A N 1
ATOM 2608 C CA . ASP A 1 333 ? -15.515 5.885 47.441 1.00 88.12 333 ASP A CA 1
ATOM 2609 C C . ASP A 1 333 ? -14.763 5.609 46.125 1.00 88.12 333 ASP A C 1
ATOM 2611 O O . ASP A 1 333 ? -14.646 4.453 45.700 1.00 88.12 333 ASP A O 1
ATOM 2615 N N . PRO A 1 334 ? -14.271 6.661 45.435 1.00 87.75 334 PRO A N 1
ATOM 2616 C CA . PRO A 1 334 ? -13.579 6.521 44.161 1.00 87.75 334 PRO A CA 1
ATOM 2617 C C . PRO A 1 334 ? -12.189 5.918 44.383 1.00 87.75 334 PRO A C 1
ATOM 2619 O O . PRO A 1 334 ? -11.306 6.569 44.934 1.00 87.75 334 PRO A O 1
ATOM 2622 N N . TRP A 1 335 ? -11.988 4.681 43.929 1.00 88.12 335 TRP A N 1
ATOM 2623 C CA . TRP A 1 335 ? -10.719 3.973 44.098 1.00 88.12 335 TRP A CA 1
ATOM 2624 C C . TRP A 1 335 ? -9.717 4.341 42.999 1.00 88.12 335 TRP A C 1
ATOM 2626 O O . TRP A 1 335 ? -8.564 4.650 43.287 1.00 88.12 335 TRP A O 1
ATOM 2636 N N . THR A 1 336 ? -10.158 4.362 41.737 1.00 88.50 336 THR A N 1
ATOM 2637 C CA . THR A 1 336 ? -9.371 4.909 40.622 1.00 88.50 336 THR A CA 1
ATOM 2638 C C . THR A 1 336 ? -10.261 5.363 39.464 1.00 88.50 336 THR A C 1
ATOM 2640 O O . THR A 1 336 ? -11.436 4.994 39.374 1.00 88.50 336 THR A O 1
ATOM 2643 N N . SER A 1 337 ? -9.702 6.173 38.569 1.00 89.81 337 SER A N 1
ATOM 2644 C CA . SER A 1 337 ? -10.356 6.630 37.345 1.00 89.81 337 SER A CA 1
ATOM 2645 C C . SER A 1 337 ? -9.420 6.560 36.143 1.00 89.81 337 SER A C 1
ATOM 2647 O O . SER A 1 337 ? -8.207 6.732 36.260 1.00 89.81 337 SER A O 1
ATOM 2649 N N . VAL A 1 338 ? -9.998 6.334 34.969 1.00 89.25 338 VAL A N 1
ATOM 2650 C CA . VAL A 1 338 ? -9.306 6.298 33.681 1.00 89.25 338 VAL A CA 1
ATOM 2651 C C . VAL A 1 338 ? -10.020 7.262 32.747 1.00 89.25 338 VAL A C 1
ATOM 2653 O O . VAL A 1 338 ? -11.217 7.111 32.512 1.00 89.25 338 VAL A O 1
ATOM 2656 N N . GLU A 1 339 ? -9.289 8.240 32.219 1.00 87.81 339 GLU A N 1
ATOM 2657 C CA . GLU A 1 339 ? -9.770 9.188 31.210 1.00 87.81 339 GLU A CA 1
ATOM 2658 C C . GLU A 1 339 ? -9.028 8.923 29.890 1.00 87.81 339 GLU A C 1
ATOM 2660 O O . GLU A 1 339 ? -7.892 9.373 29.713 1.00 87.81 339 GLU A O 1
ATOM 2665 N N . PRO A 1 340 ? -9.611 8.139 28.966 1.00 86.81 340 PRO A N 1
ATOM 2666 C CA . PRO A 1 340 ? -9.010 7.890 27.664 1.00 86.81 340 PRO A CA 1
ATOM 2667 C C . PRO A 1 340 ? -9.011 9.150 26.794 1.00 86.81 340 PRO A C 1
ATOM 2669 O O . PRO A 1 340 ? -9.912 9.982 26.864 1.00 86.81 340 PRO A O 1
ATOM 2672 N N . ALA A 1 341 ? -8.042 9.260 25.884 1.00 85.00 341 ALA A N 1
ATOM 2673 C CA . ALA A 1 341 ? -7.964 10.396 24.960 1.00 85.00 341 ALA A CA 1
ATOM 2674 C C . ALA A 1 341 ? -9.069 10.413 23.875 1.00 85.00 341 ALA A C 1
ATOM 2676 O O . ALA A 1 341 ? -9.118 11.350 23.084 1.00 85.00 341 ALA A O 1
ATOM 2677 N N . VAL A 1 342 ? -9.915 9.381 23.795 1.00 90.62 342 VAL A N 1
ATOM 2678 C CA . VAL A 1 342 ? -10.968 9.201 22.779 1.00 90.62 342 VAL A CA 1
ATOM 2679 C C . VAL A 1 342 ? -12.248 8.733 23.471 1.00 90.62 342 VAL A C 1
ATOM 2681 O O . VAL A 1 342 ? -12.177 7.947 24.414 1.00 90.62 342 VAL A O 1
ATOM 2684 N N . ASP A 1 343 ? -13.401 9.198 22.986 1.00 92.62 343 ASP A N 1
ATOM 2685 C CA . ASP A 1 343 ? -14.712 8.805 23.507 1.00 92.62 343 ASP A CA 1
ATOM 2686 C C . ASP A 1 343 ? -14.931 7.267 23.413 1.00 92.62 343 ASP A C 1
ATOM 2688 O O . ASP A 1 343 ? -14.555 6.624 22.427 1.00 92.62 343 ASP A O 1
ATOM 2692 N N . LEU A 1 344 ? -15.549 6.683 24.444 1.00 93.00 344 LEU A N 1
ATOM 2693 C CA . LEU A 1 344 ? -15.835 5.249 24.594 1.00 93.00 344 LEU A CA 1
ATOM 2694 C C . LEU A 1 344 ? -17.221 4.850 24.056 1.00 93.00 344 LEU A C 1
ATOM 2696 O O . LEU A 1 344 ? -18.130 5.681 23.982 1.00 93.00 344 LEU A O 1
ATOM 2700 N N . ASN A 1 345 ? -17.367 3.557 23.737 1.00 93.81 345 ASN A N 1
ATOM 2701 C CA . ASN A 1 345 ? -18.626 2.905 23.342 1.00 93.81 345 ASN A CA 1
ATOM 2702 C C . ASN A 1 345 ? -18.968 1.663 24.195 1.00 93.81 345 ASN A C 1
ATOM 2704 O O . ASN A 1 345 ? -20.140 1.404 24.460 1.00 93.81 345 ASN A O 1
ATOM 2708 N N . HIS A 1 346 ? -17.967 0.880 24.623 1.00 94.56 346 HIS A N 1
ATOM 2709 C CA . HIS A 1 346 ? -18.151 -0.299 25.484 1.00 94.56 346 HIS A CA 1
ATOM 2710 C C . HIS A 1 346 ? -16.871 -0.596 26.274 1.00 94.56 346 HIS A C 1
ATOM 2712 O O . HIS A 1 346 ? -15.770 -0.431 25.749 1.00 94.56 346 HIS A O 1
ATOM 2718 N N . VAL A 1 347 ? -16.996 -1.104 27.500 1.00 94.75 347 VAL A N 1
ATOM 2719 C CA . VAL A 1 347 ? -15.873 -1.589 28.317 1.00 94.75 347 VAL A CA 1
ATOM 2720 C C . VAL A 1 347 ? -16.181 -3.004 28.795 1.00 94.75 347 VAL A C 1
ATOM 2722 O O . VAL A 1 347 ? -17.263 -3.256 29.319 1.00 94.75 347 VAL A O 1
ATOM 2725 N N . GLU A 1 348 ? -15.232 -3.925 28.630 1.00 93.62 348 GLU A N 1
ATOM 2726 C CA . GLU A 1 348 ? -15.313 -5.287 29.166 1.00 93.62 348 GLU A CA 1
ATOM 2727 C C . GLU A 1 348 ? -14.137 -5.558 30.114 1.00 93.62 348 GLU A C 1
ATOM 2729 O O . GLU A 1 348 ? -13.013 -5.097 29.891 1.00 93.62 348 GLU A O 1
ATOM 2734 N N . TRP A 1 349 ? -14.404 -6.312 31.181 1.00 92.19 349 TRP A N 1
ATOM 2735 C CA . TRP A 1 349 ? -13.403 -6.724 32.164 1.00 92.19 349 TRP A CA 1
ATOM 2736 C C . TRP A 1 349 ? -12.941 -8.159 31.898 1.00 92.19 349 TRP A C 1
ATOM 2738 O O . TRP A 1 349 ? -13.755 -9.078 31.787 1.00 92.19 349 TRP A O 1
ATOM 2748 N N . CYS A 1 350 ? -11.626 -8.368 31.835 1.00 89.44 350 CYS A N 1
ATOM 2749 C CA . CYS A 1 350 ? -11.045 -9.705 31.803 1.00 89.44 350 CYS A CA 1
ATOM 2750 C C . CYS A 1 350 ? -11.156 -10.332 33.203 1.00 89.44 350 CYS A C 1
ATOM 2752 O O . CYS A 1 350 ? -10.403 -9.962 34.108 1.00 89.44 350 CYS A O 1
ATOM 2754 N N . LYS A 1 351 ? -12.097 -11.271 33.368 1.00 84.44 351 LYS A N 1
ATOM 2755 C CA . LYS A 1 351 ? -12.394 -11.971 34.632 1.00 84.44 351 LYS A CA 1
ATOM 2756 C C . LYS A 1 351 ? -11.126 -12.448 35.352 1.00 84.44 351 LYS A C 1
ATOM 2758 O O . LYS A 1 351 ? -10.173 -12.890 34.714 1.00 84.44 351 LYS A O 1
ATOM 2763 N N . ASP A 1 352 ? -11.143 -12.341 36.679 1.00 82.31 352 ASP A N 1
ATOM 2764 C CA . ASP A 1 352 ? -10.050 -12.727 37.585 1.00 82.31 352 ASP A CA 1
ATOM 2765 C C . ASP A 1 352 ? -8.683 -12.058 37.306 1.00 82.31 352 ASP A C 1
ATOM 2767 O O . ASP A 1 352 ? -7.633 -12.580 37.682 1.00 82.31 352 ASP A O 1
ATOM 2771 N N . SER A 1 353 ? -8.672 -10.884 36.660 1.00 87.75 353 SER A N 1
ATOM 2772 C CA . SER A 1 353 ? -7.439 -10.159 36.319 1.00 87.75 353 SER A CA 1
ATOM 2773 C C . SER A 1 353 ? -7.554 -8.641 36.472 1.00 87.75 353 SER A C 1
ATOM 2775 O O . S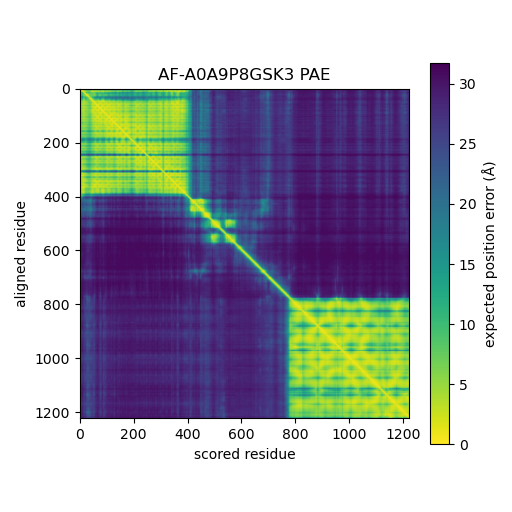ER A 1 353 ? -8.652 -8.082 36.548 1.00 87.75 353 SER A O 1
ATOM 2777 N N . GLY A 1 354 ? -6.414 -7.949 36.458 1.00 87.75 354 GLY A N 1
ATOM 2778 C CA . GLY A 1 354 ? -6.348 -6.487 36.509 1.00 87.75 354 GLY A CA 1
ATOM 2779 C C . GLY A 1 354 ? -6.655 -5.756 35.192 1.00 87.75 354 GLY A C 1
ATOM 2780 O O . GLY A 1 354 ? -6.430 -4.548 35.127 1.00 87.75 354 GLY A O 1
ATOM 2781 N N . MET A 1 355 ? -7.097 -6.443 34.127 1.00 90.50 355 MET A N 1
ATOM 2782 C CA . MET A 1 355 ? -7.158 -5.870 32.771 1.00 90.50 355 MET A CA 1
ATOM 2783 C C . MET A 1 355 ? -8.571 -5.513 32.278 1.00 90.50 355 MET A C 1
ATOM 2785 O O . MET A 1 355 ? -9.520 -6.288 32.406 1.00 90.50 355 MET A O 1
ATOM 2789 N N . LEU A 1 356 ? -8.674 -4.348 31.633 1.00 92.75 356 LEU A N 1
ATOM 2790 C CA . LEU A 1 356 ? -9.859 -3.827 30.950 1.00 92.75 356 LEU A CA 1
ATOM 2791 C C . LEU A 1 356 ? -9.584 -3.660 29.451 1.00 92.75 356 LEU A C 1
ATOM 2793 O O . LEU A 1 356 ? -8.525 -3.158 29.067 1.00 92.75 356 LEU A O 1
ATOM 2797 N N . LEU A 1 357 ? -10.562 -4.008 28.615 1.00 93.81 357 LEU A N 1
ATOM 2798 C CA . LEU A 1 357 ? -10.533 -3.799 27.164 1.00 93.81 357 LEU A CA 1
ATOM 2799 C C . LEU A 1 357 ? -11.686 -2.881 26.749 1.00 93.81 357 LEU A C 1
ATOM 2801 O O . LEU A 1 357 ? -12.812 -3.061 27.219 1.00 93.81 357 LEU A O 1
ATOM 2805 N N . THR A 1 358 ? -11.436 -1.915 25.859 1.00 93.94 358 THR A N 1
ATOM 2806 C CA . THR A 1 358 ? -12.466 -0.949 25.437 1.00 93.94 358 THR A CA 1
ATOM 2807 C C . THR A 1 358 ? -12.727 -0.931 23.934 1.00 93.94 358 THR A C 1
ATOM 2809 O O . THR A 1 358 ? -11.815 -0.999 23.109 1.00 93.94 358 THR A O 1
ATOM 2812 N N . ALA A 1 359 ? -14.005 -0.782 23.584 1.00 94.25 359 ALA A N 1
ATOM 2813 C CA . ALA A 1 359 ? -14.435 -0.253 22.301 1.00 94.25 359 ALA A CA 1
ATOM 2814 C C . ALA A 1 359 ? -14.583 1.271 22.409 1.00 94.25 359 ALA A C 1
ATOM 2816 O O . ALA A 1 359 ? -15.098 1.790 23.404 1.00 94.25 359 ALA A O 1
ATOM 2817 N N . ASN A 1 360 ? -14.126 1.982 21.387 1.00 93.25 360 ASN A N 1
ATOM 2818 C CA . ASN A 1 360 ? -14.016 3.435 21.363 1.00 93.25 360 ASN A CA 1
ATOM 2819 C C . ASN A 1 360 ? -14.194 3.989 19.938 1.00 93.25 360 ASN A C 1
ATOM 2821 O O . ASN A 1 360 ? -14.092 3.264 18.946 1.00 93.25 360 ASN A O 1
ATOM 2825 N N . GLU A 1 361 ? -14.379 5.304 19.838 1.00 91.94 361 GLU A N 1
ATOM 2826 C CA . GLU A 1 361 ? -14.396 6.068 18.578 1.00 91.94 361 GLU A CA 1
ATOM 2827 C C . GLU A 1 361 ? -12.985 6.257 17.975 1.00 91.94 361 GLU A C 1
ATOM 2829 O O . GLU A 1 361 ? -12.695 7.240 17.292 1.00 91.94 361 GLU A O 1
ATOM 2834 N N . GLY A 1 362 ? -12.063 5.345 18.290 1.00 88.62 362 GLY A N 1
ATOM 2835 C CA . GLY A 1 362 ? -10.672 5.388 17.881 1.00 88.62 362 GLY A CA 1
ATOM 2836 C C . GLY A 1 362 ? -10.310 4.201 17.001 1.00 88.62 362 GLY A C 1
ATOM 2837 O O . GLY A 1 362 ? -10.826 3.096 17.154 1.00 88.62 362 GLY A O 1
ATOM 2838 N N . ARG A 1 363 ? -9.325 4.423 16.127 1.00 87.25 363 ARG A N 1
ATOM 2839 C CA . ARG A 1 363 ? -8.689 3.362 15.337 1.00 87.25 363 ARG A CA 1
ATOM 2840 C C . ARG A 1 363 ? -8.204 2.219 16.237 1.00 87.25 363 ARG A C 1
ATOM 2842 O O . ARG A 1 363 ? -8.474 1.053 15.972 1.00 87.25 363 ARG A O 1
ATOM 2849 N N . GLN A 1 364 ? -7.460 2.555 17.294 1.00 88.81 364 GLN A N 1
ATOM 2850 C CA . GLN A 1 364 ? -6.933 1.571 18.238 1.00 88.81 364 GLN A CA 1
ATOM 2851 C C . GLN A 1 364 ? -7.847 1.426 19.447 1.00 88.81 364 GLN A C 1
ATOM 2853 O O . GLN A 1 364 ? -8.083 2.393 20.178 1.00 88.81 364 GLN A O 1
ATOM 2858 N N . GLN A 1 365 ? -8.279 0.191 19.680 1.00 90.50 365 GLN A N 1
ATOM 2859 C CA . GLN A 1 365 ? -8.948 -0.227 20.906 1.00 90.50 365 GLN A CA 1
ATOM 2860 C C . GLN A 1 365 ? -7.967 -0.058 22.079 1.00 90.50 365 GLN A C 1
ATOM 2862 O O . GLN A 1 365 ? -6.757 -0.203 21.888 1.00 90.50 365 GLN A O 1
ATOM 2867 N N . HIS A 1 366 ? -8.438 0.314 23.273 1.00 90.88 366 HIS A N 1
ATOM 2868 C CA . HIS A 1 366 ? -7.530 0.536 24.410 1.00 90.88 366 HIS A CA 1
ATOM 2869 C C . HIS A 1 366 ? -7.497 -0.686 25.327 1.00 90.88 366 HIS A C 1
ATOM 2871 O O . HIS A 1 366 ? -8.529 -1.313 25.579 1.00 90.88 366 HIS A O 1
ATOM 2877 N N . SER A 1 367 ? -6.310 -0.999 25.850 1.00 91.75 367 SER A N 1
ATOM 2878 C CA . SER A 1 367 ? -6.126 -1.985 26.916 1.00 91.75 367 SER A CA 1
ATOM 2879 C C . SER A 1 367 ? -5.480 -1.333 28.138 1.00 91.75 367 SER A C 1
ATOM 2881 O O . SER A 1 367 ? -4.329 -0.883 28.095 1.00 91.75 367 SER A O 1
ATOM 2883 N N . PHE A 1 368 ? -6.240 -1.270 29.231 1.00 91.44 368 PHE A N 1
ATOM 2884 C CA . PHE A 1 368 ? -5.796 -0.710 30.507 1.00 91.44 368 PHE A CA 1
ATOM 2885 C C . PHE A 1 368 ? -5.503 -1.832 31.496 1.00 91.44 368 PHE A C 1
ATOM 2887 O O . PHE A 1 368 ? -6.266 -2.793 31.582 1.00 91.44 368 PHE A O 1
ATOM 2894 N N . PHE A 1 369 ? -4.430 -1.692 32.269 1.00 91.12 369 PHE A N 1
ATOM 2895 C CA . PHE A 1 369 ? -4.038 -2.659 33.287 1.00 91.12 369 PHE A CA 1
ATOM 2896 C C . PHE A 1 369 ? -3.824 -1.995 34.649 1.00 91.12 369 PHE A C 1
ATOM 2898 O O . PHE A 1 369 ? -3.247 -0.907 34.748 1.00 91.12 369 PHE A O 1
ATOM 2905 N N . ILE A 1 370 ? -4.339 -2.650 35.690 1.00 89.75 370 ILE A N 1
ATOM 2906 C CA . ILE A 1 370 ? -4.392 -2.169 37.070 1.00 89.75 370 ILE A CA 1
ATOM 2907 C C . ILE A 1 370 ? -3.874 -3.296 37.982 1.00 89.75 370 ILE A C 1
ATOM 2909 O O . ILE A 1 370 ? -4.672 -4.110 38.448 1.00 89.75 370 ILE A O 1
ATOM 2913 N N . PRO A 1 371 ? -2.562 -3.356 38.277 1.00 86.88 371 PRO A N 1
ATOM 2914 C CA . PRO A 1 371 ? -1.960 -4.456 39.045 1.00 86.88 371 PRO A CA 1
ATOM 2915 C C . PRO A 1 371 ? -2.595 -4.657 40.431 1.00 86.88 371 PRO A C 1
ATOM 2917 O O . PRO A 1 371 ? -2.792 -5.774 40.897 1.00 86.88 371 PRO A O 1
ATOM 2920 N N . GLN A 1 372 ? -3.002 -3.558 41.080 1.00 85.00 372 GLN A N 1
ATOM 2921 C CA . GLN A 1 372 ? -3.672 -3.586 42.388 1.00 85.00 372 GLN A CA 1
ATOM 2922 C C . GLN A 1 372 ? -5.117 -4.130 42.343 1.00 85.00 372 GLN A C 1
ATOM 2924 O O . GLN A 1 372 ? -5.733 -4.313 43.389 1.00 85.00 372 GLN A O 1
ATOM 2929 N N . LEU A 1 373 ? -5.703 -4.344 41.159 1.00 85.25 373 LEU A N 1
ATOM 2930 C CA . LEU A 1 373 ? -7.020 -4.975 41.003 1.00 85.25 373 LEU A CA 1
ATOM 2931 C C . LEU A 1 373 ? -6.892 -6.506 40.927 1.00 85.25 373 LEU A C 1
ATOM 2933 O O . LEU A 1 373 ? -7.735 -7.227 41.458 1.00 85.25 373 LEU A O 1
ATOM 2937 N N . GLY A 1 374 ? -5.827 -6.981 40.284 1.00 85.94 374 GLY A N 1
ATOM 2938 C CA . GLY A 1 374 ? -5.492 -8.385 40.083 1.00 85.94 374 GLY A CA 1
ATOM 2939 C C . GLY A 1 374 ? -4.273 -8.518 39.161 1.00 85.94 374 GLY A C 1
ATOM 2940 O O . GLY A 1 374 ? -3.934 -7.551 38.474 1.00 85.94 374 GLY A O 1
ATOM 2941 N N . PRO A 1 375 ? -3.633 -9.699 39.118 1.00 89.31 375 PRO A N 1
ATOM 2942 C CA . PRO A 1 375 ? -2.488 -9.956 38.242 1.00 89.31 375 PRO A CA 1
ATOM 2943 C C . PRO A 1 375 ? -2.871 -9.864 36.758 1.00 89.31 375 PRO A C 1
ATOM 2945 O O . PRO A 1 375 ? -4.057 -9.800 36.398 1.00 89.31 375 PRO A O 1
ATOM 2948 N N . ALA A 1 376 ? -1.875 -9.889 35.877 1.00 89.25 376 ALA A N 1
ATOM 2949 C CA . ALA A 1 376 ? -2.109 -10.007 34.447 1.00 89.25 376 ALA A CA 1
ATOM 2950 C C . ALA A 1 376 ? -2.713 -11.389 34.095 1.00 89.25 376 ALA A C 1
ATOM 2952 O O . ALA A 1 376 ? -2.382 -12.402 34.720 1.00 89.25 376 ALA A O 1
ATOM 2953 N N . PRO A 1 377 ? -3.593 -11.479 33.077 1.00 88.12 377 PRO A N 1
ATOM 2954 C CA . PRO A 1 377 ? -4.062 -12.763 32.562 1.00 88.12 377 PRO A CA 1
ATOM 2955 C C . PRO A 1 377 ? -2.920 -13.712 32.177 1.00 88.12 377 PRO A C 1
ATOM 2957 O O . PRO A 1 377 ? -1.875 -13.283 31.691 1.00 88.12 377 PRO A O 1
ATOM 2960 N N . LYS A 1 378 ? -3.162 -15.024 32.293 1.00 87.81 378 LYS A N 1
ATOM 2961 C CA . LYS A 1 378 ? -2.179 -16.097 32.021 1.00 87.81 378 LYS A CA 1
ATOM 2962 C C . LYS A 1 378 ? -1.462 -15.980 30.668 1.00 87.81 378 LYS A C 1
ATOM 2964 O O . LYS A 1 378 ? -0.320 -16.406 30.548 1.00 87.81 378 LYS A O 1
ATOM 2969 N N . TRP A 1 379 ? -2.132 -15.433 29.655 1.00 89.06 379 TRP A N 1
ATOM 2970 C CA . TRP A 1 379 ? -1.600 -15.263 28.300 1.00 89.06 379 TRP A CA 1
ATOM 2971 C C . TRP A 1 379 ? -0.696 -14.027 28.129 1.00 89.06 379 TRP A C 1
ATOM 2973 O O . TRP A 1 379 ? -0.017 -13.898 27.114 1.00 89.06 379 TRP A O 1
ATOM 2983 N N . CYS A 1 380 ? -0.649 -13.132 29.117 1.00 87.81 380 CYS A N 1
ATOM 2984 C CA . CYS A 1 380 ? 0.172 -11.922 29.120 1.00 87.81 380 CYS A CA 1
ATOM 2985 C C . CYS A 1 380 ? 0.834 -11.656 30.484 1.00 87.81 380 CYS A C 1
ATOM 2987 O O . CYS A 1 380 ? 1.039 -10.504 30.857 1.00 87.81 380 CYS A O 1
ATOM 2989 N N . SER A 1 381 ? 1.212 -12.711 31.216 1.00 87.88 381 SER A N 1
ATOM 2990 C CA . SER A 1 381 ? 1.858 -12.615 32.538 1.00 87.88 381 SER A CA 1
ATOM 2991 C C . SER A 1 381 ? 3.152 -11.787 32.549 1.00 87.88 381 SER A C 1
ATOM 2993 O O . SER A 1 381 ? 3.524 -11.241 33.578 1.00 87.88 381 SER A O 1
ATOM 2995 N N . PHE A 1 382 ? 3.816 -11.630 31.398 1.00 87.94 382 PHE A N 1
ATOM 2996 C CA . PHE A 1 382 ? 4.980 -10.749 31.244 1.00 87.94 382 PHE A CA 1
ATOM 2997 C C . PHE A 1 382 ? 4.675 -9.263 31.518 1.00 87.94 382 PHE A C 1
ATOM 2999 O O . PHE A 1 382 ? 5.602 -8.476 31.693 1.00 87.94 382 PHE A O 1
ATOM 3006 N N . LEU A 1 383 ? 3.399 -8.858 31.532 1.00 87.88 383 LEU A N 1
ATOM 3007 C CA . LEU A 1 383 ? 2.995 -7.494 31.871 1.00 87.88 383 LEU A CA 1
ATOM 3008 C C . LEU A 1 383 ? 3.232 -7.162 33.346 1.00 87.88 383 LEU A C 1
ATOM 3010 O O . LEU A 1 383 ? 3.520 -6.005 33.634 1.00 87.88 383 LEU A O 1
ATOM 3014 N N . ASP A 1 384 ? 3.145 -8.141 34.251 1.00 88.12 384 ASP A N 1
ATOM 3015 C CA . ASP A 1 384 ? 3.462 -7.928 35.667 1.00 88.12 384 ASP A CA 1
ATOM 3016 C C . ASP A 1 384 ? 4.961 -7.617 35.820 1.00 88.12 384 ASP A C 1
ATOM 3018 O O . ASP A 1 384 ? 5.311 -6.570 36.361 1.00 88.12 384 ASP A O 1
ATOM 3022 N N . ASN A 1 385 ? 5.839 -8.420 35.201 1.00 88.38 385 ASN A N 1
ATOM 3023 C CA . ASN A 1 385 ? 7.277 -8.132 35.118 1.00 88.38 385 ASN A CA 1
ATOM 3024 C C . ASN A 1 385 ? 7.562 -6.749 34.503 1.00 88.38 385 ASN A C 1
ATOM 3026 O O . ASN A 1 385 ? 8.399 -6.014 35.009 1.00 88.38 385 ASN A O 1
ATOM 3030 N N . LEU A 1 386 ? 6.865 -6.371 33.423 1.00 83.69 386 LEU A N 1
ATOM 3031 C CA . LEU A 1 386 ? 7.069 -5.076 32.762 1.00 83.69 386 LEU A CA 1
ATOM 3032 C C . LEU A 1 386 ? 6.609 -3.894 33.636 1.00 83.69 386 LEU A C 1
ATOM 3034 O O . LEU A 1 386 ? 7.192 -2.815 33.569 1.00 83.69 386 LEU A O 1
ATOM 3038 N N . VAL A 1 387 ? 5.563 -4.074 34.450 1.00 83.00 387 VAL A N 1
ATOM 3039 C CA . VAL A 1 387 ? 5.157 -3.097 35.474 1.00 83.00 387 VAL A CA 1
ATOM 3040 C C . VAL A 1 387 ? 6.225 -2.978 36.561 1.00 83.00 387 VAL A C 1
ATOM 3042 O O . VAL A 1 387 ? 6.502 -1.863 36.997 1.00 83.00 387 VAL A O 1
ATOM 3045 N N . GLU A 1 388 ? 6.805 -4.100 36.988 1.00 82.06 388 GLU A N 1
ATOM 3046 C CA . GLU A 1 388 ? 7.820 -4.168 38.043 1.00 82.06 388 GLU A CA 1
ATOM 3047 C C . GLU A 1 388 ? 9.148 -3.534 37.594 1.00 82.06 388 GLU A C 1
ATOM 3049 O O . GLU A 1 388 ? 9.628 -2.616 38.256 1.00 82.06 388 GLU A O 1
ATOM 3054 N N . GLU A 1 389 ? 9.653 -3.875 36.401 1.00 80.38 389 GLU A N 1
ATOM 3055 C CA . GLU A 1 389 ? 10.787 -3.192 35.753 1.00 80.38 389 GLU A CA 1
ATOM 3056 C C . GLU A 1 389 ? 10.537 -1.672 35.656 1.00 80.38 389 GLU A C 1
ATOM 3058 O O . GLU A 1 389 ? 11.372 -0.868 36.070 1.00 80.38 389 GLU A O 1
ATOM 3063 N N . MET A 1 390 ? 9.345 -1.254 35.202 1.00 71.12 390 MET A N 1
ATOM 3064 C CA . MET A 1 390 ? 8.947 0.163 35.155 1.00 71.12 390 MET A CA 1
ATOM 3065 C C . MET A 1 390 ? 8.727 0.813 36.537 1.00 71.12 390 MET A C 1
ATOM 3067 O O . MET A 1 390 ? 8.524 2.027 36.600 1.00 71.12 390 MET A O 1
ATOM 3071 N N . ALA A 1 391 ? 8.721 0.057 37.635 1.00 71.00 391 ALA A N 1
ATOM 3072 C CA . ALA A 1 391 ? 8.620 0.579 38.998 1.00 71.00 391 ALA A CA 1
ATOM 3073 C C . ALA A 1 391 ? 9.990 0.666 39.694 1.00 71.00 391 ALA A C 1
ATOM 3075 O O . ALA A 1 391 ? 10.198 1.580 40.495 1.00 71.00 391 ALA A O 1
ATOM 3076 N N . GLU A 1 392 ? 10.927 -0.232 39.370 1.00 67.62 392 GLU A N 1
ATOM 3077 C CA . GLU A 1 392 ? 12.305 -0.193 39.875 1.00 67.62 392 GLU A CA 1
ATOM 3078 C C . GLU A 1 392 ? 13.147 0.922 39.233 1.00 67.62 392 GLU A C 1
ATOM 3080 O O . GLU A 1 392 ? 14.002 1.514 39.902 1.00 67.62 392 GLU A O 1
ATOM 3085 N N . ASP A 1 393 ? 12.900 1.248 37.957 1.00 64.12 393 ASP A N 1
ATOM 3086 C CA . ASP A 1 393 ? 13.722 2.182 37.178 1.00 64.12 393 ASP A CA 1
ATOM 3087 C C . ASP A 1 393 ? 13.467 3.660 37.559 1.00 64.12 393 ASP A C 1
ATOM 3089 O O . ASP A 1 393 ? 12.856 4.454 36.841 1.00 64.12 393 ASP A O 1
ATOM 3093 N N . ALA A 1 394 ? 13.977 4.064 38.729 1.00 53.16 394 ALA A N 1
ATOM 3094 C CA . ALA A 1 394 ? 13.773 5.372 39.370 1.00 53.16 394 ALA A CA 1
ATOM 3095 C C . ALA A 1 394 ? 14.272 6.608 38.575 1.00 53.16 394 ALA A C 1
ATOM 3097 O O . ALA A 1 394 ? 14.234 7.731 39.084 1.00 53.16 394 ALA A O 1
ATOM 3098 N N . GLN A 1 395 ? 14.769 6.423 37.349 1.00 52.19 395 GLN A N 1
ATOM 3099 C CA . GLN A 1 395 ? 15.194 7.484 36.431 1.00 52.19 395 GLN A CA 1
ATOM 3100 C C . GLN A 1 395 ? 14.336 7.571 35.156 1.00 52.19 395 GLN A C 1
ATOM 3102 O O . GLN A 1 395 ? 14.501 8.535 34.402 1.00 52.19 395 GLN A O 1
ATOM 3107 N N . ASP A 1 396 ? 13.409 6.634 34.921 1.00 57.56 396 ASP A N 1
ATOM 3108 C CA . ASP A 1 396 ? 12.508 6.683 33.769 1.00 57.56 396 ASP A CA 1
ATOM 3109 C C . ASP A 1 396 ? 11.298 7.606 34.040 1.00 57.56 396 ASP A C 1
ATOM 3111 O O . ASP A 1 396 ? 10.654 7.502 35.090 1.00 57.56 396 ASP A O 1
ATOM 3115 N N . PRO A 1 397 ? 10.934 8.525 33.120 1.00 56.53 397 PRO A N 1
ATOM 3116 C CA . PRO A 1 397 ? 9.839 9.476 33.331 1.00 56.53 397 PRO A CA 1
ATOM 3117 C C . PRO A 1 397 ? 8.440 8.836 33.348 1.00 56.53 397 PRO A C 1
ATOM 3119 O O . PRO A 1 397 ? 7.457 9.555 33.535 1.00 56.53 397 PRO A O 1
ATOM 3122 N N . SER A 1 398 ? 8.331 7.518 33.150 1.00 57.62 398 SER A N 1
ATOM 3123 C CA . SER A 1 398 ? 7.078 6.760 33.252 1.00 57.62 398 SER A CA 1
ATOM 3124 C C . SER A 1 398 ? 6.918 6.004 34.580 1.00 57.62 398 SER A C 1
ATOM 3126 O O . SER A 1 398 ? 5.859 5.410 34.799 1.00 57.62 398 SER A O 1
ATOM 3128 N N . ALA A 1 399 ? 7.940 6.000 35.445 1.00 57.19 399 ALA A N 1
ATOM 3129 C CA . ALA A 1 399 ? 7.984 5.184 36.656 1.00 57.19 399 ALA A CA 1
ATOM 3130 C C . ALA A 1 399 ? 7.105 5.725 37.798 1.00 57.19 399 ALA A C 1
ATOM 3132 O O . ALA A 1 399 ? 7.097 6.926 38.094 1.00 57.19 399 ALA A O 1
ATOM 3133 N N . PHE A 1 400 ? 6.391 4.830 38.494 1.00 58.31 400 PHE A N 1
ATOM 3134 C CA . PHE A 1 400 ? 5.482 5.180 39.597 1.00 58.31 400 PHE A CA 1
ATOM 3135 C C . PHE A 1 400 ? 6.241 5.446 40.912 1.00 58.31 400 PHE A C 1
ATOM 3137 O O . PHE A 1 400 ? 6.192 4.687 41.878 1.00 58.31 400 PHE A O 1
ATOM 3144 N N . ASN A 1 401 ? 6.957 6.569 40.959 1.00 57.94 401 ASN A N 1
ATOM 3145 C CA . ASN A 1 401 ? 7.713 6.992 42.134 1.00 57.94 401 ASN A CA 1
ATOM 3146 C C . ASN A 1 401 ? 6.793 7.554 43.234 1.00 57.94 401 ASN A C 1
ATOM 3148 O O . ASN A 1 401 ? 6.567 8.762 43.318 1.00 57.94 401 ASN A O 1
ATOM 3152 N N . ALA A 1 402 ? 6.326 6.688 44.139 1.00 48.28 402 ALA A N 1
ATOM 3153 C CA . ALA A 1 402 ? 5.457 7.045 45.271 1.00 48.28 402 ALA A CA 1
ATOM 3154 C C . ALA A 1 402 ? 6.001 8.162 46.200 1.00 48.28 402 ALA A C 1
ATOM 3156 O O . ALA A 1 402 ? 5.234 8.766 46.946 1.00 48.28 402 ALA A O 1
ATOM 3157 N N . GLY A 1 403 ? 7.306 8.465 46.154 1.00 44.12 403 GLY A N 1
ATOM 3158 C CA . GLY A 1 403 ? 7.932 9.570 46.895 1.00 44.12 403 GLY A CA 1
ATOM 3159 C C . GLY A 1 403 ? 8.105 10.893 46.129 1.00 44.12 403 GLY A C 1
ATOM 3160 O O . GLY A 1 403 ? 8.636 11.838 46.706 1.00 44.12 403 GLY A O 1
ATOM 3161 N N . ALA A 1 404 ? 7.705 10.988 44.854 1.00 43.19 404 ALA A N 1
ATOM 3162 C CA . ALA A 1 404 ? 8.058 12.098 43.952 1.00 43.19 404 ALA A CA 1
ATOM 3163 C C . ALA A 1 404 ? 6.869 13.011 43.568 1.00 43.19 404 ALA A C 1
ATOM 3165 O O . ALA A 1 404 ? 6.730 13.421 42.416 1.00 43.19 404 ALA A O 1
ATOM 3166 N N . GLN A 1 405 ? 6.009 13.360 44.533 1.00 38.75 405 GLN A N 1
ATOM 3167 C CA . GLN A 1 405 ? 4.730 14.058 44.293 1.00 38.75 405 GLN A CA 1
ATOM 3168 C C . GLN A 1 405 ? 4.807 15.494 43.710 1.00 38.75 405 GLN A C 1
ATOM 3170 O O . GLN A 1 405 ? 3.759 16.071 43.432 1.00 38.75 405 GLN A O 1
ATOM 3175 N N . GLU A 1 406 ? 5.991 16.080 43.483 1.00 37.62 406 GLU A N 1
ATOM 3176 C CA . GLU A 1 406 ? 6.131 17.470 42.991 1.00 37.62 406 GLU A CA 1
ATOM 3177 C C . GLU A 1 406 ? 6.766 17.631 41.590 1.00 37.62 406 GLU A C 1
ATOM 3179 O O . GLU A 1 406 ? 6.901 18.756 41.104 1.00 37.62 406 GLU A O 1
ATOM 3184 N N . THR A 1 407 ? 7.138 16.551 40.890 1.00 36.97 407 THR A N 1
ATOM 3185 C CA . THR A 1 407 ? 7.822 16.645 39.580 1.00 36.97 407 THR A CA 1
ATOM 3186 C C . THR A 1 407 ? 7.218 15.716 38.525 1.00 36.97 407 THR A C 1
ATOM 3188 O O . THR A 1 407 ? 7.523 14.529 38.516 1.00 36.97 407 THR A O 1
ATOM 3191 N N . GLY A 1 408 ? 6.409 16.248 37.596 1.00 37.59 408 GLY A N 1
ATOM 3192 C CA . GLY A 1 408 ? 5.804 15.412 36.539 1.00 37.59 408 GLY A CA 1
ATOM 3193 C C . GLY A 1 408 ? 5.088 16.102 35.368 1.00 37.59 408 GLY A C 1
ATOM 3194 O O . GLY A 1 408 ? 4.847 15.451 34.357 1.00 37.59 408 GLY A O 1
ATOM 3195 N N . ALA A 1 409 ? 4.777 17.405 35.428 1.00 40.34 409 ALA A N 1
ATOM 3196 C CA . ALA A 1 409 ? 4.129 18.125 34.318 1.00 40.34 409 ALA A CA 1
ATOM 3197 C C . ALA A 1 409 ? 5.115 18.461 33.173 1.00 40.34 409 ALA A C 1
ATOM 3199 O O . ALA A 1 409 ? 5.416 19.628 32.902 1.00 40.34 409 ALA A O 1
ATOM 3200 N N . VAL A 1 410 ? 5.652 17.428 32.520 1.00 43.00 410 VAL A N 1
ATOM 3201 C CA . VAL A 1 410 ? 6.515 17.555 31.341 1.00 43.00 410 VAL A CA 1
ATOM 3202 C C . VAL A 1 410 ? 5.659 17.955 30.142 1.00 43.00 410 VAL A C 1
ATOM 3204 O O . VAL A 1 410 ? 4.903 17.154 29.608 1.00 43.00 410 VAL A O 1
ATOM 3207 N N . TYR A 1 411 ? 5.797 19.204 29.700 1.00 49.44 411 TYR A N 1
ATOM 3208 C CA . TYR A 1 411 ? 5.339 19.616 28.376 1.00 49.44 411 TYR A CA 1
ATOM 3209 C C . TYR A 1 411 ? 6.388 19.175 27.348 1.00 49.44 411 TYR A C 1
ATOM 3211 O O . TYR A 1 411 ? 7.531 19.622 27.451 1.00 49.44 411 TYR A O 1
ATOM 3219 N N . ASP A 1 412 ? 5.990 18.385 26.343 1.00 50.44 412 ASP A N 1
ATOM 3220 C CA . ASP A 1 412 ? 6.813 17.609 25.376 1.00 50.44 412 ASP A CA 1
ATOM 3221 C C . ASP A 1 412 ? 7.928 18.356 24.596 1.00 50.44 412 ASP A C 1
ATOM 3223 O O . ASP A 1 412 ? 8.546 17.809 23.688 1.00 50.44 412 ASP A O 1
ATOM 3227 N N . ASN A 1 413 ? 8.153 19.645 24.856 1.00 62.06 413 ASN A N 1
ATOM 3228 C CA . ASN A 1 413 ? 9.143 20.486 24.179 1.00 62.06 413 ASN A CA 1
ATOM 3229 C C . ASN A 1 413 ? 9.959 21.389 25.133 1.00 62.06 413 ASN A C 1
ATOM 3231 O O . ASN A 1 413 ? 10.827 22.132 24.660 1.00 62.06 413 ASN A O 1
ATOM 3235 N N . TYR A 1 414 ? 9.706 21.370 26.450 1.00 69.12 414 TYR A N 1
ATOM 3236 C CA . TYR A 1 414 ? 10.315 22.293 27.419 1.00 69.12 414 TYR A CA 1
ATOM 3237 C C . TYR A 1 414 ? 10.873 21.582 28.656 1.00 69.12 414 TYR A C 1
ATOM 3239 O O . TYR A 1 414 ? 10.132 21.006 29.447 1.00 69.12 414 TYR A O 1
ATOM 3247 N N . LYS A 1 415 ? 12.183 21.723 28.885 1.00 73.62 415 LYS A N 1
ATOM 3248 C CA . LYS A 1 415 ? 12.858 21.252 30.098 1.00 73.62 415 LYS A CA 1
ATOM 3249 C C . LYS A 1 415 ? 12.947 22.373 31.132 1.00 73.62 415 LYS A C 1
ATOM 3251 O O . LYS A 1 415 ? 13.377 23.478 30.807 1.00 73.62 415 LYS A O 1
ATOM 3256 N N . PHE A 1 416 ? 12.572 22.088 32.376 1.00 78.50 416 PHE A N 1
ATOM 3257 C CA . PHE A 1 416 ? 12.836 22.977 33.508 1.00 78.50 416 PHE A CA 1
ATOM 3258 C C . PHE A 1 416 ? 14.306 22.871 33.939 1.00 78.50 416 PHE A C 1
ATOM 3260 O O . PHE A 1 416 ? 14.834 21.763 34.041 1.00 78.50 416 PHE A O 1
ATOM 3267 N N . LEU A 1 417 ? 14.956 24.007 34.199 1.00 76.69 417 LEU A N 1
ATOM 3268 C CA . LEU A 1 417 ? 16.310 24.091 34.750 1.00 76.69 417 LEU A CA 1
ATOM 3269 C C . LEU A 1 417 ? 16.344 24.994 35.982 1.00 76.69 417 LEU A C 1
ATOM 3271 O O . LEU A 1 417 ? 15.731 26.066 36.003 1.00 76.69 417 LEU A O 1
ATOM 3275 N N . SER A 1 418 ? 17.144 24.602 36.974 1.00 84.69 418 SER A N 1
ATOM 3276 C CA . SER A 1 418 ? 17.482 25.479 38.095 1.00 84.69 418 SER A CA 1
ATOM 3277 C C . SER A 1 418 ? 18.412 26.618 37.655 1.00 84.69 418 SER A C 1
ATOM 3279 O O . SER A 1 418 ? 19.119 26.533 36.647 1.00 84.69 418 SER A O 1
ATOM 3281 N N . THR A 1 419 ? 18.475 27.689 38.449 1.00 78.50 419 THR A N 1
ATOM 3282 C CA . THR A 1 419 ? 19.411 28.809 38.223 1.00 78.50 419 THR A CA 1
ATOM 3283 C C . THR A 1 419 ? 20.888 28.400 38.299 1.00 78.50 419 THR A C 1
ATOM 3285 O O . THR A 1 419 ? 21.744 29.107 37.771 1.00 78.50 419 THR A O 1
ATOM 3288 N N . GLN A 1 420 ? 21.204 27.260 38.921 1.00 79.50 420 GLN A N 1
ATOM 3289 C CA . GLN A 1 420 ? 22.554 26.689 38.953 1.00 79.50 420 GLN A CA 1
ATOM 3290 C C . GLN A 1 420 ? 22.871 25.975 37.630 1.00 79.50 420 GLN A C 1
ATOM 3292 O O . GLN A 1 420 ? 23.851 26.316 36.973 1.00 79.50 420 GLN A O 1
ATOM 3297 N N . GLN A 1 421 ? 21.975 25.097 37.167 1.00 77.38 421 GLN A N 1
ATOM 3298 C CA . GLN A 1 421 ? 22.104 24.389 35.885 1.00 77.38 421 GLN A CA 1
ATOM 3299 C C . GLN A 1 421 ? 22.151 25.348 34.684 1.00 77.38 421 GLN A C 1
ATOM 3301 O O . GLN A 1 421 ? 22.860 25.109 33.707 1.00 77.38 421 GLN A O 1
ATOM 3306 N N . LEU A 1 422 ? 21.437 26.476 34.761 1.00 80.94 422 LEU A N 1
ATOM 3307 C CA . LEU A 1 422 ? 21.487 27.519 33.735 1.00 80.94 422 LEU A CA 1
ATOM 3308 C C . LEU A 1 422 ? 22.887 28.160 33.608 1.00 80.94 422 LEU A C 1
ATOM 3310 O O . LEU A 1 422 ? 23.285 28.551 32.509 1.00 80.94 422 LEU A O 1
ATOM 3314 N N . ARG A 1 423 ? 23.651 28.240 34.709 1.00 79.00 423 ARG A N 1
ATOM 3315 C CA . ARG A 1 423 ? 25.037 28.741 34.722 1.00 79.00 423 ARG A CA 1
ATOM 3316 C C . ARG A 1 423 ? 26.040 27.705 34.246 1.00 79.00 423 ARG A C 1
ATOM 3318 O O . ARG A 1 423 ? 26.926 28.062 33.481 1.00 79.00 423 ARG A O 1
ATOM 3325 N N . GLU A 1 424 ? 25.876 26.444 34.642 1.00 79.81 424 GLU A N 1
ATOM 3326 C CA . GLU A 1 424 ? 26.700 25.323 34.157 1.00 79.81 424 GLU A CA 1
ATOM 3327 C C . GLU A 1 424 ? 26.674 25.235 32.620 1.00 79.81 424 GLU A C 1
ATOM 3329 O O . GLU A 1 424 ? 27.698 25.009 31.980 1.00 79.81 424 GLU A O 1
ATOM 3334 N N . LEU A 1 425 ? 25.516 25.525 32.017 1.00 79.12 425 LEU A N 1
ATOM 3335 C CA . LEU A 1 425 ? 25.311 25.579 30.565 1.00 79.12 425 LEU A CA 1
ATOM 3336 C C . LEU A 1 425 ? 25.635 26.949 29.930 1.00 79.12 425 LEU A C 1
ATOM 3338 O O . LEU A 1 425 ? 25.397 27.144 28.740 1.00 79.12 425 LEU A O 1
ATOM 3342 N N . ASN A 1 426 ? 26.163 27.909 30.699 1.00 78.19 426 ASN A N 1
ATOM 3343 C CA . ASN A 1 426 ? 26.479 29.287 30.288 1.00 78.19 426 ASN A CA 1
ATOM 3344 C C . ASN A 1 426 ? 25.294 30.109 29.717 1.00 78.19 426 ASN A C 1
ATOM 3346 O O . ASN A 1 426 ? 25.499 31.148 29.082 1.00 78.19 426 ASN A O 1
ATOM 3350 N N . LEU A 1 427 ? 24.044 29.705 29.973 1.00 78.38 427 LEU A N 1
ATOM 3351 C CA . LEU A 1 427 ? 22.828 30.344 29.442 1.00 78.38 427 LEU A CA 1
ATOM 3352 C C . LEU A 1 427 ? 22.319 31.538 30.278 1.00 78.38 427 LEU A C 1
ATOM 3354 O O . LEU A 1 427 ? 21.358 32.189 29.872 1.00 78.38 427 LEU A O 1
ATOM 3358 N N . ASP A 1 428 ? 22.964 31.870 31.405 1.00 77.69 428 ASP A N 1
ATOM 3359 C CA . ASP A 1 428 ? 22.555 32.954 32.331 1.00 77.69 428 ASP A CA 1
ATOM 3360 C C . ASP A 1 428 ? 22.434 34.331 31.622 1.00 77.69 428 ASP A C 1
ATOM 3362 O O . ASP A 1 428 ? 21.597 35.159 31.967 1.00 77.69 428 ASP A O 1
ATOM 3366 N N . HIS A 1 429 ? 23.191 34.555 30.539 1.00 75.31 429 HIS A N 1
ATOM 3367 C CA . HIS A 1 429 ? 23.135 35.778 29.720 1.00 75.31 429 HIS A CA 1
ATOM 3368 C C . HIS A 1 429 ? 21.838 35.952 28.893 1.00 75.31 429 HIS A C 1
ATOM 3370 O O . HIS A 1 429 ? 21.568 37.040 28.374 1.00 75.31 429 HIS A O 1
ATOM 3376 N N . LEU A 1 430 ? 21.028 34.895 28.750 1.00 70.81 430 LEU A N 1
ATOM 3377 C CA . LEU A 1 430 ? 19.729 34.940 28.068 1.00 70.81 430 LEU A CA 1
ATOM 3378 C C . LEU A 1 430 ? 18.578 35.345 29.009 1.00 70.81 430 LEU A C 1
ATOM 3380 O O . LEU A 1 430 ? 17.467 35.613 28.544 1.00 70.81 430 LEU A O 1
ATOM 3384 N N . VAL A 1 431 ? 18.829 35.410 30.323 1.00 70.81 431 VAL A N 1
ATOM 3385 C CA . VAL A 1 431 ? 17.839 35.806 31.332 1.00 70.81 431 VAL A CA 1
ATOM 3386 C C . VAL A 1 431 ? 17.406 37.254 31.098 1.00 70.81 431 VAL A C 1
ATOM 3388 O O . VAL A 1 431 ? 18.218 38.175 31.077 1.00 70.81 431 VAL A O 1
ATOM 3391 N N . GLY A 1 432 ? 16.103 37.462 30.893 1.00 63.22 432 GLY A N 1
ATOM 3392 C CA . GLY A 1 432 ? 15.502 38.785 30.683 1.00 63.22 432 GLY A CA 1
ATOM 3393 C C . GLY A 1 432 ? 15.799 39.448 29.330 1.00 63.22 432 GLY A C 1
ATOM 3394 O O . GLY A 1 432 ? 15.110 40.400 28.971 1.00 63.22 432 GLY A O 1
ATOM 3395 N N . THR A 1 433 ? 16.765 38.952 28.550 1.00 61.28 433 THR A N 1
ATOM 3396 C CA . THR A 1 433 ? 17.115 39.510 27.230 1.00 61.28 433 THR A CA 1
ATOM 3397 C C . THR A 1 433 ? 16.306 38.896 26.087 1.00 61.28 433 THR A C 1
ATOM 3399 O O . THR A 1 433 ? 16.073 39.568 25.083 1.00 61.28 433 THR A O 1
ATOM 3402 N N . THR A 1 434 ? 15.865 37.638 26.223 1.00 59.50 434 THR A N 1
ATOM 3403 C CA . THR A 1 434 ? 15.235 36.871 25.133 1.00 59.50 434 THR A CA 1
ATOM 3404 C C . THR A 1 434 ? 14.083 35.994 25.638 1.00 59.50 434 THR A C 1
ATOM 3406 O O . THR A 1 434 ? 14.198 35.349 26.674 1.00 59.50 434 THR A O 1
ATOM 3409 N N . SER A 1 435 ? 12.990 35.872 24.875 1.00 63.56 435 SER A N 1
ATOM 3410 C CA . SER A 1 435 ? 11.804 35.060 25.230 1.00 63.56 435 SER A CA 1
ATOM 3411 C C . SER A 1 435 ? 11.989 33.530 25.138 1.00 63.56 435 SER A C 1
ATOM 3413 O O . SER A 1 435 ? 11.017 32.782 25.267 1.00 63.56 435 SER A O 1
ATOM 3415 N N . LEU A 1 436 ? 13.221 33.059 24.910 1.00 68.00 436 LEU A N 1
ATOM 3416 C CA . LEU A 1 436 ? 13.584 31.637 24.823 1.00 68.00 436 LEU A CA 1
ATOM 3417 C C . LEU A 1 436 ? 13.705 30.958 26.197 1.00 68.00 436 LEU A C 1
ATOM 3419 O O . LEU A 1 436 ? 13.537 29.743 26.282 1.00 68.00 436 LEU A O 1
ATOM 3423 N N . LEU A 1 437 ? 13.965 31.736 27.254 1.00 74.81 437 LEU A N 1
ATOM 3424 C CA . LEU A 1 437 ? 13.879 31.298 28.646 1.00 74.81 437 LEU A CA 1
ATOM 3425 C C . LEU A 1 437 ? 12.582 31.840 29.250 1.00 74.81 437 LEU A C 1
ATOM 3427 O O . LEU A 1 437 ? 12.387 33.055 29.312 1.00 74.81 437 LEU A O 1
ATOM 3431 N N . ARG A 1 438 ? 11.692 30.958 29.713 1.00 72.81 438 ARG A N 1
ATOM 3432 C CA . ARG A 1 438 ? 10.466 31.365 30.422 1.00 72.81 438 ARG A CA 1
ATOM 3433 C C . ARG A 1 438 ? 10.678 31.205 31.931 1.00 72.81 438 ARG A C 1
ATOM 3435 O O . ARG A 1 438 ? 10.886 30.070 32.358 1.00 72.81 438 ARG A O 1
ATOM 3442 N N . PRO A 1 439 ? 10.650 32.281 32.741 1.00 77.81 439 PRO A N 1
ATOM 3443 C CA . PRO A 1 439 ? 10.769 32.155 34.191 1.00 77.81 439 PRO A CA 1
ATOM 3444 C C . PRO A 1 439 ? 9.567 31.394 34.756 1.00 77.81 439 PRO A C 1
ATOM 3446 O O . PRO A 1 439 ? 8.427 31.655 34.369 1.00 77.81 439 PRO A O 1
ATOM 3449 N N . TYR A 1 440 ? 9.820 30.467 35.676 1.00 69.38 440 TYR A N 1
ATOM 3450 C CA . TYR A 1 440 ? 8.780 29.725 36.383 1.00 69.38 440 TYR A CA 1
ATOM 3451 C C . TYR A 1 440 ? 9.256 29.366 37.791 1.00 69.38 440 TYR A C 1
ATOM 3453 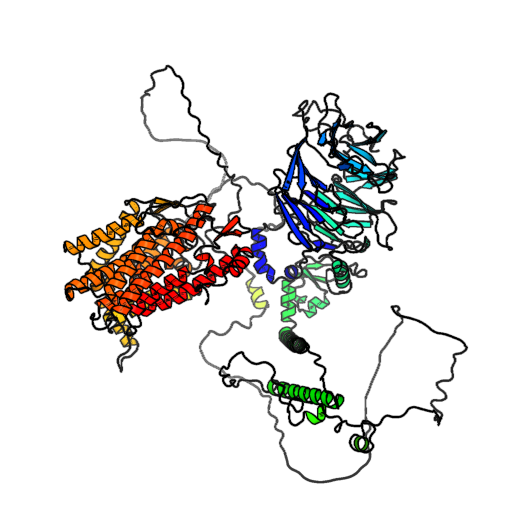O O . TYR A 1 440 ? 10.297 28.731 37.954 1.00 69.38 440 TYR A O 1
ATOM 3461 N N . MET A 1 441 ? 8.494 29.773 38.809 1.00 75.88 441 MET A N 1
ATOM 3462 C CA . MET A 1 441 ? 8.812 29.569 40.228 1.00 75.88 441 MET A CA 1
ATOM 3463 C C . MET A 1 441 ? 10.256 29.983 40.581 1.00 75.88 441 MET A C 1
ATOM 3465 O O . MET A 1 441 ? 10.540 31.170 40.719 1.00 75.88 441 MET A O 1
ATOM 3469 N N . HIS A 1 442 ? 11.167 29.016 40.716 1.00 71.19 442 HIS A N 1
ATOM 3470 C CA . HIS A 1 442 ? 12.560 29.188 41.141 1.00 71.19 442 HIS A CA 1
ATOM 3471 C C . HIS A 1 442 ? 13.591 28.857 40.035 1.00 71.19 442 HIS A C 1
ATOM 3473 O O . HIS A 1 442 ? 14.780 28.693 40.317 1.00 71.19 442 HIS A O 1
ATOM 3479 N N . GLY A 1 443 ? 13.153 28.741 38.777 1.00 78.44 443 GLY A N 1
ATOM 3480 C CA . GLY A 1 443 ? 13.996 28.378 37.636 1.00 78.44 443 GLY A CA 1
ATOM 3481 C C . GLY A 1 443 ? 13.444 28.868 36.295 1.00 78.44 443 GLY A C 1
ATOM 3482 O O . GLY A 1 443 ? 12.624 29.788 36.237 1.00 78.44 443 GLY A O 1
ATOM 3483 N N . TYR A 1 444 ? 13.907 28.255 35.206 1.00 83.56 444 TYR A N 1
ATOM 3484 C CA . TYR A 1 444 ? 13.522 28.618 33.841 1.00 83.56 444 TYR A CA 1
ATOM 3485 C C . TYR A 1 444 ? 13.140 27.385 33.024 1.00 83.56 444 TYR A C 1
ATOM 3487 O O . TYR A 1 444 ? 13.868 26.393 33.005 1.00 83.56 444 TYR A O 1
ATOM 3495 N N . PHE A 1 445 ? 12.035 27.470 32.285 1.00 81.38 445 PHE A N 1
ATOM 3496 C CA . PHE A 1 445 ? 11.751 26.543 31.193 1.00 81.38 445 PHE A CA 1
ATOM 3497 C C . PHE A 1 445 ? 12.558 26.929 29.953 1.00 81.38 445 PHE A C 1
ATOM 3499 O O . PHE A 1 445 ? 12.528 28.079 29.503 1.00 81.38 445 PHE A O 1
ATOM 3506 N N . VAL A 1 446 ? 13.242 25.936 29.391 1.00 79.12 446 VAL A N 1
ATOM 3507 C CA . VAL A 1 446 ? 14.129 26.038 28.230 1.00 79.12 446 VAL A CA 1
ATOM 3508 C C . VAL A 1 446 ? 13.631 25.081 27.155 1.00 79.12 446 VAL A C 1
ATOM 3510 O O . VAL A 1 446 ? 13.316 23.928 27.447 1.00 79.12 446 VAL A O 1
ATOM 3513 N N . ALA A 1 447 ? 13.546 25.538 25.904 1.00 78.12 447 ALA A N 1
ATOM 3514 C CA . ALA A 1 447 ? 13.171 24.662 24.795 1.00 78.12 447 ALA A CA 1
ATOM 3515 C C . ALA A 1 447 ? 14.191 23.516 24.658 1.00 78.12 447 ALA A C 1
ATOM 3517 O O . ALA A 1 447 ? 15.398 23.769 24.620 1.00 78.12 447 ALA A O 1
ATOM 3518 N N . GLN A 1 448 ? 13.724 22.269 24.564 1.00 74.38 448 GLN A N 1
ATOM 3519 C CA . GLN A 1 448 ? 14.575 21.079 24.677 1.00 74.38 448 GLN A CA 1
ATOM 3520 C C . GLN A 1 448 ? 15.752 21.076 23.683 1.00 74.38 448 GLN A C 1
ATOM 3522 O O . GLN A 1 448 ? 16.892 20.855 24.084 1.00 74.38 448 GLN A O 1
ATOM 3527 N N . LYS A 1 449 ? 15.511 21.461 22.425 1.00 73.12 449 LYS A N 1
ATOM 3528 C CA . LYS A 1 449 ? 16.553 21.569 21.384 1.00 73.12 449 LYS A CA 1
ATOM 3529 C C . LYS A 1 449 ? 17.664 22.572 21.731 1.00 73.12 449 LYS A C 1
ATOM 3531 O O . LYS A 1 449 ? 18.806 22.385 21.326 1.00 73.12 449 LYS A O 1
ATOM 3536 N N . LEU A 1 450 ? 17.349 23.628 22.489 1.00 76.44 450 LEU A N 1
ATOM 3537 C CA . LEU A 1 450 ? 18.329 24.618 22.950 1.00 76.44 450 LEU A CA 1
ATOM 3538 C C . LEU A 1 450 ? 19.117 24.103 24.165 1.00 76.44 450 LEU A C 1
ATOM 3540 O O . LEU A 1 450 ? 20.316 24.353 24.257 1.00 76.44 450 LEU A O 1
ATOM 3544 N N . TYR A 1 451 ? 18.481 23.327 25.050 1.00 79.62 451 TYR A N 1
ATOM 3545 C CA . TYR A 1 451 ? 19.171 22.603 26.125 1.00 79.62 451 TYR A CA 1
ATOM 3546 C C . TYR A 1 451 ? 20.148 21.550 25.574 1.00 79.62 451 TYR A C 1
ATOM 3548 O O . TYR A 1 451 ? 21.291 21.482 26.018 1.00 79.62 451 TYR A O 1
ATOM 3556 N N . GLU A 1 452 ? 19.734 20.768 24.575 1.00 72.62 452 GLU A N 1
ATOM 3557 C CA . GLU A 1 452 ? 20.579 19.764 23.912 1.00 72.62 452 GLU A CA 1
ATOM 3558 C C . GLU A 1 452 ? 21.790 20.406 23.224 1.00 72.62 452 GLU A C 1
ATOM 3560 O O . GLU A 1 452 ? 22.919 19.958 23.422 1.00 72.62 452 GLU A O 1
ATOM 3565 N N . GLN A 1 453 ? 21.581 21.502 22.485 1.00 75.25 453 GLN A N 1
ATOM 3566 C CA . GLN A 1 453 ? 22.669 22.273 21.874 1.00 75.25 453 GLN A CA 1
ATOM 3567 C C . GLN A 1 453 ? 23.620 22.862 22.925 1.00 75.25 453 GLN A C 1
ATOM 3569 O O . GLN A 1 453 ? 24.833 22.748 22.766 1.00 75.25 453 GLN A O 1
ATOM 3574 N N . ALA A 1 454 ? 23.102 23.429 24.019 1.00 76.88 454 ALA A N 1
ATOM 3575 C CA . ALA A 1 454 ? 23.937 23.941 25.105 1.00 76.88 454 ALA A CA 1
ATOM 3576 C C . ALA A 1 454 ? 24.770 22.828 25.769 1.00 76.88 454 ALA A C 1
ATOM 3578 O O . ALA A 1 454 ? 25.963 23.021 25.993 1.00 76.88 454 ALA A O 1
ATOM 3579 N N . ARG A 1 455 ? 24.185 21.643 26.004 1.00 77.25 455 ARG A N 1
ATOM 3580 C CA . ARG A 1 455 ? 24.881 20.489 26.604 1.00 77.25 455 ARG A CA 1
ATOM 3581 C C . ARG A 1 455 ? 25.959 19.895 25.687 1.00 77.25 455 ARG A C 1
ATOM 3583 O O . ARG A 1 455 ? 26.978 19.411 26.169 1.00 77.25 455 ARG A O 1
ATOM 3590 N N . LEU A 1 456 ? 25.753 19.935 24.369 1.00 70.81 456 LEU A N 1
ATOM 3591 C CA . LEU A 1 456 ? 26.767 19.541 23.380 1.00 70.81 456 LEU A CA 1
ATOM 3592 C C . LEU A 1 456 ? 27.919 20.555 23.281 1.00 70.81 456 LEU A C 1
ATOM 3594 O O . LEU A 1 456 ? 29.033 20.175 22.937 1.00 70.81 456 LEU A O 1
ATOM 3598 N N . ILE A 1 457 ? 27.664 21.831 23.587 1.00 74.06 457 ILE A N 1
ATOM 3599 C CA . ILE A 1 457 ? 28.687 22.887 23.614 1.00 74.06 457 ILE A CA 1
ATOM 3600 C C . ILE A 1 457 ? 29.462 22.885 24.942 1.00 74.06 457 ILE A C 1
ATOM 3602 O O . ILE A 1 457 ? 30.659 23.166 24.935 1.00 74.06 457 ILE A O 1
ATOM 3606 N N . SER A 1 458 ? 28.824 22.551 26.071 1.00 71.94 458 SER A N 1
ATOM 3607 C CA . SER A 1 458 ? 29.495 22.484 27.379 1.00 71.94 458 SER A CA 1
ATOM 3608 C C . SER A 1 458 ? 30.417 21.270 27.530 1.00 71.94 458 SER A C 1
ATOM 3610 O O . SER A 1 458 ? 31.432 21.370 28.216 1.00 71.94 458 SER A O 1
ATOM 3612 N N . ASN A 1 459 ? 30.087 20.139 26.893 1.00 67.19 459 ASN A N 1
ATOM 3613 C CA . ASN A 1 459 ? 30.783 18.861 27.073 1.00 67.19 459 ASN A CA 1
ATOM 3614 C C . ASN A 1 459 ? 31.388 18.359 25.739 1.00 67.19 459 ASN A C 1
ATOM 3616 O O . ASN A 1 459 ? 30.823 17.452 25.121 1.00 67.19 459 ASN A O 1
ATOM 3620 N N . PRO A 1 460 ? 32.531 18.908 25.276 1.00 69.25 460 PRO A N 1
ATOM 3621 C CA . PRO A 1 460 ? 33.148 18.508 24.004 1.00 69.25 460 PRO A CA 1
ATOM 3622 C C . PRO A 1 460 ? 33.600 17.036 23.977 1.00 69.25 460 PRO A C 1
ATOM 3624 O O . PRO A 1 460 ? 33.573 16.400 22.923 1.00 69.25 460 PRO A O 1
ATOM 3627 N N . ASP A 1 461 ? 33.945 16.469 25.135 1.00 69.38 461 ASP A N 1
ATOM 3628 C CA . ASP A 1 461 ? 34.538 15.129 25.261 1.00 69.38 461 ASP A CA 1
ATOM 3629 C C . ASP A 1 461 ? 33.512 13.983 25.111 1.00 69.38 461 ASP A C 1
ATOM 3631 O O . ASP A 1 461 ? 33.878 12.808 25.057 1.00 69.38 461 ASP A O 1
ATOM 3635 N N . MET A 1 462 ? 32.218 14.308 24.961 1.00 61.31 462 MET A N 1
ATOM 3636 C CA . MET A 1 462 ? 31.119 13.350 24.748 1.00 61.31 462 MET A CA 1
ATOM 3637 C C . MET A 1 462 ? 31.387 12.349 23.613 1.00 61.31 462 MET A C 1
ATOM 3639 O O . MET A 1 462 ? 30.960 11.196 23.694 1.00 61.31 462 MET A O 1
ATOM 3643 N N . PHE A 1 463 ? 32.094 12.768 22.557 1.00 54.38 463 PHE A N 1
ATOM 3644 C CA . PHE A 1 463 ? 32.466 11.885 21.448 1.00 54.38 463 PHE A CA 1
ATOM 3645 C C . PHE A 1 463 ? 33.519 10.844 21.860 1.00 54.38 463 PHE A C 1
ATOM 3647 O O . PHE A 1 463 ? 33.454 9.697 21.418 1.00 54.38 463 PHE A O 1
ATOM 3654 N N . GLU A 1 464 ? 34.463 11.206 22.732 1.00 63.47 464 GLU A N 1
ATOM 3655 C CA . GLU A 1 464 ? 35.472 10.273 23.240 1.00 63.47 464 GLU A CA 1
ATOM 3656 C C . GLU A 1 464 ? 34.858 9.283 24.237 1.00 63.47 464 GLU A C 1
ATOM 3658 O O . GLU A 1 464 ? 35.139 8.087 24.151 1.00 63.47 464 GLU A O 1
ATOM 3663 N N . GLU A 1 465 ? 33.933 9.731 25.095 1.00 69.00 465 GLU A N 1
ATOM 3664 C CA . GLU A 1 465 ? 33.169 8.836 25.975 1.00 69.00 465 GLU A CA 1
ATOM 3665 C C . GLU A 1 465 ? 32.277 7.856 25.198 1.00 69.00 465 GLU A C 1
ATOM 3667 O O . GLU A 1 465 ? 32.272 6.660 25.495 1.00 69.00 465 GLU A O 1
ATOM 3672 N N . GLN A 1 466 ? 31.537 8.322 24.183 1.00 58.06 466 GLN A N 1
ATOM 3673 C CA . GLN A 1 466 ? 30.731 7.444 23.323 1.00 58.06 466 GLN A CA 1
ATOM 3674 C C . GLN A 1 466 ? 31.606 6.452 22.545 1.00 58.06 466 GLN A C 1
ATOM 3676 O O . GLN A 1 466 ? 31.260 5.273 22.413 1.00 58.06 466 GLN A O 1
ATOM 3681 N N . ARG A 1 467 ? 32.779 6.888 22.073 1.00 61.62 467 ARG A N 1
ATOM 3682 C CA . ARG A 1 467 ? 33.760 6.005 21.435 1.00 61.62 467 ARG A CA 1
ATOM 3683 C C . ARG A 1 467 ? 34.300 4.962 22.418 1.00 61.62 467 ARG A C 1
ATOM 3685 O O . ARG A 1 467 ? 34.386 3.792 22.063 1.00 61.62 467 ARG A O 1
ATOM 3692 N N . ALA A 1 468 ? 34.608 5.342 23.657 1.00 72.00 468 ALA A N 1
ATOM 3693 C CA . ALA A 1 468 ? 35.051 4.412 24.694 1.00 72.00 468 ALA A CA 1
ATOM 3694 C C . ALA A 1 468 ? 33.960 3.391 25.069 1.00 72.00 468 ALA A C 1
ATOM 3696 O O . ALA A 1 468 ? 34.251 2.196 25.153 1.00 72.00 468 ALA A O 1
ATOM 3697 N N . LYS A 1 469 ? 32.703 3.834 25.221 1.00 70.25 469 LYS A N 1
ATOM 3698 C CA . LYS A 1 469 ? 31.546 2.962 25.492 1.00 70.25 469 LYS A CA 1
ATOM 3699 C C . LYS A 1 469 ? 31.296 1.975 24.349 1.00 70.25 469 LYS A C 1
ATOM 3701 O O . LYS A 1 469 ? 31.284 0.776 24.600 1.00 70.25 469 LYS A O 1
ATOM 3706 N N . SER A 1 470 ? 31.239 2.437 23.099 1.00 57.19 470 SER A N 1
ATOM 3707 C CA . SER A 1 470 ? 31.059 1.548 21.936 1.00 57.19 470 SER A CA 1
ATOM 3708 C C . SER A 1 470 ? 32.216 0.555 21.738 1.00 57.19 470 SER A C 1
ATOM 3710 O O . SER A 1 470 ? 31.993 -0.571 21.295 1.00 57.19 470 SER A O 1
ATOM 3712 N N . ILE A 1 471 ? 33.451 0.912 22.117 1.00 59.78 471 ILE A N 1
ATOM 3713 C CA . ILE A 1 471 ? 34.580 -0.033 22.165 1.00 59.78 471 ILE A CA 1
ATOM 3714 C C . ILE A 1 471 ? 34.374 -1.083 23.269 1.00 59.78 471 ILE A C 1
ATOM 3716 O O . ILE A 1 471 ? 34.611 -2.266 23.027 1.00 59.78 471 ILE A O 1
ATOM 3720 N N . ALA A 1 472 ? 33.911 -0.688 24.459 1.00 69.69 472 ALA A N 1
ATOM 3721 C CA . ALA A 1 472 ? 33.625 -1.613 25.557 1.00 69.69 472 ALA A CA 1
ATOM 3722 C C . ALA A 1 472 ? 32.462 -2.572 25.230 1.00 69.69 472 ALA A C 1
ATOM 3724 O O . ALA A 1 472 ? 32.593 -3.777 25.440 1.00 69.69 472 ALA A O 1
ATOM 3725 N N . GLU A 1 473 ? 31.374 -2.067 24.644 1.00 68.38 473 GLU A N 1
ATOM 3726 C CA . GLU A 1 473 ? 30.251 -2.869 24.140 1.00 68.38 473 GLU A CA 1
ATOM 3727 C C . GLU A 1 473 ? 30.705 -3.855 23.064 1.00 68.38 473 GLU A C 1
ATOM 3729 O O . GLU A 1 473 ? 30.383 -5.037 23.138 1.00 68.38 473 GLU A O 1
ATOM 3734 N N . LYS A 1 474 ? 31.509 -3.409 22.089 1.00 65.56 474 LYS A N 1
ATOM 3735 C CA . LYS A 1 474 ? 32.018 -4.286 21.026 1.00 65.56 474 LYS A CA 1
ATOM 3736 C C . LYS A 1 474 ? 32.926 -5.388 21.583 1.00 65.56 474 LYS A C 1
ATOM 3738 O O . LYS A 1 474 ? 32.794 -6.539 21.178 1.00 65.56 474 LYS A O 1
ATOM 3743 N N . ILE A 1 475 ? 33.763 -5.066 22.573 1.00 64.50 475 ILE A N 1
ATOM 3744 C CA . ILE A 1 475 ? 34.571 -6.043 23.321 1.00 64.50 475 ILE A CA 1
ATOM 3745 C C . ILE A 1 475 ? 33.691 -7.028 24.108 1.00 64.50 475 ILE A C 1
ATOM 3747 O O . ILE A 1 475 ? 34.040 -8.203 24.192 1.00 64.50 475 ILE A O 1
ATOM 3751 N N . ASN A 1 476 ? 32.578 -6.592 24.701 1.00 56.78 476 ASN A N 1
ATOM 3752 C CA . ASN A 1 476 ? 31.668 -7.491 25.418 1.00 56.78 476 ASN A CA 1
ATOM 3753 C C . ASN A 1 476 ? 30.868 -8.379 24.455 1.00 56.78 476 ASN A C 1
ATOM 3755 O O . ASN A 1 476 ? 30.782 -9.580 24.683 1.00 56.78 476 ASN A O 1
ATOM 3759 N N . LYS A 1 477 ? 30.417 -7.849 23.316 1.00 66.94 477 LYS A N 1
ATOM 3760 C CA . LYS A 1 477 ? 29.739 -8.615 22.259 1.00 66.94 477 LYS A CA 1
ATOM 3761 C C . LYS A 1 477 ? 30.656 -9.665 21.612 1.00 66.94 477 LYS A C 1
ATOM 3763 O O . LYS A 1 477 ? 30.229 -10.780 21.309 1.00 66.94 477 LYS A O 1
ATOM 3768 N N . GLU A 1 478 ? 31.950 -9.363 21.481 1.00 57.84 478 GLU A N 1
ATOM 3769 C CA . GLU A 1 478 ? 32.978 -10.350 21.118 1.00 57.84 478 GLU A CA 1
ATOM 3770 C C . GLU A 1 478 ? 33.185 -11.428 22.201 1.00 57.84 478 GLU A C 1
ATOM 3772 O O . GLU A 1 478 ? 33.500 -12.567 21.858 1.00 57.84 478 GLU A O 1
ATOM 3777 N N . ARG A 1 479 ? 32.955 -11.135 23.491 1.00 48.69 479 ARG A N 1
ATOM 3778 C CA . ARG A 1 479 ? 32.936 -12.167 24.549 1.00 48.69 479 ARG A CA 1
ATOM 3779 C C . ARG A 1 479 ? 31.668 -13.008 24.492 1.00 48.69 479 ARG A C 1
ATOM 3781 O O . ARG A 1 479 ? 31.779 -14.223 24.511 1.00 48.69 479 ARG A O 1
ATOM 3788 N N . GLU A 1 480 ? 30.492 -12.401 24.365 1.00 52.19 480 GLU A N 1
ATOM 3789 C CA . GLU A 1 480 ? 29.206 -13.110 24.257 1.00 52.19 480 GLU A CA 1
ATOM 3790 C C . GLU A 1 480 ? 29.201 -14.102 23.086 1.00 52.19 480 GLU A C 1
ATOM 3792 O O . GLU A 1 480 ? 28.811 -15.256 23.252 1.00 52.19 480 GLU A O 1
ATOM 3797 N N . SER A 1 481 ? 29.729 -13.697 21.924 1.00 53.38 481 SER A N 1
ATOM 3798 C CA . SER A 1 481 ? 29.875 -14.590 20.763 1.00 53.38 481 SER A CA 1
ATOM 3799 C C . SER A 1 481 ? 30.889 -15.729 20.964 1.00 53.38 481 SER A C 1
ATOM 3801 O O . SER A 1 481 ? 30.766 -16.769 20.321 1.00 53.38 481 SER A O 1
ATOM 3803 N N . ARG A 1 482 ? 31.867 -15.569 21.869 1.00 51.00 482 ARG A N 1
ATOM 3804 C CA . ARG A 1 482 ? 32.853 -16.605 22.229 1.00 51.00 482 ARG A CA 1
ATOM 3805 C C . ARG A 1 482 ? 32.402 -17.489 23.397 1.00 51.00 482 ARG A C 1
ATOM 3807 O O . ARG A 1 482 ? 32.813 -18.642 23.466 1.00 51.00 482 ARG A O 1
ATOM 3814 N N . ILE A 1 483 ? 31.531 -17.005 24.284 1.00 44.56 483 ILE A N 1
ATOM 3815 C CA . ILE A 1 483 ? 31.017 -17.739 25.456 1.00 44.56 483 ILE A CA 1
ATOM 3816 C C . ILE A 1 483 ? 29.699 -18.458 25.091 1.00 44.56 483 ILE A C 1
ATOM 3818 O O . ILE A 1 483 ? 28.695 -18.420 25.796 1.00 44.56 483 ILE A O 1
ATOM 3822 N N . ARG A 1 484 ? 29.723 -19.202 23.979 1.00 36.97 484 ARG A N 1
ATOM 3823 C CA . ARG A 1 484 ? 28.804 -20.326 23.725 1.00 36.97 484 ARG A CA 1
ATOM 3824 C C . ARG A 1 484 ? 29.600 -21.617 23.596 1.00 36.97 484 ARG A C 1
ATOM 3826 O O . ARG A 1 484 ? 29.683 -22.234 22.541 1.00 36.97 484 ARG A O 1
ATOM 3833 N N . GLY A 1 485 ? 30.207 -22.009 24.713 1.00 36.62 485 GLY A N 1
ATOM 3834 C CA . GLY A 1 485 ? 31.001 -23.226 24.778 1.00 36.62 485 GLY A CA 1
ATOM 3835 C C . GLY A 1 485 ? 31.831 -23.350 26.045 1.00 36.62 485 GLY A C 1
ATOM 3836 O O . GLY A 1 485 ? 33.055 -23.327 25.964 1.00 36.62 485 GLY A O 1
ATOM 3837 N N . ASN A 1 486 ? 31.193 -23.634 27.186 1.00 43.81 486 ASN A N 1
ATOM 3838 C CA . ASN A 1 486 ? 31.868 -24.376 28.259 1.00 43.81 486 ASN A CA 1
ATOM 3839 C C . ASN A 1 486 ? 32.086 -25.828 27.789 1.00 43.81 486 ASN A C 1
ATOM 3841 O O . ASN A 1 486 ? 31.484 -26.773 28.300 1.00 43.81 486 ASN A O 1
ATOM 3845 N N . LYS A 1 487 ? 32.943 -26.005 26.773 1.00 45.12 487 LYS A N 1
ATOM 3846 C CA . LYS A 1 487 ? 33.465 -27.299 26.328 1.00 45.12 487 LYS A CA 1
ATOM 3847 C C . LYS A 1 487 ? 34.438 -27.764 27.415 1.00 45.12 487 LYS A C 1
ATOM 3849 O O . LYS A 1 487 ? 35.647 -27.588 27.302 1.00 45.12 487 LYS A O 1
ATOM 3854 N N . ALA A 1 488 ? 33.888 -28.293 28.511 1.00 47.78 488 ALA A N 1
ATOM 3855 C CA . ALA A 1 488 ? 34.671 -28.926 29.564 1.00 47.78 488 ALA A CA 1
ATOM 3856 C C . ALA A 1 488 ? 35.590 -29.961 28.907 1.00 47.78 488 ALA A C 1
ATOM 3858 O O . ALA A 1 488 ? 35.108 -30.830 28.174 1.00 47.78 488 ALA A O 1
ATOM 3859 N N . VAL A 1 489 ? 36.903 -29.817 29.100 1.00 57.72 489 VAL A N 1
ATOM 3860 C CA . VAL A 1 489 ? 37.890 -30.601 28.355 1.00 57.72 489 VAL A CA 1
ATOM 3861 C C . VAL A 1 489 ? 37.749 -32.060 28.791 1.00 57.72 489 VAL A C 1
ATOM 3863 O O . VAL A 1 489 ? 38.120 -32.422 29.908 1.00 57.72 489 VAL A O 1
ATOM 3866 N N . LYS A 1 490 ? 37.134 -32.888 27.937 1.00 57.72 490 LYS A N 1
ATOM 3867 C CA . LYS A 1 490 ? 36.896 -34.311 28.204 1.00 57.72 490 LYS A CA 1
ATOM 3868 C C . LYS A 1 490 ? 38.204 -35.078 28.057 1.00 57.72 490 LYS A C 1
ATOM 3870 O O . LYS A 1 490 ? 38.494 -35.638 27.006 1.00 57.72 490 LYS A O 1
ATOM 3875 N N . VAL A 1 491 ? 38.976 -35.074 29.134 1.00 66.25 491 VAL A N 1
ATOM 3876 C CA . VAL A 1 491 ? 40.222 -35.819 29.280 1.00 66.25 491 VAL A CA 1
ATOM 3877 C C . VAL A 1 491 ? 40.000 -36.963 30.264 1.00 66.25 491 VAL A C 1
ATOM 3879 O O . VAL A 1 491 ? 39.307 -36.767 31.264 1.00 66.25 491 VAL A O 1
ATOM 3882 N N . LYS A 1 492 ? 40.553 -38.149 29.982 1.00 71.19 492 LYS A N 1
ATOM 3883 C CA . LYS A 1 492 ? 40.378 -39.335 30.835 1.00 71.19 492 LYS A CA 1
ATOM 3884 C C . LYS A 1 492 ? 41.262 -39.271 32.085 1.00 71.19 492 LYS A C 1
ATOM 3886 O O . LYS A 1 492 ? 40.795 -39.615 33.162 1.00 71.19 492 LYS A O 1
ATOM 3891 N N . VAL A 1 493 ? 42.494 -38.779 31.940 1.00 70.19 493 VAL A N 1
ATOM 3892 C CA . VAL A 1 493 ? 43.509 -38.689 33.007 1.00 70.19 493 VAL A CA 1
ATOM 3893 C C . VAL A 1 493 ? 44.037 -37.246 33.100 1.00 70.19 493 VAL A C 1
ATOM 3895 O O . VAL A 1 493 ? 43.973 -36.495 32.129 1.00 70.19 493 VAL A O 1
ATOM 3898 N N . ASN A 1 494 ? 44.544 -36.806 34.258 1.00 73.81 494 ASN A N 1
ATOM 3899 C CA . ASN A 1 494 ? 45.208 -35.496 34.427 1.00 73.81 494 ASN A CA 1
ATOM 3900 C C . ASN A 1 494 ? 44.360 -34.242 34.094 1.00 73.81 494 ASN A C 1
ATOM 3902 O O . ASN A 1 494 ? 44.902 -33.188 33.747 1.00 73.81 494 ASN A O 1
ATOM 3906 N N . ARG A 1 495 ? 43.027 -34.298 34.239 1.00 76.50 495 ARG A N 1
ATOM 3907 C CA . ARG A 1 495 ? 42.089 -33.220 33.846 1.00 76.50 495 ARG A CA 1
ATOM 3908 C C . ARG A 1 495 ? 42.482 -31.804 34.317 1.00 76.50 495 ARG A C 1
ATOM 3910 O O . ARG A 1 495 ? 42.426 -30.863 33.524 1.00 76.50 495 ARG A O 1
ATOM 3917 N N . ARG A 1 496 ? 42.932 -31.640 35.570 1.00 70.06 496 ARG A N 1
ATOM 3918 C CA . ARG A 1 496 ? 43.381 -30.339 36.120 1.00 70.06 496 ARG A CA 1
ATOM 3919 C C . ARG A 1 496 ? 44.561 -29.733 35.351 1.00 70.06 496 ARG A C 1
ATOM 3921 O O . ARG A 1 496 ? 44.670 -28.510 35.257 1.00 70.06 496 ARG A O 1
ATOM 3928 N N . LEU A 1 497 ? 45.450 -30.565 34.804 1.00 73.44 497 LEU A N 1
ATOM 3929 C CA . LEU A 1 497 ? 46.590 -30.111 34.009 1.00 73.44 497 LEU A CA 1
ATOM 3930 C C . LEU A 1 497 ? 46.122 -29.548 32.662 1.00 73.44 497 LEU A C 1
ATOM 3932 O O . LEU A 1 497 ? 46.572 -28.472 32.269 1.00 73.44 497 LEU A O 1
ATOM 3936 N N . ALA A 1 498 ? 45.177 -30.224 32.003 1.00 69.44 498 ALA A N 1
ATOM 3937 C CA . ALA A 1 498 ? 44.588 -29.776 30.742 1.00 69.44 498 ALA A CA 1
ATOM 3938 C C . ALA A 1 498 ? 43.857 -28.428 30.889 1.00 69.44 498 ALA A C 1
ATOM 3940 O O . ALA A 1 498 ? 44.119 -27.495 30.129 1.00 69.44 498 ALA A O 1
ATOM 3941 N N . GLU A 1 499 ? 43.019 -28.281 31.921 1.00 74.19 499 G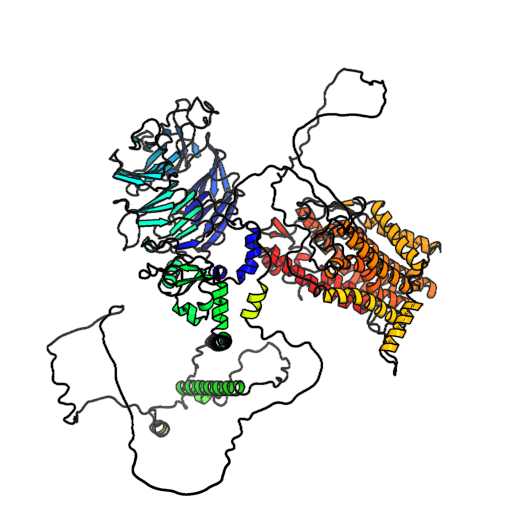LU A N 1
ATOM 3942 C CA . GLU A 1 499 ? 42.325 -27.019 32.234 1.00 74.19 499 GLU A CA 1
ATOM 3943 C C . GLU A 1 499 ? 43.329 -25.871 32.502 1.00 74.19 499 GLU A C 1
ATOM 3945 O O . GLU A 1 499 ? 43.170 -24.755 31.997 1.00 74.19 499 GLU A O 1
ATOM 3950 N N . LYS A 1 500 ? 44.434 -26.156 33.211 1.00 75.06 500 LYS A N 1
ATOM 3951 C CA . LYS A 1 500 ? 45.520 -25.197 33.497 1.00 75.06 500 LYS A CA 1
ATOM 3952 C C . LYS A 1 500 ? 46.375 -24.844 32.269 1.00 75.06 500 LYS A C 1
ATOM 3954 O O . LYS A 1 500 ? 46.927 -23.742 32.218 1.00 75.06 500 LYS A O 1
ATOM 3959 N N . MET A 1 501 ? 46.498 -25.741 31.288 1.00 69.75 501 MET A N 1
ATOM 3960 C CA . MET A 1 501 ? 47.172 -25.466 30.011 1.00 69.75 501 MET A CA 1
ATOM 3961 C C . MET A 1 501 ? 46.312 -24.576 29.107 1.00 69.75 501 MET A C 1
ATOM 3963 O O . MET A 1 501 ? 46.798 -23.534 28.668 1.00 69.75 501 MET A O 1
ATOM 3967 N N . ALA A 1 502 ? 45.029 -24.906 28.921 1.00 71.06 502 ALA A N 1
ATOM 3968 C CA . ALA A 1 502 ? 44.106 -24.126 28.091 1.00 71.06 502 ALA A CA 1
ATOM 3969 C C . ALA A 1 502 ? 44.012 -22.653 28.544 1.00 71.06 502 ALA A C 1
ATOM 3971 O O . ALA A 1 502 ? 44.198 -21.732 27.745 1.00 71.06 502 ALA A O 1
ATOM 3972 N N . ALA A 1 503 ? 43.852 -22.411 29.853 1.00 71.06 503 ALA A N 1
ATOM 3973 C CA . ALA A 1 503 ? 43.824 -21.058 30.419 1.00 71.06 503 ALA A CA 1
ATOM 3974 C C . ALA A 1 503 ? 45.138 -20.269 30.202 1.00 71.06 503 ALA A C 1
ATOM 3976 O O . ALA A 1 503 ? 45.141 -19.035 30.148 1.00 71.06 503 ALA A O 1
ATOM 3977 N N . ARG A 1 504 ? 46.279 -20.962 30.064 1.00 71.94 504 ARG A N 1
ATOM 3978 C CA . ARG A 1 504 ? 47.590 -20.345 29.800 1.00 71.94 504 ARG A CA 1
ATOM 3979 C C . ARG A 1 504 ? 47.780 -19.994 28.322 1.00 71.94 504 ARG A C 1
ATOM 3981 O O . ARG A 1 504 ? 48.434 -18.989 28.030 1.00 71.94 504 ARG A O 1
ATOM 3988 N N . GLU A 1 505 ? 47.217 -20.783 27.412 1.00 64.81 505 GLU A N 1
ATOM 3989 C CA . GLU A 1 505 ? 47.193 -20.484 25.977 1.00 64.81 505 GLU A CA 1
ATOM 3990 C C . GLU A 1 505 ? 46.297 -19.263 25.701 1.00 64.81 505 GLU A C 1
ATOM 3992 O O . GLU A 1 505 ? 46.786 -18.275 25.144 1.00 64.81 505 GLU A O 1
ATOM 3997 N N . GLU A 1 506 ? 45.068 -19.231 26.233 1.00 65.75 506 GLU A N 1
ATOM 3998 C CA . GLU A 1 506 ? 44.153 -18.077 26.122 1.00 65.75 506 GLU A CA 1
ATOM 3999 C C . GLU A 1 506 ? 44.788 -16.777 26.662 1.00 65.75 506 GLU A C 1
ATOM 4001 O O . GLU A 1 506 ? 44.770 -15.723 26.014 1.00 65.75 506 GLU A O 1
ATOM 4006 N N . ALA A 1 507 ? 45.441 -16.844 27.829 1.00 71.50 507 ALA A N 1
ATOM 4007 C CA . ALA A 1 507 ? 46.137 -15.700 28.418 1.00 71.50 507 ALA A CA 1
ATOM 4008 C C . ALA A 1 507 ? 47.303 -15.181 27.550 1.00 71.50 507 ALA A C 1
ATOM 4010 O O . ALA A 1 507 ? 47.614 -13.983 27.584 1.00 71.50 507 ALA A O 1
ATOM 4011 N N . ASN A 1 508 ? 47.945 -16.048 26.760 1.00 67.62 508 ASN A N 1
ATOM 4012 C CA . ASN A 1 508 ? 48.976 -15.663 25.798 1.00 67.62 508 ASN A CA 1
ATOM 4013 C C . ASN A 1 508 ? 48.374 -15.040 24.530 1.00 67.62 508 ASN A C 1
ATOM 4015 O O . ASN A 1 508 ? 48.874 -14.005 24.080 1.00 67.62 508 ASN A O 1
ATOM 4019 N N . GLU A 1 509 ? 47.283 -15.586 23.988 1.00 63.59 509 GLU A N 1
ATOM 4020 C CA . GLU A 1 509 ? 46.573 -14.981 22.852 1.00 63.59 509 GLU A CA 1
ATOM 4021 C C . GLU A 1 509 ? 46.063 -13.577 23.187 1.00 63.59 509 GLU A C 1
ATOM 4023 O O . GLU A 1 509 ? 46.327 -12.618 22.457 1.00 63.59 509 GLU A O 1
ATOM 4028 N N . ARG A 1 510 ? 45.444 -13.415 24.362 1.00 62.06 510 ARG A N 1
ATOM 4029 C CA . ARG A 1 510 ? 44.969 -12.123 24.881 1.00 62.06 510 ARG A CA 1
ATOM 4030 C C . ARG A 1 510 ? 46.098 -11.092 25.014 1.00 62.06 510 ARG A C 1
ATOM 4032 O O . ARG A 1 510 ? 45.885 -9.900 24.781 1.00 62.06 510 ARG A O 1
ATOM 4039 N N . ARG A 1 511 ? 47.324 -11.527 25.338 1.00 69.12 511 ARG A N 1
ATOM 4040 C CA . ARG A 1 511 ? 48.535 -10.677 25.331 1.00 69.12 511 ARG A CA 1
ATOM 4041 C C . ARG A 1 511 ? 49.017 -10.349 23.913 1.00 69.12 511 ARG A C 1
ATOM 4043 O O . ARG A 1 511 ? 49.505 -9.240 23.697 1.00 69.12 511 ARG A O 1
ATOM 4050 N N . LYS A 1 512 ? 48.878 -11.277 22.962 1.00 60.88 512 LYS A N 1
ATOM 4051 C CA . LYS A 1 512 ? 49.264 -11.116 21.550 1.00 60.88 512 LYS A CA 1
ATOM 4052 C C . LYS A 1 512 ? 48.339 -10.117 20.840 1.00 60.88 512 LYS A C 1
ATOM 4054 O O . LYS A 1 512 ? 48.831 -9.126 20.307 1.00 60.88 512 LYS A O 1
ATOM 4059 N N . ALA A 1 513 ? 47.020 -10.281 20.962 1.00 56.91 513 ALA A N 1
ATOM 4060 C CA . ALA A 1 513 ? 46.017 -9.348 20.437 1.00 56.91 513 ALA A CA 1
ATOM 4061 C C . ALA A 1 513 ? 46.192 -7.923 21.001 1.00 56.91 513 ALA A C 1
ATOM 4063 O O . ALA A 1 513 ? 46.250 -6.951 20.250 1.00 56.91 513 ALA A O 1
ATOM 4064 N N . ARG A 1 514 ? 46.402 -7.792 22.322 1.00 56.69 514 ARG A N 1
ATOM 4065 C CA . ARG A 1 514 ? 46.679 -6.496 22.976 1.00 56.69 514 ARG A CA 1
ATOM 4066 C C . ARG A 1 514 ? 48.006 -5.853 22.535 1.00 56.69 514 ARG A C 1
ATOM 4068 O O . ARG A 1 514 ? 48.170 -4.647 22.705 1.00 56.69 514 ARG A O 1
ATOM 4075 N N . ARG A 1 515 ? 48.959 -6.620 21.989 1.00 55.78 515 ARG A N 1
ATOM 4076 C CA . ARG A 1 515 ? 50.194 -6.075 21.397 1.00 55.78 515 ARG A CA 1
ATOM 4077 C C . ARG A 1 515 ? 49.940 -5.532 19.990 1.00 55.78 515 ARG A C 1
ATOM 4079 O O . ARG A 1 515 ? 50.361 -4.412 19.726 1.00 55.78 515 ARG A O 1
ATOM 4086 N N . VAL A 1 516 ? 49.214 -6.273 19.148 1.00 53.62 516 VAL A N 1
ATOM 4087 C CA . VAL A 1 516 ? 48.823 -5.829 17.794 1.00 53.62 516 VAL A CA 1
ATOM 4088 C C . VAL A 1 516 ? 48.022 -4.526 17.870 1.00 53.62 516 VAL A C 1
ATOM 4090 O O . VAL A 1 516 ? 48.429 -3.529 17.290 1.00 53.62 516 VAL A O 1
ATOM 4093 N N . LEU A 1 517 ? 46.985 -4.470 18.713 1.00 47.94 517 LEU A N 1
ATOM 4094 C CA . LEU A 1 517 ? 46.158 -3.268 18.928 1.00 47.94 517 LEU A CA 1
ATOM 4095 C C . LEU A 1 517 ? 46.912 -2.048 19.505 1.00 47.94 517 LEU A C 1
ATOM 4097 O O . LEU A 1 517 ? 46.333 -0.970 19.615 1.00 47.94 517 LEU A O 1
ATOM 4101 N N . ARG A 1 518 ? 48.184 -2.197 19.901 1.00 49.28 518 ARG A N 1
ATOM 4102 C CA . ARG A 1 518 ? 49.040 -1.107 20.400 1.00 49.28 518 ARG A CA 1
ATOM 4103 C C . ARG A 1 518 ? 49.997 -0.555 19.329 1.00 49.28 518 ARG A C 1
ATOM 4105 O O . ARG A 1 518 ? 50.563 0.516 19.536 1.00 49.28 518 ARG A O 1
ATOM 4112 N N . GLN A 1 519 ? 50.167 -1.244 18.201 1.00 41.72 519 GLN A N 1
ATOM 4113 C CA . GLN A 1 519 ? 50.858 -0.734 17.013 1.00 41.72 519 GLN A CA 1
ATOM 4114 C C . GLN A 1 519 ? 49.794 -0.356 15.977 1.00 41.72 519 GLN A C 1
ATOM 4116 O O . GLN A 1 519 ? 49.352 -1.191 15.198 1.00 41.72 519 GLN A O 1
ATOM 4121 N N . GLY A 1 520 ? 49.317 0.889 16.029 1.00 35.94 520 GLY A N 1
ATOM 4122 C CA . GLY A 1 520 ? 48.275 1.367 15.119 1.00 35.94 520 GLY A CA 1
ATOM 4123 C C . GLY A 1 520 ? 48.839 1.825 13.774 1.00 35.94 520 GLY A C 1
ATOM 4124 O O . GLY A 1 520 ? 49.711 2.691 13.760 1.00 35.94 520 GLY A O 1
ATOM 4125 N N . GLY A 1 521 ? 48.285 1.299 12.678 1.00 36.53 521 GLY A N 1
ATOM 4126 C CA . GLY A 1 521 ? 48.517 1.779 11.311 1.00 36.53 521 GLY A CA 1
ATOM 4127 C C . GLY A 1 521 ? 48.999 0.698 10.339 1.00 36.53 521 GLY A C 1
ATOM 4128 O O . GLY A 1 521 ? 50.126 0.234 10.446 1.00 36.53 521 GLY A O 1
ATOM 4129 N N . ASP A 1 522 ? 48.119 0.350 9.400 1.00 43.84 522 ASP A N 1
ATOM 4130 C CA . ASP A 1 522 ? 48.368 -0.034 8.003 1.00 43.84 522 ASP A CA 1
ATOM 4131 C C . ASP A 1 522 ? 49.625 -0.866 7.654 1.00 43.84 522 ASP A C 1
ATOM 4133 O O . ASP A 1 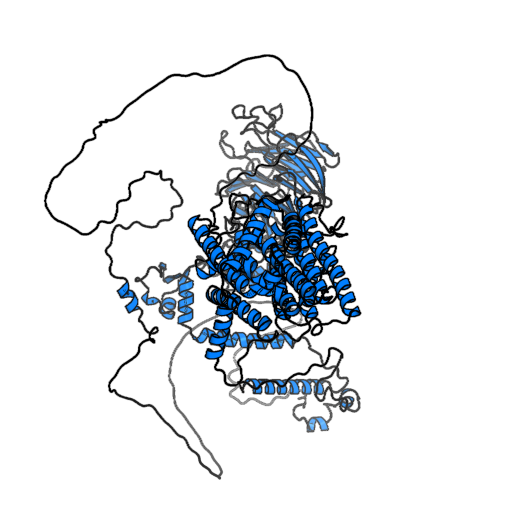522 ? 50.647 -0.338 7.220 1.00 43.84 522 ASP A O 1
ATOM 4137 N N . GLU A 1 523 ? 49.466 -2.194 7.648 1.00 30.03 523 GLU A N 1
ATOM 4138 C CA . GLU A 1 523 ? 50.083 -3.068 6.635 1.00 30.03 523 GLU A CA 1
ATOM 4139 C C . GLU A 1 523 ? 48.976 -3.881 5.933 1.00 30.03 523 GLU A C 1
ATOM 4141 O O . GLU A 1 523 ? 47.977 -4.230 6.575 1.00 30.03 523 GLU A O 1
ATOM 4146 N N . PRO A 1 524 ? 49.103 -4.185 4.627 1.00 36.50 524 PRO A N 1
ATOM 4147 C CA . PRO A 1 524 ? 48.127 -5.003 3.915 1.00 36.50 524 PRO A CA 1
ATOM 4148 C C . PRO A 1 524 ? 48.194 -6.460 4.387 1.00 36.50 524 PRO A C 1
ATOM 4150 O O . PRO A 1 524 ? 49.272 -7.047 4.486 1.00 36.50 524 PRO A O 1
ATOM 4153 N N . GLN A 1 525 ? 47.035 -7.076 4.625 1.00 31.45 525 GLN A N 1
ATOM 4154 C CA . GLN A 1 525 ? 46.974 -8.524 4.827 1.00 31.45 525 GLN A CA 1
ATOM 4155 C C . GLN A 1 525 ? 47.374 -9.240 3.522 1.00 31.45 525 GLN A C 1
ATOM 4157 O O . GLN A 1 525 ? 46.901 -8.838 2.454 1.00 31.45 525 GLN A O 1
ATOM 4162 N N . PRO A 1 526 ? 48.222 -10.286 3.576 1.00 30.20 526 PRO A N 1
ATOM 4163 C CA . PRO A 1 526 ? 48.492 -11.117 2.409 1.00 30.20 526 PRO A CA 1
ATOM 4164 C C . PRO A 1 526 ? 47.211 -11.830 1.963 1.00 30.20 526 PRO A C 1
ATOM 4166 O O . PRO A 1 526 ? 46.305 -12.071 2.764 1.00 30.20 526 PRO A O 1
ATOM 4169 N N . GLN A 1 527 ? 47.143 -12.153 0.674 1.00 25.83 527 GLN A N 1
ATOM 4170 C CA . GLN A 1 527 ? 45.968 -12.762 0.056 1.00 25.83 527 GLN A CA 1
ATOM 4171 C C . GLN A 1 527 ? 45.632 -14.105 0.715 1.00 25.83 527 GLN A C 1
ATOM 4173 O O . GLN A 1 527 ? 46.485 -14.986 0.814 1.00 25.83 527 GLN A O 1
ATOM 4178 N N . ALA A 1 528 ? 44.373 -14.266 1.121 1.00 29.48 528 ALA A N 1
ATOM 4179 C CA . ALA A 1 528 ? 43.782 -15.583 1.290 1.00 29.48 528 ALA A CA 1
ATOM 4180 C C . ALA A 1 528 ? 43.334 -16.056 -0.098 1.00 29.48 528 ALA A C 1
ATOM 4182 O O . ALA A 1 528 ? 42.327 -15.582 -0.627 1.00 29.48 528 ALA A O 1
ATOM 4183 N N . GLU A 1 529 ? 44.126 -16.934 -0.708 1.00 27.31 529 GLU A N 1
ATOM 4184 C CA . GLU A 1 529 ? 43.673 -17.745 -1.838 1.00 27.31 529 GLU A CA 1
ATOM 4185 C C . GLU A 1 529 ? 42.610 -18.738 -1.329 1.00 27.31 529 GLU A C 1
ATOM 4187 O O . GLU A 1 529 ? 42.609 -19.102 -0.150 1.00 27.31 529 GLU A O 1
ATOM 4192 N N . GLY A 1 530 ? 41.640 -19.086 -2.176 1.00 28.31 530 GLY A N 1
ATOM 4193 C CA . GLY A 1 530 ? 40.482 -19.886 -1.769 1.00 28.31 530 GLY A CA 1
ATOM 4194 C C . GLY A 1 530 ? 40.732 -21.391 -1.857 1.00 28.31 530 GLY A C 1
ATOM 4195 O O . GLY A 1 530 ? 41.300 -21.852 -2.841 1.00 28.31 530 GLY A O 1
ATOM 4196 N N . GLU A 1 531 ? 40.230 -22.124 -0.865 1.00 27.23 531 GLU A N 1
ATOM 4197 C CA . GLU A 1 531 ? 39.988 -23.575 -0.869 1.00 27.23 531 GLU A CA 1
ATOM 4198 C C . GLU A 1 531 ? 38.633 -23.834 -0.172 1.00 27.23 531 GLU A C 1
ATOM 4200 O O . GLU A 1 531 ? 38.134 -22.974 0.563 1.00 27.23 531 GLU A O 1
ATOM 4205 N N . ASP A 1 532 ? 38.003 -24.967 -0.482 1.00 27.98 532 ASP A N 1
ATOM 4206 C CA . ASP A 1 532 ? 36.542 -25.133 -0.450 1.00 27.98 532 ASP A CA 1
ATOM 4207 C C . ASP A 1 532 ? 35.907 -25.539 0.902 1.00 27.98 532 ASP A C 1
ATOM 4209 O O . ASP A 1 532 ? 36.570 -25.938 1.863 1.00 27.98 532 ASP A O 1
ATOM 4213 N N . GLU A 1 533 ? 34.570 -25.465 0.963 1.00 28.02 533 GLU A N 1
ATOM 4214 C CA . GLU A 1 533 ? 33.754 -25.978 2.074 1.00 28.02 533 GLU A CA 1
ATOM 4215 C C . GLU A 1 533 ? 33.619 -27.515 2.035 1.00 28.02 533 GLU A C 1
ATOM 4217 O O . GLU A 1 533 ? 32.586 -28.027 1.613 1.00 28.02 533 GLU A O 1
ATOM 4222 N N . GLU A 1 534 ? 34.608 -28.266 2.533 1.00 29.12 534 GLU A N 1
ATOM 4223 C CA . GLU A 1 534 ? 34.381 -29.645 3.016 1.00 29.12 534 GLU A CA 1
ATOM 4224 C C . GLU A 1 534 ? 35.514 -30.141 3.945 1.00 29.12 534 GLU A C 1
ATOM 4226 O O . GLU A 1 534 ? 36.545 -30.614 3.480 1.00 29.12 534 GLU A O 1
ATOM 4231 N N . ASP A 1 535 ? 35.334 -30.021 5.272 1.00 28.69 535 ASP A N 1
ATOM 4232 C CA . ASP A 1 535 ? 35.750 -31.052 6.251 1.00 28.69 535 ASP A CA 1
ATOM 4233 C C . ASP A 1 535 ? 35.339 -30.708 7.697 1.00 28.69 535 ASP A C 1
ATOM 4235 O O . ASP A 1 535 ? 35.420 -29.558 8.140 1.00 28.69 535 ASP A O 1
ATOM 4239 N N . THR A 1 536 ? 34.968 -31.726 8.478 1.00 33.31 536 THR A N 1
ATOM 4240 C CA . THR A 1 536 ? 34.761 -31.618 9.935 1.00 33.31 536 THR A CA 1
ATOM 4241 C C . THR A 1 536 ? 36.033 -31.937 10.726 1.00 33.31 536 THR A C 1
ATOM 4243 O O . THR A 1 536 ? 36.814 -32.787 10.324 1.00 33.31 536 THR A O 1
ATOM 4246 N N . ASP A 1 537 ? 36.183 -31.311 11.899 1.00 34.66 537 ASP A N 1
ATOM 4247 C CA . ASP A 1 537 ? 37.222 -31.565 12.914 1.00 34.66 537 ASP A CA 1
ATOM 4248 C C . ASP A 1 537 ? 38.701 -31.425 12.480 1.00 34.66 537 ASP A C 1
ATOM 4250 O O . ASP A 1 537 ? 39.381 -32.368 12.083 1.00 34.66 537 ASP A O 1
ATOM 4254 N N . LYS A 1 538 ? 39.268 -30.238 12.748 1.00 32.59 538 LYS A N 1
ATOM 4255 C CA . LYS A 1 538 ? 40.715 -30.042 12.963 1.00 32.59 538 LYS A CA 1
ATOM 4256 C C . LYS A 1 538 ? 40.934 -29.458 14.372 1.00 32.59 538 LYS A C 1
ATOM 4258 O O . LYS A 1 538 ? 40.413 -28.374 14.647 1.00 32.59 538 LYS A O 1
ATOM 4263 N N . PRO A 1 539 ? 41.653 -30.143 15.286 1.00 38.53 539 PRO A N 1
ATOM 4264 C CA . PRO A 1 539 ? 41.888 -29.646 16.641 1.00 38.53 539 PRO A CA 1
ATOM 4265 C C . PRO A 1 539 ? 42.864 -28.457 16.664 1.00 38.53 539 PRO A C 1
ATOM 4267 O O . PRO A 1 539 ? 43.574 -28.169 15.698 1.00 38.53 539 PRO A O 1
ATOM 4270 N N . ALA A 1 540 ? 42.890 -27.733 17.785 1.00 40.78 540 ALA A N 1
ATOM 4271 C CA . ALA A 1 540 ? 43.722 -26.543 17.940 1.00 40.78 540 ALA A CA 1
ATOM 4272 C C . ALA A 1 540 ? 45.227 -26.874 17.931 1.00 40.78 540 ALA A C 1
ATOM 4274 O O . ALA A 1 540 ? 45.656 -27.873 18.506 1.00 40.78 540 ALA A O 1
ATOM 4275 N N . ARG A 1 541 ? 46.048 -25.978 17.358 1.00 49.91 541 ARG A N 1
ATOM 4276 C CA . ARG A 1 541 ? 47.523 -26.036 17.426 1.00 49.91 541 ARG A CA 1
ATOM 4277 C C . ARG A 1 541 ? 48.037 -25.678 18.833 1.00 49.91 541 ARG A C 1
ATOM 4279 O O . ARG A 1 541 ? 48.611 -24.610 19.038 1.00 49.91 541 ARG A O 1
ATOM 4286 N N . GLY A 1 542 ? 47.839 -26.597 19.770 1.00 60.06 542 GLY A N 1
ATOM 4287 C CA . GLY A 1 542 ? 48.363 -26.605 21.137 1.00 60.06 542 GLY A CA 1
ATOM 4288 C C . GLY A 1 542 ? 48.633 -28.047 21.581 1.00 60.06 542 GLY A C 1
ATOM 4289 O O . GLY A 1 542 ? 48.293 -28.988 20.867 1.00 60.06 542 GLY A O 1
ATOM 4290 N N . VAL A 1 543 ? 49.235 -28.251 22.757 1.00 63.56 543 VAL A N 1
ATOM 4291 C CA . VAL A 1 543 ? 49.640 -29.606 23.218 1.00 63.56 543 VAL A CA 1
ATOM 4292 C C . VAL A 1 543 ? 48.433 -30.541 23.420 1.00 63.56 543 VAL A C 1
ATOM 4294 O O . VAL A 1 543 ? 48.560 -31.754 23.306 1.00 63.56 543 VAL A O 1
ATOM 4297 N N . LEU A 1 544 ? 47.244 -29.975 23.645 1.00 64.94 544 LEU A N 1
ATOM 4298 C CA . LEU A 1 544 ? 45.967 -30.694 23.762 1.00 64.94 544 LEU A CA 1
ATOM 4299 C C . LEU A 1 544 ? 45.388 -31.188 22.416 1.00 64.94 544 LEU A C 1
ATOM 4301 O O . LEU A 1 544 ? 44.333 -31.816 22.415 1.00 64.94 544 LEU A O 1
ATOM 4305 N N . GLY A 1 545 ? 46.041 -30.887 21.288 1.00 59.97 545 GLY A N 1
ATOM 4306 C CA . GLY A 1 545 ? 45.646 -31.298 19.933 1.00 59.97 545 GLY A CA 1
ATOM 4307 C C . GLY A 1 545 ? 46.798 -31.876 19.100 1.00 59.97 545 GLY A C 1
ATOM 4308 O O . GLY A 1 545 ? 46.719 -31.872 17.875 1.00 59.97 545 GLY A O 1
ATOM 4309 N N . ASP A 1 546 ? 47.878 -32.319 19.749 1.00 71.31 546 ASP A N 1
ATOM 4310 C CA . ASP A 1 546 ? 49.032 -32.980 19.128 1.00 71.31 546 ASP A CA 1
ATOM 4311 C C . ASP A 1 546 ? 49.013 -34.464 19.520 1.00 71.31 546 ASP A C 1
ATOM 4313 O O . ASP A 1 546 ? 49.252 -34.803 20.682 1.00 71.31 546 ASP A O 1
ATOM 4317 N N . ASP A 1 547 ? 48.724 -35.347 18.558 1.00 68.62 547 ASP A N 1
ATOM 4318 C CA . ASP A 1 547 ? 48.496 -36.786 18.783 1.00 68.62 547 ASP A CA 1
ATOM 4319 C C . ASP A 1 547 ? 49.641 -37.478 19.542 1.00 68.62 547 ASP A C 1
ATOM 4321 O O . ASP A 1 547 ? 49.430 -38.457 20.257 1.00 68.62 547 ASP A O 1
ATOM 4325 N N . ARG A 1 548 ? 50.862 -36.936 19.455 1.00 68.94 548 ARG A N 1
ATOM 4326 C CA . ARG A 1 548 ? 52.057 -37.459 20.139 1.00 68.94 548 ARG A CA 1
ATOM 4327 C C . ARG A 1 548 ? 52.002 -37.319 21.662 1.00 68.94 548 ARG A C 1
ATOM 4329 O O . ARG A 1 548 ? 52.796 -37.956 22.348 1.00 68.94 548 ARG A O 1
ATOM 4336 N N . PHE A 1 549 ? 51.098 -36.490 22.182 1.00 65.88 549 PHE A N 1
ATOM 4337 C CA . PHE A 1 549 ? 50.867 -36.284 23.614 1.00 65.88 549 PHE A CA 1
ATOM 4338 C C . PHE A 1 549 ? 49.498 -36.805 24.078 1.00 65.88 549 PHE A C 1
ATOM 4340 O O . PHE A 1 549 ? 49.138 -36.612 25.237 1.00 65.88 549 PHE A O 1
ATOM 4347 N N . ALA A 1 550 ? 48.744 -37.499 23.215 1.00 72.56 550 ALA A N 1
ATOM 4348 C CA . ALA A 1 550 ? 47.434 -38.050 23.558 1.00 72.56 550 ALA A CA 1
ATOM 4349 C C . ALA A 1 550 ? 47.492 -39.087 24.702 1.00 72.56 550 ALA A C 1
ATOM 4351 O O . ALA A 1 550 ? 46.603 -39.102 25.553 1.00 72.56 550 ALA A O 1
ATOM 4352 N N . SER A 1 551 ? 48.555 -39.896 24.776 1.00 72.56 551 SER A N 1
ATOM 4353 C CA . SER A 1 551 ? 48.767 -40.907 25.830 1.00 72.56 551 SER A CA 1
ATOM 4354 C C . SER A 1 551 ? 48.834 -40.310 27.240 1.00 72.56 551 SER A C 1
ATOM 4356 O O . SER A 1 551 ? 48.172 -40.815 28.142 1.00 72.56 551 SER A O 1
ATOM 4358 N N . LEU A 1 552 ? 49.498 -39.157 27.415 1.00 75.50 552 LEU A N 1
ATOM 4359 C CA . LEU A 1 552 ? 49.603 -38.390 28.679 1.00 75.50 552 LEU A CA 1
ATOM 4360 C C . LEU A 1 552 ? 48.235 -38.026 29.309 1.00 75.50 552 LEU A C 1
ATOM 4362 O O . LEU A 1 552 ? 48.140 -37.602 30.464 1.00 75.50 552 LEU A O 1
ATOM 4366 N N . PHE A 1 553 ? 47.181 -38.143 28.506 1.00 72.81 553 PHE A N 1
ATOM 4367 C CA . PHE A 1 553 ? 45.821 -37.695 28.755 1.00 72.81 553 PHE A CA 1
ATOM 4368 C C . PHE A 1 553 ? 44.778 -38.831 28.612 1.00 72.81 553 PHE A C 1
ATOM 4370 O O . PHE A 1 553 ? 43.581 -38.604 28.830 1.00 72.81 553 PHE A O 1
ATOM 4377 N N . GLN A 1 554 ? 45.213 -40.052 28.272 1.00 74.44 554 GLN A N 1
ATOM 4378 C CA . GLN A 1 554 ? 44.358 -41.223 28.023 1.00 74.44 554 GLN A CA 1
ATOM 4379 C C . GLN A 1 554 ? 44.801 -42.480 28.792 1.00 74.44 554 GLN A C 1
ATOM 4381 O O . GLN A 1 554 ? 43.939 -43.214 29.291 1.00 74.44 554 GLN A O 1
ATOM 4386 N N . ASP A 1 555 ? 46.107 -42.708 28.924 1.00 76.06 555 ASP A N 1
ATOM 4387 C CA . ASP A 1 555 ? 46.685 -43.866 29.607 1.00 76.06 555 ASP A CA 1
ATOM 4388 C C . ASP A 1 555 ? 46.823 -43.610 31.117 1.00 76.06 555 ASP A C 1
ATOM 4390 O O . ASP A 1 555 ? 47.266 -42.546 31.551 1.00 76.06 555 ASP A O 1
ATOM 4394 N N . GLU A 1 556 ? 46.433 -44.598 31.925 1.00 68.81 556 GLU A N 1
ATOM 4395 C CA . GLU A 1 556 ? 46.407 -44.501 33.396 1.00 68.81 556 GLU A CA 1
ATOM 4396 C C . GLU A 1 556 ? 47.818 -44.526 34.014 1.00 68.81 556 GLU A C 1
ATOM 4398 O O . GLU A 1 556 ? 48.044 -43.892 35.041 1.00 68.81 556 GLU A O 1
ATOM 4403 N N . ASP A 1 557 ? 48.802 -45.123 33.329 1.00 70.38 557 ASP A N 1
ATOM 4404 C CA . ASP A 1 557 ? 50.221 -45.138 33.734 1.00 70.38 557 ASP A CA 1
ATOM 4405 C C . ASP A 1 557 ? 50.866 -43.734 33.820 1.00 70.38 557 ASP A C 1
ATOM 4407 O O . ASP A 1 557 ? 51.955 -43.584 34.375 1.00 70.38 557 ASP A O 1
ATOM 4411 N N . PHE A 1 558 ? 50.214 -42.698 33.275 1.00 70.94 558 PHE A N 1
ATOM 4412 C CA . PHE A 1 558 ? 50.659 -41.302 33.358 1.00 70.94 558 PHE A CA 1
ATOM 4413 C C . PHE A 1 558 ? 49.855 -40.460 34.364 1.00 70.94 558 PHE A C 1
ATOM 4415 O O . PHE A 1 558 ? 49.985 -39.233 34.355 1.00 70.94 558 PHE A O 1
ATOM 4422 N N . GLU A 1 559 ? 49.018 -41.060 35.218 1.00 73.12 559 GLU A N 1
ATOM 4423 C CA . GLU A 1 559 ? 48.274 -40.315 36.240 1.00 73.12 559 GLU A CA 1
ATOM 4424 C C . GLU A 1 559 ? 49.211 -39.633 37.254 1.00 73.12 559 GLU A C 1
ATOM 4426 O O . GLU A 1 559 ? 50.077 -40.249 37.875 1.00 73.12 559 GLU A O 1
ATOM 4431 N N . ILE A 1 560 ? 49.042 -38.318 37.416 1.00 74.50 560 ILE A N 1
ATOM 4432 C CA . ILE A 1 560 ? 49.863 -37.501 38.308 1.00 74.50 560 ILE A CA 1
ATOM 4433 C C . ILE A 1 560 ? 49.267 -37.544 39.717 1.00 74.50 560 ILE A C 1
ATOM 4435 O O . ILE A 1 560 ? 48.367 -36.770 40.050 1.00 74.50 560 ILE A O 1
ATOM 4439 N N . ASP A 1 561 ? 49.816 -38.413 40.564 1.00 71.50 561 ASP A N 1
ATOM 4440 C CA . ASP A 1 561 ? 49.492 -38.442 41.990 1.00 71.50 561 ASP A CA 1
ATOM 4441 C C . ASP A 1 561 ? 49.979 -37.163 42.705 1.00 71.50 561 ASP A C 1
ATOM 4443 O O . ASP A 1 561 ? 51.165 -36.996 43.012 1.00 71.50 561 ASP A O 1
ATOM 4447 N N . GLU A 1 562 ? 49.039 -36.264 43.014 1.00 67.56 562 GLU A N 1
ATOM 4448 C CA . GLU A 1 562 ? 49.273 -35.046 43.803 1.00 67.56 562 GLU A CA 1
ATOM 4449 C C . GLU A 1 562 ? 49.699 -35.341 45.264 1.00 67.56 562 GLU A C 1
ATOM 4451 O O . GLU A 1 562 ? 50.266 -34.467 45.933 1.00 67.56 562 GLU A O 1
ATOM 4456 N N . GLN A 1 563 ? 49.463 -36.558 45.776 1.00 64.75 563 GLN A N 1
ATOM 4457 C CA . GLN A 1 563 ? 49.914 -36.997 47.104 1.00 64.75 563 GLN A CA 1
ATOM 4458 C C . GLN A 1 563 ? 51.366 -37.501 47.104 1.00 64.75 563 GLN A C 1
ATOM 4460 O O . GLN A 1 563 ? 51.982 -37.591 48.171 1.00 64.75 563 GLN A O 1
ATOM 4465 N N . SER A 1 564 ? 51.949 -37.764 45.931 1.00 77.69 564 SER A N 1
ATOM 4466 C CA . SER A 1 564 ? 53.316 -38.264 45.818 1.00 77.69 564 SER A CA 1
ATOM 4467 C C . SER A 1 564 ? 54.345 -37.238 46.312 1.00 77.69 564 SER A C 1
ATOM 4469 O O . SER A 1 564 ? 54.321 -36.043 45.991 1.00 77.69 564 SER A O 1
ATOM 4471 N N . ARG A 1 565 ? 55.315 -37.722 47.096 1.00 63.16 565 ARG A N 1
ATOM 4472 C CA . ARG A 1 565 ? 56.364 -36.888 47.708 1.00 63.16 565 ARG A CA 1
ATOM 4473 C C . ARG A 1 565 ? 57.213 -36.144 46.669 1.00 63.16 565 ARG A C 1
ATOM 4475 O O . ARG A 1 565 ? 57.695 -35.046 46.940 1.00 63.16 565 ARG A O 1
ATOM 4482 N N . GLU A 1 566 ? 57.398 -36.738 45.493 1.00 69.56 566 GLU A N 1
ATOM 4483 C CA . GLU A 1 566 ? 58.197 -36.174 44.401 1.00 69.56 566 GLU A CA 1
ATOM 4484 C C . GLU A 1 566 ? 57.460 -35.025 43.697 1.00 69.56 566 GLU A C 1
ATOM 4486 O O . GLU A 1 566 ? 58.052 -33.967 43.465 1.00 69.56 566 GLU A O 1
ATOM 4491 N N . PHE A 1 567 ? 56.148 -35.163 43.461 1.00 71.50 567 PHE A N 1
ATOM 4492 C CA . PHE A 1 567 ? 55.326 -34.079 42.921 1.00 71.50 567 PHE A CA 1
ATOM 4493 C C . PHE A 1 567 ? 55.278 -32.873 43.869 1.00 71.50 567 PHE A C 1
ATOM 4495 O O . PHE A 1 567 ? 55.433 -31.734 43.426 1.00 71.50 567 PHE A O 1
ATOM 4502 N N . GLN A 1 568 ? 55.135 -33.111 45.176 1.00 72.69 568 GLN A N 1
ATOM 4503 C CA . GLN A 1 568 ? 55.095 -32.052 46.194 1.00 72.69 568 GLN A CA 1
ATOM 4504 C C . GLN A 1 568 ? 56.433 -31.311 46.342 1.00 72.69 568 GLN A C 1
ATOM 4506 O O . GLN A 1 568 ? 56.441 -30.098 46.555 1.00 72.69 568 GLN A O 1
ATOM 4511 N N . LEU A 1 569 ? 57.566 -32.004 46.166 1.00 69.50 569 LEU A N 1
ATOM 4512 C CA . LEU A 1 569 ? 58.895 -31.381 46.115 1.00 69.50 569 LEU A CA 1
ATOM 4513 C C . LEU A 1 569 ? 59.073 -30.475 44.886 1.00 69.50 569 LEU A C 1
ATOM 4515 O O . LEU A 1 569 ? 59.690 -29.415 44.997 1.00 69.50 569 LEU A O 1
ATOM 4519 N N . HIS A 1 570 ? 58.519 -30.855 43.731 1.00 64.31 570 HIS A N 1
ATOM 4520 C CA . HIS A 1 570 ? 58.573 -30.040 42.513 1.00 64.31 570 HIS A CA 1
ATOM 4521 C C . HIS A 1 570 ? 57.524 -28.915 42.462 1.00 64.31 570 HIS A C 1
ATOM 4523 O O . HIS A 1 570 ? 57.778 -27.883 41.838 1.00 64.31 570 HIS A O 1
ATOM 4529 N N . ASN A 1 571 ? 56.379 -29.070 43.134 1.00 63.53 571 ASN A N 1
ATOM 4530 C CA . ASN A 1 571 ? 55.296 -28.084 43.204 1.00 63.53 571 ASN A CA 1
ATOM 4531 C C . ASN A 1 571 ? 55.008 -27.637 44.657 1.00 63.53 571 ASN A C 1
ATOM 4533 O O . ASN A 1 571 ? 53.905 -27.851 45.157 1.00 63.53 571 ASN A O 1
ATOM 4537 N N . PRO A 1 572 ? 55.924 -26.918 45.340 1.00 61.28 572 PRO A N 1
ATOM 4538 C CA . PRO A 1 572 ? 55.795 -26.549 46.763 1.00 61.28 572 PRO A CA 1
ATOM 4539 C C . PRO A 1 572 ? 54.662 -25.549 47.099 1.00 61.28 572 PRO A C 1
ATOM 4541 O O . PRO A 1 572 ? 54.616 -25.007 48.198 1.00 61.28 572 PRO A O 1
ATOM 4544 N N . SER A 1 573 ? 53.744 -25.289 46.163 1.00 58.44 573 SER A N 1
ATOM 4545 C CA . SER A 1 573 ? 52.531 -24.478 46.352 1.00 58.44 573 SER A CA 1
ATOM 4546 C C . SER A 1 573 ? 51.247 -25.312 46.488 1.00 58.44 573 SER A C 1
ATOM 4548 O O . SER A 1 573 ? 50.180 -24.736 46.677 1.00 58.44 573 SER A O 1
ATOM 4550 N N . THR A 1 574 ? 51.329 -26.647 46.404 1.00 56.97 574 THR A N 1
ATOM 4551 C CA . THR A 1 574 ? 50.171 -27.561 46.486 1.00 56.97 574 THR A CA 1
ATOM 4552 C C . THR A 1 574 ? 50.090 -28.352 47.796 1.00 56.97 574 THR A C 1
ATOM 4554 O O . THR A 1 574 ? 49.303 -29.288 47.888 1.00 56.97 574 THR A O 1
ATOM 4557 N N . VAL A 1 575 ? 50.888 -28.006 48.814 1.00 50.06 575 VAL A N 1
ATOM 4558 C CA . VAL A 1 575 ? 50.882 -28.697 50.116 1.00 50.06 575 VAL A CA 1
ATOM 4559 C C . VAL A 1 575 ? 49.571 -28.406 50.868 1.00 50.06 575 VAL A C 1
ATOM 4561 O O . VAL A 1 575 ? 49.314 -27.240 51.182 1.00 50.06 575 VAL A O 1
ATOM 4564 N N . PRO A 1 576 ? 48.748 -29.418 51.203 1.00 45.59 576 PRO A N 1
ATOM 4565 C CA . PRO A 1 576 ? 47.551 -29.208 52.006 1.00 45.59 576 PRO A CA 1
ATOM 4566 C C . PRO A 1 576 ? 47.932 -28.973 53.474 1.00 45.59 576 PRO A C 1
ATOM 4568 O O . PRO A 1 576 ? 48.564 -29.815 54.112 1.00 45.59 576 PRO A O 1
ATOM 4571 N N . VAL A 1 577 ? 47.519 -27.835 54.037 1.00 41.22 577 VAL A N 1
ATOM 4572 C CA . VAL A 1 577 ? 47.621 -27.595 55.483 1.00 41.22 577 VAL A CA 1
ATOM 4573 C C . VAL A 1 577 ? 46.554 -28.438 56.178 1.00 41.22 577 VAL A C 1
ATOM 4575 O O . VAL A 1 577 ? 45.366 -28.124 56.110 1.00 41.22 577 VAL A O 1
ATOM 4578 N N . ALA A 1 578 ? 46.977 -29.527 56.819 1.00 37.38 578 ALA A N 1
ATOM 4579 C CA . ALA A 1 578 ? 46.082 -30.408 57.557 1.00 37.38 578 ALA A CA 1
ATOM 4580 C C . ALA A 1 578 ? 45.433 -29.666 58.739 1.00 37.38 578 ALA A C 1
ATOM 4582 O O . ALA A 1 578 ? 46.119 -29.019 59.533 1.00 37.38 578 ALA A O 1
ATOM 4583 N N . LYS A 1 579 ? 44.109 -29.787 58.864 1.00 36.78 579 LYS A N 1
ATOM 4584 C CA . LYS A 1 579 ? 43.377 -29.421 60.079 1.00 36.78 579 LYS A CA 1
ATOM 4585 C C . LYS A 1 579 ? 43.404 -30.610 61.036 1.00 36.78 579 LYS A C 1
ATOM 4587 O O . LYS A 1 579 ? 42.994 -31.687 60.625 1.00 36.78 579 LYS A O 1
ATOM 4592 N N . ASP A 1 580 ? 43.866 -30.396 62.266 1.00 33.59 580 ASP A N 1
ATOM 4593 C CA . ASP A 1 580 ? 43.127 -30.755 63.488 1.00 33.59 580 ASP A CA 1
ATOM 4594 C C . ASP A 1 580 ? 43.890 -30.358 64.766 1.00 33.59 580 ASP A C 1
ATOM 4596 O O . ASP A 1 580 ? 45.095 -30.115 64.739 1.00 33.59 580 ASP A O 1
ATOM 4600 N N . ALA A 1 581 ? 43.150 -30.310 65.881 1.00 31.02 581 ALA A N 1
ATOM 4601 C CA . ALA A 1 581 ? 43.593 -30.085 67.264 1.00 31.02 581 ALA A CA 1
ATOM 4602 C C . ALA A 1 581 ? 44.291 -28.738 67.584 1.00 31.02 581 ALA A C 1
ATOM 4604 O O . ALA A 1 581 ? 45.487 -28.537 67.380 1.00 31.02 581 ALA A O 1
ATOM 4605 N N . GLU A 1 582 ? 43.551 -27.837 68.240 1.00 42.66 582 GLU A N 1
ATOM 4606 C CA . GLU A 1 582 ? 44.105 -26.633 68.871 1.00 42.66 582 GLU A CA 1
ATOM 4607 C C . GLU A 1 582 ? 45.123 -26.956 69.984 1.00 42.66 582 GLU A C 1
ATOM 4609 O O . GLU A 1 582 ? 44.895 -27.858 70.797 1.00 42.66 582 GLU A O 1
ATOM 4614 N N . ARG A 1 583 ? 46.143 -26.098 70.178 1.00 30.62 583 ARG A N 1
ATOM 4615 C CA . ARG A 1 583 ? 46.592 -25.755 71.546 1.00 30.62 583 ARG A CA 1
ATOM 4616 C C . ARG A 1 583 ? 47.300 -24.400 71.672 1.00 30.62 583 ARG A C 1
ATOM 4618 O O . ARG A 1 583 ? 48.263 -24.092 70.982 1.00 30.62 583 ARG A O 1
ATOM 4625 N N . LYS A 1 584 ? 46.784 -23.610 72.618 1.00 36.69 584 LYS A N 1
ATOM 4626 C CA . LYS A 1 584 ? 47.047 -22.184 72.879 1.00 36.69 584 LYS A CA 1
ATOM 4627 C C . LYS A 1 584 ? 48.488 -21.860 73.311 1.00 36.69 584 LYS A C 1
ATOM 4629 O O . LYS A 1 584 ? 49.011 -22.495 74.225 1.00 36.69 584 LYS A O 1
ATOM 4634 N N . ARG A 1 585 ? 49.042 -20.766 72.768 1.00 32.16 585 ARG A N 1
ATOM 4635 C CA . ARG A 1 585 ? 50.038 -19.856 73.388 1.00 32.16 585 ARG A CA 1
ATOM 4636 C C . ARG A 1 585 ? 50.246 -18.647 72.460 1.00 32.16 585 ARG A C 1
ATOM 4638 O O . ARG A 1 585 ? 50.555 -18.859 71.298 1.00 32.16 585 ARG A O 1
ATOM 4645 N N . GLY A 1 586 ? 50.134 -17.391 72.884 1.00 35.38 586 GLY A N 1
ATOM 4646 C CA . GLY A 1 586 ? 49.637 -16.811 74.140 1.00 35.38 586 GLY A CA 1
ATOM 4647 C C . GLY A 1 586 ? 49.712 -15.280 74.012 1.00 35.38 586 GLY A C 1
ATOM 4648 O O . GLY A 1 586 ? 50.672 -14.794 73.418 1.00 35.38 586 GLY A O 1
ATOM 4649 N N . LEU A 1 587 ? 48.703 -14.537 74.482 1.00 41.38 587 LEU A N 1
ATOM 4650 C CA . LEU A 1 587 ? 48.609 -13.091 74.230 1.00 41.38 587 LEU A CA 1
ATOM 4651 C C . LEU A 1 587 ? 49.674 -12.292 75.002 1.00 41.38 587 LEU A C 1
ATOM 4653 O O . LEU A 1 587 ? 50.156 -12.715 76.053 1.00 41.38 587 LEU A O 1
ATOM 4657 N N . THR A 1 588 ? 50.009 -11.109 74.485 1.00 45.56 588 THR A N 1
ATOM 4658 C CA . THR A 1 588 ? 50.783 -10.086 75.204 1.00 45.56 588 THR A CA 1
ATOM 4659 C C . THR A 1 588 ? 49.855 -9.017 75.779 1.00 45.56 588 THR A C 1
ATOM 4661 O O . THR A 1 588 ? 48.894 -8.618 75.125 1.00 45.56 588 THR A O 1
ATOM 4664 N N . ALA A 1 589 ? 50.168 -8.546 76.991 1.00 39.09 589 ALA A N 1
ATOM 4665 C CA . ALA A 1 589 ? 49.279 -7.831 77.918 1.00 39.09 589 ALA A CA 1
ATOM 4666 C C . ALA A 1 589 ? 48.886 -6.380 77.530 1.00 39.09 589 ALA A C 1
ATOM 4668 O O . ALA A 1 589 ? 49.011 -5.459 78.330 1.00 39.09 589 ALA A O 1
ATOM 4669 N N . VAL A 1 590 ? 48.428 -6.175 76.293 1.00 44.25 590 VAL A N 1
ATOM 4670 C CA . VAL A 1 590 ? 47.814 -4.927 75.794 1.00 44.25 590 VAL A CA 1
ATOM 4671 C C . VAL A 1 590 ? 46.471 -5.221 75.110 1.00 44.25 590 VAL A C 1
ATOM 4673 O O . VAL A 1 590 ? 45.539 -4.433 75.210 1.00 44.25 590 VAL A O 1
ATOM 4676 N N . GLU A 1 591 ? 46.321 -6.393 74.484 1.00 44.28 591 GLU A N 1
ATOM 4677 C CA . GLU A 1 591 ? 45.050 -6.842 73.883 1.00 44.28 591 GLU A CA 1
ATOM 4678 C C . GLU A 1 591 ? 44.034 -7.347 74.932 1.00 44.28 591 GLU A C 1
ATOM 4680 O O . GLU A 1 591 ? 42.857 -7.544 74.632 1.00 44.28 591 GLU A O 1
ATOM 4685 N N . GLU A 1 592 ? 44.483 -7.550 76.173 1.00 38.41 592 GLU A N 1
ATOM 4686 C CA . GLU A 1 592 ? 43.723 -8.189 77.257 1.00 38.41 592 GLU A CA 1
ATOM 4687 C C . GLU A 1 592 ? 42.830 -7.208 78.049 1.00 38.41 592 GLU A C 1
ATOM 4689 O O . GLU A 1 592 ? 41.867 -7.631 78.690 1.00 38.41 592 GLU A O 1
ATOM 4694 N N . GLU A 1 593 ? 43.099 -5.897 77.958 1.00 41.00 593 GLU A N 1
ATOM 4695 C CA . GLU A 1 593 ? 42.331 -4.836 78.637 1.00 41.00 593 GLU A CA 1
ATOM 4696 C C . GLU A 1 593 ? 41.107 -4.362 77.825 1.00 41.00 593 GLU A C 1
ATOM 4698 O O . GLU A 1 593 ? 40.104 -3.937 78.395 1.00 41.00 593 GLU A O 1
ATOM 4703 N N . ALA A 1 594 ? 41.151 -4.462 76.490 1.00 44.50 594 ALA A N 1
ATOM 4704 C CA . ALA A 1 594 ? 40.129 -3.885 75.607 1.00 44.50 594 ALA A CA 1
ATOM 4705 C C . ALA A 1 594 ? 38.821 -4.700 75.516 1.00 44.50 594 ALA A C 1
ATOM 4707 O O . ALA A 1 594 ? 37.768 -4.138 75.224 1.00 44.50 594 ALA A O 1
ATOM 4708 N N . ASN A 1 595 ? 38.873 -6.014 75.763 1.00 31.64 595 ASN A N 1
ATOM 4709 C CA . ASN A 1 595 ? 37.750 -6.935 75.529 1.00 31.64 595 ASN A CA 1
ATOM 4710 C C . ASN A 1 595 ? 36.925 -7.278 76.788 1.00 31.64 595 ASN A C 1
ATOM 4712 O O . ASN A 1 595 ? 36.046 -8.137 76.730 1.00 31.64 595 ASN A O 1
ATOM 4716 N N . GLN A 1 596 ? 37.166 -6.622 77.930 1.00 30.28 596 GLN A N 1
ATOM 4717 C CA . GLN A 1 596 ? 36.451 -6.896 79.187 1.00 30.28 596 GLN A CA 1
ATOM 4718 C C . GLN A 1 596 ? 35.338 -5.875 79.488 1.00 30.28 596 GLN A C 1
ATOM 4720 O O . GLN A 1 596 ? 35.385 -5.168 80.492 1.00 30.28 596 GLN A O 1
ATOM 4725 N N . SER A 1 597 ? 34.291 -5.818 78.653 1.00 28.50 597 SER A N 1
ATOM 4726 C CA . SER A 1 597 ? 33.001 -5.233 79.078 1.00 28.50 597 SER A CA 1
ATOM 4727 C C . SER A 1 597 ? 31.748 -5.806 78.382 1.00 28.50 597 SER A C 1
ATOM 4729 O O . SER A 1 597 ? 31.147 -5.193 77.511 1.00 28.50 597 SER A O 1
ATOM 4731 N N . ILE A 1 598 ? 31.287 -6.941 78.927 1.00 29.16 598 ILE A N 1
ATOM 4732 C CA . ILE A 1 598 ? 29.868 -7.341 79.063 1.00 29.16 598 ILE A CA 1
ATOM 4733 C C . ILE A 1 598 ? 29.103 -7.760 77.784 1.00 29.16 598 ILE A C 1
ATOM 4735 O O . ILE A 1 598 ? 28.428 -6.960 77.134 1.00 29.16 598 ILE A O 1
ATOM 4739 N N . HIS A 1 599 ? 28.988 -9.083 77.604 1.00 26.62 599 HIS A N 1
ATOM 4740 C CA . HIS A 1 599 ? 27.666 -9.708 77.445 1.00 26.62 599 HIS A CA 1
ATOM 4741 C C . HIS A 1 599 ? 27.587 -11.119 78.058 1.00 26.62 599 HIS A C 1
ATOM 4743 O O . HIS A 1 599 ? 28.604 -11.785 78.232 1.00 26.62 599 HIS A O 1
ATOM 4749 N N . GLY A 1 600 ? 26.362 -11.529 78.400 1.00 27.83 600 GLY A N 1
ATOM 4750 C CA . GLY A 1 600 ? 25.951 -12.801 79.017 1.00 27.83 600 GLY A CA 1
ATOM 4751 C C . GLY A 1 600 ? 24.553 -12.621 79.640 1.00 27.83 600 GLY A C 1
ATOM 4752 O O . GLY A 1 600 ? 24.187 -11.488 79.950 1.00 27.83 600 GLY A O 1
ATOM 4753 N N . SER A 1 601 ? 23.712 -13.637 79.850 1.00 25.64 601 SER A N 1
ATOM 4754 C CA . SER A 1 601 ? 23.822 -15.089 79.599 1.00 25.64 601 SER A CA 1
ATOM 4755 C C . SER A 1 601 ? 22.408 -15.709 79.700 1.00 25.64 601 SER A C 1
ATOM 4757 O O . SER A 1 601 ? 21.589 -15.144 80.424 1.00 25.64 601 SER A O 1
ATOM 4759 N N . SER A 1 602 ? 22.056 -16.855 79.109 1.00 25.72 602 SER A N 1
ATOM 4760 C CA . SER A 1 602 ? 22.606 -17.658 77.990 1.00 25.72 602 SER A CA 1
ATOM 4761 C C . SER A 1 602 ? 21.624 -18.824 77.697 1.00 25.72 602 SER A C 1
ATOM 4763 O O . SER A 1 602 ? 20.635 -18.944 78.417 1.00 25.72 602 SER A O 1
ATOM 4765 N N . ASP A 1 603 ? 21.938 -19.670 76.699 1.00 26.17 603 ASP A N 1
ATOM 4766 C CA . ASP A 1 603 ? 21.404 -21.043 76.495 1.00 26.17 603 ASP A CA 1
ATOM 4767 C C . ASP A 1 603 ? 19.907 -21.134 76.032 1.00 26.17 603 ASP A C 1
ATOM 4769 O O . ASP A 1 603 ? 19.081 -20.319 76.433 1.00 26.17 603 ASP A O 1
ATOM 4773 N N . ASP A 1 604 ? 19.444 -22.057 75.165 1.00 26.75 604 ASP A N 1
ATOM 4774 C CA . ASP A 1 604 ? 20.120 -23.088 74.343 1.00 26.75 604 ASP A CA 1
ATOM 4775 C C . ASP A 1 604 ? 19.249 -23.581 73.133 1.00 26.75 604 ASP A C 1
ATOM 4777 O O . ASP A 1 604 ? 18.091 -23.191 73.002 1.00 26.75 604 ASP A O 1
ATOM 4781 N N . GLU A 1 605 ? 19.816 -24.475 72.303 1.00 26.42 605 GLU A N 1
ATOM 4782 C CA . GLU A 1 605 ? 19.209 -25.506 71.407 1.00 26.42 605 GLU A CA 1
ATOM 4783 C C . GLU A 1 605 ? 18.346 -25.188 70.132 1.00 26.42 605 GLU A C 1
ATOM 4785 O O . GLU A 1 605 ? 17.151 -24.909 70.184 1.00 26.42 605 GLU A O 1
ATOM 4790 N N . SER A 1 606 ? 18.920 -25.566 68.967 1.00 25.38 606 SER A N 1
ATOM 4791 C CA . SER A 1 606 ? 18.346 -26.414 67.869 1.00 25.38 606 SER A CA 1
ATOM 4792 C C . SER A 1 606 ? 17.585 -25.872 66.610 1.00 25.38 606 SER A C 1
ATOM 4794 O O . SER A 1 606 ? 16.398 -25.582 66.631 1.00 25.38 606 SER A O 1
ATOM 4796 N N . GLU A 1 607 ? 18.320 -25.888 65.479 1.00 23.03 607 GLU A N 1
ATOM 4797 C CA . GLU A 1 607 ? 18.052 -26.399 64.094 1.00 23.03 607 GLU A CA 1
ATOM 4798 C C . GLU A 1 607 ? 16.793 -26.098 63.212 1.00 23.03 607 GLU A C 1
ATOM 4800 O O . GLU A 1 607 ? 15.654 -26.369 63.576 1.00 23.03 607 GLU A O 1
ATOM 4805 N N . SER A 1 608 ? 17.081 -25.798 61.920 1.00 23.12 608 SER A N 1
ATOM 4806 C CA . SER A 1 608 ? 16.252 -25.908 60.675 1.00 23.12 608 SER A CA 1
ATOM 4807 C C . SER A 1 608 ? 15.073 -24.918 60.454 1.00 23.12 608 SER A C 1
ATOM 4809 O O . SER A 1 608 ? 14.389 -24.559 61.401 1.00 23.12 608 SER A O 1
ATOM 4811 N N . GLU A 1 609 ? 14.744 -24.425 59.241 1.00 24.20 609 GLU A N 1
ATOM 4812 C CA . GLU A 1 609 ? 15.398 -24.440 57.906 1.00 24.20 609 GLU A CA 1
ATOM 4813 C C . GLU A 1 609 ? 14.847 -23.296 56.987 1.00 24.20 609 GLU A C 1
ATOM 4815 O O . GLU A 1 609 ? 13.695 -22.906 57.142 1.00 24.20 609 GLU A O 1
ATOM 4820 N N . ILE A 1 610 ? 15.644 -22.856 55.990 1.00 26.28 610 ILE A N 1
ATOM 4821 C CA . ILE A 1 610 ? 15.270 -22.226 54.683 1.00 26.28 610 ILE A CA 1
ATOM 4822 C C . ILE A 1 610 ? 14.719 -20.759 54.612 1.00 26.28 610 ILE A C 1
ATOM 4824 O O . ILE A 1 610 ? 13.584 -20.470 54.972 1.00 26.28 610 ILE A O 1
ATOM 4828 N N . ASP A 1 611 ? 15.567 -19.900 54.013 1.00 24.78 611 ASP A N 1
ATOM 4829 C CA . ASP A 1 611 ? 15.415 -18.796 53.020 1.00 24.78 611 ASP A CA 1
ATOM 4830 C C . ASP A 1 611 ? 14.468 -17.558 53.144 1.00 24.78 611 ASP A C 1
ATOM 4832 O O . ASP A 1 611 ? 13.300 -17.642 53.500 1.00 24.78 611 ASP A O 1
ATOM 4836 N N . ASP A 1 612 ? 15.034 -16.409 52.707 1.00 24.39 612 ASP A N 1
ATOM 4837 C CA . ASP A 1 612 ? 14.463 -15.185 52.078 1.00 24.39 612 ASP A CA 1
ATOM 4838 C C . ASP A 1 612 ? 13.221 -14.470 52.697 1.00 24.39 612 ASP A C 1
ATOM 4840 O O . ASP A 1 612 ? 12.120 -15.002 52.730 1.00 24.39 612 ASP A O 1
ATOM 4844 N N . ALA A 1 613 ? 13.231 -13.178 53.084 1.00 23.66 613 ALA A N 1
ATOM 4845 C CA . ALA A 1 613 ? 14.028 -12.043 52.595 1.00 23.66 613 ALA A CA 1
ATOM 4846 C C . ALA A 1 613 ? 13.864 -10.730 53.423 1.00 23.66 613 ALA A C 1
ATOM 4848 O O . ALA A 1 613 ? 12.837 -10.498 54.056 1.00 23.66 613 ALA A O 1
ATOM 4849 N N . ALA A 1 614 ? 14.818 -9.802 53.224 1.00 26.08 614 ALA A N 1
ATOM 4850 C CA . ALA A 1 614 ? 14.712 -8.334 53.385 1.00 26.08 614 ALA A CA 1
ATOM 4851 C C . ALA A 1 614 ? 14.539 -7.706 54.800 1.00 26.08 614 ALA A C 1
ATOM 4853 O O . ALA A 1 614 ? 14.373 -8.383 55.806 1.00 26.08 614 ALA A O 1
ATOM 4854 N N . ALA A 1 615 ? 14.595 -6.358 54.822 1.00 25.42 615 ALA A N 1
ATOM 4855 C CA . ALA A 1 615 ? 14.578 -5.435 55.978 1.00 25.42 615 ALA A CA 1
ATOM 4856 C C . ALA A 1 615 ? 15.857 -5.443 56.875 1.00 25.42 615 ALA A C 1
ATOM 4858 O O . ALA A 1 615 ? 16.544 -6.448 56.983 1.00 25.42 615 ALA A O 1
ATOM 4859 N N . GLU A 1 616 ? 16.292 -4.343 57.515 1.00 23.70 616 GLU A N 1
ATOM 4860 C CA . GLU A 1 616 ? 15.796 -2.955 57.486 1.00 23.70 616 GLU A CA 1
ATOM 4861 C C . GLU A 1 616 ? 16.920 -1.889 57.643 1.00 23.70 616 GLU A C 1
ATOM 4863 O O . GLU A 1 616 ? 18.114 -2.172 57.570 1.00 23.70 616 GLU A O 1
ATOM 4868 N N . ARG A 1 617 ? 16.517 -0.620 57.822 1.00 24.44 617 ARG A N 1
ATOM 4869 C CA . ARG A 1 617 ? 17.355 0.569 58.098 1.00 24.44 617 ARG A CA 1
ATOM 4870 C C . ARG A 1 617 ? 17.902 0.510 59.560 1.00 24.44 617 ARG A C 1
ATOM 4872 O O . ARG A 1 617 ? 17.571 -0.406 60.292 1.00 24.44 617 ARG A O 1
ATOM 4879 N N . GLN A 1 618 ? 18.696 1.434 60.124 1.00 26.55 618 GLN A N 1
ATOM 4880 C CA . GLN A 1 618 ? 18.785 2.897 59.968 1.00 26.55 618 GLN A CA 1
ATOM 4881 C C . GLN A 1 618 ? 19.974 3.468 60.805 1.00 26.55 618 GLN A C 1
ATOM 4883 O O . GLN A 1 618 ? 20.683 2.708 61.450 1.00 26.55 618 GLN A O 1
ATOM 4888 N N . GLN A 1 619 ? 20.083 4.809 60.902 1.00 27.05 619 GLN A N 1
ATOM 4889 C CA . GLN A 1 619 ? 20.855 5.609 61.894 1.00 27.05 619 GLN A CA 1
ATOM 4890 C C . GLN A 1 619 ? 22.375 5.823 61.658 1.00 27.05 619 GLN A C 1
ATOM 4892 O O . GLN A 1 619 ? 23.048 4.957 61.122 1.00 27.05 619 GLN A O 1
ATOM 4897 N N . ARG A 1 620 ? 23.003 6.949 62.073 1.00 24.34 620 ARG A N 1
ATOM 4898 C CA . ARG A 1 620 ? 22.556 8.374 62.117 1.00 24.34 620 ARG A CA 1
ATOM 4899 C C . ARG A 1 620 ? 23.754 9.329 62.372 1.00 24.34 620 ARG A C 1
ATOM 4901 O O . ARG A 1 620 ? 24.363 9.255 63.429 1.00 24.34 620 ARG A O 1
ATOM 4908 N N . GLY A 1 621 ? 23.981 10.317 61.495 1.00 25.06 621 GLY A N 1
ATOM 4909 C CA . GLY A 1 621 ? 24.782 11.532 61.784 1.00 25.06 621 GLY A CA 1
ATOM 4910 C C . GLY A 1 621 ? 26.289 11.341 62.090 1.00 25.06 621 GLY A C 1
ATOM 4911 O O . GLY A 1 621 ? 26.806 10.242 61.967 1.00 25.06 621 GLY A O 1
ATOM 4912 N N . VAL A 1 622 ? 27.063 12.375 62.466 1.00 25.50 622 VAL A N 1
ATOM 4913 C CA . VAL A 1 622 ? 26.923 13.829 62.209 1.00 25.50 622 VAL A CA 1
ATOM 4914 C C . VAL A 1 622 ? 28.276 14.544 62.453 1.00 25.50 622 VAL A C 1
ATOM 4916 O O . VAL A 1 622 ? 28.919 14.270 63.456 1.00 25.50 622 VAL A O 1
ATOM 4919 N N . GLN A 1 623 ? 28.646 15.525 61.608 1.00 23.84 623 GLN A N 1
ATOM 4920 C CA . GLN A 1 623 ? 29.710 16.542 61.849 1.00 23.84 623 GLN A CA 1
ATOM 4921 C C . GLN A 1 623 ? 31.180 16.048 62.044 1.00 23.84 623 GLN A C 1
ATOM 4923 O O . GLN A 1 623 ? 31.428 14.862 62.179 1.00 23.84 623 GLN A O 1
ATOM 4928 N N . ARG A 1 624 ? 32.231 16.901 62.061 1.00 24.41 624 ARG A N 1
ATOM 4929 C CA . ARG A 1 624 ? 32.607 18.009 61.135 1.00 24.41 624 ARG A CA 1
ATOM 4930 C C . ARG A 1 624 ? 34.075 18.458 61.377 1.00 24.41 624 ARG A C 1
ATOM 4932 O O . ARG A 1 624 ? 34.404 18.785 62.507 1.00 24.41 624 ARG A O 1
ATOM 4939 N N . ARG A 1 625 ? 34.822 18.721 60.286 1.00 24.00 625 ARG A N 1
ATOM 4940 C CA . ARG A 1 625 ? 35.949 19.696 60.155 1.00 24.00 625 ARG A CA 1
ATOM 4941 C C . ARG A 1 625 ? 37.334 19.421 60.798 1.00 24.00 625 ARG A C 1
ATOM 4943 O O . ARG A 1 625 ? 37.418 18.949 61.918 1.00 24.00 625 ARG A O 1
ATOM 4950 N N . ASN A 1 626 ? 38.350 19.996 60.121 1.00 24.22 626 ASN A N 1
ATOM 4951 C CA . ASN A 1 626 ? 39.666 20.472 60.613 1.00 24.22 626 ASN A CA 1
ATOM 4952 C C . ASN A 1 626 ? 40.697 19.404 61.066 1.00 24.22 626 ASN A C 1
ATOM 4954 O O . ASN A 1 626 ? 40.316 18.388 61.622 1.00 24.22 626 ASN A O 1
ATOM 4958 N N . ASP A 1 627 ? 42.017 19.567 60.879 1.00 25.86 627 ASP A N 1
ATOM 4959 C CA . ASP A 1 627 ? 42.840 20.546 60.121 1.00 25.86 627 ASP A CA 1
ATOM 4960 C C . ASP A 1 627 ? 44.189 19.864 59.712 1.00 25.86 627 ASP A C 1
ATOM 4962 O O . ASP A 1 627 ? 44.299 18.648 59.828 1.00 25.86 627 ASP A O 1
ATOM 4966 N N . ARG A 1 628 ? 45.183 20.634 59.229 1.00 26.25 628 ARG A N 1
ATOM 4967 C CA . ARG A 1 628 ? 46.656 20.382 59.120 1.00 26.25 628 ARG A CA 1
ATOM 4968 C C . ARG A 1 628 ? 47.253 19.134 59.831 1.00 26.25 628 ARG A C 1
ATOM 4970 O O . ARG A 1 628 ? 46.865 18.825 60.947 1.00 26.25 628 ARG A O 1
ATOM 4977 N N . GLY A 1 629 ? 48.323 18.487 59.349 1.00 25.72 629 GLY A N 1
ATOM 4978 C CA . GLY A 1 629 ? 49.203 18.773 58.203 1.00 25.72 629 GLY A CA 1
ATOM 4979 C C . GLY A 1 629 ? 50.707 18.600 58.524 1.00 25.72 629 GLY A C 1
ATOM 4980 O O . GLY A 1 629 ? 51.146 19.028 59.583 1.00 25.72 629 GLY A O 1
ATOM 4981 N N . ASP A 1 630 ? 51.455 18.075 57.544 1.00 27.62 630 ASP A N 1
ATOM 4982 C CA . ASP A 1 630 ? 52.924 18.131 57.339 1.00 27.62 630 ASP A CA 1
ATOM 4983 C C . ASP A 1 630 ? 53.931 17.225 58.114 1.00 27.62 630 ASP A C 1
ATOM 4985 O O . ASP A 1 630 ? 53.723 16.806 59.247 1.00 27.62 630 ASP A O 1
ATOM 4989 N N . ASP A 1 631 ? 55.044 16.990 57.401 1.00 27.50 631 ASP A N 1
ATOM 4990 C CA . ASP A 1 631 ? 56.454 16.686 57.740 1.00 27.50 631 ASP A CA 1
ATOM 4991 C C . ASP A 1 631 ? 56.995 15.365 58.386 1.00 27.50 631 ASP A C 1
ATOM 4993 O O . ASP A 1 631 ? 56.897 15.090 59.578 1.00 27.50 631 ASP A O 1
ATOM 4997 N N . ASN A 1 632 ? 57.714 14.613 57.531 1.00 27.52 632 ASN A N 1
ATOM 4998 C CA . ASN A 1 632 ? 59.008 13.894 57.667 1.00 27.52 632 ASN A CA 1
ATOM 4999 C C . ASN A 1 632 ? 59.554 13.269 58.983 1.00 27.52 632 ASN A C 1
ATOM 5001 O O . ASN A 1 632 ? 59.844 13.946 59.963 1.00 27.52 632 ASN A O 1
ATOM 5005 N N . THR A 1 633 ? 60.009 12.004 58.873 1.00 29.00 633 THR A N 1
ATOM 5006 C CA . THR A 1 633 ? 61.391 11.492 59.162 1.00 29.00 633 THR A CA 1
ATOM 5007 C C . THR A 1 633 ? 61.438 9.979 58.833 1.00 29.00 633 THR A C 1
ATOM 5009 O O . THR A 1 633 ? 60.537 9.263 59.247 1.00 29.00 633 THR A O 1
ATOM 5012 N N . VAL A 1 634 ? 62.317 9.350 58.031 1.00 30.81 634 VAL A N 1
ATOM 5013 C CA . VAL A 1 634 ? 63.695 9.544 57.497 1.00 30.81 634 VAL A CA 1
ATOM 5014 C C . VAL A 1 634 ? 64.822 8.845 58.295 1.00 30.81 634 VAL A C 1
ATOM 5016 O O . VAL A 1 634 ? 65.401 9.410 59.216 1.00 30.81 634 VAL A O 1
ATOM 5019 N N . ASP A 1 635 ? 65.164 7.640 57.810 1.00 33.41 635 ASP A N 1
ATOM 5020 C CA . ASP A 1 635 ? 66.443 6.894 57.824 1.00 33.41 635 ASP A CA 1
ATOM 5021 C C . ASP A 1 635 ? 67.250 6.627 59.118 1.00 33.41 635 ASP A C 1
ATOM 5023 O O . ASP A 1 635 ? 67.713 7.549 59.792 1.00 33.41 635 ASP A O 1
ATOM 5027 N N . LYS A 1 636 ? 67.719 5.365 59.267 1.00 32.09 636 LYS A N 1
ATOM 5028 C CA . LYS A 1 636 ? 69.119 4.980 58.904 1.00 32.09 636 LYS A CA 1
ATOM 5029 C C . LYS A 1 636 ? 69.500 3.511 59.164 1.00 32.09 636 LYS A C 1
ATOM 5031 O O . LYS A 1 636 ? 69.486 3.077 60.311 1.00 32.09 636 LYS A O 1
ATOM 5036 N N . ASN A 1 637 ? 70.024 2.835 58.125 1.00 29.39 637 ASN A N 1
ATOM 5037 C CA . ASN A 1 637 ? 71.395 2.257 58.017 1.00 29.39 637 ASN A CA 1
ATOM 5038 C C . ASN A 1 637 ? 71.457 1.168 56.906 1.00 29.39 637 ASN A C 1
ATOM 5040 O O . ASN A 1 637 ? 70.661 0.244 56.927 1.00 29.39 637 ASN A O 1
ATOM 5044 N N . ARG A 1 638 ? 72.245 1.351 55.820 1.00 28.81 638 ARG A N 1
ATOM 5045 C CA . ARG A 1 638 ? 73.660 0.902 55.601 1.00 28.81 638 ARG A CA 1
ATOM 5046 C C . ARG A 1 638 ? 73.808 -0.622 55.362 1.00 28.81 638 ARG A C 1
ATOM 5048 O O . ARG A 1 638 ? 73.180 -1.379 56.078 1.00 28.81 638 ARG A O 1
ATOM 5055 N N . ILE A 1 639 ? 74.678 -1.173 54.495 1.00 28.95 639 ILE A N 1
ATOM 5056 C CA . ILE A 1 639 ? 75.587 -0.729 53.392 1.00 28.95 639 ILE A CA 1
ATOM 5057 C C . ILE A 1 639 ? 75.987 -2.041 52.631 1.00 28.95 639 ILE A C 1
ATOM 5059 O O . ILE A 1 639 ? 75.892 -3.103 53.236 1.00 28.95 639 ILE A O 1
ATOM 5063 N N . SER A 1 640 ? 76.400 -2.165 51.358 1.00 30.83 640 SER A N 1
ATOM 5064 C CA . SER A 1 640 ? 77.131 -1.317 50.384 1.00 30.83 640 SER A CA 1
ATOM 5065 C C . SER A 1 640 ? 76.313 -1.167 49.057 1.00 30.83 640 SER A C 1
ATOM 5067 O O . SER A 1 640 ? 75.101 -1.037 49.176 1.00 30.83 640 SER A O 1
ATOM 5069 N N . SER A 1 641 ? 76.787 -1.122 47.790 1.00 31.20 641 SER A N 1
ATOM 5070 C CA . SER A 1 641 ? 78.129 -1.171 47.145 1.00 31.20 641 SER A CA 1
ATOM 5071 C C . SER A 1 641 ? 78.150 -0.527 45.731 1.00 31.20 641 SER A C 1
ATOM 5073 O O . SER A 1 641 ? 77.125 -0.166 45.161 1.00 31.20 641 SER A O 1
ATOM 5075 N N . THR A 1 642 ? 79.358 -0.380 45.177 1.00 34.41 642 THR A N 1
ATOM 5076 C CA . THR A 1 642 ? 79.770 0.085 43.828 1.00 34.41 642 THR A CA 1
ATOM 5077 C C . THR A 1 642 ? 79.970 -1.095 42.837 1.00 34.41 642 THR A C 1
ATOM 5079 O O . THR A 1 642 ? 80.037 -2.230 43.290 1.00 34.41 642 THR A O 1
ATOM 5082 N N . ASN A 1 643 ? 80.120 -0.974 41.500 1.00 31.44 643 ASN A N 1
ATOM 5083 C CA . ASN A 1 643 ? 80.273 0.166 40.566 1.00 31.44 643 ASN A CA 1
ATOM 5084 C C . ASN A 1 643 ? 79.983 -0.265 39.098 1.00 31.44 643 ASN A C 1
ATOM 5086 O O . ASN A 1 643 ? 80.471 -1.320 38.708 1.00 31.44 643 ASN A O 1
ATOM 5090 N N . TYR A 1 644 ? 79.357 0.580 38.256 1.00 28.94 644 TYR A N 1
ATOM 5091 C CA . TYR A 1 644 ? 79.922 1.094 36.975 1.00 28.94 644 TYR A CA 1
ATOM 5092 C C . TYR A 1 644 ? 79.000 2.146 36.304 1.00 28.94 644 TYR A C 1
ATOM 5094 O O . TYR A 1 644 ? 77.843 2.300 36.685 1.00 28.94 644 TYR A O 1
ATOM 5102 N N . ARG A 1 645 ? 79.519 2.927 35.337 1.00 30.98 645 ARG A N 1
ATOM 5103 C CA . ARG A 1 645 ? 78.874 4.132 34.752 1.00 30.98 645 ARG A CA 1
ATOM 5104 C C . ARG A 1 645 ? 78.870 4.164 33.214 1.00 30.98 645 ARG A C 1
ATOM 5106 O O . ARG A 1 645 ? 79.880 3.810 32.618 1.00 30.98 645 ARG A O 1
ATOM 5113 N N . LYS A 1 646 ? 77.821 4.775 32.632 1.00 26.98 646 LYS A N 1
ATOM 5114 C CA . LYS A 1 646 ? 77.800 5.775 31.520 1.00 26.98 646 LYS A CA 1
ATOM 5115 C C . LYS A 1 646 ? 76.350 6.310 31.410 1.00 26.98 646 LYS A C 1
ATOM 5117 O O . LYS A 1 646 ? 75.428 5.514 31.338 1.00 26.98 646 LYS A O 1
ATOM 5122 N N . SER A 1 647 ? 76.037 7.585 31.677 1.00 29.03 647 SER A N 1
ATOM 5123 C CA . SER A 1 647 ? 76.114 8.763 30.777 1.00 29.03 647 SER A CA 1
ATOM 5124 C C . SER A 1 647 ? 75.467 8.550 29.390 1.00 29.03 647 SER A C 1
ATOM 5126 O O . SER A 1 647 ? 75.977 7.734 28.631 1.00 29.03 647 SER A O 1
ATOM 5128 N N . GLY A 1 648 ? 74.426 9.269 28.945 1.00 28.84 648 GLY A N 1
ATOM 5129 C CA . GLY A 1 648 ? 73.547 10.241 29.619 1.00 28.84 648 GLY A CA 1
ATOM 5130 C C . GLY A 1 648 ? 73.335 11.537 28.819 1.00 28.84 648 GLY A C 1
ATOM 5131 O O . GLY A 1 648 ? 74.304 12.121 28.354 1.00 28.84 648 GLY A O 1
ATOM 5132 N N . HIS A 1 649 ? 72.086 12.011 28.715 1.00 30.06 649 HIS A N 1
ATOM 5133 C CA . HIS A 1 649 ? 71.741 13.409 28.413 1.00 30.06 649 HIS A CA 1
ATOM 5134 C C . HIS A 1 649 ? 70.268 13.695 28.758 1.00 30.06 649 HIS A C 1
ATOM 5136 O O . HIS A 1 649 ? 69.388 12.898 28.445 1.00 30.06 649 HIS A O 1
ATOM 5142 N N . LYS A 1 650 ? 69.990 14.862 29.350 1.00 33.66 650 LYS A N 1
ATOM 5143 C CA . LYS A 1 650 ? 68.691 15.547 29.214 1.00 33.66 650 LYS A CA 1
ATOM 5144 C C . LYS A 1 650 ? 68.871 16.690 28.214 1.00 33.66 650 LYS A C 1
ATOM 5146 O O . LYS A 1 650 ? 69.967 17.242 28.114 1.00 33.66 650 LYS A O 1
ATOM 5151 N N . SER A 1 651 ? 67.795 17.072 27.533 1.00 28.00 651 SER A N 1
ATOM 5152 C CA . SER A 1 651 ? 67.706 18.334 26.796 1.00 28.00 651 SER A CA 1
ATOM 5153 C C . SER A 1 651 ? 66.352 18.993 27.071 1.00 28.00 651 SER A C 1
ATOM 5155 O O . SER A 1 651 ? 65.333 18.308 27.143 1.00 28.00 651 SER A O 1
ATOM 5157 N N . LYS A 1 652 ? 66.360 20.314 27.267 1.00 33.88 652 LYS A N 1
ATOM 5158 C CA . LYS A 1 652 ? 65.183 21.199 27.303 1.00 33.88 652 LYS A CA 1
ATOM 5159 C C . LYS A 1 652 ? 65.232 22.067 26.049 1.00 33.88 652 LYS A C 1
ATOM 5161 O O . LYS A 1 652 ? 66.325 22.522 25.732 1.00 33.88 652 LYS A O 1
ATOM 5166 N N . GLN A 1 653 ? 64.083 22.415 25.465 1.00 28.84 653 GLN A N 1
ATOM 5167 C CA . GLN A 1 653 ? 63.843 23.651 24.690 1.00 28.84 653 GLN A CA 1
ATOM 5168 C C . GLN A 1 653 ? 62.340 23.727 24.293 1.00 28.84 653 GLN A C 1
ATOM 5170 O O . GLN A 1 653 ? 61.654 22.715 24.430 1.00 28.84 653 GLN A O 1
ATOM 5175 N N . PRO A 1 654 ? 61.785 24.886 23.876 1.00 35.75 654 PRO A N 1
ATOM 5176 C CA . PRO A 1 654 ? 61.691 26.103 24.698 1.00 35.75 654 PRO A CA 1
ATOM 5177 C C . PRO A 1 654 ? 60.309 26.810 24.608 1.00 35.75 654 PRO A C 1
ATOM 5179 O O . PRO A 1 654 ? 59.451 26.444 23.813 1.00 35.75 654 PRO A O 1
ATOM 5182 N N . GLN A 1 655 ? 60.123 27.896 25.369 1.00 33.16 655 GLN A N 1
ATOM 5183 C CA . GLN A 1 655 ? 59.174 28.972 25.019 1.00 33.16 655 GLN A CA 1
ATOM 5184 C C . GLN A 1 655 ? 59.909 30.077 24.242 1.00 33.16 655 GLN A C 1
ATOM 5186 O O . GLN A 1 655 ? 61.085 30.313 24.517 1.00 33.16 655 GLN A O 1
ATOM 5191 N N . MET A 1 656 ? 59.227 30.796 23.340 1.00 27.16 656 MET A N 1
ATOM 5192 C CA . MET A 1 656 ? 59.731 32.051 22.754 1.00 27.16 656 MET A CA 1
ATOM 5193 C C . MET A 1 656 ? 58.623 33.016 22.305 1.00 27.16 656 MET A C 1
ATOM 5195 O O . MET A 1 656 ? 57.495 32.621 22.019 1.00 27.16 656 MET A O 1
ATOM 5199 N N . SER A 1 657 ? 59.010 34.289 22.227 1.00 27.52 657 SER A N 1
ATOM 5200 C CA . SER A 1 657 ? 58.294 35.472 21.726 1.00 27.52 657 SER A CA 1
ATOM 5201 C C . SER A 1 657 ? 59.361 36.576 21.490 1.00 27.52 657 SER A C 1
ATOM 5203 O O . SER A 1 657 ? 60.527 36.355 21.813 1.00 27.52 657 SER A O 1
ATOM 5205 N N . VAL A 1 658 ? 59.126 37.749 20.888 1.00 28.92 658 VAL A N 1
ATOM 5206 C CA . VAL A 1 658 ? 57.898 38.498 20.553 1.00 28.92 658 VAL A CA 1
ATOM 5207 C C . VAL A 1 658 ? 58.114 39.285 19.227 1.00 28.92 658 VAL A C 1
ATOM 5209 O O . VAL A 1 658 ? 59.192 39.239 18.647 1.00 28.92 658 VAL A O 1
ATOM 5212 N N . SER A 1 659 ? 57.126 40.097 18.825 1.00 26.36 659 SER A N 1
ATOM 5213 C CA . SER A 1 659 ? 57.292 41.374 18.088 1.00 26.36 659 SER A CA 1
ATOM 5214 C C . SER A 1 659 ? 57.558 41.397 16.566 1.00 26.36 659 SER A C 1
ATOM 5216 O O . SER A 1 659 ? 58.684 41.382 16.088 1.00 26.36 659 SER A O 1
ATOM 5218 N N . SER A 1 660 ? 56.466 41.654 15.834 1.00 31.02 660 SER A N 1
ATOM 5219 C CA . SER A 1 660 ? 56.282 42.760 14.862 1.00 31.02 660 SER A CA 1
ATOM 5220 C C . SER A 1 660 ? 57.350 43.116 13.802 1.00 31.02 660 SER A C 1
ATOM 5222 O O . SER A 1 660 ? 58.371 43.729 14.106 1.00 31.02 660 SER A O 1
ATOM 5224 N N . SER A 1 661 ? 56.961 43.019 12.523 1.00 27.64 661 SER A N 1
ATOM 5225 C CA . SER A 1 661 ? 57.102 44.114 11.531 1.00 27.64 661 SER A CA 1
ATOM 5226 C C . SER A 1 661 ? 56.193 43.895 10.297 1.00 27.64 661 SER A C 1
ATOM 5228 O O . SER A 1 661 ? 55.648 42.814 10.095 1.00 27.64 661 SER A O 1
ATOM 5230 N N . GLN A 1 662 ? 55.951 44.959 9.523 1.00 27.45 662 GLN A N 1
ATOM 5231 C CA . GLN A 1 662 ? 55.042 45.064 8.357 1.00 27.45 662 GLN A CA 1
ATOM 5232 C C . GLN A 1 662 ? 55.845 45.222 7.033 1.00 27.45 662 GLN A C 1
ATOM 5234 O O . GLN A 1 662 ? 57.054 45.437 7.125 1.00 27.45 662 GLN A O 1
ATOM 5239 N N . PRO A 1 663 ? 55.240 45.339 5.819 1.00 43.53 663 PRO A N 1
ATOM 5240 C CA . PRO A 1 663 ? 53.961 44.811 5.278 1.00 43.53 663 PRO A CA 1
ATOM 5241 C C . PRO A 1 663 ? 54.081 44.191 3.846 1.00 43.53 663 PRO A C 1
ATOM 5243 O O . PRO A 1 663 ? 55.061 44.456 3.153 1.00 43.53 663 PRO A O 1
ATOM 5246 N N . LYS A 1 664 ? 53.023 43.516 3.327 1.00 25.41 664 LYS A N 1
ATOM 5247 C CA . LYS A 1 664 ? 52.319 43.825 2.031 1.00 25.41 664 LYS A CA 1
ATOM 5248 C C . LYS A 1 664 ? 51.480 42.672 1.413 1.00 25.41 664 LYS A C 1
ATOM 5250 O O . LYS A 1 664 ? 52.011 41.626 1.085 1.00 25.41 664 LYS A O 1
ATOM 5255 N N . ASN A 1 665 ? 50.229 43.016 1.067 1.00 26.19 665 ASN A N 1
ATOM 5256 C CA . ASN A 1 665 ? 49.419 42.598 -0.103 1.00 26.19 665 ASN A CA 1
ATOM 5257 C C . ASN A 1 665 ? 49.042 41.124 -0.419 1.00 26.19 665 ASN A C 1
ATOM 5259 O O . ASN A 1 665 ? 49.894 40.323 -0.775 1.00 26.19 665 ASN A O 1
ATOM 5263 N N . LYS A 1 666 ? 47.717 40.950 -0.634 1.00 27.28 666 LYS A N 1
ATOM 5264 C CA . LYS A 1 666 ? 47.014 39.967 -1.507 1.00 27.28 666 LYS A CA 1
ATOM 5265 C C . LYS A 1 666 ? 47.038 38.491 -1.044 1.00 27.28 666 LYS A C 1
ATOM 5267 O O . LYS A 1 666 ? 48.050 38.011 -0.570 1.00 27.28 666 LYS A O 1
ATOM 5272 N N . ASN A 1 667 ? 45.966 37.696 -1.164 1.00 28.38 667 ASN A N 1
ATOM 5273 C CA . ASN A 1 667 ? 44.599 37.916 -1.679 1.00 28.38 667 ASN A CA 1
ATOM 5274 C C . ASN A 1 667 ? 43.559 37.283 -0.726 1.00 28.38 667 ASN A C 1
ATOM 5276 O O . ASN A 1 667 ? 43.889 36.402 0.062 1.00 28.38 667 ASN A O 1
ATOM 5280 N N . ALA A 1 668 ? 42.297 37.714 -0.802 1.00 34.09 668 ALA A N 1
ATOM 5281 C CA . ALA A 1 668 ? 41.242 37.261 0.106 1.00 34.09 668 ALA A CA 1
ATOM 5282 C C . ALA A 1 668 ? 40.462 36.046 -0.429 1.00 34.09 668 ALA A C 1
ATOM 5284 O O . ALA A 1 668 ? 39.854 36.147 -1.492 1.00 34.09 668 ALA A O 1
ATOM 5285 N N . ASN A 1 669 ? 40.412 34.949 0.343 1.00 33.34 669 ASN A N 1
ATOM 5286 C CA . ASN A 1 669 ? 39.210 34.098 0.469 1.00 33.34 669 ASN A CA 1
ATOM 5287 C C . ASN A 1 669 ? 39.252 33.109 1.662 1.00 33.34 669 ASN A C 1
ATOM 5289 O O . ASN A 1 669 ? 38.811 31.967 1.565 1.00 33.34 669 ASN A O 1
ATOM 5293 N N . ALA A 1 670 ? 39.766 33.548 2.816 1.00 31.38 670 ALA A N 1
ATOM 5294 C CA . ALA A 1 670 ? 39.736 32.769 4.055 1.00 31.38 670 ALA A CA 1
ATOM 5295 C C . ALA A 1 670 ? 39.478 33.686 5.262 1.00 31.38 670 ALA A C 1
ATOM 5297 O O . ALA A 1 670 ? 40.404 34.306 5.769 1.00 31.38 670 ALA A O 1
ATOM 5298 N N . ASN A 1 671 ? 38.209 33.807 5.671 1.00 30.09 671 ASN A N 1
ATOM 5299 C CA . ASN A 1 671 ? 37.779 34.212 7.019 1.00 30.09 671 ASN A CA 1
ATOM 5300 C C . ASN A 1 671 ? 36.254 34.049 7.150 1.00 30.09 671 ASN A C 1
ATOM 5302 O O . ASN A 1 671 ? 35.478 34.890 6.695 1.00 30.09 671 ASN A O 1
ATOM 5306 N N . ARG A 1 672 ? 35.819 32.936 7.754 1.00 37.44 672 ARG A N 1
ATOM 5307 C CA . ARG A 1 672 ? 34.413 32.711 8.154 1.00 37.44 672 ARG A CA 1
ATOM 5308 C C . ARG A 1 672 ? 34.254 31.921 9.462 1.00 37.44 672 ARG A C 1
ATOM 5310 O O . ARG A 1 672 ? 33.167 31.439 9.765 1.00 37.44 672 ARG A O 1
ATOM 5317 N N . ARG A 1 673 ? 35.343 31.812 10.224 1.00 39.78 673 ARG A N 1
ATOM 5318 C CA . ARG A 1 673 ? 35.334 31.602 11.675 1.00 39.78 673 ARG A CA 1
ATOM 5319 C C . ARG A 1 673 ? 35.664 32.952 12.324 1.00 39.78 673 ARG A C 1
ATOM 5321 O O . ARG A 1 673 ? 36.111 33.857 11.621 1.00 39.78 673 ARG A O 1
ATOM 5328 N N . ASP A 1 674 ? 35.364 33.076 13.608 1.00 40.19 674 ASP A N 1
ATOM 5329 C CA . ASP A 1 674 ? 35.536 34.276 14.434 1.00 40.19 674 ASP A CA 1
ATOM 5330 C C . ASP A 1 674 ? 34.687 35.491 13.999 1.00 40.19 674 ASP A C 1
ATOM 5332 O O . ASP A 1 674 ? 35.124 36.429 13.332 1.00 40.19 674 ASP A O 1
ATOM 5336 N N . ARG A 1 675 ? 33.429 35.480 14.455 1.00 39.38 675 ARG A N 1
ATOM 5337 C CA . ARG A 1 675 ? 32.626 36.679 14.746 1.00 39.38 675 ARG A CA 1
ATOM 5338 C C . ARG A 1 675 ? 32.032 36.517 16.138 1.00 39.38 675 ARG A C 1
ATOM 5340 O O . ARG A 1 675 ? 31.620 35.410 16.482 1.00 39.38 675 ARG A O 1
ATOM 5347 N N . SER A 1 676 ? 31.984 37.587 16.928 1.00 47.47 676 SER A N 1
ATOM 5348 C CA . SER A 1 676 ? 31.398 37.515 18.266 1.00 47.47 676 SER A CA 1
ATOM 5349 C C . SER A 1 676 ? 29.868 37.545 18.196 1.00 47.47 676 SER A C 1
ATOM 5351 O O . SER A 1 676 ? 29.274 38.030 17.230 1.00 47.47 676 SER A O 1
ATOM 5353 N N . PHE A 1 677 ? 29.210 37.061 19.249 1.00 39.19 677 PHE A N 1
ATOM 5354 C CA . PHE A 1 677 ? 27.749 37.113 19.364 1.00 39.19 677 PHE A CA 1
ATOM 5355 C C . PHE A 1 677 ? 27.208 38.561 19.359 1.00 39.19 677 PHE A C 1
ATOM 5357 O O . PHE A 1 677 ? 26.131 38.824 18.823 1.00 39.19 677 PHE A O 1
ATOM 5364 N N . GLY A 1 678 ? 27.989 39.523 19.871 1.00 48.41 678 GLY A N 1
ATOM 5365 C CA . GLY A 1 678 ? 27.634 40.948 19.870 1.00 48.41 678 GLY A CA 1
ATOM 5366 C C . GLY A 1 678 ? 27.554 41.566 18.469 1.00 48.41 678 GLY A C 1
ATOM 5367 O O . GLY A 1 678 ? 26.689 42.408 18.220 1.00 48.41 678 GLY A O 1
ATOM 5368 N N . ASP A 1 679 ? 28.383 41.100 17.529 1.00 43.28 679 ASP A N 1
ATOM 5369 C CA . ASP A 1 679 ? 28.416 41.609 16.149 1.00 43.28 679 ASP A CA 1
ATOM 5370 C C . ASP A 1 679 ? 27.150 41.239 15.354 1.00 43.28 679 ASP A C 1
ATOM 5372 O O . ASP A 1 679 ? 26.766 41.943 14.417 1.00 43.28 679 ASP A O 1
ATOM 5376 N N . LEU A 1 680 ? 26.461 40.151 15.725 1.00 46.88 680 LEU A N 1
ATOM 5377 C CA . LEU A 1 680 ? 25.145 39.825 15.162 1.00 46.88 680 LEU A CA 1
ATOM 5378 C C . LEU A 1 680 ? 24.046 40.734 15.728 1.00 46.88 680 LEU A C 1
ATOM 5380 O O . LEU A 1 680 ? 23.177 41.173 14.976 1.00 46.88 680 LEU A O 1
ATOM 5384 N N . ALA A 1 681 ? 24.093 41.048 17.026 1.00 45.19 681 ALA A N 1
ATOM 5385 C CA . ALA A 1 681 ? 23.042 41.803 17.707 1.00 45.19 681 ALA A CA 1
ATOM 5386 C C . ALA A 1 681 ? 22.900 43.252 17.203 1.00 45.19 681 ALA A C 1
ATOM 5388 O O . ALA A 1 681 ? 21.784 43.770 17.131 1.00 45.19 681 ALA A O 1
ATOM 5389 N N . GLN A 1 682 ? 23.999 43.908 16.807 1.00 37.69 682 GLN A N 1
ATOM 5390 C CA . GLN A 1 682 ? 23.939 45.273 16.260 1.00 37.69 682 GLN A CA 1
ATOM 5391 C C . GLN A 1 682 ? 23.221 45.350 14.901 1.00 37.69 682 GLN A C 1
ATOM 5393 O O . GLN A 1 682 ? 22.537 46.332 14.629 1.00 37.69 682 GLN A O 1
ATOM 5398 N N . ASN A 1 683 ? 23.295 44.300 14.075 1.00 40.03 683 ASN A N 1
ATOM 5399 C CA . ASN A 1 683 ? 22.696 44.276 12.733 1.00 40.03 683 ASN A CA 1
ATOM 5400 C C . ASN A 1 683 ? 21.159 44.095 12.729 1.00 40.03 683 ASN A C 1
ATOM 5402 O O . ASN A 1 683 ? 20.554 44.012 11.662 1.00 40.03 683 ASN A O 1
ATOM 5406 N N . LEU A 1 684 ? 20.518 44.047 13.904 1.00 45.09 684 LEU A N 1
ATOM 5407 C CA . LEU A 1 684 ? 19.059 43.957 14.073 1.00 45.09 684 LEU A CA 1
ATOM 5408 C C . LEU A 1 684 ? 18.388 45.296 14.443 1.00 45.09 684 LEU A C 1
ATOM 5410 O O . LEU A 1 684 ? 17.177 45.332 14.663 1.00 45.09 684 LEU A O 1
ATOM 5414 N N . ARG A 1 685 ? 19.138 46.407 14.488 1.00 36.19 685 ARG A N 1
ATOM 5415 C CA . ARG A 1 685 ? 18.594 47.764 14.664 1.00 36.19 685 ARG A CA 1
ATOM 5416 C C . ARG A 1 685 ? 18.785 48.609 13.404 1.00 36.19 685 ARG A C 1
ATOM 5418 O O . ARG A 1 685 ? 19.844 49.193 13.218 1.00 36.19 685 ARG A O 1
ATOM 5425 N N . ASP A 1 686 ? 17.759 48.638 12.550 1.00 32.34 686 ASP A N 1
ATOM 5426 C CA . ASP A 1 686 ? 17.029 49.877 12.211 1.00 32.34 686 ASP A CA 1
ATOM 5427 C C . ASP A 1 686 ? 16.055 49.687 11.030 1.00 32.34 686 ASP A C 1
ATOM 5429 O O . ASP A 1 686 ? 16.414 49.826 9.862 1.00 32.34 686 ASP A O 1
ATOM 5433 N N . GLN A 1 687 ? 14.772 49.465 11.344 1.00 30.97 687 GLN A N 1
ATOM 5434 C CA . GLN A 1 687 ? 13.648 49.983 10.550 1.00 30.97 687 GLN A CA 1
ATOM 5435 C C . GLN A 1 687 ? 12.500 50.427 11.483 1.00 30.97 687 GLN A C 1
ATOM 5437 O O . GLN A 1 687 ? 12.316 49.838 12.553 1.00 30.97 687 GLN A O 1
ATOM 5442 N N . PRO A 1 688 ? 11.749 51.489 11.130 1.00 28.64 688 PRO A N 1
ATOM 5443 C CA . PRO A 1 688 ? 10.782 52.117 12.029 1.00 28.64 688 PRO A CA 1
ATOM 5444 C C . PRO A 1 688 ? 9.471 51.328 12.178 1.00 28.64 688 PRO A C 1
ATOM 5446 O O . PRO A 1 688 ? 9.005 50.647 11.267 1.00 28.64 688 PRO A O 1
ATOM 5449 N N . LYS A 1 689 ? 8.847 51.469 13.352 1.00 30.62 689 LYS A N 1
ATOM 5450 C CA . LYS A 1 689 ? 7.603 50.785 13.739 1.00 30.62 689 LYS A CA 1
ATOM 5451 C C . LYS A 1 689 ? 6.383 51.307 12.970 1.00 30.62 689 LYS A C 1
ATOM 5453 O O . LYS A 1 689 ? 6.194 52.516 12.870 1.00 30.62 689 LYS A O 1
ATOM 5458 N N . SER A 1 690 ? 5.462 50.411 12.614 1.00 25.62 690 SER A N 1
ATOM 5459 C CA . SER A 1 690 ? 4.033 50.738 12.480 1.00 25.62 690 SER A CA 1
ATOM 5460 C C . SER A 1 690 ? 3.159 49.588 13.010 1.00 25.62 690 SER A C 1
ATOM 5462 O O . SER A 1 690 ? 3.536 48.427 12.903 1.00 25.62 690 SER A O 1
ATOM 5464 N N . SER A 1 691 ? 2.053 49.949 13.677 1.00 27.11 691 SER A N 1
ATOM 5465 C CA . SER A 1 691 ? 0.951 49.107 14.203 1.00 27.11 691 SER A CA 1
ATOM 5466 C C . SER A 1 691 ? 1.238 47.639 14.592 1.00 27.11 691 SER A C 1
ATOM 5468 O O . SER A 1 691 ? 1.210 46.734 13.761 1.00 27.11 691 SER A O 1
ATOM 5470 N N . ILE A 1 692 ? 1.345 47.391 15.902 1.00 31.69 692 ILE A N 1
ATOM 5471 C CA . ILE A 1 692 ? 1.264 46.055 16.523 1.00 31.69 692 ILE A CA 1
ATOM 5472 C C . ILE A 1 692 ? -0.176 45.515 16.444 1.00 31.69 692 ILE A C 1
ATOM 5474 O O . ILE A 1 692 ? -1.108 46.249 16.767 1.00 31.69 692 ILE A O 1
ATOM 5478 N N . ARG A 1 693 ? -0.349 44.211 16.175 1.00 26.62 693 ARG A N 1
ATOM 5479 C CA . ARG A 1 693 ? -1.438 43.383 16.741 1.00 26.62 693 ARG A CA 1
ATOM 5480 C C . ARG A 1 693 ? -0.924 41.971 17.051 1.00 26.62 693 ARG A C 1
ATOM 5482 O O . ARG A 1 693 ? 0.020 41.504 16.423 1.00 26.62 693 ARG A O 1
ATOM 5489 N N . GLN A 1 694 ? -1.486 41.345 18.083 1.00 31.00 694 GLN A N 1
ATOM 5490 C CA . GLN A 1 694 ? -0.965 40.113 18.690 1.00 31.00 694 GLN A CA 1
ATOM 5491 C C . GLN A 1 694 ? -1.465 38.854 17.969 1.00 31.00 694 GLN A C 1
ATOM 5493 O O . GLN A 1 694 ? -2.638 38.769 17.613 1.00 31.00 694 GLN A O 1
ATOM 5498 N N . GLY A 1 695 ? -0.594 37.851 17.826 1.00 29.09 695 GLY A N 1
ATOM 5499 C CA . GLY A 1 695 ? -0.978 36.504 17.402 1.00 29.09 695 GLY A CA 1
ATOM 5500 C C . GLY A 1 695 ? -1.541 35.697 18.572 1.00 29.09 695 GLY A C 1
ATOM 5501 O O . GLY A 1 695 ? -0.781 35.056 19.293 1.00 29.09 695 GLY A O 1
ATOM 5502 N N . GLY A 1 696 ? -2.858 35.758 18.771 1.00 29.70 696 GLY A N 1
ATOM 5503 C CA . GLY A 1 696 ? -3.598 34.832 19.633 1.00 29.70 696 GLY A CA 1
ATOM 5504 C C . GLY A 1 696 ? -4.112 33.622 18.846 1.00 29.70 696 GLY A C 1
ATOM 5505 O O . GLY A 1 696 ? -4.287 33.701 17.631 1.00 29.70 696 GLY A O 1
ATOM 5506 N N . VAL A 1 697 ? -4.367 32.508 19.535 1.00 43.81 697 VAL A N 1
ATOM 5507 C CA . VAL A 1 697 ? -4.983 31.311 18.938 1.00 43.81 697 VAL A CA 1
ATOM 5508 C C . VAL A 1 697 ? -6.444 31.609 18.602 1.00 43.81 697 VAL A C 1
ATOM 5510 O O . VAL A 1 697 ? -7.227 31.882 19.507 1.00 43.81 697 VAL A O 1
ATOM 5513 N N . VAL A 1 698 ? -6.821 31.540 17.321 1.00 31.28 698 VAL A N 1
ATOM 5514 C CA . VAL A 1 698 ? -8.223 31.618 16.879 1.00 31.28 698 VAL A CA 1
ATOM 5515 C C . VAL A 1 698 ? -8.436 30.669 15.701 1.00 31.28 698 VAL A C 1
ATOM 5517 O O . VAL A 1 698 ? -7.790 30.809 14.665 1.00 31.28 698 VAL A O 1
ATOM 5520 N N . GLY A 1 699 ? -9.356 29.719 15.864 1.00 32.88 699 GLY A N 1
ATOM 5521 C CA . GLY A 1 699 ? -9.806 28.786 14.827 1.00 32.88 699 GLY A CA 1
ATOM 5522 C C . GLY A 1 699 ? -11.268 29.008 14.443 1.00 32.88 699 GLY A C 1
ATOM 5523 O O . GLY A 1 699 ? -11.982 28.039 14.231 1.00 32.88 699 GLY A O 1
ATOM 5524 N N . GLU A 1 700 ? -11.734 30.262 14.431 1.00 38.66 700 GLU A N 1
ATOM 5525 C CA . GLU A 1 700 ? -13.152 30.588 14.244 1.00 38.66 700 GLU A CA 1
ATOM 5526 C C . GLU A 1 700 ? -13.354 32.041 13.756 1.00 38.66 700 GLU A C 1
ATOM 5528 O O . GLU A 1 700 ? -13.218 32.985 14.538 1.00 38.66 700 GLU A O 1
ATOM 5533 N N . LYS A 1 701 ? -13.648 32.229 12.455 1.00 28.72 701 LYS A N 1
ATOM 5534 C CA . LYS A 1 701 ? -14.642 33.198 11.928 1.00 28.72 701 LYS A CA 1
ATOM 5535 C C . LYS A 1 701 ? -14.724 33.245 10.400 1.00 28.72 701 LYS A C 1
ATOM 5537 O O . LYS A 1 701 ? -13.716 33.194 9.701 1.00 28.72 701 LYS A O 1
ATOM 5542 N N . GLU A 1 702 ? -15.941 33.460 9.909 1.00 37.09 702 GLU A N 1
ATOM 5543 C CA . GLU A 1 702 ? -16.223 33.918 8.547 1.00 37.09 702 GLU A CA 1
ATOM 5544 C C . GLU A 1 702 ? -15.768 35.373 8.336 1.00 37.09 702 GLU A C 1
ATOM 5546 O O . GLU A 1 702 ? -15.873 36.196 9.249 1.00 37.09 702 GLU A O 1
ATOM 5551 N N . VAL A 1 703 ? -15.381 35.730 7.103 1.00 27.81 703 VAL A N 1
ATOM 5552 C CA . VAL A 1 703 ? -15.426 37.120 6.612 1.00 27.81 703 VAL A CA 1
ATOM 5553 C C . VAL A 1 703 ? -15.853 37.137 5.140 1.00 27.81 703 VAL A C 1
ATOM 5555 O O . VAL A 1 703 ? -15.249 36.483 4.293 1.00 27.81 703 VAL A O 1
ATOM 5558 N N . THR A 1 704 ? -16.883 37.921 4.825 1.00 26.50 704 THR A N 1
ATOM 5559 C CA . THR A 1 704 ? -17.403 38.141 3.466 1.00 26.50 704 THR A CA 1
ATOM 5560 C C . THR A 1 704 ? -16.486 39.026 2.612 1.00 26.50 704 THR A C 1
ATOM 5562 O O . THR A 1 704 ? -15.934 40.011 3.103 1.00 26.50 704 THR A O 1
ATOM 5565 N N . PHE A 1 705 ? -16.392 38.752 1.308 1.00 28.16 705 PHE A N 1
ATOM 5566 C CA . PHE A 1 705 ? -15.583 39.547 0.374 1.00 28.16 705 PHE A CA 1
ATOM 5567 C C . PHE A 1 705 ? -16.176 40.932 0.058 1.00 28.16 705 PHE A C 1
ATOM 5569 O O . PHE A 1 705 ? -17.300 41.043 -0.426 1.00 28.16 705 PHE A O 1
ATOM 5576 N N . ALA A 1 706 ? -15.347 41.973 0.183 1.00 28.31 706 ALA A N 1
ATOM 5577 C CA . ALA A 1 706 ? -15.543 43.280 -0.447 1.00 28.31 706 ALA A CA 1
ATOM 5578 C C . ALA A 1 706 ? -14.201 43.755 -1.055 1.00 28.31 706 ALA A C 1
ATOM 5580 O O . ALA A 1 706 ? -13.235 43.935 -0.312 1.00 28.31 706 ALA A O 1
ATOM 5581 N N . PRO A 1 707 ? -14.078 43.918 -2.389 1.00 36.38 707 PRO A N 1
ATOM 5582 C CA . PRO A 1 707 ? -12.791 44.188 -3.034 1.00 36.38 707 PRO A CA 1
ATOM 5583 C C . PRO A 1 707 ? -12.474 45.688 -3.142 1.00 36.38 707 PRO A C 1
ATOM 5585 O O . PRO A 1 707 ? -13.330 46.487 -3.523 1.00 36.38 707 PRO A O 1
ATOM 5588 N N . GLN A 1 708 ? -11.207 46.069 -2.937 1.00 25.20 708 GLN A N 1
ATOM 5589 C CA . GLN A 1 708 ? -10.709 47.412 -3.266 1.00 25.20 708 GLN A CA 1
ATOM 5590 C C . GLN A 1 708 ? -9.431 47.358 -4.124 1.00 25.20 708 GLN A C 1
ATOM 5592 O O . GLN A 1 708 ? -8.735 46.347 -4.185 1.00 25.20 708 GLN A O 1
ATOM 5597 N N . LYS A 1 709 ? -9.196 48.420 -4.905 1.00 27.92 709 LYS A N 1
ATOM 5598 C CA . LYS A 1 709 ? -8.370 48.383 -6.124 1.00 27.92 709 LYS A CA 1
ATOM 5599 C C . LYS A 1 709 ? -6.868 48.550 -5.880 1.00 27.92 709 LYS A C 1
ATOM 5601 O O . LYS A 1 709 ? -6.437 49.393 -5.100 1.00 27.92 709 LYS A O 1
ATOM 5606 N N . VAL A 1 710 ? -6.085 47.841 -6.694 1.00 32.47 710 VAL A N 1
ATOM 5607 C CA . VAL A 1 710 ? -4.641 48.049 -6.887 1.00 32.47 710 VAL A CA 1
ATOM 5608 C C . VAL A 1 710 ? -4.352 49.464 -7.411 1.00 32.47 710 VAL A C 1
ATOM 5610 O O . VAL A 1 710 ? -5.012 49.925 -8.344 1.00 32.47 710 VAL A O 1
ATOM 5613 N N . GLN A 1 711 ? -3.301 50.108 -6.894 1.00 26.73 711 GLN A N 1
ATOM 5614 C CA . GLN A 1 711 ? -2.648 51.260 -7.530 1.00 26.73 711 GLN A CA 1
ATOM 5615 C C . GLN A 1 711 ? -1.170 50.966 -7.845 1.00 26.73 711 GLN A C 1
ATOM 5617 O O . GLN A 1 711 ? -0.565 50.049 -7.292 1.00 26.73 711 GLN A O 1
ATOM 5622 N N . LYS A 1 712 ? -0.611 51.703 -8.813 1.00 30.69 712 LYS A N 1
ATOM 5623 C CA . LYS A 1 712 ? 0.700 51.437 -9.435 1.00 30.69 712 LYS A CA 1
ATOM 5624 C C . LYS A 1 712 ? 1.835 52.243 -8.788 1.00 30.69 712 LYS A C 1
ATOM 5626 O O . LYS A 1 712 ? 1.610 53.308 -8.225 1.00 30.69 712 LYS A O 1
ATOM 5631 N N . ARG A 1 713 ? 3.077 51.769 -8.962 1.00 26.70 713 ARG A N 1
ATOM 5632 C CA . ARG A 1 713 ? 4.302 52.540 -8.669 1.00 26.70 713 ARG A CA 1
ATOM 5633 C C . ARG A 1 713 ? 4.380 53.807 -9.551 1.00 26.70 713 ARG A C 1
ATOM 5635 O O . ARG A 1 713 ? 4.142 53.680 -10.753 1.00 26.70 713 ARG A O 1
ATOM 5642 N N . PRO A 1 714 ? 4.773 54.978 -9.013 1.00 27.67 714 PRO A N 1
ATOM 5643 C CA . PRO A 1 714 ? 5.014 56.190 -9.798 1.00 27.67 714 PRO A CA 1
ATOM 5644 C C . PRO A 1 714 ? 6.447 56.270 -10.361 1.00 27.67 714 PRO A C 1
ATOM 5646 O O . PRO A 1 714 ? 7.376 55.645 -9.847 1.00 27.67 714 PRO A O 1
ATOM 5649 N N . GLN A 1 715 ? 6.628 57.090 -11.401 1.00 31.09 715 GLN A N 1
ATOM 5650 C CA . GLN A 1 715 ? 7.934 57.536 -11.910 1.00 31.09 715 GLN A CA 1
ATOM 5651 C C . GLN A 1 715 ? 8.336 58.889 -11.282 1.00 31.09 715 GLN A C 1
ATOM 5653 O O . GLN A 1 715 ? 7.520 59.560 -10.652 1.00 31.09 715 GLN A O 1
ATOM 5658 N N . ARG A 1 716 ? 9.603 59.297 -11.450 1.00 24.50 716 ARG A N 1
ATOM 5659 C CA . ARG A 1 716 ? 10.086 60.659 -11.126 1.00 24.50 716 ARG A CA 1
ATOM 5660 C C . ARG A 1 716 ? 9.777 61.642 -12.299 1.00 24.50 716 ARG A C 1
ATOM 5662 O O . ARG A 1 716 ? 9.316 61.179 -13.338 1.00 24.50 716 ARG A O 1
ATOM 5669 N N . PRO A 1 717 ? 10.036 62.963 -12.196 1.00 35.56 717 PRO A N 1
ATOM 5670 C CA . PRO A 1 717 ? 9.088 63.900 -11.578 1.00 35.56 717 PRO A CA 1
ATOM 5671 C C . PRO A 1 717 ? 8.868 65.183 -12.418 1.00 35.56 717 PRO A C 1
ATOM 5673 O O . PRO A 1 717 ? 9.728 65.531 -13.227 1.00 35.56 717 PRO A O 1
ATOM 5676 N N . ARG A 1 718 ? 7.810 65.973 -12.157 1.00 24.92 718 ARG A N 1
ATOM 5677 C CA . ARG A 1 718 ? 7.852 67.428 -12.431 1.00 24.92 718 ARG A CA 1
ATOM 5678 C C . ARG A 1 718 ? 6.752 68.265 -11.756 1.00 24.92 718 ARG A C 1
ATOM 5680 O O . ARG A 1 718 ? 5.600 67.867 -11.734 1.00 24.92 718 ARG A O 1
ATOM 5687 N N . GLU A 1 719 ? 7.193 69.420 -11.252 1.00 24.92 719 GLU A N 1
ATOM 5688 C CA . GLU A 1 719 ? 6.549 70.751 -11.230 1.00 24.92 719 GLU A CA 1
ATOM 5689 C C . GLU A 1 719 ? 5.072 70.957 -10.787 1.00 24.92 719 GLU A C 1
ATOM 5691 O O . GLU A 1 719 ? 4.130 70.610 -11.485 1.00 24.92 719 GLU A O 1
ATOM 5696 N N . SER A 1 720 ? 4.944 71.795 -9.740 1.00 25.03 720 SER A N 1
ATOM 5697 C CA . SER A 1 720 ? 4.027 72.956 -9.638 1.00 25.03 720 SER A CA 1
ATOM 5698 C C . SER A 1 720 ? 2.666 72.845 -8.905 1.00 25.03 720 SER A C 1
ATOM 5700 O O . SER A 1 720 ? 1.721 72.252 -9.400 1.00 25.03 720 SER A O 1
ATOM 5702 N N . TYR A 1 721 ? 2.590 73.565 -7.770 1.00 27.59 721 TYR A N 1
ATOM 5703 C CA . TYR A 1 721 ? 1.446 74.303 -7.182 1.00 27.59 721 TYR A CA 1
ATOM 5704 C C . TYR A 1 721 ? 0.046 73.654 -7.003 1.00 27.59 721 TYR A C 1
ATOM 5706 O O . TYR A 1 721 ? -0.674 73.417 -7.963 1.00 27.59 721 TYR A O 1
ATOM 5714 N N . GLY A 1 722 ? -0.447 73.692 -5.750 1.00 27.33 722 GLY A N 1
ATOM 5715 C CA . GLY A 1 722 ? -1.629 74.532 -5.462 1.00 27.33 722 GLY A CA 1
ATOM 5716 C C . GLY A 1 722 ? -2.940 73.905 -4.945 1.00 27.33 722 GLY A C 1
ATOM 5717 O O . GLY A 1 722 ? -3.890 73.826 -5.706 1.00 27.33 722 GLY A O 1
ATOM 5718 N N . GLY A 1 723 ? -3.033 73.678 -3.623 1.00 27.58 723 GLY A N 1
ATOM 5719 C CA . GLY A 1 723 ? -4.225 73.969 -2.787 1.00 27.58 723 GLY A CA 1
ATOM 5720 C C . GLY A 1 723 ? -5.517 73.129 -2.901 1.00 27.58 723 GLY A C 1
ATOM 5721 O O . GLY A 1 723 ? -5.735 72.404 -3.861 1.00 27.58 723 GLY A O 1
ATOM 5722 N N . GLY A 1 724 ? -6.409 73.315 -1.913 1.00 27.30 724 GLY A N 1
ATOM 5723 C CA . GLY A 1 724 ? -7.868 73.200 -2.105 1.00 27.30 724 GLY A CA 1
ATOM 5724 C C . GLY A 1 724 ? -8.586 71.938 -1.604 1.00 27.30 724 GLY A C 1
ATOM 5725 O O . GLY A 1 724 ? -8.881 71.048 -2.388 1.00 27.30 724 GLY A O 1
ATOM 5726 N N . ASP A 1 725 ? -8.882 71.929 -0.304 1.00 28.72 725 ASP A N 1
ATOM 5727 C CA . ASP A 1 725 ? -10.114 71.506 0.402 1.00 28.72 725 ASP A CA 1
ATOM 5728 C C . ASP A 1 725 ? -11.274 70.698 -0.252 1.00 28.72 725 ASP A C 1
ATOM 5730 O O . ASP A 1 725 ? -11.621 70.831 -1.419 1.00 28.72 725 ASP A O 1
ATOM 5734 N N . ALA A 1 726 ? -11.996 70.021 0.658 1.00 29.41 726 ALA A N 1
ATOM 5735 C CA . ALA A 1 726 ? -13.462 69.850 0.725 1.00 29.41 726 ALA A CA 1
ATOM 5736 C C . ALA A 1 726 ? -14.241 68.915 -0.246 1.00 29.41 726 ALA A C 1
ATOM 5738 O O . ALA A 1 726 ? -14.667 69.301 -1.328 1.00 29.41 726 ALA A O 1
ATOM 5739 N N . ASP A 1 727 ? -14.586 67.742 0.307 1.00 27.92 727 ASP A N 1
ATOM 5740 C CA . ASP A 1 727 ? -15.954 67.391 0.771 1.00 27.92 727 ASP A CA 1
ATOM 5741 C C . ASP A 1 727 ? -17.044 66.782 -0.165 1.00 27.92 727 ASP A C 1
ATOM 5743 O O . ASP A 1 727 ? -17.151 67.073 -1.351 1.00 27.92 727 ASP A O 1
ATOM 5747 N N . ASP A 1 728 ? -17.834 65.912 0.485 1.00 29.30 728 ASP A N 1
ATOM 5748 C CA . ASP A 1 728 ? -19.172 65.310 0.271 1.00 29.30 728 ASP A CA 1
ATOM 5749 C C . ASP A 1 728 ? -19.744 64.857 -1.109 1.00 29.30 728 ASP A C 1
ATOM 5751 O O . ASP A 1 728 ? -19.401 65.301 -2.202 1.00 29.30 728 ASP A O 1
ATOM 5755 N N . GLY A 1 729 ? -20.789 64.014 -1.040 1.00 27.38 729 GLY A N 1
ATOM 5756 C CA . GLY A 1 729 ? -22.066 64.513 -1.577 1.00 27.38 729 GLY A CA 1
ATOM 5757 C C . GLY A 1 729 ? -22.772 63.842 -2.766 1.00 27.38 729 GLY A C 1
ATOM 5758 O O . GLY A 1 729 ? -23.642 64.481 -3.343 1.00 27.38 729 GLY A O 1
ATOM 5759 N N . ASN A 1 730 ? -22.474 62.589 -3.141 1.00 27.02 730 ASN A N 1
ATOM 5760 C CA . ASN A 1 730 ? -23.381 61.659 -3.873 1.00 27.02 730 ASN A CA 1
ATOM 5761 C C . ASN A 1 730 ? -24.367 62.230 -4.952 1.00 27.02 730 ASN A C 1
ATOM 5763 O O . ASN A 1 730 ? -25.466 62.683 -4.627 1.00 27.02 730 ASN A O 1
ATOM 5767 N N . GLY A 1 731 ? -24.086 62.051 -6.258 1.00 25.78 731 GLY A N 1
ATOM 5768 C CA . GLY A 1 731 ? -25.003 62.475 -7.340 1.00 25.78 731 GLY A CA 1
ATOM 5769 C C . GLY A 1 731 ? -25.015 61.615 -8.620 1.00 25.78 731 GLY A C 1
ATOM 5770 O O . GLY A 1 731 ? -23.990 61.392 -9.257 1.00 25.78 731 GLY A O 1
ATOM 5771 N N . ARG A 1 732 ? -26.206 61.172 -9.061 1.00 26.72 732 ARG A N 1
ATOM 5772 C CA . ARG A 1 732 ? -26.438 60.468 -10.349 1.00 26.72 732 ARG A CA 1
ATOM 5773 C C . ARG A 1 732 ? -26.365 61.420 -11.561 1.00 26.72 732 ARG A C 1
ATOM 5775 O O . ARG A 1 732 ? -27.115 62.396 -11.557 1.00 26.72 732 ARG A O 1
ATOM 5782 N N . LYS A 1 733 ? -25.703 61.017 -12.669 1.00 23.69 733 LYS A N 1
ATOM 5783 C CA . LYS A 1 733 ? -26.288 61.049 -14.046 1.00 23.69 733 LYS A CA 1
ATOM 5784 C C . LYS A 1 733 ? -25.450 60.402 -15.179 1.00 23.69 733 LYS A C 1
ATOM 5786 O O . LYS A 1 733 ? -24.312 60.761 -15.439 1.00 23.69 733 LYS A O 1
ATOM 5791 N N . ILE A 1 734 ? -26.128 59.504 -15.898 1.00 30.14 734 ILE A N 1
ATOM 5792 C CA . ILE A 1 734 ? -25.985 59.060 -17.313 1.00 30.14 734 ILE A CA 1
ATOM 5793 C C . ILE A 1 734 ? -26.385 60.247 -18.247 1.00 30.14 734 ILE A C 1
ATOM 5795 O O . ILE A 1 734 ? -27.187 61.047 -17.747 1.00 30.14 734 ILE A O 1
ATOM 5799 N N . PRO A 1 735 ? -25.962 60.440 -19.540 1.00 46.91 735 PRO A N 1
ATOM 5800 C CA . PRO A 1 735 ? -25.645 59.486 -20.643 1.00 46.91 735 PRO A CA 1
ATOM 5801 C C . PRO A 1 735 ? -24.335 59.861 -21.448 1.00 46.91 735 PRO A C 1
ATOM 5803 O O . PRO A 1 735 ? -23.463 60.464 -20.841 1.00 46.91 735 PRO A O 1
ATOM 5806 N N . ARG A 1 736 ? -24.046 59.577 -22.751 1.00 29.66 736 ARG A N 1
ATOM 5807 C CA . ARG A 1 736 ? -24.864 59.200 -23.942 1.00 29.66 736 ARG A CA 1
ATOM 5808 C C . ARG A 1 736 ? -24.082 58.690 -25.183 1.00 29.66 736 ARG A C 1
ATOM 5810 O O . ARG A 1 736 ? -23.028 59.224 -25.499 1.00 29.66 736 ARG A O 1
ATOM 5817 N N . GLY A 1 737 ? -24.737 57.831 -25.986 1.00 27.22 737 GLY A N 1
ATOM 5818 C CA . GLY A 1 737 ? -24.477 57.584 -27.429 1.00 27.22 737 GLY A CA 1
ATOM 5819 C C . GLY A 1 737 ? -24.026 56.150 -27.763 1.00 27.22 737 GLY A C 1
ATOM 5820 O O . GLY A 1 737 ? -23.223 55.606 -27.021 1.00 27.22 737 GLY A O 1
ATOM 5821 N N . LYS A 1 738 ? -24.489 55.466 -28.828 1.00 30.09 738 LYS A N 1
ATOM 5822 C CA . LYS A 1 738 ? -25.525 55.720 -29.870 1.00 30.09 738 LYS A CA 1
ATOM 5823 C C . LYS A 1 738 ? -26.083 54.345 -30.354 1.00 30.09 738 LYS A C 1
ATOM 5825 O O . LYS A 1 738 ? -25.344 53.376 -30.310 1.00 30.09 738 LYS A O 1
ATOM 5830 N N . GLU A 1 739 ? -27.404 54.156 -30.532 1.00 29.75 739 GLU A N 1
ATOM 5831 C CA . GLU A 1 739 ? -28.151 54.044 -31.829 1.00 29.75 739 GLU A CA 1
ATOM 5832 C C . GLU A 1 739 ? -27.729 52.876 -32.764 1.00 29.75 739 GLU A C 1
ATOM 5834 O O . GLU A 1 739 ? -26.539 52.726 -32.987 1.00 29.75 739 GLU A O 1
ATOM 5839 N N . ARG A 1 740 ? -28.578 52.039 -33.411 1.00 28.12 740 ARG A N 1
ATOM 5840 C CA . ARG A 1 740 ? -30.057 51.818 -33.564 1.00 28.12 740 ARG A CA 1
ATOM 5841 C C . ARG A 1 740 ? -30.272 50.322 -33.975 1.00 28.12 740 ARG A C 1
ATOM 5843 O O . ARG A 1 740 ? -29.372 49.755 -34.573 1.00 28.12 740 ARG A O 1
ATOM 5850 N N . ARG A 1 741 ? -31.303 49.573 -33.526 1.00 29.53 741 ARG A N 1
ATOM 5851 C CA . ARG A 1 741 ? -32.668 49.352 -34.114 1.00 29.53 741 ARG A CA 1
ATOM 5852 C C . ARG A 1 741 ? -32.709 49.028 -35.629 1.00 29.53 741 ARG A C 1
ATOM 5854 O O . ARG A 1 741 ? -32.056 49.750 -36.365 1.00 29.53 741 ARG A O 1
ATOM 5861 N N . SER A 1 742 ? -33.536 48.119 -36.187 1.00 29.98 742 SER A N 1
ATOM 5862 C CA . SER A 1 742 ? -34.455 47.017 -35.736 1.00 29.98 742 SER A CA 1
ATOM 5863 C C . SER A 1 742 ? -35.112 46.385 -37.019 1.00 29.98 742 SER A C 1
ATOM 5865 O O . SER A 1 742 ? -34.848 46.928 -38.085 1.00 29.98 742 SER A O 1
ATOM 5867 N N . ALA A 1 743 ? -35.969 45.342 -37.109 1.00 27.53 743 ALA A N 1
ATOM 5868 C CA . ALA A 1 743 ? -36.771 44.490 -36.196 1.00 27.53 743 ALA A CA 1
ATOM 5869 C C . ALA A 1 743 ? -37.272 43.183 -36.922 1.00 27.53 743 ALA A C 1
ATOM 5871 O O . ALA A 1 743 ? -36.952 42.987 -38.091 1.00 27.53 743 ALA A O 1
ATOM 5872 N N . SER A 1 744 ? -38.194 42.419 -36.293 1.00 27.30 744 SER A N 1
ATOM 5873 C CA . SER A 1 744 ? -39.131 41.393 -36.858 1.00 27.30 744 SER A CA 1
ATOM 5874 C C . SER A 1 744 ? -38.650 39.937 -37.103 1.00 27.30 744 SER A C 1
ATOM 5876 O O . SER A 1 744 ? -37.455 39.688 -37.195 1.00 27.30 744 SER A O 1
ATOM 5878 N N . GLY A 1 745 ? -39.613 38.992 -37.185 1.00 28.30 745 GLY A N 1
ATOM 5879 C CA . GLY A 1 745 ? -39.441 37.522 -37.326 1.00 28.30 745 GLY A CA 1
ATOM 5880 C C . GLY A 1 745 ? -39.407 36.798 -35.965 1.00 28.30 745 GLY A C 1
ATOM 5881 O O . GLY A 1 745 ? -38.497 37.043 -35.184 1.00 28.30 745 GLY A O 1
ATOM 5882 N N . ASN A 1 746 ? -40.423 36.049 -35.508 1.00 26.75 746 ASN A N 1
ATOM 5883 C CA . ASN A 1 746 ? -40.999 34.772 -35.993 1.00 26.75 746 ASN A CA 1
ATOM 5884 C C . ASN A 1 746 ? -39.930 33.685 -36.239 1.00 26.75 746 ASN A C 1
ATOM 5886 O O . ASN A 1 746 ? -39.018 33.909 -37.022 1.00 26.75 746 ASN A O 1
ATOM 5890 N N . VAL A 1 747 ? -39.897 32.548 -35.526 1.00 26.50 747 VAL A N 1
ATOM 5891 C CA . VAL A 1 747 ? -40.926 31.498 -35.301 1.00 26.50 747 VAL A CA 1
ATOM 5892 C C . VAL A 1 747 ? -41.241 30.692 -36.563 1.00 26.50 747 VAL A C 1
ATOM 5894 O O . VAL A 1 747 ? -41.865 31.205 -37.486 1.00 26.50 747 VAL A O 1
ATOM 5897 N N . PHE A 1 748 ? -40.947 29.390 -36.501 1.00 22.95 748 PHE A N 1
ATOM 5898 C CA . PHE A 1 748 ? -41.783 28.339 -37.090 1.00 22.95 748 PHE A CA 1
ATOM 5899 C C . PHE A 1 748 ? -42.024 27.233 -36.045 1.00 22.95 748 PHE A C 1
ATOM 5901 O O . PHE A 1 748 ? -41.173 27.009 -35.183 1.00 22.95 748 PHE A O 1
ATOM 5908 N N . ARG A 1 749 ? -43.224 26.632 -36.040 1.00 25.58 749 ARG A N 1
ATOM 5909 C CA . ARG A 1 749 ? -43.758 25.785 -34.948 1.00 25.58 749 ARG A CA 1
ATOM 5910 C C . ARG A 1 749 ? -44.936 24.924 -35.453 1.00 25.58 749 ARG A C 1
ATOM 5912 O O . ARG A 1 749 ? -45.740 25.441 -36.222 1.00 25.58 749 ARG A O 1
ATOM 5919 N N . GLY A 1 750 ? -45.091 23.690 -34.951 1.00 24.36 750 GLY A N 1
ATOM 5920 C CA . GLY A 1 750 ? -46.157 22.730 -35.340 1.00 24.36 750 GLY A CA 1
ATOM 5921 C C . GLY A 1 750 ? -45.775 21.863 -36.558 1.00 24.36 750 GLY A C 1
ATOM 5922 O O . GLY A 1 750 ? -44.766 22.168 -37.188 1.00 24.36 750 GLY A O 1
ATOM 5923 N N . ILE A 1 751 ? -46.478 20.785 -36.954 1.00 24.20 751 ILE A N 1
ATOM 5924 C CA . ILE A 1 751 ? -47.776 20.126 -36.594 1.00 24.20 751 ILE A CA 1
ATOM 5925 C C . ILE A 1 751 ? -47.609 18.616 -36.986 1.00 24.20 751 ILE A C 1
ATOM 5927 O O . ILE A 1 751 ? -46.802 18.374 -37.880 1.00 24.20 751 ILE A O 1
ATOM 5931 N N . THR A 1 752 ? -48.259 17.542 -36.494 1.00 23.33 752 THR A N 1
ATOM 5932 C CA . THR A 1 752 ? -49.360 17.213 -35.536 1.00 23.33 752 THR A CA 1
ATOM 5933 C C . THR A 1 752 ? -48.836 16.958 -34.096 1.00 23.33 752 THR A C 1
ATOM 5935 O O . THR A 1 752 ? -47.793 17.520 -33.773 1.00 23.33 752 THR A O 1
ATOM 5938 N N . MET A 1 753 ? -49.470 16.321 -33.084 1.00 25.64 753 MET A N 1
ATOM 5939 C CA . MET A 1 753 ? -50.682 15.476 -32.856 1.00 25.64 753 MET A CA 1
ATOM 5940 C C . MET A 1 753 ? -50.651 13.963 -33.244 1.00 25.64 753 MET A C 1
ATOM 5942 O O . MET A 1 753 ? -50.013 13.579 -34.217 1.00 25.64 753 MET A O 1
ATOM 5946 N N . GLU A 1 754 ? -51.421 13.177 -32.465 1.00 23.97 754 GLU A N 1
ATOM 5947 C CA . GLU A 1 754 ? -51.906 11.773 -32.606 1.00 23.97 754 GLU A CA 1
ATOM 5948 C C . GLU A 1 754 ? -51.021 10.516 -32.343 1.00 23.97 754 GLU A C 1
ATOM 5950 O O . GLU A 1 754 ? -50.010 10.279 -32.989 1.00 23.97 754 GLU A O 1
ATOM 5955 N N . ASN A 1 755 ? -51.578 9.655 -31.464 1.00 26.30 755 ASN A N 1
ATOM 5956 C CA . ASN A 1 755 ? -51.542 8.177 -31.364 1.00 26.30 755 ASN A CA 1
ATOM 5957 C C . ASN A 1 755 ? -50.246 7.399 -30.993 1.00 26.30 755 ASN A C 1
ATOM 5959 O O . ASN A 1 755 ? -49.162 7.627 -31.513 1.00 26.30 755 ASN A O 1
ATOM 5963 N N . GLY A 1 756 ? -50.411 6.413 -30.089 1.00 23.70 756 GLY A N 1
ATOM 5964 C CA . GLY A 1 756 ? -49.466 5.310 -29.804 1.00 23.70 756 GLY A CA 1
ATOM 5965 C C . GLY A 1 756 ? -49.870 4.017 -30.551 1.00 23.70 756 GLY A C 1
ATOM 5966 O O . GLY A 1 756 ? -50.525 4.151 -31.587 1.00 23.70 756 GLY A O 1
ATOM 5967 N N . PRO A 1 757 ? -49.591 2.782 -30.055 1.00 38.84 757 PRO A N 1
ATOM 5968 C CA . PRO A 1 757 ? -49.112 2.387 -28.717 1.00 38.84 757 PRO A CA 1
ATOM 5969 C C . PRO A 1 757 ? -47.814 1.523 -28.740 1.00 38.84 757 PRO A C 1
ATOM 5971 O O . PRO A 1 757 ? -47.132 1.486 -29.751 1.00 38.84 757 PRO A O 1
ATOM 5974 N N . ASN A 1 758 ? -47.520 0.836 -27.621 1.00 25.98 758 ASN A N 1
ATOM 5975 C CA . ASN A 1 758 ? -46.720 -0.400 -27.435 1.00 25.98 758 ASN A CA 1
ATOM 5976 C C . ASN A 1 758 ? -45.476 -0.682 -28.314 1.00 25.98 758 ASN A C 1
ATOM 5978 O O . ASN A 1 758 ? -45.606 -0.927 -29.505 1.00 25.98 758 ASN A O 1
ATOM 5982 N N . GLU A 1 759 ? -44.341 -0.984 -27.666 1.00 26.48 759 GLU A N 1
ATOM 5983 C CA . GLU A 1 759 ? -43.930 -2.396 -27.497 1.00 26.48 759 GLU A CA 1
ATOM 5984 C C . GLU A 1 759 ? -42.909 -2.591 -26.356 1.00 26.48 759 GLU A C 1
ATOM 5986 O O . GLU A 1 759 ? -42.445 -1.621 -25.755 1.00 26.48 759 GLU A O 1
ATOM 5991 N N . LEU A 1 760 ? -42.651 -3.854 -25.996 1.00 31.38 760 LEU A N 1
ATOM 5992 C CA . LEU A 1 760 ? -41.819 -4.292 -24.867 1.00 31.38 760 LEU A CA 1
ATOM 5993 C C . LEU A 1 760 ? -40.499 -4.899 -25.359 1.00 31.38 760 LEU A C 1
ATOM 5995 O O . LEU A 1 760 ? -40.529 -5.783 -26.210 1.00 31.38 760 LEU A O 1
ATOM 5999 N N . THR A 1 761 ? -39.386 -4.560 -24.707 1.00 27.69 761 THR A N 1
ATOM 6000 C CA . THR A 1 761 ? -38.248 -5.478 -24.510 1.00 27.69 761 THR A CA 1
ATOM 6001 C C . THR A 1 761 ? -37.594 -5.187 -23.164 1.00 27.69 761 THR A C 1
ATOM 6003 O O . THR A 1 761 ? -37.264 -4.036 -22.875 1.00 27.69 761 THR A O 1
ATOM 6006 N N . GLU A 1 762 ? -37.405 -6.226 -22.359 1.00 30.36 762 GLU A N 1
ATOM 6007 C CA . GLU A 1 762 ? -36.590 -6.205 -21.142 1.00 30.36 762 GLU A CA 1
ATOM 6008 C C . GLU A 1 762 ? -35.100 -6.321 -21.506 1.00 30.36 762 GLU A C 1
ATOM 6010 O O . GLU A 1 762 ? -34.772 -6.974 -22.494 1.00 30.36 762 GLU A O 1
ATOM 6015 N N . ASP A 1 763 ? -34.209 -5.752 -20.687 1.00 27.08 763 ASP A N 1
ATOM 6016 C CA . ASP A 1 763 ? -32.890 -6.349 -20.420 1.00 27.08 763 ASP A CA 1
ATOM 6017 C C . ASP A 1 763 ? -32.293 -5.773 -19.117 1.00 27.08 763 ASP A C 1
ATOM 6019 O O . ASP A 1 763 ? -32.519 -4.604 -18.783 1.00 27.08 763 ASP A O 1
ATOM 6023 N N . GLU A 1 764 ? -31.554 -6.581 -18.351 1.00 30.56 764 GLU A N 1
ATOM 6024 C CA . GLU A 1 764 ? -30.978 -6.174 -17.055 1.00 30.56 764 GLU A CA 1
ATOM 6025 C C . GLU A 1 764 ? -29.591 -5.512 -17.198 1.00 30.56 764 GLU A C 1
ATOM 6027 O O . GLU A 1 764 ? -28.780 -5.899 -18.037 1.00 30.56 764 GLU A O 1
ATOM 6032 N N . GLY A 1 765 ? -29.263 -4.532 -16.338 1.00 27.06 765 GLY A N 1
ATOM 6033 C CA . GLY A 1 765 ? -28.011 -3.770 -16.491 1.00 27.06 765 GLY A CA 1
ATOM 6034 C C . GLY A 1 765 ? -27.567 -2.897 -15.311 1.00 27.06 765 GLY A C 1
ATOM 6035 O O . GLY A 1 765 ? -27.489 -1.683 -15.451 1.00 27.06 765 GLY A O 1
ATOM 6036 N N . SER A 1 766 ? -27.248 -3.519 -14.169 1.00 27.28 766 SER A N 1
ATOM 6037 C CA . SER A 1 766 ? -26.368 -3.031 -13.074 1.00 27.28 766 SER A CA 1
ATOM 6038 C C . SER A 1 766 ? -26.215 -1.500 -12.833 1.00 27.28 766 SER A C 1
ATOM 6040 O O . SER A 1 766 ? -25.518 -0.824 -13.598 1.00 27.28 766 SER A O 1
ATOM 6042 N N . PRO A 1 767 ? -26.690 -0.939 -11.699 1.00 26.83 767 PRO A N 1
ATOM 6043 C CA . PRO A 1 767 ? -26.426 0.460 -11.352 1.00 26.83 767 PRO A CA 1
ATOM 6044 C C . PRO A 1 767 ? -24.958 0.678 -10.937 1.00 26.83 767 PRO A C 1
ATOM 6046 O O . PRO A 1 767 ? -24.523 0.249 -9.867 1.00 26.83 767 PRO A O 1
ATOM 6049 N N . LEU A 1 768 ? -24.184 1.388 -11.764 1.00 27.67 768 LEU A N 1
ATOM 6050 C CA . LEU A 1 768 ? -22.834 1.832 -11.402 1.00 27.67 768 LEU A CA 1
ATOM 6051 C C . LEU A 1 768 ? -22.896 2.960 -10.362 1.00 27.67 768 LEU A C 1
ATOM 6053 O O . LEU A 1 768 ? -23.426 4.038 -10.626 1.00 27.67 768 LEU A O 1
ATOM 6057 N N . VAL A 1 769 ? -22.322 2.709 -9.184 1.00 28.06 769 VAL A N 1
ATOM 6058 C CA . VAL A 1 769 ? -22.331 3.639 -8.044 1.00 28.06 769 VAL A CA 1
ATOM 6059 C C . VAL A 1 769 ? -21.575 4.931 -8.371 1.00 28.06 769 VAL A C 1
ATOM 6061 O O . VAL A 1 769 ? -20.371 4.921 -8.631 1.00 28.06 769 VAL A O 1
ATOM 6064 N N . SER A 1 770 ? -22.276 6.062 -8.289 1.00 21.28 770 SER A N 1
ATOM 6065 C CA . SER A 1 770 ? -21.680 7.397 -8.331 1.00 21.28 770 SER A CA 1
ATOM 6066 C C . SER A 1 770 ? -20.932 7.692 -7.029 1.00 21.28 770 SER A C 1
ATOM 6068 O O . SER A 1 770 ? -21.554 7.825 -5.974 1.00 21.28 770 SER A O 1
ATOM 6070 N N . VAL A 1 771 ? -19.607 7.827 -7.096 1.00 27.97 771 VAL A N 1
ATOM 6071 C CA . VAL A 1 771 ? -18.781 8.227 -5.945 1.00 27.97 771 VAL A CA 1
ATOM 6072 C C . VAL A 1 771 ? -19.014 9.717 -5.641 1.00 27.97 771 VAL A C 1
ATOM 6074 O O . VAL A 1 771 ? -18.799 10.539 -6.534 1.00 27.97 771 VAL A O 1
ATOM 6077 N N . PRO A 1 772 ? -19.430 10.099 -4.418 1.00 25.30 772 PRO A N 1
ATOM 6078 C CA . PRO A 1 772 ? -19.513 11.502 -4.028 1.00 25.30 772 PRO A CA 1
ATOM 6079 C C . PRO A 1 772 ? -18.107 12.068 -3.792 1.00 25.30 772 PRO A C 1
ATOM 6081 O O . PRO A 1 772 ? -17.294 11.463 -3.097 1.00 25.30 772 PRO A O 1
ATOM 6084 N N . ALA A 1 773 ? -17.821 13.243 -4.353 1.00 29.73 773 ALA A N 1
ATOM 6085 C CA . ALA A 1 773 ? -16.561 13.938 -4.120 1.00 29.73 773 ALA A CA 1
ATOM 6086 C C . ALA A 1 773 ? -16.630 14.763 -2.824 1.00 29.73 773 ALA A C 1
ATOM 6088 O O . ALA A 1 773 ? -17.414 15.708 -2.729 1.00 29.73 773 ALA A O 1
ATOM 6089 N N . THR A 1 774 ? -15.783 14.438 -1.848 1.00 25.91 774 THR A N 1
ATOM 6090 C CA . THR A 1 774 ? -15.516 15.268 -0.664 1.00 25.91 774 THR A CA 1
ATOM 6091 C C . THR A 1 774 ? -14.112 15.861 -0.760 1.00 25.91 774 THR A C 1
ATOM 6093 O O . THR A 1 774 ? -13.166 15.205 -1.186 1.00 25.91 774 THR A O 1
ATOM 6096 N N . SER A 1 775 ? -13.985 17.149 -0.441 1.00 28.55 775 SER A N 1
ATOM 6097 C CA . SER A 1 775 ? -12.801 17.946 -0.773 1.00 28.55 775 SER A CA 1
ATOM 6098 C C . SER A 1 775 ? -11.611 17.674 0.149 1.00 28.55 775 SER A C 1
ATOM 6100 O O . SER A 1 775 ? -11.606 18.107 1.304 1.00 28.55 775 SER A O 1
ATOM 6102 N N . GLU A 1 776 ? -10.569 17.043 -0.388 1.00 32.12 776 GLU A N 1
ATOM 6103 C CA . GLU A 1 776 ? -9.237 17.030 0.220 1.00 32.12 776 GLU A CA 1
ATOM 6104 C C . GLU A 1 776 ? -8.625 18.443 0.242 1.00 32.12 776 GLU A C 1
ATOM 6106 O O . GLU A 1 776 ? -8.883 19.273 -0.636 1.00 32.12 776 GLU A O 1
ATOM 6111 N N . GLN A 1 777 ? -7.742 18.714 1.209 1.00 32.31 777 GLN A N 1
ATOM 6112 C CA . GLN A 1 777 ? -6.775 19.802 1.056 1.00 32.31 777 GLN A CA 1
ATOM 6113 C C . GLN A 1 777 ? -5.724 19.346 0.041 1.00 32.31 777 GLN A C 1
ATOM 6115 O O . GLN A 1 777 ? -4.829 18.583 0.393 1.00 32.31 777 GLN A O 1
ATOM 6120 N N . GLN A 1 778 ? -5.863 19.783 -1.214 1.00 33.31 778 GLN A N 1
ATOM 6121 C CA . GLN A 1 778 ? -4.960 19.404 -2.303 1.00 33.31 778 GLN A CA 1
ATOM 6122 C C . GLN A 1 778 ? -3.494 19.687 -1.940 1.00 33.31 778 GLN A C 1
ATOM 6124 O O . GLN A 1 778 ? -3.076 20.846 -1.873 1.00 33.31 778 GLN A O 1
ATOM 6129 N N . GLU A 1 779 ? -2.691 18.630 -1.784 1.00 49.12 779 GLU A N 1
ATOM 6130 C CA . GLU A 1 779 ? -1.247 18.754 -1.973 1.00 49.12 779 GLU A CA 1
ATOM 6131 C C . GLU A 1 779 ? -1.003 19.202 -3.421 1.00 49.12 779 GLU A C 1
ATOM 6133 O O . GLU A 1 779 ? -1.544 18.613 -4.363 1.00 49.12 779 GLU A O 1
ATOM 6138 N N . ASP A 1 780 ? -0.220 20.267 -3.623 1.00 60.34 780 ASP A N 1
ATOM 6139 C CA . ASP A 1 780 ? 0.001 20.793 -4.970 1.00 60.34 780 ASP A CA 1
ATOM 6140 C C . ASP A 1 780 ? 0.870 19.820 -5.780 1.00 60.34 780 ASP A C 1
ATOM 6142 O O . ASP A 1 780 ? 2.101 19.830 -5.704 1.00 60.34 780 ASP A O 1
ATOM 6146 N N . HIS A 1 781 ? 0.202 18.999 -6.596 1.00 70.88 781 HIS A N 1
ATOM 6147 C CA . HIS A 1 781 ? 0.778 18.019 -7.519 1.00 70.88 781 HIS A CA 1
ATOM 6148 C C . HIS A 1 781 ? 1.848 18.596 -8.462 1.00 70.88 781 HIS A C 1
ATOM 6150 O O . HIS A 1 781 ? 2.539 17.830 -9.144 1.00 70.88 781 HIS A O 1
ATOM 6156 N N . ARG A 1 782 ? 1.985 19.925 -8.541 1.00 71.44 782 ARG A N 1
ATOM 6157 C CA . ARG A 1 782 ? 3.049 20.635 -9.255 1.00 71.44 782 ARG A CA 1
ATOM 6158 C C . ARG A 1 782 ? 4.415 20.554 -8.581 1.00 71.44 782 ARG A C 1
ATOM 6160 O O . ARG A 1 782 ? 5.399 20.771 -9.280 1.00 71.44 782 ARG A O 1
ATOM 6167 N N . VAL A 1 783 ? 4.511 20.252 -7.286 1.00 76.62 783 VAL A N 1
ATOM 6168 C CA . VAL A 1 783 ? 5.765 20.271 -6.507 1.00 76.62 783 VAL A CA 1
ATOM 6169 C C . VAL A 1 783 ? 6.168 18.853 -6.091 1.00 76.62 783 VAL A C 1
ATOM 6171 O O . VAL A 1 783 ? 5.316 18.036 -5.756 1.00 76.62 783 VAL A O 1
ATOM 6174 N N . ASP A 1 784 ? 7.464 18.531 -6.138 1.00 77.00 784 ASP A N 1
ATOM 6175 C CA . ASP A 1 784 ? 7.985 17.271 -5.588 1.00 77.00 784 ASP A CA 1
ATOM 6176 C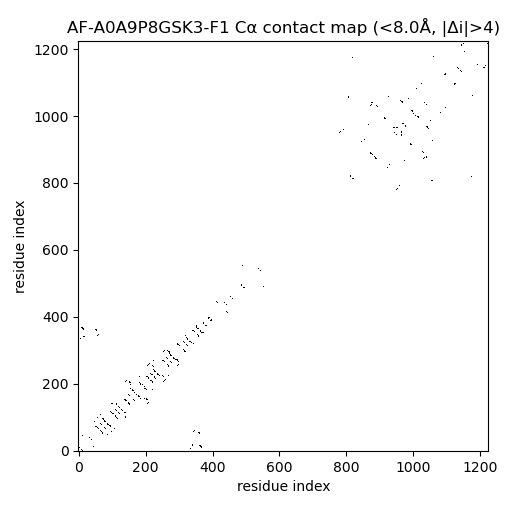 C . ASP A 1 784 ? 8.591 17.489 -4.193 1.00 77.00 784 ASP A C 1
ATOM 6178 O O . ASP A 1 784 ? 9.686 18.036 -4.044 1.00 77.00 784 ASP A O 1
ATOM 6182 N N . ASN A 1 785 ? 7.862 17.047 -3.167 1.00 70.38 785 ASN A N 1
ATOM 6183 C CA . ASN A 1 785 ? 8.241 17.199 -1.760 1.00 70.38 785 ASN A CA 1
ATOM 6184 C C . ASN A 1 785 ? 9.153 16.071 -1.231 1.00 70.38 785 ASN A C 1
ATOM 6186 O O . ASN A 1 785 ? 9.501 16.081 -0.052 1.00 70.38 785 ASN A O 1
ATOM 6190 N N . SER A 1 786 ? 9.538 15.091 -2.060 1.00 68.19 786 SER A N 1
ATOM 6191 C CA . SER A 1 786 ? 10.331 13.928 -1.611 1.00 68.19 786 SER A CA 1
ATOM 6192 C C . SER A 1 786 ? 11.760 14.271 -1.185 1.00 68.19 786 SER A C 1
ATOM 6194 O O . SER A 1 786 ? 12.338 13.578 -0.353 1.00 68.19 786 SER A O 1
ATOM 6196 N N . GLY A 1 787 ? 12.352 15.318 -1.768 1.00 64.88 787 GLY A N 1
ATOM 6197 C CA . GLY A 1 787 ? 13.750 15.702 -1.544 1.00 64.88 787 GLY A CA 1
ATOM 6198 C C . GLY A 1 787 ? 14.787 14.776 -2.201 1.00 64.88 787 GLY A C 1
ATOM 6199 O O . GLY A 1 787 ? 15.949 15.167 -2.337 1.00 64.88 787 GLY A O 1
ATOM 6200 N N . GLU A 1 788 ? 14.382 13.588 -2.654 1.00 69.38 788 GLU A N 1
ATOM 6201 C CA . GLU A 1 788 ? 15.227 12.645 -3.381 1.00 69.38 788 GLU A CA 1
ATOM 6202 C C . GLU A 1 788 ? 15.545 13.167 -4.792 1.00 69.38 788 GLU A C 1
ATOM 6204 O O . GLU A 1 788 ? 14.732 13.816 -5.453 1.00 69.38 788 GLU A O 1
ATOM 6209 N N . ARG A 1 789 ? 16.768 12.905 -5.265 1.00 77.44 789 ARG A N 1
ATOM 6210 C CA . ARG A 1 789 ? 17.232 13.301 -6.602 1.00 77.44 789 ARG A CA 1
ATOM 6211 C C . ARG A 1 789 ? 17.996 12.153 -7.243 1.00 77.44 789 ARG A C 1
ATOM 6213 O O . ARG A 1 789 ? 19.144 11.891 -6.887 1.00 77.44 789 ARG A O 1
ATOM 6220 N N . GLU A 1 790 ? 17.364 11.493 -8.210 1.00 77.94 790 GLU A N 1
ATOM 6221 C CA . GLU A 1 790 ? 18.010 10.471 -9.042 1.00 77.94 790 GLU A CA 1
ATOM 6222 C C . GLU A 1 790 ? 19.182 11.072 -9.866 1.00 77.94 790 GLU A C 1
ATOM 6224 O O . GLU A 1 790 ? 19.373 12.291 -9.923 1.00 77.94 790 GLU A O 1
ATOM 6229 N N . PHE A 1 791 ? 20.003 10.221 -10.491 1.00 82.81 791 PHE A N 1
ATOM 6230 C CA . PHE A 1 791 ? 21.088 10.607 -11.420 1.00 82.81 791 PHE A CA 1
ATOM 6231 C C . PHE A 1 791 ? 22.142 11.601 -10.879 1.00 82.81 791 PHE A C 1
ATOM 6233 O O . PHE A 1 791 ? 22.814 12.280 -11.653 1.00 82.81 791 PHE A O 1
ATOM 6240 N N . GLY A 1 792 ? 22.310 11.706 -9.554 1.00 81.94 792 GLY A N 1
ATOM 6241 C CA . GLY A 1 792 ? 23.234 12.669 -8.934 1.00 81.94 792 GLY A CA 1
ATOM 6242 C C . GLY A 1 792 ? 22.741 14.123 -8.982 1.00 81.94 792 GLY A C 1
ATOM 6243 O O . GLY A 1 792 ? 23.539 15.057 -8.867 1.00 81.94 792 GLY A O 1
ATOM 6244 N N . GLY A 1 793 ? 21.433 14.332 -9.171 1.00 88.19 793 GLY A N 1
ATOM 6245 C CA . GLY A 1 793 ? 20.824 15.656 -9.269 1.00 88.19 793 GLY A CA 1
ATOM 6246 C C . GLY A 1 793 ? 21.350 16.480 -10.449 1.00 88.19 793 GLY A C 1
ATOM 6247 O O . GLY A 1 793 ? 21.875 15.949 -11.423 1.00 88.19 793 GLY A O 1
ATOM 6248 N N . ALA A 1 794 ? 21.217 17.807 -10.363 1.00 89.25 794 ALA A N 1
ATOM 6249 C CA . ALA A 1 794 ? 21.490 18.719 -11.479 1.00 89.25 794 ALA A CA 1
ATOM 6250 C C . ALA A 1 794 ? 22.911 18.616 -12.076 1.00 89.25 794 ALA A C 1
ATOM 6252 O O . ALA A 1 794 ? 23.077 18.873 -13.267 1.00 89.25 794 ALA A O 1
ATOM 6253 N N . VAL A 1 795 ? 23.928 18.232 -11.292 1.00 90.31 795 VAL A N 1
ATOM 6254 C CA . VAL A 1 795 ? 25.307 18.073 -11.792 1.00 90.31 795 VAL A CA 1
ATOM 6255 C C . VAL A 1 795 ? 25.434 16.800 -12.627 1.00 90.31 795 VAL A C 1
ATOM 6257 O O . VAL A 1 795 ? 25.828 16.884 -13.788 1.00 90.31 795 VAL A O 1
ATOM 6260 N N . GLY A 1 796 ? 25.044 15.640 -12.085 1.00 90.75 796 GLY A N 1
ATOM 6261 C CA . GLY A 1 796 ? 25.097 14.372 -12.821 1.00 90.75 796 GLY A CA 1
ATOM 6262 C C . GLY A 1 796 ? 24.196 14.382 -14.059 1.00 90.75 796 GLY A C 1
ATOM 6263 O O . GLY A 1 796 ? 24.630 13.984 -15.138 1.00 90.75 796 GLY A O 1
ATOM 6264 N N . VAL A 1 797 ? 23.006 14.981 -13.947 1.00 92.25 797 VAL A N 1
ATOM 6265 C CA . VAL A 1 797 ? 22.115 15.282 -15.078 1.00 92.25 797 VAL A CA 1
ATOM 6266 C C . VAL A 1 797 ? 22.801 16.134 -16.154 1.00 92.25 797 VAL A C 1
ATOM 6268 O O . VAL A 1 797 ? 22.740 15.779 -17.329 1.00 92.25 797 VAL A O 1
ATOM 6271 N N . SER A 1 798 ? 23.495 17.219 -15.785 1.00 92.00 798 SER A N 1
ATOM 6272 C CA . SER A 1 798 ? 24.230 18.051 -16.756 1.00 92.00 798 SER A CA 1
ATOM 6273 C C . SER A 1 798 ? 25.308 17.244 -17.483 1.00 92.00 798 SER A C 1
ATOM 6275 O O . SER A 1 798 ? 25.445 17.336 -18.704 1.00 92.00 798 SER A O 1
ATOM 6277 N N . CYS A 1 799 ? 26.048 16.413 -16.743 1.00 93.25 799 CYS A N 1
ATOM 6278 C CA . CYS A 1 799 ? 27.056 15.520 -17.306 1.00 93.25 799 CYS A CA 1
ATOM 6279 C C . CYS A 1 799 ? 26.444 14.474 -18.250 1.00 93.25 799 CYS A C 1
ATOM 6281 O O . CYS A 1 799 ? 27.046 14.183 -19.276 1.00 93.25 799 CYS A O 1
ATOM 6283 N N . MET A 1 800 ? 25.247 13.952 -17.963 1.00 91.25 800 MET A N 1
ATOM 6284 C CA . MET A 1 800 ? 24.530 13.023 -18.848 1.00 91.25 800 MET A CA 1
ATOM 6285 C C . MET A 1 800 ? 24.013 13.703 -20.121 1.00 91.25 800 MET A C 1
ATOM 6287 O O . MET A 1 800 ? 24.202 13.172 -21.214 1.00 91.25 800 MET A O 1
ATOM 6291 N N . MET A 1 801 ? 23.419 14.897 -20.005 1.00 93.06 801 MET A N 1
ATOM 6292 C CA . MET A 1 801 ? 22.917 15.671 -21.149 1.00 93.06 801 MET A CA 1
ATOM 6293 C C . MET A 1 801 ? 24.013 16.018 -22.164 1.00 93.06 801 MET A C 1
ATOM 6295 O O . MET A 1 801 ? 23.747 16.041 -23.361 1.00 93.06 801 MET A O 1
ATOM 6299 N N . ILE A 1 802 ? 25.235 16.285 -21.698 1.00 93.44 802 ILE A N 1
ATOM 6300 C CA . ILE A 1 802 ? 26.394 16.564 -22.560 1.00 93.44 802 ILE A CA 1
ATOM 6301 C C . ILE A 1 802 ? 27.091 15.258 -22.978 1.00 93.44 802 ILE A C 1
ATOM 6303 O O . ILE A 1 802 ? 27.513 15.112 -24.124 1.00 93.44 802 ILE A O 1
ATOM 6307 N N . GLY A 1 803 ? 27.197 14.295 -22.061 1.00 93.12 803 GLY A N 1
ATOM 6308 C CA . GLY A 1 803 ? 27.945 13.054 -22.240 1.00 93.12 803 GLY A CA 1
ATOM 6309 C C . GLY A 1 803 ? 27.319 12.080 -23.234 1.00 93.12 803 GLY A C 1
ATOM 6310 O O . GLY A 1 803 ? 28.049 11.542 -24.061 1.00 93.12 803 GLY A O 1
ATOM 6311 N N . PHE A 1 804 ? 25.996 11.866 -23.209 1.00 91.62 804 PHE A N 1
ATOM 6312 C CA . PHE A 1 804 ? 25.363 10.906 -24.125 1.00 91.62 804 PHE A CA 1
ATOM 6313 C C . PHE A 1 804 ? 25.485 11.311 -25.609 1.00 91.62 804 PHE A C 1
ATOM 6315 O O . PHE A 1 804 ? 25.935 10.471 -26.388 1.00 91.62 804 PHE A O 1
ATOM 6322 N N . PRO A 1 805 ? 25.211 12.566 -26.032 1.00 93.38 805 PRO A N 1
ATOM 6323 C CA . PRO A 1 805 ? 25.467 12.992 -27.410 1.00 93.38 805 PRO A CA 1
ATOM 6324 C C . PRO A 1 805 ? 26.935 12.834 -27.832 1.00 93.38 805 PRO A C 1
ATOM 6326 O O . PRO A 1 805 ? 27.208 12.325 -28.915 1.00 93.38 805 PRO A O 1
ATOM 6329 N N . LEU A 1 806 ? 27.889 13.229 -26.978 1.00 93.00 806 LEU A N 1
ATOM 6330 C CA . LEU A 1 806 ? 29.322 13.097 -27.278 1.00 93.00 806 LEU A CA 1
ATOM 6331 C C . LEU A 1 806 ? 29.763 11.631 -27.390 1.00 93.00 806 LEU A C 1
ATOM 6333 O O . LEU A 1 806 ? 30.575 11.309 -28.256 1.00 93.00 806 LEU A O 1
ATOM 6337 N N . LEU A 1 807 ? 2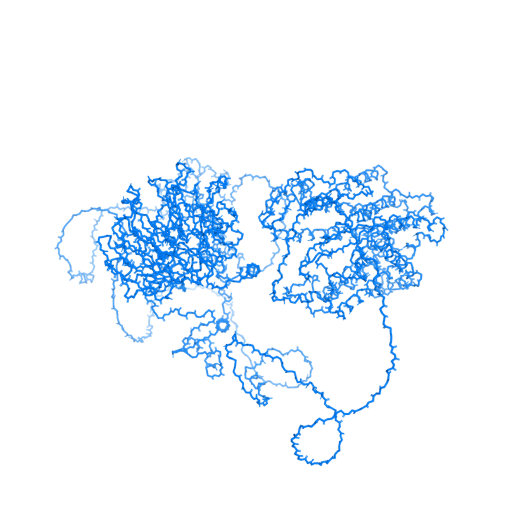9.207 10.744 -26.560 1.00 92.50 807 LEU A N 1
ATOM 6338 C CA . LEU A 1 807 ? 29.444 9.305 -26.638 1.00 92.50 807 LEU A CA 1
ATOM 6339 C C . LEU A 1 807 ? 28.916 8.724 -27.957 1.00 92.50 807 LEU A C 1
ATOM 6341 O O . LEU A 1 807 ? 29.642 7.978 -28.604 1.00 92.50 807 LEU A O 1
ATOM 6345 N N . MET A 1 808 ? 27.713 9.113 -28.396 1.00 93.44 808 MET A N 1
ATOM 6346 C CA . MET A 1 808 ? 27.155 8.679 -29.685 1.00 93.44 808 MET A CA 1
ATOM 6347 C C . MET A 1 808 ? 28.053 9.088 -30.863 1.00 93.44 808 MET A C 1
ATOM 6349 O O . MET A 1 808 ? 28.398 8.240 -31.684 1.00 93.44 808 MET A O 1
ATOM 6353 N N . TYR A 1 809 ? 28.517 10.345 -30.912 1.00 93.12 809 TYR A N 1
ATOM 6354 C CA . TYR A 1 809 ? 29.482 10.783 -31.932 1.00 93.12 809 TYR A CA 1
ATOM 6355 C C . TYR A 1 809 ? 30.801 9.999 -31.869 1.00 93.12 809 TYR A C 1
ATOM 6357 O O . TYR A 1 809 ? 31.312 9.581 -32.905 1.00 93.12 809 TYR A O 1
ATOM 6365 N N . TYR A 1 810 ? 31.348 9.770 -30.670 1.00 92.62 810 TYR A N 1
ATOM 6366 C CA . TYR A 1 810 ? 32.600 9.030 -30.482 1.00 92.62 810 TYR A CA 1
ATOM 6367 C C . TYR A 1 810 ? 32.491 7.566 -30.940 1.00 92.62 810 TYR A C 1
ATOM 6369 O O . TYR A 1 810 ? 33.378 7.064 -31.632 1.00 92.62 810 TYR A O 1
ATOM 6377 N N . MET A 1 811 ? 31.387 6.893 -30.601 1.00 92.31 811 MET A N 1
ATOM 6378 C CA . MET A 1 811 ? 31.123 5.513 -31.014 1.00 92.31 811 MET A CA 1
ATOM 6379 C C . MET A 1 811 ? 30.869 5.392 -32.517 1.00 92.31 811 MET A C 1
ATOM 6381 O O . MET A 1 811 ? 31.383 4.476 -33.155 1.00 92.31 811 MET A O 1
ATOM 6385 N N . TRP A 1 812 ? 30.113 6.326 -33.101 1.00 92.06 812 TRP A N 1
ATOM 6386 C CA . TRP A 1 812 ? 29.901 6.379 -34.547 1.00 92.06 812 TRP A CA 1
ATOM 6387 C C . TRP A 1 812 ? 31.217 6.604 -35.303 1.00 92.06 812 TRP A C 1
ATOM 6389 O O . TRP A 1 812 ? 31.519 5.816 -36.195 1.00 92.06 812 TRP A O 1
ATOM 6399 N N . ILE A 1 813 ? 32.046 7.577 -34.893 1.00 91.88 813 ILE A N 1
ATOM 6400 C CA . ILE A 1 813 ? 33.362 7.817 -35.513 1.00 91.88 813 ILE A CA 1
ATOM 6401 C C . ILE A 1 813 ? 34.232 6.555 -35.470 1.00 91.88 813 ILE A C 1
ATOM 6403 O O . ILE A 1 813 ? 34.885 6.228 -36.459 1.00 91.88 813 ILE A O 1
ATOM 6407 N N . GLY A 1 814 ? 34.233 5.827 -34.350 1.00 90.19 814 GLY A N 1
ATOM 6408 C CA . GLY A 1 814 ? 34.946 4.554 -34.250 1.00 90.19 814 GLY A CA 1
ATOM 6409 C C . GLY A 1 814 ? 34.421 3.497 -35.227 1.00 90.19 814 GLY A C 1
ATOM 6410 O O . GLY A 1 814 ? 35.196 2.860 -35.940 1.00 90.19 814 GLY A O 1
ATOM 6411 N N . ALA A 1 815 ? 33.097 3.362 -35.314 1.00 88.69 815 ALA A N 1
ATOM 6412 C CA . ALA A 1 815 ? 32.414 2.410 -36.189 1.00 88.69 815 ALA A CA 1
ATOM 6413 C C . ALA A 1 815 ? 32.528 2.712 -37.701 1.00 88.69 815 ALA A C 1
ATOM 6415 O O . ALA A 1 815 ? 32.307 1.800 -38.501 1.00 88.69 815 ALA A O 1
ATOM 6416 N N . THR A 1 816 ? 32.857 3.946 -38.109 1.00 88.50 816 THR A N 1
ATOM 6417 C CA . THR A 1 816 ? 32.987 4.330 -39.533 1.00 88.50 816 THR A CA 1
ATOM 6418 C C . THR A 1 816 ? 34.403 4.680 -39.989 1.00 88.50 816 THR A C 1
ATOM 6420 O O . THR A 1 816 ? 34.724 4.411 -41.141 1.00 88.50 816 THR A O 1
ATOM 6423 N N . PHE A 1 817 ? 35.250 5.275 -39.139 1.00 89.19 817 PHE A N 1
ATOM 6424 C CA . PHE A 1 817 ? 36.570 5.801 -39.541 1.00 89.19 817 PHE A CA 1
ATOM 6425 C C . PHE A 1 817 ? 37.769 5.085 -38.899 1.00 89.19 817 PHE A C 1
ATOM 6427 O O . PHE A 1 817 ? 38.901 5.317 -39.315 1.00 89.19 817 PHE A O 1
ATOM 6434 N N . TYR A 1 818 ? 37.544 4.219 -37.904 1.00 89.25 818 TYR A N 1
ATOM 6435 C CA . TYR A 1 818 ? 38.596 3.474 -37.193 1.00 89.25 818 TYR A CA 1
ATOM 6436 C C . TYR A 1 818 ? 38.365 1.948 -37.231 1.00 89.25 818 TYR A C 1
ATOM 6438 O O . TYR A 1 818 ? 38.759 1.246 -36.303 1.00 89.25 818 TYR A O 1
ATOM 6446 N N . ASN A 1 819 ? 37.711 1.435 -38.284 1.00 85.81 819 ASN A N 1
ATOM 6447 C CA . ASN A 1 819 ? 37.388 0.010 -38.485 1.00 85.81 819 ASN A CA 1
ATOM 6448 C C . ASN A 1 819 ? 36.756 -0.657 -37.246 1.00 85.81 819 ASN A C 1
ATOM 6450 O O . ASN A 1 819 ? 37.149 -1.734 -36.815 1.00 85.81 819 ASN A O 1
ATOM 6454 N N . GLY A 1 820 ? 35.812 0.028 -36.595 1.00 83.75 820 GLY A N 1
ATOM 6455 C CA . GLY A 1 820 ? 35.152 -0.495 -35.402 1.00 83.75 820 GLY A CA 1
ATOM 6456 C C . GLY A 1 820 ? 35.975 -0.421 -34.112 1.00 83.75 820 GLY A C 1
ATOM 6457 O O . GLY A 1 820 ? 35.431 -0.759 -33.062 1.00 83.75 820 GLY A O 1
ATOM 6458 N N . HIS A 1 821 ? 37.224 0.047 -34.122 1.00 88.62 821 HIS A N 1
ATOM 6459 C CA . HIS A 1 821 ? 38.019 0.236 -32.907 1.00 88.62 821 HIS A CA 1
ATOM 6460 C C . HIS A 1 821 ? 37.803 1.623 -32.265 1.00 88.62 821 HIS A C 1
ATOM 6462 O O . HIS A 1 821 ? 37.282 2.559 -32.875 1.00 88.62 821 HIS A O 1
ATOM 6468 N N . LEU A 1 822 ? 38.220 1.772 -31.003 1.00 89.81 822 LEU A N 1
ATOM 6469 C CA . LEU A 1 822 ? 38.104 3.024 -30.244 1.00 89.81 822 LEU A CA 1
ATOM 6470 C C . LEU A 1 822 ? 38.974 4.143 -30.860 1.00 89.81 822 LEU A C 1
ATOM 6472 O O . LEU A 1 822 ? 40.195 3.969 -30.933 1.00 89.81 822 LEU A O 1
ATOM 6476 N N . PRO A 1 823 ? 38.408 5.314 -31.228 1.00 88.94 823 PRO A N 1
ATOM 6477 C CA . PRO A 1 823 ? 39.192 6.444 -31.715 1.00 88.94 823 PRO A CA 1
ATOM 6478 C C . PRO A 1 823 ? 40.248 6.864 -30.693 1.00 88.94 823 PRO A C 1
ATOM 6480 O O . PRO A 1 823 ? 39.938 7.248 -29.559 1.00 88.94 823 PRO A O 1
ATOM 6483 N N . SER A 1 824 ? 41.511 6.768 -31.100 1.00 84.94 824 SER A N 1
ATOM 6484 C CA . SER A 1 824 ? 42.676 6.929 -30.234 1.00 84.94 824 SER A CA 1
ATOM 6485 C C . SER A 1 824 ? 43.739 7.809 -30.895 1.00 84.94 824 SER A C 1
ATOM 6487 O O . SER A 1 824 ? 43.777 7.957 -32.117 1.00 84.94 824 SER A O 1
ATOM 6489 N N . ARG A 1 825 ? 44.599 8.421 -30.074 1.00 85.50 825 ARG A N 1
ATOM 6490 C CA . ARG A 1 825 ? 45.693 9.290 -30.536 1.00 85.50 825 ARG A CA 1
ATOM 6491 C C . ARG A 1 825 ? 46.711 8.515 -31.372 1.00 85.50 825 ARG A C 1
ATOM 6493 O O . ARG A 1 825 ? 47.253 7.512 -30.907 1.00 85.50 825 ARG A O 1
ATOM 6500 N N . THR A 1 826 ? 47.053 9.032 -32.550 1.00 82.38 826 THR A N 1
ATOM 6501 C CA . THR A 1 826 ? 48.212 8.528 -33.298 1.00 82.38 826 THR A CA 1
ATOM 6502 C C . THR A 1 826 ? 49.514 8.828 -32.532 1.00 82.38 826 THR A C 1
ATOM 6504 O O . THR A 1 826 ? 49.564 9.783 -31.744 1.00 82.38 826 THR A O 1
ATOM 6507 N N . PRO A 1 827 ? 50.585 8.025 -32.693 1.00 77.50 827 PRO A N 1
ATOM 6508 C CA . PRO A 1 827 ? 51.845 8.252 -31.984 1.00 77.50 827 PRO A CA 1
ATOM 6509 C C . PRO A 1 827 ? 52.406 9.663 -32.232 1.00 77.50 827 PRO A C 1
ATOM 6511 O O . PRO A 1 827 ? 52.714 10.031 -33.360 1.00 77.50 827 PRO A O 1
ATOM 6514 N N . GLY A 1 828 ? 52.526 10.458 -31.163 1.00 77.56 828 GLY A N 1
ATOM 6515 C CA . GLY A 1 828 ? 52.973 11.859 -31.208 1.00 77.56 828 GLY A CA 1
ATOM 6516 C C . GLY A 1 828 ? 51.855 12.916 -31.209 1.00 77.56 828 GLY A C 1
ATOM 6517 O O . GLY A 1 828 ? 52.142 14.088 -30.974 1.00 77.56 828 GLY A O 1
ATOM 6518 N N . GLN A 1 829 ? 50.587 12.539 -31.402 1.00 86.88 829 GLN A N 1
ATOM 6519 C CA . GLN A 1 829 ? 49.454 13.472 -31.373 1.00 86.88 829 GLN A CA 1
ATOM 6520 C C . GLN A 1 829 ? 49.112 13.915 -29.936 1.00 86.88 829 GLN A C 1
ATOM 6522 O O . GLN A 1 829 ? 49.034 13.098 -29.013 1.00 86.88 829 GLN A O 1
ATOM 6527 N N . SER A 1 830 ? 48.864 15.215 -29.740 1.00 88.25 830 SER A N 1
ATOM 6528 C CA . SER A 1 830 ? 48.373 15.756 -28.467 1.00 88.25 830 SER A CA 1
ATOM 6529 C C . SER A 1 830 ? 46.870 15.510 -28.286 1.00 88.25 830 SER A C 1
ATOM 6531 O O . SER A 1 830 ? 46.119 15.412 -29.256 1.00 88.25 830 SER A O 1
ATOM 6533 N N . TRP A 1 831 ? 46.394 15.480 -27.037 1.00 84.56 831 TRP A N 1
ATOM 6534 C CA . TRP A 1 831 ? 44.962 15.325 -26.748 1.00 84.56 831 TRP A CA 1
ATOM 6535 C C . TRP A 1 831 ? 44.098 16.423 -27.385 1.00 84.56 831 TRP A C 1
ATOM 6537 O O . TRP A 1 831 ? 43.031 16.125 -27.912 1.00 84.56 831 TRP A O 1
ATOM 6547 N N . SER A 1 832 ? 44.566 17.676 -27.411 1.00 86.25 832 SER A N 1
ATOM 6548 C CA . SER A 1 832 ? 43.854 18.769 -28.086 1.00 86.25 832 SER A CA 1
ATOM 6549 C C . SER A 1 832 ? 43.761 18.567 -29.602 1.00 86.25 832 SER A C 1
ATOM 6551 O O . SER A 1 832 ? 42.702 18.819 -30.170 1.00 86.25 832 SER A O 1
ATOM 6553 N N . ALA A 1 833 ? 44.819 18.055 -30.240 1.00 85.38 833 ALA A N 1
ATOM 6554 C CA . ALA A 1 833 ? 44.820 17.736 -31.668 1.00 85.38 833 ALA A CA 1
ATOM 6555 C C . ALA A 1 833 ? 43.953 16.510 -32.012 1.00 85.38 833 ALA A C 1
ATOM 6557 O O . ALA A 1 833 ? 43.429 16.429 -33.122 1.00 85.38 833 ALA A O 1
ATOM 6558 N N . LEU A 1 834 ? 43.772 15.568 -31.076 1.00 87.25 834 LEU A N 1
ATOM 6559 C CA . LEU A 1 834 ? 42.797 14.483 -31.226 1.00 87.25 834 LEU A CA 1
ATOM 6560 C C . LEU A 1 834 ? 41.365 15.031 -31.160 1.00 87.25 834 LEU A C 1
ATOM 6562 O O . LEU A 1 834 ? 40.570 14.752 -32.051 1.00 87.25 834 LEU A O 1
ATOM 6566 N N . PHE A 1 835 ? 41.038 15.859 -30.162 1.00 89.06 835 PHE A N 1
ATOM 6567 C CA . PHE A 1 835 ? 39.693 16.434 -30.048 1.00 89.06 835 PHE A CA 1
ATOM 6568 C C . PHE A 1 835 ? 39.329 17.353 -31.224 1.00 89.06 835 PHE A C 1
ATOM 6570 O O . PHE A 1 835 ? 38.185 17.311 -31.672 1.00 89.06 835 PHE A O 1
ATOM 6577 N N . SER A 1 836 ? 40.271 18.127 -31.780 1.00 88.75 836 SER A N 1
ATOM 6578 C CA . SER A 1 836 ? 39.999 18.906 -32.998 1.00 88.75 836 SER A CA 1
ATOM 6579 C C . SER A 1 836 ? 39.833 18.022 -34.238 1.00 88.75 836 SER A C 1
ATOM 6581 O O . SER A 1 836 ? 38.983 18.315 -35.069 1.00 88.75 836 SER A O 1
ATOM 6583 N N . HIS A 1 837 ? 40.572 16.913 -34.356 1.00 89.06 837 HIS A N 1
ATOM 6584 C CA . HIS A 1 837 ? 40.378 15.956 -35.451 1.00 89.06 837 HIS A CA 1
ATOM 6585 C C . HIS A 1 837 ? 39.001 15.272 -35.390 1.00 89.06 837 HIS A C 1
ATOM 6587 O O . HIS A 1 837 ? 38.288 15.258 -36.390 1.00 89.06 837 HIS A O 1
ATOM 6593 N N . LEU A 1 838 ? 38.585 14.789 -34.213 1.00 89.38 838 LEU A N 1
ATOM 6594 C CA . LEU A 1 838 ? 37.248 14.216 -34.003 1.00 89.38 838 LEU A CA 1
ATOM 6595 C C . LEU A 1 838 ? 36.139 15.256 -34.255 1.00 89.38 838 LEU A C 1
ATOM 6597 O O . LEU A 1 838 ? 35.120 14.940 -34.865 1.00 89.38 838 LEU A O 1
ATOM 6601 N N . GLY A 1 839 ? 36.356 16.510 -33.843 1.00 89.19 839 GLY A N 1
ATOM 6602 C CA . GLY A 1 839 ? 35.452 17.626 -34.132 1.00 89.19 839 GLY A CA 1
ATOM 6603 C C . GLY A 1 839 ? 35.303 17.911 -35.631 1.00 89.19 839 GLY A C 1
ATOM 6604 O O . GLY A 1 839 ? 34.184 18.123 -36.095 1.00 89.19 839 GLY A O 1
ATOM 6605 N N . ASN A 1 840 ? 36.399 17.849 -36.395 1.00 91.75 840 ASN A N 1
ATOM 6606 C CA . ASN A 1 840 ? 36.363 17.995 -37.852 1.00 91.75 840 ASN A CA 1
ATOM 6607 C C . ASN A 1 840 ? 35.617 16.830 -38.523 1.00 91.75 840 ASN A C 1
ATOM 6609 O O . ASN A 1 840 ? 34.783 17.086 -39.383 1.00 91.75 840 ASN A O 1
ATOM 6613 N N . LEU A 1 841 ? 35.823 15.579 -38.089 1.00 90.44 841 LEU A N 1
ATOM 6614 C CA . LEU A 1 841 ? 35.073 14.425 -38.614 1.00 90.44 841 LEU A CA 1
ATOM 6615 C C . LEU A 1 841 ? 33.556 14.569 -38.386 1.00 90.44 841 LEU A C 1
ATOM 6617 O O . LEU A 1 841 ? 32.772 14.310 -39.298 1.00 90.44 841 LEU A O 1
ATOM 6621 N N . CYS A 1 842 ? 33.127 15.059 -37.216 1.00 89.44 842 CYS A N 1
ATOM 6622 C CA . CYS A 1 842 ? 31.723 15.425 -36.990 1.00 89.44 842 CYS A CA 1
ATOM 6623 C C . CYS A 1 842 ? 31.251 16.571 -37.901 1.00 89.44 842 CYS A C 1
ATOM 6625 O O . CYS A 1 842 ? 30.117 16.550 -38.376 1.00 89.44 842 CYS A O 1
ATOM 6627 N N . TYR A 1 843 ? 32.089 17.581 -38.139 1.00 90.25 843 TYR A N 1
ATOM 6628 C CA . TYR A 1 843 ? 31.733 18.725 -38.981 1.00 90.25 843 TYR A CA 1
ATOM 6629 C C . TYR A 1 843 ? 31.620 18.364 -40.470 1.00 90.25 843 TYR A C 1
ATOM 6631 O O . TYR A 1 843 ? 30.758 18.904 -41.155 1.00 90.25 843 TYR A O 1
ATOM 6639 N N . GLU A 1 844 ? 32.450 17.446 -40.964 1.00 90.25 844 GLU A N 1
ATOM 6640 C CA . GLU A 1 844 ? 32.476 17.026 -42.370 1.00 90.25 844 GLU A CA 1
ATOM 6641 C C . GLU A 1 844 ? 31.437 15.933 -42.670 1.00 90.25 844 GLU A C 1
ATOM 6643 O O . GLU A 1 844 ? 30.723 16.025 -43.667 1.00 90.25 844 GLU A O 1
ATOM 6648 N N . HIS A 1 845 ? 31.300 14.930 -41.794 1.00 89.44 845 HIS A N 1
ATOM 6649 C CA . HIS A 1 845 ? 30.503 13.720 -42.057 1.00 89.44 845 HIS A CA 1
ATOM 6650 C C . HIS A 1 845 ? 29.247 13.557 -41.181 1.00 89.44 845 HIS A C 1
ATOM 6652 O O . HIS A 1 845 ? 28.500 12.596 -41.357 1.00 89.44 845 HIS A O 1
ATOM 6658 N N . ALA A 1 846 ? 28.993 14.475 -40.243 1.00 91.38 846 ALA A N 1
ATOM 6659 C CA . ALA A 1 846 ? 27.756 14.512 -39.459 1.00 91.38 846 ALA A CA 1
ATOM 6660 C C . ALA A 1 846 ? 27.071 15.890 -39.484 1.00 91.38 846 ALA A C 1
ATOM 6662 O O . ALA A 1 846 ? 26.276 16.212 -38.598 1.00 91.38 846 ALA A O 1
ATOM 6663 N N . PHE A 1 847 ? 27.337 16.734 -40.486 1.00 92.94 847 PHE A N 1
ATOM 6664 C CA . PHE A 1 847 ? 26.683 18.040 -40.575 1.00 92.94 847 PHE A CA 1
ATOM 6665 C C . PHE A 1 847 ? 25.163 17.890 -40.796 1.00 92.94 847 PHE A C 1
ATOM 6667 O O . PHE A 1 847 ? 24.761 17.218 -41.747 1.00 92.94 847 PHE A O 1
ATOM 6674 N N . PRO A 1 848 ? 24.284 18.528 -39.996 1.00 93.88 848 PRO A N 1
ATOM 6675 C CA . PRO A 1 848 ? 22.829 18.372 -40.101 1.00 93.88 848 PRO A CA 1
ATOM 6676 C C . PRO A 1 848 ? 22.245 19.169 -41.287 1.00 93.88 848 PRO A C 1
ATOM 6678 O O . PRO A 1 848 ? 21.546 20.169 -41.114 1.00 93.88 848 PRO A O 1
ATOM 6681 N N . HIS A 1 849 ? 22.551 18.737 -42.513 1.00 93.69 849 HIS A N 1
ATOM 6682 C CA . HIS A 1 849 ? 22.095 19.347 -43.765 1.00 93.69 849 HIS A CA 1
ATOM 6683 C C . HIS A 1 849 ? 20.609 19.076 -44.058 1.00 93.69 849 HIS A C 1
ATOM 6685 O O . HIS A 1 849 ? 19.986 18.159 -43.518 1.00 93.69 849 HIS A O 1
ATOM 6691 N N . LEU A 1 850 ? 20.032 19.859 -44.976 1.00 93.88 850 LEU A N 1
ATOM 6692 C CA . LEU A 1 850 ? 18.588 19.867 -45.236 1.00 93.88 850 LEU A CA 1
ATOM 6693 C C . LEU A 1 850 ? 18.026 18.495 -45.660 1.00 93.88 850 LEU A C 1
ATOM 6695 O O . LEU A 1 850 ? 16.959 18.128 -45.184 1.00 93.88 850 LEU A O 1
ATOM 6699 N N . LYS A 1 851 ? 18.758 17.696 -46.457 1.00 92.88 851 LYS A N 1
ATOM 6700 C CA . LYS A 1 851 ? 18.358 16.312 -46.802 1.00 92.88 851 LYS A CA 1
ATOM 6701 C C . LYS A 1 851 ? 18.150 15.426 -45.557 1.00 92.88 851 LYS A C 1
ATOM 6703 O O . LYS A 1 851 ? 17.128 14.745 -45.481 1.00 92.88 851 LYS A O 1
ATOM 6708 N N . ALA A 1 852 ? 19.040 15.477 -44.560 1.00 94.38 852 ALA A N 1
ATOM 6709 C CA . ALA A 1 852 ? 18.889 14.711 -43.320 1.00 94.38 852 ALA A CA 1
ATOM 6710 C C . ALA A 1 852 ? 17.682 15.194 -42.492 1.00 94.38 852 ALA A C 1
ATOM 6712 O O . ALA A 1 852 ? 16.904 14.373 -42.005 1.00 94.38 852 ALA A O 1
ATOM 6713 N N . TRP A 1 853 ? 17.458 16.516 -42.421 1.00 95.19 853 TRP A N 1
ATOM 6714 C CA . TRP A 1 853 ? 16.242 17.087 -41.823 1.00 95.19 853 TRP A CA 1
ATOM 6715 C C . TRP A 1 853 ? 14.973 16.593 -42.519 1.00 95.19 853 TRP A C 1
ATOM 6717 O O . TRP A 1 853 ? 14.047 16.156 -41.838 1.00 95.19 853 TRP A O 1
ATOM 6727 N N . THR A 1 854 ? 14.928 16.613 -43.856 1.00 94.56 854 THR A N 1
ATOM 6728 C CA . THR A 1 854 ? 13.746 16.162 -44.603 1.00 94.56 854 THR A CA 1
ATOM 6729 C C . THR A 1 854 ? 13.479 14.672 -44.429 1.00 94.56 854 THR A C 1
ATOM 6731 O O . THR A 1 854 ? 12.323 14.318 -44.230 1.00 94.56 854 THR A O 1
ATOM 6734 N N . ILE A 1 855 ? 14.501 13.807 -44.431 1.00 93.75 855 ILE A N 1
ATOM 6735 C CA . ILE A 1 855 ? 14.323 12.362 -44.200 1.00 93.75 855 ILE A CA 1
ATOM 6736 C C . ILE A 1 855 ? 13.726 12.128 -42.806 1.00 93.75 855 ILE A C 1
ATOM 6738 O O . ILE A 1 855 ? 12.647 11.550 -42.675 1.00 93.75 855 ILE A O 1
ATOM 6742 N N . TYR A 1 856 ? 14.392 12.640 -41.768 1.00 94.81 856 TYR A N 1
ATOM 6743 C CA . TYR A 1 856 ? 14.033 12.362 -40.378 1.00 94.81 856 TYR A CA 1
ATOM 6744 C C . TYR A 1 856 ? 12.670 12.959 -39.981 1.00 94.81 856 TYR A C 1
ATOM 6746 O O . TYR A 1 856 ? 11.850 12.284 -39.355 1.00 94.81 856 TYR A O 1
ATOM 6754 N N . TRP A 1 857 ? 12.374 14.200 -40.388 1.00 94.50 857 TRP A N 1
ATOM 6755 C CA . TRP A 1 857 ? 11.092 14.833 -40.058 1.00 94.50 857 TRP A CA 1
ATOM 6756 C C . TRP A 1 857 ? 9.930 14.393 -40.950 1.00 94.50 857 TRP A C 1
ATOM 6758 O O . TRP A 1 857 ? 8.804 14.349 -40.458 1.00 94.50 857 TRP A O 1
ATOM 6768 N N . THR A 1 858 ? 10.161 13.991 -42.207 1.00 94.62 858 THR A N 1
ATOM 6769 C CA . THR A 1 858 ? 9.092 13.366 -43.011 1.00 94.62 858 THR A CA 1
ATOM 6770 C C . THR A 1 858 ? 8.685 12.029 -42.401 1.00 94.62 858 THR A C 1
ATOM 6772 O O . THR A 1 858 ? 7.492 11.767 -42.290 1.00 94.62 858 THR A O 1
ATOM 6775 N N . PHE A 1 859 ? 9.644 11.228 -41.920 1.00 94.06 859 PHE A N 1
ATOM 6776 C CA . PHE A 1 859 ? 9.349 9.992 -41.193 1.00 94.06 859 PHE A CA 1
ATOM 6777 C C . PHE A 1 859 ? 8.548 10.248 -39.900 1.00 94.06 859 PHE A C 1
ATOM 6779 O O . PHE A 1 859 ? 7.500 9.638 -39.701 1.00 94.06 859 PHE A O 1
ATOM 6786 N N . LEU A 1 860 ? 8.964 11.213 -39.067 1.00 93.19 860 LEU A N 1
ATOM 6787 C CA . LEU A 1 860 ? 8.211 11.616 -37.867 1.00 93.19 860 LEU A CA 1
ATOM 6788 C C . LEU A 1 860 ? 6.773 12.063 -38.177 1.00 93.19 860 LEU A C 1
ATOM 6790 O O . LEU A 1 860 ? 5.840 11.678 -37.474 1.00 93.19 860 LEU A O 1
ATOM 6794 N N . ILE A 1 861 ? 6.579 12.876 -39.219 1.00 93.75 861 ILE A N 1
ATOM 6795 C CA . ILE A 1 861 ? 5.252 13.366 -39.621 1.00 93.75 861 ILE A CA 1
ATOM 6796 C C . ILE A 1 861 ? 4.403 12.225 -40.202 1.00 93.75 861 ILE A C 1
ATOM 6798 O O . ILE A 1 861 ? 3.211 12.144 -39.903 1.00 93.75 861 ILE A O 1
ATOM 6802 N N . PHE A 1 862 ? 5.006 11.320 -40.976 1.00 94.44 862 PHE A N 1
ATOM 6803 C CA . PHE A 1 862 ? 4.347 10.132 -41.518 1.00 94.44 862 PHE A CA 1
ATOM 6804 C C . PHE A 1 862 ? 3.862 9.190 -40.409 1.00 94.44 862 PHE A C 1
ATOM 6806 O O . PHE A 1 862 ? 2.688 8.825 -40.401 1.00 94.44 862 PHE A O 1
ATOM 6813 N N . GLU A 1 863 ? 4.702 8.861 -39.423 1.00 93.62 863 GLU A N 1
ATOM 6814 C CA . GLU A 1 863 ? 4.269 8.046 -38.281 1.00 93.62 863 GLU A CA 1
ATOM 6815 C C . GLU A 1 863 ? 3.249 8.780 -37.402 1.00 93.62 863 GLU A C 1
ATOM 6817 O O . GLU A 1 863 ? 2.360 8.148 -36.836 1.00 93.62 863 GLU A O 1
ATOM 6822 N N . GLY A 1 864 ? 3.323 10.113 -37.302 1.00 91.56 864 GLY A N 1
ATOM 6823 C CA . GLY A 1 864 ? 2.315 10.925 -36.612 1.00 91.56 864 GLY A CA 1
ATOM 6824 C C . GLY A 1 864 ? 0.949 10.885 -37.307 1.00 91.56 864 GLY A C 1
ATOM 6825 O O . GLY A 1 864 ? -0.087 10.784 -36.648 1.00 91.56 864 GLY A O 1
ATOM 6826 N N . ALA A 1 865 ? 0.933 10.883 -38.642 1.00 91.94 865 ALA A N 1
ATOM 6827 C CA . ALA A 1 865 ? -0.273 10.648 -39.429 1.00 91.94 865 ALA A CA 1
ATOM 6828 C C . ALA A 1 865 ? -0.766 9.198 -39.278 1.00 91.94 865 ALA A C 1
ATOM 6830 O O . ALA A 1 865 ? -1.961 8.977 -39.083 1.00 91.94 865 ALA A O 1
ATOM 6831 N N . CYS A 1 866 ? 0.133 8.210 -39.285 1.00 92.38 866 CYS A N 1
ATOM 6832 C CA . CYS A 1 866 ? -0.239 6.812 -39.077 1.00 92.38 866 CYS A CA 1
ATOM 6833 C C . CYS A 1 866 ? -0.780 6.557 -37.661 1.00 92.38 866 CYS A C 1
ATOM 6835 O O . CYS A 1 866 ? -1.728 5.790 -37.511 1.00 92.38 866 CYS A O 1
ATOM 6837 N N . TYR A 1 867 ? -0.262 7.249 -36.636 1.00 90.25 867 TYR A N 1
ATOM 6838 C CA . TYR A 1 867 ? -0.821 7.231 -35.282 1.00 90.25 867 TYR A CA 1
ATOM 6839 C C . TYR A 1 867 ? -2.304 7.622 -35.294 1.00 90.25 867 TYR A C 1
ATOM 6841 O O . TYR A 1 867 ? -3.121 6.899 -34.728 1.00 90.25 867 TYR A O 1
ATOM 6849 N N . LEU A 1 868 ? -2.632 8.738 -35.957 1.00 88.12 868 LEU A N 1
ATOM 6850 C CA . LEU A 1 868 ? -3.964 9.351 -35.972 1.00 88.12 868 LEU A CA 1
ATOM 6851 C C . LEU A 1 868 ? -4.978 8.643 -36.882 1.00 88.12 868 LEU A C 1
ATOM 6853 O O . LEU A 1 868 ? -6.149 8.569 -36.519 1.00 88.12 868 LEU A O 1
ATOM 6857 N N . TYR A 1 869 ? -4.557 8.166 -38.058 1.00 89.25 869 TYR A N 1
ATOM 6858 C CA . TYR A 1 869 ? -5.480 7.718 -39.111 1.00 89.25 869 TYR A CA 1
ATOM 6859 C C . TYR A 1 869 ? -5.519 6.202 -39.340 1.00 89.25 869 TYR A C 1
ATOM 6861 O O . TYR A 1 869 ? -6.503 5.715 -39.897 1.00 89.25 869 TYR A O 1
ATOM 6869 N N . MET A 1 870 ? -4.497 5.435 -38.938 1.00 90.56 870 MET A N 1
ATOM 6870 C CA . MET A 1 870 ? -4.534 3.977 -39.124 1.00 90.56 870 MET A CA 1
ATOM 6871 C C . MET A 1 870 ? -5.468 3.308 -38.105 1.00 90.56 870 MET A C 1
ATOM 6873 O O . MET A 1 870 ? -5.594 3.806 -36.981 1.00 90.56 870 MET A O 1
ATOM 6877 N N . PRO A 1 871 ? -6.105 2.169 -38.444 1.00 90.81 871 PRO A N 1
ATOM 6878 C CA . PRO A 1 871 ? -6.990 1.466 -37.522 1.00 90.81 871 PRO A CA 1
ATOM 6879 C C . PRO A 1 871 ? -6.275 1.059 -36.226 1.00 90.81 871 PRO A C 1
ATOM 6881 O O . PRO A 1 871 ? -5.161 0.535 -36.238 1.00 90.81 871 PRO A O 1
ATOM 6884 N N . GLY A 1 872 ? -6.935 1.265 -35.092 1.00 86.19 872 GLY A N 1
ATOM 6885 C CA . GLY A 1 872 ? -6.382 1.017 -33.767 1.00 86.19 872 GLY A CA 1
ATOM 6886 C C . GLY A 1 872 ? -7.449 0.605 -32.762 1.00 86.19 872 GLY A C 1
ATOM 6887 O O . GLY A 1 872 ? -8.642 0.593 -33.061 1.00 86.19 872 GLY A O 1
ATOM 6888 N N . VAL A 1 873 ? -7.004 0.237 -31.563 1.00 86.94 873 VAL A N 1
ATOM 6889 C CA . VAL A 1 873 ? -7.879 -0.107 -30.430 1.00 86.94 873 VAL A CA 1
ATOM 6890 C C . VAL A 1 873 ? -7.700 0.906 -29.305 1.00 86.94 873 VAL A C 1
ATOM 6892 O O . VAL A 1 873 ? -6.605 1.433 -29.127 1.00 86.94 873 VAL A O 1
ATOM 6895 N N . TYR A 1 874 ? -8.753 1.179 -28.535 1.00 87.00 874 TYR A N 1
ATOM 6896 C CA . TYR A 1 874 ? -8.651 2.045 -27.359 1.00 87.00 874 TYR A CA 1
ATOM 6897 C C . TYR A 1 874 ? -8.279 1.236 -26.115 1.00 87.00 874 TYR A C 1
ATOM 6899 O O . TYR A 1 874 ? -9.004 0.327 -25.712 1.00 87.00 874 TYR A O 1
ATOM 6907 N N . GLY A 1 875 ? -7.156 1.586 -25.492 1.00 83.06 875 GLY A N 1
ATOM 6908 C CA . GLY A 1 875 ? -6.714 1.042 -24.211 1.00 83.06 875 GLY A CA 1
ATOM 6909 C C . GLY A 1 875 ? -6.903 2.042 -23.068 1.00 83.06 875 GLY A C 1
ATOM 6910 O O . GLY A 1 875 ? -6.794 3.253 -23.267 1.00 83.06 875 GLY A O 1
ATOM 6911 N N . LYS A 1 876 ? -7.156 1.549 -21.848 1.00 84.06 876 LYS A N 1
ATOM 6912 C CA . LYS A 1 876 ? -7.264 2.382 -20.635 1.00 84.06 876 LYS A CA 1
ATOM 6913 C C . LYS A 1 876 ? -6.010 2.257 -19.777 1.00 84.06 876 LYS A C 1
ATOM 6915 O O . LYS A 1 876 ? -5.667 1.167 -19.321 1.00 84.06 876 LYS A O 1
ATOM 6920 N N . GLY A 1 877 ? -5.343 3.385 -19.539 1.00 81.81 877 GLY A N 1
ATOM 6921 C CA . GLY A 1 877 ? -4.181 3.464 -18.657 1.00 81.81 877 GLY A CA 1
ATOM 6922 C C . GLY A 1 877 ? -4.534 3.220 -17.186 1.00 81.81 877 GLY A C 1
ATOM 6923 O O . GLY A 1 877 ? -5.693 3.011 -16.810 1.00 81.81 877 GLY A O 1
ATOM 6924 N N . LYS A 1 878 ? -3.522 3.266 -16.317 1.00 79.38 878 LYS A N 1
ATOM 6925 C CA . LYS A 1 878 ? -3.735 3.256 -14.859 1.00 79.38 878 LYS A CA 1
ATOM 6926 C C . LYS A 1 878 ? -4.495 4.510 -14.399 1.00 79.38 878 LYS A C 1
ATOM 6928 O O . LYS A 1 878 ? -4.474 5.540 -15.068 1.00 79.38 878 LYS A O 1
ATOM 6933 N N . ARG A 1 879 ? -5.163 4.404 -13.245 1.00 79.88 879 ARG A N 1
ATOM 6934 C CA . ARG A 1 879 ? -5.758 5.547 -12.535 1.00 79.88 879 ARG A CA 1
ATOM 6935 C C . ARG A 1 879 ? -4.637 6.489 -12.099 1.00 79.88 879 ARG A C 1
ATOM 6937 O O . ARG A 1 879 ? -3.674 6.024 -11.491 1.00 79.88 879 ARG A O 1
ATOM 6944 N N . LEU A 1 880 ? -4.746 7.772 -12.434 1.00 79.50 880 LEU A N 1
ATOM 6945 C CA . LEU A 1 880 ? -3.736 8.787 -12.129 1.00 79.50 880 LEU A CA 1
ATOM 6946 C C . LEU A 1 880 ? -4.157 9.595 -10.890 1.00 79.50 880 LEU A C 1
ATOM 6948 O O . LEU A 1 880 ? -5.166 10.296 -10.963 1.00 79.50 880 LEU A O 1
ATOM 6952 N N . PRO A 1 881 ? -3.406 9.543 -9.770 1.00 71.75 881 PRO A N 1
ATOM 6953 C CA . PRO A 1 881 ? -3.728 10.330 -8.575 1.00 71.75 881 PRO A CA 1
ATOM 6954 C C . PRO A 1 881 ? -3.743 11.841 -8.838 1.00 71.75 881 PRO A C 1
ATOM 6956 O O . PRO A 1 881 ? -4.585 12.546 -8.307 1.00 71.75 881 PRO A O 1
ATOM 6959 N N . SER A 1 882 ? -2.878 12.327 -9.734 1.00 68.38 882 SER A N 1
ATOM 6960 C CA . SER A 1 882 ? -2.801 13.734 -10.159 1.00 68.38 882 SER A CA 1
ATOM 6961 C C . SER A 1 882 ? -3.961 14.215 -11.044 1.00 68.38 882 SER A C 1
ATOM 6963 O O . SER A 1 882 ? -3.947 15.360 -11.486 1.00 68.38 882 SER A O 1
ATOM 6965 N N . LEU A 1 883 ? -4.942 13.354 -11.331 1.00 75.31 883 LEU A N 1
ATOM 6966 C CA . LEU A 1 883 ? -6.171 13.666 -12.067 1.00 75.31 883 LEU A CA 1
ATOM 6967 C C . LEU A 1 883 ? -7.387 13.042 -11.355 1.00 75.31 883 LEU A C 1
ATOM 6969 O O . LEU A 1 883 ? -8.240 12.441 -12.007 1.00 75.31 883 LEU A O 1
ATOM 6973 N N . ASP A 1 884 ? -7.421 13.103 -10.021 1.00 73.81 884 ASP A N 1
ATOM 6974 C CA . ASP A 1 884 ? -8.512 12.607 -9.164 1.00 73.81 884 ASP A CA 1
ATOM 6975 C C . ASP A 1 884 ? -8.891 11.134 -9.447 1.00 73.81 884 ASP A C 1
ATOM 6977 O O . ASP A 1 884 ? -10.054 10.733 -9.480 1.00 73.81 884 ASP A O 1
ATOM 6981 N N . GLY A 1 885 ? -7.882 10.303 -9.733 1.00 74.62 885 GLY A N 1
ATOM 6982 C CA . GLY A 1 885 ? -8.049 8.883 -10.054 1.00 74.62 885 GLY A CA 1
ATOM 6983 C C . GLY A 1 885 ? -8.521 8.587 -11.484 1.00 74.62 885 GLY A C 1
ATOM 6984 O O . GLY A 1 885 ? -8.711 7.415 -11.825 1.00 74.62 885 GLY A O 1
ATOM 6985 N N . LYS A 1 886 ? -8.674 9.597 -12.350 1.00 81.06 886 LYS A N 1
ATOM 6986 C CA . LYS A 1 886 ? -9.078 9.430 -13.755 1.00 81.06 886 LYS A CA 1
ATOM 6987 C C . LYS A 1 886 ? -8.133 8.488 -14.509 1.00 81.06 886 LYS A C 1
ATOM 6989 O O . LYS A 1 886 ? -6.912 8.524 -14.344 1.00 81.06 886 LYS A O 1
ATOM 6994 N N . GLN A 1 887 ? -8.704 7.653 -15.374 1.00 83.00 887 GLN A N 1
ATOM 6995 C CA . GLN A 1 887 ? -7.952 6.851 -16.343 1.00 83.00 887 GLN A CA 1
ATOM 6996 C C . GLN A 1 887 ? -7.898 7.605 -17.669 1.00 83.00 887 GLN A C 1
ATOM 6998 O O . GLN A 1 887 ? -8.927 8.065 -18.163 1.00 83.00 887 GLN A O 1
ATOM 7003 N N . LEU A 1 888 ? -6.704 7.723 -18.250 1.00 85.38 888 LEU A N 1
ATOM 7004 C CA . LEU A 1 888 ? -6.553 8.216 -19.615 1.00 85.38 888 LEU A CA 1
ATOM 7005 C C . LEU A 1 888 ? -6.807 7.081 -20.610 1.00 85.38 888 LEU A C 1
ATOM 7007 O O . LEU A 1 888 ? -6.363 5.947 -20.411 1.00 85.38 888 LEU A O 1
ATOM 7011 N N . GLU A 1 889 ? -7.510 7.411 -21.686 1.00 87.06 889 GLU A N 1
ATOM 7012 C CA . GLU A 1 889 ? -7.694 6.536 -22.841 1.00 87.06 889 GLU A CA 1
ATOM 7013 C C . GLU A 1 889 ? -6.568 6.796 -23.851 1.00 87.06 889 GLU A C 1
ATOM 7015 O O . GLU A 1 889 ? -6.101 7.928 -24.002 1.00 87.06 889 GLU A O 1
ATOM 7020 N N . TYR A 1 890 ? -6.097 5.744 -24.509 1.00 87.19 890 TYR A N 1
ATOM 7021 C CA . TYR A 1 890 ? -4.974 5.768 -25.444 1.00 87.19 890 TYR A CA 1
ATOM 7022 C C . TYR A 1 890 ? -5.369 5.028 -26.718 1.00 87.19 890 TYR A C 1
ATOM 7024 O O . TYR A 1 890 ? -5.965 3.954 -26.637 1.00 87.19 890 TYR A O 1
ATOM 7032 N N . TYR A 1 891 ? -5.040 5.591 -27.878 1.00 89.00 891 TYR A N 1
ATOM 7033 C CA . TYR A 1 891 ? -5.291 4.957 -29.168 1.00 89.00 891 TYR A CA 1
ATOM 7034 C C . TYR A 1 891 ? -4.073 4.129 -29.597 1.00 89.00 891 TYR A C 1
ATOM 7036 O O . TYR A 1 891 ? -2.950 4.637 -29.603 1.00 89.00 891 TYR A O 1
ATOM 7044 N N . CYS A 1 892 ? -4.298 2.854 -29.923 1.00 88.56 892 CYS A N 1
ATOM 7045 C CA . CYS A 1 892 ? -3.246 1.868 -30.172 1.00 88.56 892 CYS A CA 1
ATOM 7046 C C . CYS A 1 892 ? -3.305 1.310 -31.610 1.00 88.56 892 CYS A C 1
ATOM 7048 O O . CYS A 1 892 ? -3.897 0.252 -31.879 1.00 88.56 892 CYS A O 1
ATOM 7050 N N . SER A 1 893 ? -2.709 2.057 -32.544 1.00 91.25 893 SER A N 1
ATOM 7051 C CA . SER A 1 893 ? -2.651 1.798 -33.994 1.00 91.25 893 SER A CA 1
ATOM 7052 C C . SER A 1 893 ? -1.332 1.180 -34.505 1.00 91.25 893 SER A C 1
ATOM 7054 O O . SER A 1 893 ? -1.206 0.933 -35.706 1.00 91.25 893 SER A O 1
ATOM 7056 N N . ALA A 1 894 ? -0.348 0.902 -33.638 1.00 90.94 894 ALA A N 1
ATOM 7057 C CA . ALA A 1 894 ? 1.030 0.570 -34.029 1.00 90.94 894 ALA A CA 1
ATOM 7058 C C . ALA A 1 894 ? 1.141 -0.671 -34.922 1.00 90.94 894 ALA A C 1
ATOM 7060 O O . ALA A 1 894 ? 1.969 -0.690 -35.820 1.00 90.94 894 ALA A O 1
ATOM 7061 N N . VAL A 1 895 ? 0.288 -1.687 -34.747 1.00 91.06 895 VAL A N 1
ATOM 7062 C CA . VAL A 1 895 ? 0.278 -2.875 -35.628 1.00 91.06 895 VAL A CA 1
ATOM 7063 C C . VAL A 1 895 ? 0.051 -2.498 -37.097 1.00 91.06 895 VAL A C 1
ATOM 7065 O O . VAL A 1 895 ? 0.727 -3.029 -37.972 1.00 91.06 895 VAL A O 1
ATOM 7068 N N . TRP A 1 896 ? -0.886 -1.588 -37.381 1.00 91.81 896 TRP A N 1
ATOM 7069 C CA . TRP A 1 896 ? -1.163 -1.168 -38.757 1.00 91.81 896 TRP A CA 1
ATOM 7070 C C . TRP A 1 896 ? -0.093 -0.210 -39.274 1.00 91.81 896 TRP A C 1
ATOM 7072 O O . TRP A 1 896 ? 0.407 -0.429 -40.373 1.00 91.81 896 TRP A O 1
ATOM 7082 N N . SER A 1 897 ? 0.302 0.771 -38.454 1.00 93.69 897 SER A N 1
ATOM 7083 C CA . SER A 1 897 ? 1.430 1.681 -38.712 1.00 93.69 897 SER A CA 1
ATOM 7084 C C . SER A 1 897 ? 2.678 0.881 -39.127 1.00 93.69 897 SER A C 1
ATOM 7086 O O . SER A 1 897 ? 3.085 0.982 -40.281 1.00 93.69 897 SER A O 1
ATOM 7088 N N . TRP A 1 898 ? 3.147 -0.058 -38.300 1.00 94.56 898 TRP A N 1
ATOM 7089 C CA . TRP A 1 898 ? 4.271 -0.963 -38.575 1.00 94.56 898 TRP A CA 1
ATOM 7090 C C . TRP A 1 898 ? 4.234 -1.635 -39.955 1.00 94.56 898 TRP A C 1
ATOM 7092 O O . TRP A 1 898 ? 5.169 -1.486 -40.745 1.00 94.56 898 TRP A O 1
ATOM 7102 N N . TYR A 1 899 ? 3.154 -2.355 -40.281 1.00 93.62 899 TYR A N 1
ATOM 7103 C CA . TYR A 1 899 ? 3.063 -3.043 -41.571 1.00 93.62 899 TYR A CA 1
ATOM 7104 C C . TYR A 1 899 ? 2.939 -2.066 -42.748 1.00 93.62 899 TYR A C 1
ATOM 7106 O O . TYR A 1 899 ? 3.517 -2.334 -43.802 1.00 93.62 899 TYR A O 1
ATOM 7114 N N . THR A 1 900 ? 2.271 -0.916 -42.586 1.00 94.88 900 THR A N 1
ATOM 7115 C CA . THR A 1 900 ? 2.258 0.121 -43.633 1.00 94.88 900 THR A CA 1
ATOM 7116 C C . THR A 1 900 ? 3.637 0.738 -43.857 1.00 94.88 900 THR A C 1
ATOM 7118 O O . THR A 1 900 ? 4.009 0.954 -45.008 1.00 94.88 900 THR A O 1
ATOM 7121 N N . THR A 1 901 ? 4.432 0.934 -42.803 1.00 95.19 901 THR A N 1
ATOM 7122 C CA . THR A 1 901 ? 5.803 1.456 -42.881 1.00 95.19 901 THR A CA 1
ATOM 7123 C C . THR A 1 901 ? 6.737 0.472 -43.580 1.00 95.19 901 THR A C 1
ATOM 7125 O O . THR A 1 901 ? 7.496 0.884 -44.454 1.00 95.19 901 THR A O 1
ATOM 7128 N N . ILE A 1 902 ? 6.636 -0.832 -43.288 1.00 94.94 902 ILE A N 1
ATOM 7129 C CA . ILE A 1 902 ? 7.392 -1.875 -44.006 1.00 94.94 902 ILE A CA 1
ATOM 7130 C C . ILE A 1 902 ? 7.020 -1.895 -45.494 1.00 94.94 902 ILE A C 1
ATOM 7132 O O . ILE A 1 902 ? 7.905 -1.864 -46.348 1.00 94.94 902 ILE A O 1
ATOM 7136 N N . ILE A 1 903 ? 5.722 -1.930 -45.815 1.00 95.81 903 ILE A N 1
ATOM 7137 C CA . ILE A 1 903 ? 5.246 -1.977 -47.205 1.00 95.81 903 ILE A CA 1
ATOM 7138 C C . ILE A 1 903 ? 5.702 -0.727 -47.967 1.00 95.81 903 ILE A C 1
ATOM 7140 O O . ILE A 1 903 ? 6.227 -0.847 -49.072 1.00 95.81 903 ILE A O 1
ATOM 7144 N N . LEU A 1 904 ? 5.567 0.463 -47.373 1.00 95.12 904 LEU A N 1
ATOM 7145 C CA . LEU A 1 904 ? 5.994 1.716 -47.993 1.00 95.12 904 LEU A CA 1
ATOM 7146 C C . LEU A 1 904 ? 7.518 1.780 -48.176 1.00 95.12 904 LEU A C 1
ATOM 7148 O O . LEU A 1 904 ? 7.973 2.176 -49.244 1.00 95.12 904 LEU A O 1
ATOM 7152 N N . ALA A 1 905 ? 8.305 1.348 -47.187 1.00 94.56 905 ALA A N 1
ATOM 7153 C CA . ALA A 1 905 ? 9.765 1.295 -47.276 1.00 94.56 905 ALA A CA 1
ATOM 7154 C C . ALA A 1 905 ? 10.244 0.379 -48.416 1.00 94.56 905 ALA A C 1
ATOM 7156 O O . ALA A 1 905 ? 11.097 0.772 -49.212 1.00 94.56 905 ALA A O 1
ATOM 7157 N N . VAL A 1 906 ? 9.658 -0.818 -48.539 1.00 94.62 906 VAL A N 1
ATOM 7158 C CA . VAL A 1 906 ? 9.971 -1.757 -49.629 1.00 94.62 906 VAL A CA 1
ATOM 7159 C C . VAL A 1 906 ? 9.532 -1.194 -50.984 1.00 94.62 906 VAL A C 1
ATOM 7161 O O . VAL A 1 906 ? 10.308 -1.247 -51.935 1.00 94.62 906 VAL A O 1
ATOM 7164 N N . LEU A 1 907 ? 8.336 -0.601 -51.082 1.00 95.25 907 LEU A N 1
ATOM 7165 C CA . LEU A 1 907 ? 7.862 0.020 -52.324 1.00 95.25 907 LEU A CA 1
ATOM 7166 C C . LEU A 1 907 ? 8.758 1.182 -52.772 1.00 95.25 907 LEU A C 1
ATOM 7168 O O . LEU A 1 907 ? 9.110 1.236 -53.945 1.00 95.25 907 LEU A O 1
ATOM 7172 N N . LEU A 1 908 ? 9.167 2.067 -51.858 1.00 94.31 908 LEU A N 1
ATOM 7173 C CA . LEU A 1 908 ? 10.052 3.202 -52.152 1.00 94.31 908 LEU A CA 1
ATOM 7174 C C . LEU A 1 908 ? 11.451 2.770 -52.616 1.00 94.31 908 LEU A C 1
ATOM 7176 O O . LEU A 1 908 ? 12.047 3.441 -53.465 1.00 94.31 908 LEU A O 1
ATOM 7180 N N . HIS A 1 909 ? 11.960 1.654 -52.087 1.00 93.81 909 HIS A N 1
ATOM 7181 C CA . HIS A 1 909 ? 13.219 1.060 -52.528 1.00 93.81 909 HIS A CA 1
ATOM 7182 C C . HIS A 1 909 ? 13.089 0.432 -53.920 1.00 93.81 909 HIS A C 1
ATOM 7184 O O . HIS A 1 909 ? 13.877 0.755 -54.807 1.00 93.81 909 HIS A O 1
ATOM 7190 N N . VAL A 1 910 ? 12.074 -0.415 -54.132 1.00 92.25 910 VAL A N 1
ATOM 7191 C CA . VAL A 1 910 ? 11.837 -1.127 -55.403 1.00 92.25 910 VAL A CA 1
ATOM 7192 C C . VAL A 1 910 ? 11.457 -0.167 -56.536 1.00 92.25 910 VAL A C 1
ATOM 7194 O O . VAL A 1 910 ? 11.817 -0.404 -57.685 1.00 92.25 910 VAL A O 1
ATOM 7197 N N . SER A 1 911 ? 10.784 0.947 -56.235 1.00 93.44 911 SER A N 1
ATOM 7198 C CA . SER A 1 911 ? 10.487 1.999 -57.213 1.00 93.44 911 SER A CA 1
ATOM 7199 C C . SER A 1 911 ? 11.656 2.964 -57.459 1.00 93.44 911 SER A C 1
ATOM 7201 O O . SER A 1 911 ? 11.486 3.929 -58.202 1.00 93.44 911 SER A O 1
ATOM 7203 N N . GLY A 1 912 ? 12.801 2.781 -56.788 1.00 88.75 912 GLY A N 1
ATOM 7204 C CA . GLY A 1 912 ? 13.974 3.658 -56.883 1.00 88.75 912 GLY A CA 1
ATOM 7205 C C . GLY A 1 912 ? 13.776 5.087 -56.354 1.00 88.75 912 GLY A C 1
ATOM 7206 O O . GLY A 1 912 ? 14.648 5.928 -56.553 1.00 88.75 912 GLY A O 1
ATOM 7207 N N . LEU A 1 913 ? 12.651 5.387 -55.690 1.00 89.56 913 LEU A N 1
ATOM 7208 C CA . LEU A 1 913 ? 12.339 6.740 -55.202 1.00 89.56 913 LEU A CA 1
ATOM 7209 C C . LEU A 1 913 ? 13.123 7.092 -53.932 1.00 89.56 913 LEU A C 1
ATOM 7211 O O . LEU A 1 913 ? 13.466 8.255 -53.725 1.00 89.56 913 LEU A O 1
ATOM 7215 N N . PHE A 1 914 ? 13.407 6.099 -53.087 1.00 91.88 914 PHE A N 1
ATOM 7216 C CA . PHE A 1 914 ? 14.254 6.255 -51.907 1.00 91.88 914 PHE A CA 1
ATOM 7217 C C . PHE A 1 914 ? 14.978 4.932 -51.594 1.00 91.88 914 PHE A C 1
ATOM 7219 O O . PHE A 1 914 ? 14.378 4.025 -51.011 1.00 91.88 914 PHE A O 1
ATOM 7226 N N . PRO A 1 915 ? 16.262 4.784 -51.975 1.00 92.44 915 PRO A N 1
ATOM 7227 C CA . PRO A 1 915 ? 17.046 3.598 -51.638 1.00 92.44 915 PRO A CA 1
ATOM 7228 C C . PRO A 1 915 ? 17.322 3.535 -50.130 1.00 92.44 915 PRO A C 1
ATOM 7230 O O . PRO A 1 915 ? 17.874 4.473 -49.549 1.00 92.44 915 PRO A O 1
ATOM 7233 N N . LEU A 1 916 ? 16.953 2.428 -49.478 1.00 91.81 916 LEU A N 1
ATOM 7234 C CA . LEU A 1 916 ? 16.962 2.324 -48.009 1.00 91.81 916 LEU A CA 1
ATOM 7235 C C . LEU A 1 916 ? 18.360 2.410 -47.383 1.00 91.81 916 LEU A C 1
ATOM 7237 O O . LEU A 1 916 ? 18.496 2.847 -46.242 1.00 91.81 916 LEU A O 1
ATOM 7241 N N . TYR A 1 917 ? 19.407 2.055 -48.127 1.00 92.31 917 TYR A N 1
ATOM 7242 C CA . TYR A 1 917 ? 20.791 2.186 -47.668 1.00 92.31 917 TYR A CA 1
ATOM 7243 C C . TYR A 1 917 ? 21.245 3.637 -47.455 1.00 92.31 917 TYR A C 1
ATOM 7245 O O . TYR A 1 917 ? 22.163 3.867 -46.669 1.00 92.31 917 TYR A O 1
ATOM 7253 N N . THR A 1 918 ? 20.541 4.627 -48.020 1.00 92.31 918 THR A N 1
ATOM 7254 C CA . THR A 1 918 ? 20.808 6.049 -47.736 1.00 92.31 918 THR A CA 1
ATOM 7255 C C . THR A 1 918 ? 20.637 6.410 -46.254 1.00 92.31 918 THR A C 1
ATOM 7257 O O . THR A 1 918 ? 21.228 7.387 -45.804 1.00 92.31 918 THR A O 1
ATOM 7260 N N . LEU A 1 919 ? 19.905 5.606 -45.468 1.00 92.44 919 LEU A N 1
ATOM 7261 C CA . LEU A 1 919 ? 19.834 5.733 -44.004 1.00 92.44 919 LEU A CA 1
ATOM 7262 C C . LEU A 1 919 ? 21.165 5.412 -43.298 1.00 92.44 919 LEU A C 1
ATOM 7264 O O . LEU A 1 919 ? 21.376 5.860 -42.174 1.00 92.44 919 LEU A O 1
ATOM 7268 N N . ILE A 1 920 ? 22.044 4.636 -43.938 1.00 92.50 920 ILE A N 1
ATOM 7269 C CA . ILE A 1 920 ? 23.383 4.292 -43.438 1.00 92.50 920 ILE A CA 1
ATOM 7270 C C . ILE A 1 920 ? 24.415 5.269 -43.998 1.00 92.50 920 ILE A C 1
ATOM 7272 O O . ILE A 1 920 ? 25.277 5.743 -43.263 1.00 92.50 920 ILE A O 1
ATOM 7276 N N . ASP A 1 921 ? 24.309 5.604 -45.284 1.00 90.88 921 ASP A N 1
ATOM 7277 C CA . ASP A 1 921 ? 25.251 6.517 -45.939 1.00 90.88 921 ASP A CA 1
ATOM 7278 C C . ASP A 1 921 ? 25.166 7.940 -45.347 1.00 90.88 921 ASP A C 1
ATOM 7280 O O . ASP A 1 921 ? 26.187 8.593 -45.159 1.00 90.88 921 ASP A O 1
ATOM 7284 N N . GLU A 1 922 ? 23.961 8.389 -44.971 1.00 92.12 922 GLU A N 1
ATOM 7285 C CA . GLU A 1 922 ? 23.703 9.683 -44.312 1.00 92.12 922 GLU A CA 1
ATOM 7286 C C . GLU A 1 922 ? 23.627 9.571 -42.772 1.00 92.12 922 GLU A C 1
ATOM 7288 O O . GLU A 1 922 ? 23.145 10.489 -42.100 1.00 92.12 922 GLU A O 1
ATOM 7293 N N . PHE A 1 923 ? 24.052 8.442 -42.181 1.00 93.25 923 PHE A N 1
ATOM 7294 C CA . PHE A 1 923 ? 23.786 8.120 -40.771 1.00 93.25 923 PHE A CA 1
ATOM 7295 C C . PHE A 1 923 ? 24.280 9.196 -39.796 1.00 93.25 923 PHE A C 1
ATOM 7297 O O . PHE A 1 923 ? 23.549 9.572 -38.880 1.00 93.25 923 PHE A O 1
ATOM 7304 N N . GLY A 1 924 ? 25.495 9.722 -39.993 1.00 92.81 924 GLY A N 1
ATOM 7305 C CA . GLY A 1 924 ? 26.065 10.759 -39.125 1.00 92.81 924 GLY A CA 1
ATOM 7306 C C . GLY A 1 924 ? 25.201 12.022 -39.095 1.00 92.81 924 GLY A C 1
ATOM 7307 O O . GLY A 1 924 ? 24.877 12.549 -38.030 1.00 92.81 924 GLY A O 1
ATOM 7308 N N . SER A 1 925 ? 24.747 12.470 -40.263 1.00 94.94 925 SER A N 1
ATOM 7309 C CA . SER A 1 925 ? 23.903 13.656 -40.401 1.00 94.94 925 SER A CA 1
ATOM 7310 C C . SER A 1 925 ? 22.472 13.429 -39.911 1.00 94.94 925 SER A C 1
ATOM 7312 O O . SER A 1 925 ? 21.899 14.322 -39.283 1.00 94.94 925 SER A O 1
ATOM 7314 N N . ILE A 1 926 ? 21.908 12.231 -40.107 1.00 95.12 926 ILE A N 1
ATOM 7315 C CA . ILE A 1 926 ? 20.630 11.826 -39.495 1.00 95.12 926 ILE A CA 1
ATOM 7316 C C . ILE A 1 926 ? 20.754 11.804 -37.964 1.00 95.12 926 ILE A C 1
ATOM 7318 O O . ILE A 1 926 ? 19.867 12.308 -37.275 1.00 95.12 926 ILE A O 1
ATOM 7322 N N . MET A 1 927 ? 21.869 11.310 -37.419 1.00 95.50 927 MET A N 1
ATOM 7323 C CA . MET A 1 927 ? 22.136 11.293 -35.980 1.00 95.50 927 MET A CA 1
ATOM 7324 C C . MET A 1 927 ? 22.228 12.700 -35.389 1.00 95.50 927 MET A C 1
ATOM 7326 O O . MET A 1 927 ? 21.580 12.973 -34.377 1.00 95.50 927 MET A O 1
ATOM 7330 N N . SER A 1 928 ? 22.937 13.623 -36.040 1.00 95.62 928 SER A N 1
ATOM 7331 C CA . SER A 1 928 ? 22.957 15.033 -35.634 1.00 95.62 928 SER A CA 1
ATOM 7332 C C . SER A 1 928 ? 21.562 15.657 -35.638 1.00 95.62 928 SER A C 1
ATOM 7334 O O . SER A 1 928 ? 21.190 16.347 -34.687 1.00 95.62 928 SER A O 1
ATOM 7336 N N . VAL A 1 929 ? 20.753 15.384 -36.668 1.00 96.00 929 VAL A N 1
ATOM 7337 C CA . VAL A 1 929 ? 19.359 15.848 -36.737 1.00 96.00 929 VAL A CA 1
ATOM 7338 C C . VAL A 1 929 ? 18.514 15.249 -35.612 1.00 96.00 929 VAL A C 1
ATOM 7340 O O . VAL A 1 929 ? 17.757 15.990 -34.984 1.00 96.00 929 VAL A O 1
ATOM 7343 N N . ALA A 1 930 ? 18.653 13.959 -35.301 1.00 95.44 930 ALA A N 1
ATOM 7344 C CA . ALA A 1 930 ? 17.927 13.303 -34.213 1.00 95.44 930 ALA A CA 1
ATOM 7345 C C . ALA A 1 930 ? 18.315 13.868 -32.835 1.00 95.44 930 ALA A C 1
ATOM 7347 O O . ALA A 1 930 ? 17.434 14.191 -32.036 1.00 95.44 930 ALA A O 1
ATOM 7348 N N . ILE A 1 931 ? 19.613 14.076 -32.580 1.00 95.50 931 ILE A N 1
ATOM 7349 C CA . ILE A 1 931 ? 20.141 14.697 -31.353 1.00 95.50 931 ILE A CA 1
ATOM 7350 C C . ILE A 1 931 ? 19.592 16.123 -31.192 1.00 95.50 931 ILE A C 1
ATOM 7352 O O . ILE A 1 931 ? 19.015 16.449 -30.151 1.00 95.50 931 ILE A O 1
ATOM 7356 N N . ILE A 1 932 ? 19.712 16.966 -32.226 1.00 95.75 932 ILE A N 1
ATOM 7357 C CA . ILE A 1 932 ? 19.218 18.353 -32.203 1.00 95.75 932 ILE A CA 1
ATOM 7358 C C . ILE A 1 932 ? 17.692 18.382 -32.040 1.00 95.75 932 ILE A C 1
ATOM 7360 O O . ILE A 1 932 ? 17.176 19.182 -31.260 1.00 95.75 932 ILE A O 1
ATOM 7364 N N . SER A 1 933 ? 16.968 17.480 -32.708 1.00 95.06 933 SER A N 1
ATOM 7365 C CA . SER A 1 933 ? 15.514 17.339 -32.566 1.00 95.06 933 SER A CA 1
ATOM 7366 C C . SER A 1 933 ? 15.122 16.906 -31.152 1.00 95.06 933 SER A C 1
ATOM 7368 O O . SER A 1 933 ? 14.160 17.439 -30.608 1.00 95.06 933 SER A O 1
ATOM 7370 N N . GLY A 1 934 ? 15.889 16.017 -30.514 1.00 94.12 934 GLY A N 1
ATOM 7371 C CA . GLY A 1 934 ? 15.703 15.629 -29.114 1.00 94.12 934 GLY A CA 1
ATOM 7372 C C . GLY A 1 934 ? 15.812 16.824 -28.163 1.00 94.12 934 GLY A C 1
ATOM 7373 O O . GLY A 1 934 ? 14.904 17.056 -27.362 1.00 94.12 934 GLY A O 1
ATOM 7374 N N . PHE A 1 935 ? 16.860 17.645 -28.295 1.00 95.12 935 PHE A N 1
ATOM 7375 C CA . PHE A 1 935 ? 16.989 18.896 -27.532 1.00 95.12 935 PHE A CA 1
ATOM 7376 C C . PHE A 1 935 ? 15.854 19.888 -27.830 1.00 95.12 935 PHE A C 1
ATOM 7378 O O . PHE A 1 935 ? 15.270 20.441 -26.898 1.00 95.12 935 PHE A O 1
ATOM 7385 N N . LEU A 1 936 ? 15.511 20.094 -29.106 1.00 94.88 936 LEU A N 1
ATOM 7386 C CA . LEU A 1 936 ? 14.481 21.041 -29.542 1.00 94.88 936 LEU A CA 1
ATOM 7387 C C . LEU A 1 936 ? 13.087 20.660 -29.023 1.00 94.88 936 LEU A C 1
ATOM 7389 O O . LEU A 1 936 ? 12.397 21.500 -28.447 1.00 94.88 936 LEU A O 1
ATOM 7393 N N . VAL A 1 937 ? 12.686 19.395 -29.175 1.00 93.31 937 VAL A N 1
ATOM 7394 C CA . VAL A 1 937 ? 11.402 18.882 -28.673 1.00 93.31 937 VAL A CA 1
ATOM 7395 C C . VAL A 1 937 ? 11.360 18.952 -27.146 1.00 93.31 937 VAL A C 1
ATOM 7397 O O . VAL A 1 937 ? 10.342 19.367 -26.602 1.00 93.31 937 VAL A O 1
ATOM 7400 N N . SER A 1 938 ? 12.466 18.668 -26.450 1.00 93.88 938 SER A N 1
ATOM 7401 C CA . SER A 1 938 ? 12.555 18.811 -24.985 1.00 93.88 938 SER A CA 1
ATOM 7402 C C . SER A 1 938 ? 12.426 20.263 -24.515 1.00 93.88 938 SER A C 1
ATOM 7404 O O . SER A 1 938 ? 11.767 20.543 -23.515 1.00 93.88 938 SER A O 1
ATOM 7406 N N . PHE A 1 939 ? 13.011 21.208 -25.254 1.00 94.19 939 PHE A N 1
ATOM 7407 C CA . PHE A 1 939 ? 12.877 22.641 -24.992 1.00 94.19 939 PHE A CA 1
ATOM 7408 C C . PHE A 1 939 ? 11.432 23.108 -25.191 1.00 94.19 939 PHE A C 1
ATOM 7410 O O . PHE A 1 939 ? 10.858 23.740 -24.303 1.00 94.19 939 PHE A O 1
ATOM 7417 N N . ILE A 1 940 ? 10.808 22.731 -26.310 1.00 92.75 940 ILE A N 1
ATOM 7418 C CA . ILE A 1 940 ? 9.397 23.026 -26.585 1.00 92.75 940 ILE A CA 1
ATOM 7419 C C . ILE A 1 940 ? 8.499 22.394 -25.510 1.00 92.75 940 ILE A C 1
ATOM 7421 O O . ILE A 1 940 ? 7.624 23.078 -24.987 1.00 92.75 940 ILE A O 1
ATOM 7425 N N . ALA A 1 941 ? 8.744 21.139 -25.122 1.00 91.12 941 ALA A N 1
ATOM 7426 C CA . ALA A 1 941 ? 8.018 20.435 -24.067 1.00 91.12 941 ALA A CA 1
ATOM 7427 C C . ALA A 1 941 ? 8.055 21.191 -22.732 1.00 91.12 941 ALA A C 1
ATOM 7429 O O . ALA A 1 941 ? 7.009 21.540 -22.183 1.00 91.12 941 ALA A O 1
ATOM 7430 N N . TYR A 1 942 ? 9.261 21.488 -22.242 1.00 92.88 942 TYR A N 1
ATOM 7431 C CA . TYR A 1 942 ? 9.481 22.128 -20.948 1.00 92.88 942 TYR A CA 1
ATOM 7432 C C . TYR A 1 942 ? 8.852 23.528 -20.884 1.00 92.88 942 TYR A C 1
ATOM 7434 O O . TYR A 1 942 ? 8.073 23.822 -19.976 1.00 92.88 942 TYR A O 1
ATOM 7442 N N . PHE A 1 943 ? 9.114 24.382 -21.878 1.00 91.62 943 PHE A N 1
ATOM 7443 C CA . PHE A 1 943 ? 8.560 25.738 -21.894 1.00 91.62 943 PHE A CA 1
ATOM 7444 C C . PHE A 1 943 ? 7.057 25.772 -22.212 1.00 91.62 943 PHE A C 1
ATOM 7446 O O . PHE A 1 943 ? 6.356 26.638 -21.686 1.00 91.62 943 PHE A O 1
ATOM 7453 N N . SER A 1 944 ? 6.524 24.819 -22.988 1.00 90.19 944 SER A N 1
ATOM 7454 C CA . SER A 1 944 ? 5.076 24.696 -23.207 1.00 90.19 944 SER A CA 1
ATOM 7455 C C . SER A 1 944 ? 4.347 24.275 -21.929 1.00 90.19 944 SER A C 1
ATOM 7457 O O . SER A 1 944 ? 3.358 24.911 -21.571 1.00 90.19 944 SER A O 1
ATOM 7459 N N . ALA A 1 945 ? 4.865 23.293 -21.184 1.00 89.50 945 ALA A N 1
ATOM 7460 C CA . ALA A 1 945 ? 4.317 22.879 -19.891 1.00 89.50 945 ALA A CA 1
ATOM 7461 C C . ALA A 1 945 ? 4.282 24.036 -18.875 1.00 89.50 945 ALA A C 1
ATOM 7463 O O . ALA A 1 945 ? 3.256 24.271 -18.231 1.00 89.50 945 ALA A O 1
ATOM 7464 N N . LEU A 1 946 ? 5.376 24.809 -18.784 1.00 87.69 946 LEU A N 1
ATOM 7465 C CA . LEU A 1 946 ? 5.447 26.011 -17.948 1.00 87.69 946 LEU A CA 1
ATOM 7466 C C . LEU A 1 946 ? 4.434 27.084 -18.378 1.00 87.69 946 LEU A C 1
ATOM 7468 O O . LEU A 1 946 ? 3.765 27.659 -17.522 1.00 87.69 946 LEU A O 1
ATOM 7472 N N . HIS A 1 947 ? 4.289 27.339 -19.682 1.00 88.00 947 HIS A N 1
ATOM 7473 C CA . HIS A 1 947 ? 3.342 28.329 -20.207 1.00 88.00 947 HIS A CA 1
ATOM 7474 C C . HIS A 1 947 ? 1.873 27.903 -20.035 1.00 88.00 947 HIS A C 1
ATOM 7476 O O . HIS A 1 947 ? 1.019 28.745 -19.768 1.00 88.00 947 HIS A O 1
ATOM 7482 N N . ARG A 1 948 ? 1.577 26.599 -20.138 1.00 87.56 948 ARG A N 1
ATOM 7483 C CA . ARG A 1 948 ? 0.244 26.020 -19.894 1.00 87.56 948 ARG A CA 1
ATOM 7484 C C . ARG A 1 948 ? -0.123 25.919 -18.408 1.00 87.56 948 ARG A C 1
ATOM 7486 O O . ARG A 1 948 ? -1.282 25.658 -18.103 1.00 87.56 948 ARG A O 1
ATOM 7493 N N . GLY A 1 949 ? 0.833 26.078 -17.489 1.00 82.88 949 GLY A N 1
ATOM 7494 C CA . GLY A 1 949 ? 0.619 25.822 -16.057 1.00 82.88 949 GLY A CA 1
ATOM 7495 C C . GLY A 1 949 ? 0.372 24.342 -15.728 1.00 82.88 949 GLY A C 1
ATOM 7496 O O . GLY A 1 949 ? -0.230 24.033 -14.696 1.00 82.88 949 GLY A O 1
ATOM 7497 N N . ALA A 1 950 ? 0.812 23.442 -16.615 1.00 83.75 950 ALA A N 1
ATOM 7498 C CA . ALA A 1 950 ? 0.600 21.994 -16.564 1.00 83.75 950 ALA A CA 1
ATOM 7499 C C . ALA A 1 950 ? 1.750 21.261 -15.841 1.00 83.75 950 ALA A C 1
ATOM 7501 O O . ALA A 1 950 ? 2.120 20.145 -16.208 1.00 83.75 950 ALA A O 1
ATOM 7502 N N . GLN A 1 951 ? 2.365 21.919 -14.849 1.00 86.25 951 GLN A N 1
ATOM 7503 C CA . GLN A 1 951 ? 3.490 21.349 -14.111 1.00 86.25 951 GLN A CA 1
ATOM 7504 C C . GLN A 1 951 ? 3.075 20.115 -13.294 1.00 86.25 951 GLN A C 1
ATOM 7506 O O . GLN A 1 951 ? 2.004 20.082 -12.696 1.00 86.25 951 GLN A O 1
ATOM 7511 N N . HIS A 1 952 ? 3.966 19.133 -13.190 1.00 85.50 952 HIS A N 1
ATOM 7512 C CA . HIS A 1 952 ? 3.833 18.006 -12.275 1.00 85.50 952 HIS A CA 1
ATOM 7513 C C . HIS A 1 952 ? 5.177 17.714 -11.600 1.00 85.50 952 HIS A C 1
ATOM 7515 O O . HIS A 1 952 ? 6.203 17.633 -12.279 1.00 85.50 952 HIS A O 1
ATOM 7521 N N . ARG A 1 953 ? 5.172 17.537 -10.270 1.00 87.38 953 ARG A N 1
ATOM 7522 C CA . ARG A 1 953 ? 6.335 17.135 -9.456 1.00 87.38 953 ARG A CA 1
ATOM 7523 C C . ARG A 1 953 ? 7.638 17.865 -9.831 1.00 87.38 953 ARG A C 1
ATOM 7525 O O . ARG A 1 953 ? 8.622 17.247 -10.236 1.00 87.38 953 ARG A O 1
ATOM 7532 N N . MET A 1 954 ? 7.635 19.191 -9.769 1.00 88.25 954 MET A N 1
ATOM 7533 C CA . MET A 1 954 ? 8.806 20.041 -10.004 1.00 88.25 954 MET A CA 1
ATOM 7534 C C . MET A 1 954 ? 9.669 20.113 -8.741 1.00 88.25 954 MET A C 1
ATOM 7536 O O . MET A 1 954 ? 9.156 20.335 -7.646 1.00 88.25 954 MET A O 1
ATOM 7540 N N . THR A 1 955 ? 10.984 19.974 -8.895 1.00 85.06 955 THR A N 1
ATOM 7541 C CA . THR A 1 955 ? 11.966 20.035 -7.795 1.00 85.06 955 THR A CA 1
ATOM 7542 C C . THR A 1 955 ? 12.512 21.442 -7.535 1.00 85.06 955 THR A C 1
ATOM 7544 O O . THR A 1 955 ? 13.303 21.642 -6.608 1.00 85.06 955 THR A O 1
ATOM 7547 N N . GLY A 1 956 ? 12.161 22.413 -8.385 1.00 82.12 956 GLY A N 1
ATOM 7548 C CA . GLY A 1 956 ? 12.659 23.789 -8.322 1.00 82.12 956 GLY A CA 1
ATOM 7549 C C . GLY A 1 956 ? 14.085 23.956 -8.860 1.00 82.12 956 GLY A C 1
ATOM 7550 O O . GLY A 1 956 ? 14.649 25.047 -8.777 1.00 82.12 956 GLY A O 1
ATOM 7551 N N . SER A 1 957 ? 14.683 22.901 -9.424 1.00 87.12 957 SER A N 1
ATOM 7552 C CA . SER A 1 957 ? 15.984 22.959 -10.088 1.00 87.12 957 SER A CA 1
ATOM 7553 C C . SER A 1 957 ? 15.776 22.867 -11.603 1.00 87.12 957 SER A C 1
ATOM 7555 O O . SER A 1 957 ? 15.525 21.773 -12.106 1.00 87.12 957 SER A O 1
ATOM 7557 N N . PRO A 1 958 ? 15.893 23.973 -12.367 1.00 88.50 958 PRO A N 1
ATOM 7558 C CA . PRO A 1 958 ? 15.446 24.008 -13.763 1.00 88.50 958 PRO A CA 1
ATOM 7559 C C . PRO A 1 958 ? 16.207 23.041 -14.679 1.00 88.50 958 PRO A C 1
ATOM 7561 O O . PRO A 1 958 ? 15.643 22.556 -15.650 1.00 88.50 958 PRO A O 1
ATOM 7564 N N . ILE A 1 959 ? 17.459 22.706 -14.349 1.00 90.50 959 ILE A N 1
ATOM 7565 C CA . ILE A 1 959 ? 18.261 21.709 -15.077 1.00 90.50 959 ILE A CA 1
ATOM 7566 C C . ILE A 1 959 ? 17.724 20.288 -14.835 1.00 90.50 959 ILE A C 1
ATOM 7568 O O . ILE A 1 959 ? 17.560 19.513 -15.773 1.00 90.50 959 ILE A O 1
ATOM 7572 N N . TYR A 1 960 ? 17.421 19.949 -13.579 1.00 90.81 960 TYR A N 1
ATOM 7573 C CA . TYR A 1 960 ? 16.879 18.639 -13.213 1.00 90.81 960 TYR A CA 1
ATOM 7574 C C . TYR A 1 960 ? 15.442 18.467 -13.723 1.00 90.81 960 TYR A C 1
ATOM 7576 O O . TYR A 1 960 ? 15.102 17.439 -14.303 1.00 90.81 960 TYR A O 1
ATOM 7584 N N . ASP A 1 961 ? 14.619 19.509 -13.589 1.00 91.06 961 ASP A N 1
ATOM 7585 C CA . ASP A 1 961 ? 13.234 19.512 -14.060 1.00 91.06 961 ASP A CA 1
ATOM 7586 C C . ASP A 1 961 ? 13.138 19.528 -15.600 1.00 91.06 961 ASP A C 1
ATOM 7588 O O . ASP A 1 961 ? 12.164 19.020 -16.148 1.00 91.06 961 ASP A O 1
ATOM 7592 N N . PHE A 1 962 ? 14.144 20.039 -16.321 1.00 93.75 962 PHE A N 1
ATOM 7593 C CA . PHE A 1 962 ? 14.255 19.877 -17.778 1.00 93.75 962 PHE A CA 1
ATOM 7594 C C . PHE A 1 962 ? 14.563 18.423 -18.174 1.00 93.75 962 PHE A C 1
ATOM 7596 O O . PHE A 1 962 ? 13.968 17.887 -19.112 1.00 93.75 962 PHE A O 1
ATOM 7603 N N . PHE A 1 963 ? 15.471 17.769 -17.443 1.00 93.56 963 PHE A N 1
ATOM 7604 C CA . PHE A 1 963 ? 15.869 16.386 -17.706 1.00 93.56 963 PHE A CA 1
ATOM 7605 C C . PHE A 1 963 ? 14.752 15.385 -17.414 1.00 93.56 963 PHE A C 1
ATOM 7607 O O . PHE A 1 963 ? 14.384 14.611 -18.298 1.00 93.56 963 PHE A O 1
ATOM 7614 N N . MET A 1 964 ? 14.179 15.451 -16.209 1.00 90.56 964 MET A N 1
ATOM 7615 C CA . MET A 1 964 ? 13.063 14.594 -15.803 1.00 90.56 964 MET A CA 1
ATOM 7616 C C . MET A 1 964 ? 11.762 14.981 -16.516 1.00 90.56 964 MET A C 1
ATOM 7618 O O . MET A 1 964 ? 10.950 14.115 -16.807 1.00 90.56 964 MET A O 1
ATOM 7622 N N . GLY A 1 965 ? 11.554 16.267 -16.816 1.00 91.06 965 GLY A N 1
ATOM 7623 C CA . GLY A 1 965 ? 10.364 16.786 -17.494 1.00 91.06 965 GLY A CA 1
ATOM 7624 C C . GLY A 1 965 ? 9.426 17.568 -16.582 1.00 91.06 965 GLY A C 1
ATOM 7625 O O . GLY A 1 965 ? 9.430 17.404 -15.360 1.00 91.06 965 GLY A O 1
ATOM 7626 N N . ALA A 1 966 ? 8.600 18.420 -17.191 1.00 89.06 966 ALA A N 1
ATOM 7627 C CA . ALA A 1 966 ? 7.688 19.313 -16.474 1.00 89.06 966 ALA A CA 1
ATOM 7628 C C . ALA A 1 966 ? 6.221 18.851 -16.481 1.00 89.06 966 ALA A C 1
ATOM 7630 O O . ALA A 1 966 ? 5.494 19.186 -15.555 1.00 89.06 966 ALA A O 1
ATOM 7631 N N . GLU A 1 967 ? 5.782 18.076 -17.476 1.00 89.50 967 GLU A N 1
ATOM 7632 C CA . GLU A 1 967 ? 4.391 17.619 -17.637 1.00 89.50 967 GLU A CA 1
ATOM 7633 C C . GLU A 1 967 ? 4.339 16.086 -17.652 1.00 89.50 967 GLU A C 1
ATOM 7635 O O . GLU A 1 967 ? 5.274 15.439 -18.128 1.00 89.50 967 GLU A O 1
ATOM 7640 N N . LEU A 1 968 ? 3.268 15.487 -17.114 1.00 87.25 968 LEU A N 1
ATOM 7641 C CA . LEU A 1 968 ? 3.168 14.027 -17.014 1.00 87.25 968 LEU A CA 1
ATOM 7642 C C . LEU A 1 968 ? 2.866 13.380 -18.373 1.00 87.25 968 LEU A C 1
ATOM 7644 O O . LEU A 1 968 ? 3.725 12.692 -18.912 1.00 87.25 968 LEU A O 1
ATOM 7648 N N . ASN A 1 969 ? 1.668 13.614 -18.921 1.00 87.00 969 ASN A N 1
ATOM 7649 C CA . ASN A 1 969 ? 1.172 12.994 -20.159 1.00 87.00 969 ASN A CA 1
ATOM 7650 C C . ASN A 1 969 ? 0.654 14.069 -21.134 1.00 87.00 969 ASN A C 1
ATOM 7652 O O . ASN A 1 969 ? -0.555 14.308 -21.201 1.00 87.00 969 ASN A O 1
ATOM 7656 N N . PRO A 1 970 ? 1.560 14.754 -21.855 1.00 87.81 970 PRO A N 1
ATOM 7657 C CA . PRO A 1 970 ? 1.202 15.827 -22.772 1.00 87.81 970 PRO A CA 1
ATOM 7658 C C . PRO A 1 970 ? 0.518 15.291 -24.029 1.00 87.81 970 PRO A C 1
ATOM 7660 O O . PRO A 1 970 ? 0.950 14.304 -24.632 1.00 87.81 970 PRO A O 1
ATOM 7663 N N . ARG A 1 971 ? -0.546 15.983 -24.449 1.00 85.56 971 ARG A N 1
ATOM 7664 C CA . ARG A 1 971 ? -1.402 15.578 -25.572 1.00 85.56 971 ARG A CA 1
ATOM 7665 C C . ARG A 1 971 ? -1.639 16.705 -26.564 1.00 85.56 971 ARG A C 1
ATOM 7667 O O . ARG A 1 971 ? -1.833 17.856 -26.177 1.00 85.56 971 ARG A O 1
ATOM 7674 N N . LEU A 1 972 ? -1.686 16.354 -27.846 1.00 80.44 972 LEU A N 1
ATOM 7675 C CA . LEU A 1 972 ? -2.030 17.255 -28.941 1.00 80.44 972 LEU A CA 1
ATOM 7676 C C . LEU A 1 972 ? -3.463 16.968 -29.412 1.00 80.44 972 LEU A C 1
ATOM 7678 O O . LEU A 1 972 ? -3.805 15.826 -29.720 1.00 80.44 972 LEU A O 1
ATOM 7682 N N . PHE A 1 973 ? -4.309 18.005 -29.417 1.00 69.50 973 PHE A N 1
ATOM 7683 C CA . PHE A 1 973 ? -5.738 17.941 -29.776 1.00 69.50 973 PHE A CA 1
ATOM 7684 C C . PHE A 1 973 ? -6.509 16.779 -29.115 1.00 69.50 973 PHE A C 1
ATOM 7686 O O . PHE A 1 973 ? -7.379 16.166 -29.725 1.00 69.50 973 PHE A O 1
ATOM 7693 N N . THR A 1 974 ? -6.178 16.450 -27.858 1.00 66.94 974 THR A N 1
ATOM 7694 C CA . THR A 1 974 ? -6.665 15.290 -27.070 1.00 66.94 974 THR A CA 1
ATOM 7695 C C . THR A 1 974 ? -6.417 13.885 -27.641 1.00 66.94 974 THR A C 1
ATOM 7697 O O . THR A 1 974 ? -6.413 12.940 -26.853 1.00 66.94 974 THR A O 1
ATOM 7700 N N . TRP A 1 975 ? -6.180 13.731 -28.946 1.00 70.38 975 TRP A N 1
ATOM 7701 C CA . TRP A 1 975 ? -6.070 12.434 -29.624 1.00 70.38 975 TRP A CA 1
ATOM 7702 C C . TRP A 1 975 ? -4.654 11.852 -29.625 1.00 70.38 975 TRP A C 1
ATOM 7704 O O . TRP A 1 975 ? -4.501 10.659 -29.380 1.00 70.38 975 TRP A O 1
ATOM 7714 N N . LEU A 1 976 ? -3.622 12.667 -29.878 1.00 82.69 976 LEU A N 1
ATOM 7715 C CA . LEU A 1 976 ? -2.233 12.196 -29.914 1.00 82.69 976 LEU A CA 1
ATOM 7716 C C . LEU A 1 976 ? -1.584 12.364 -28.540 1.00 82.69 976 LEU A C 1
ATOM 7718 O O . LEU A 1 976 ? -1.446 13.485 -28.047 1.00 82.69 976 LEU A O 1
ATOM 7722 N N . ASP A 1 977 ? -1.170 11.250 -27.938 1.00 88.38 977 ASP A N 1
ATOM 7723 C CA . ASP A 1 977 ? -0.363 11.220 -26.718 1.00 88.38 977 ASP A CA 1
ATOM 7724 C C . ASP A 1 977 ? 1.117 11.074 -27.085 1.00 88.38 977 ASP A C 1
ATOM 7726 O O . ASP A 1 977 ? 1.517 10.097 -27.725 1.00 88.38 977 ASP A O 1
ATOM 7730 N N . PHE A 1 978 ? 1.931 12.067 -26.716 1.00 88.88 978 PHE A N 1
ATOM 7731 C CA . PHE A 1 978 ? 3.314 12.128 -27.187 1.00 88.88 978 PHE A CA 1
ATOM 7732 C C . PHE A 1 978 ? 4.171 10.969 -26.672 1.00 88.88 978 PHE A C 1
ATOM 7734 O O . PHE A 1 978 ? 5.080 10.548 -27.386 1.00 88.88 978 PHE A O 1
ATOM 7741 N N . LYS A 1 979 ? 3.892 10.409 -25.487 1.00 89.56 979 LYS A N 1
ATOM 7742 C CA . LYS A 1 979 ? 4.667 9.263 -24.996 1.00 89.56 979 LYS A CA 1
ATOM 7743 C C . LYS A 1 979 ? 4.405 8.022 -25.837 1.00 89.56 979 LYS A C 1
ATOM 7745 O O . LYS A 1 979 ? 5.349 7.481 -26.395 1.00 89.56 979 LYS A O 1
ATOM 7750 N N . MET A 1 980 ? 3.139 7.626 -26.002 1.00 87.75 980 MET A N 1
ATOM 7751 C CA . MET A 1 980 ? 2.780 6.447 -26.810 1.00 87.75 980 MET A CA 1
ATOM 7752 C C . MET A 1 980 ? 3.234 6.573 -28.269 1.00 87.75 980 MET A C 1
ATOM 7754 O O . MET A 1 980 ? 3.599 5.579 -28.898 1.00 87.75 980 MET A O 1
ATOM 7758 N N . PHE A 1 981 ? 3.246 7.796 -28.805 1.00 89.25 981 PHE A N 1
ATOM 7759 C CA . PHE A 1 981 ? 3.807 8.067 -30.121 1.00 89.25 981 PHE A CA 1
ATOM 7760 C C . PHE A 1 981 ? 5.323 7.791 -30.178 1.00 89.25 981 PHE A C 1
ATOM 7762 O O . PHE A 1 981 ? 5.772 7.012 -31.024 1.00 89.25 981 PHE A O 1
ATOM 7769 N N . PHE A 1 982 ? 6.104 8.382 -29.265 1.00 89.12 982 PHE A N 1
ATOM 7770 C CA . PHE A 1 982 ? 7.567 8.278 -29.269 1.00 89.12 982 PHE A CA 1
ATOM 7771 C C . PHE A 1 982 ? 8.120 6.947 -28.724 1.00 89.12 982 PHE A C 1
ATOM 7773 O O . PHE A 1 982 ? 9.180 6.535 -29.170 1.00 89.12 982 PHE A O 1
ATOM 7780 N N . GLU A 1 983 ? 7.450 6.263 -27.793 1.00 86.31 983 GLU A N 1
ATOM 7781 C CA . GLU A 1 983 ? 7.969 5.065 -27.097 1.00 86.31 983 GLU A CA 1
ATOM 7782 C C . GLU A 1 983 ? 8.032 3.811 -27.992 1.00 86.31 983 GLU A C 1
ATOM 7784 O O . GLU A 1 983 ? 8.906 2.965 -27.808 1.00 86.31 983 GLU A O 1
ATOM 7789 N N . VAL A 1 984 ? 7.136 3.694 -28.984 1.00 84.38 984 VAL A N 1
ATOM 7790 C CA . VAL A 1 984 ? 7.012 2.483 -29.823 1.00 84.38 984 VAL A CA 1
ATOM 7791 C C . VAL A 1 984 ? 7.466 2.693 -31.267 1.00 84.38 984 VAL A C 1
ATOM 7793 O O . VAL A 1 984 ? 8.277 1.916 -31.761 1.00 84.38 984 VAL A O 1
ATOM 7796 N N . ARG A 1 985 ? 6.942 3.707 -31.969 1.00 89.25 985 ARG A N 1
ATOM 7797 C CA . ARG A 1 985 ? 7.110 3.816 -33.432 1.00 89.25 985 ARG A CA 1
ATOM 7798 C C . ARG A 1 985 ? 8.523 4.260 -33.800 1.00 89.25 985 ARG A C 1
ATOM 7800 O O . ARG A 1 985 ? 9.253 3.547 -34.475 1.00 89.25 985 ARG A O 1
ATOM 7807 N N . ILE A 1 986 ? 8.933 5.422 -33.300 1.00 90.50 986 ILE A N 1
ATOM 7808 C CA . ILE A 1 986 ? 10.177 6.082 -33.716 1.00 90.50 986 ILE A CA 1
ATOM 7809 C C . ILE A 1 986 ? 11.446 5.245 -33.441 1.00 90.50 986 ILE A C 1
ATOM 7811 O O . ILE A 1 986 ? 12.168 4.975 -34.402 1.00 90.50 986 ILE A O 1
ATOM 7815 N N . PRO A 1 987 ? 11.731 4.774 -32.208 1.00 92.31 987 PRO A N 1
ATOM 7816 C CA . PRO A 1 987 ? 12.990 4.089 -31.917 1.00 92.31 987 PRO A CA 1
ATOM 7817 C C . PRO A 1 987 ? 13.115 2.739 -32.636 1.00 92.31 987 PRO A C 1
ATOM 7819 O O . PRO A 1 987 ? 14.134 2.453 -33.266 1.00 92.31 987 PRO A O 1
ATOM 7822 N N . TRP A 1 988 ? 12.075 1.906 -32.573 1.00 92.81 988 TRP A N 1
ATOM 7823 C CA . TRP A 1 988 ? 12.148 0.530 -33.066 1.00 92.81 988 TRP A CA 1
ATOM 7824 C C . TRP A 1 988 ? 12.030 0.436 -34.588 1.00 92.81 988 TRP A C 1
ATOM 7826 O O . TRP A 1 988 ? 12.652 -0.442 -35.188 1.00 92.81 988 TRP A O 1
ATOM 7836 N N . TYR A 1 989 ? 11.291 1.347 -35.232 1.00 94.56 989 TYR A N 1
ATOM 7837 C CA . TYR A 1 989 ? 11.153 1.318 -36.689 1.00 94.56 989 TYR A CA 1
ATOM 7838 C C . TYR A 1 989 ? 12.397 1.888 -37.365 1.00 94.56 989 TYR A C 1
ATOM 7840 O O . TYR A 1 989 ? 12.839 1.311 -38.352 1.00 94.56 989 TYR A O 1
ATOM 7848 N N . ILE A 1 990 ? 13.022 2.942 -36.820 1.00 94.00 990 ILE A N 1
ATOM 7849 C CA . ILE A 1 990 ? 14.314 3.429 -37.332 1.00 94.00 990 ILE A CA 1
ATOM 7850 C C . ILE A 1 990 ? 15.379 2.333 -37.198 1.00 94.00 990 ILE A C 1
ATOM 7852 O O . ILE A 1 990 ? 16.064 2.049 -38.179 1.00 94.00 990 ILE A O 1
ATOM 7856 N N . LEU A 1 991 ? 15.473 1.659 -36.042 1.00 94.25 991 LEU A N 1
ATOM 7857 C CA . LEU A 1 991 ? 16.417 0.552 -35.850 1.00 94.25 991 LEU A CA 1
ATOM 7858 C C . LEU A 1 991 ? 16.225 -0.538 -36.922 1.00 94.25 991 LEU A C 1
ATOM 7860 O O . LEU A 1 991 ? 17.168 -0.856 -37.645 1.00 94.25 991 LEU A O 1
ATOM 7864 N N . PHE A 1 992 ? 15.000 -1.044 -37.105 1.00 95.75 992 PHE A N 1
ATOM 7865 C CA . PHE A 1 992 ? 14.709 -2.026 -38.156 1.00 95.75 992 PHE A CA 1
ATOM 7866 C C . PHE A 1 992 ? 14.997 -1.503 -39.574 1.00 95.75 992 PHE A C 1
ATOM 7868 O O . PHE A 1 992 ? 15.591 -2.225 -40.373 1.00 95.75 992 PHE A O 1
ATOM 7875 N N . LEU A 1 993 ? 14.615 -0.263 -39.898 1.00 95.31 993 LEU A N 1
ATOM 7876 C CA . LEU A 1 993 ? 14.831 0.319 -41.226 1.00 95.31 993 LEU A CA 1
ATOM 7877 C C . LEU A 1 993 ? 16.321 0.500 -41.543 1.00 95.31 993 LEU A C 1
ATOM 7879 O O . LEU A 1 993 ? 16.708 0.290 -42.692 1.00 95.31 993 LEU A O 1
ATOM 7883 N N . THR A 1 994 ? 17.177 0.791 -40.554 1.00 94.44 994 THR A N 1
ATOM 7884 C CA . THR A 1 994 ? 18.637 0.777 -40.768 1.00 94.44 994 THR A CA 1
ATOM 7885 C C . THR A 1 994 ? 19.154 -0.629 -41.081 1.00 94.44 994 THR A C 1
ATOM 7887 O O . THR A 1 994 ? 19.961 -0.786 -41.993 1.00 94.44 994 THR A O 1
ATOM 7890 N N . THR A 1 995 ? 18.647 -1.677 -40.423 1.00 95.56 995 THR A N 1
ATOM 7891 C CA . THR A 1 995 ? 19.039 -3.071 -40.712 1.00 95.56 995 THR A CA 1
ATOM 7892 C C . THR A 1 995 ? 18.498 -3.573 -42.050 1.00 95.56 995 THR A C 1
ATOM 7894 O O . THR A 1 995 ? 19.211 -4.263 -42.779 1.00 95.56 995 THR A O 1
ATOM 7897 N N . LEU A 1 996 ? 17.282 -3.175 -42.434 1.00 95.75 996 LEU A N 1
ATOM 7898 C CA . LEU A 1 996 ? 16.739 -3.426 -43.770 1.00 95.75 996 LEU A CA 1
ATOM 7899 C C . LEU A 1 996 ? 17.562 -2.694 -44.843 1.00 95.75 996 LEU A C 1
ATOM 7901 O O . LEU A 1 996 ? 17.877 -3.281 -45.876 1.00 95.75 996 LEU A O 1
ATOM 7905 N N . GLY A 1 997 ? 17.989 -1.457 -44.566 1.00 94.88 997 GLY A N 1
ATOM 7906 C CA . GLY A 1 997 ? 18.942 -0.709 -45.387 1.00 94.88 997 GLY A CA 1
ATOM 7907 C C . GLY A 1 997 ? 20.308 -1.392 -45.507 1.00 94.88 997 GLY A C 1
ATOM 7908 O O . GLY A 1 997 ? 20.886 -1.387 -46.589 1.00 94.88 997 GLY A O 1
ATOM 7909 N N . ALA A 1 998 ? 20.803 -2.044 -44.450 1.00 94.12 998 ALA A N 1
ATOM 7910 C CA . ALA A 1 998 ? 22.063 -2.793 -44.485 1.00 94.12 998 ALA A CA 1
ATOM 7911 C C . ALA A 1 998 ? 21.946 -4.044 -45.362 1.00 94.12 998 ALA A C 1
ATOM 7913 O O . ALA A 1 998 ? 22.811 -4.291 -46.200 1.00 94.12 998 ALA A O 1
ATOM 7914 N N . CYS A 1 999 ? 20.842 -4.784 -45.230 1.00 95.00 999 CYS A N 1
ATOM 7915 C CA . CYS A 1 999 ? 20.542 -5.932 -46.086 1.00 95.00 999 CYS A CA 1
ATOM 7916 C C . CYS A 1 999 ? 20.397 -5.508 -47.557 1.00 95.00 999 CYS A C 1
ATOM 7918 O O . CYS A 1 999 ? 20.956 -6.158 -48.436 1.00 95.00 999 CYS A O 1
ATOM 7920 N N . ALA A 1 1000 ? 19.730 -4.381 -47.831 1.00 94.06 1000 ALA A N 1
ATOM 7921 C CA . ALA A 1 1000 ? 19.658 -3.801 -49.172 1.00 94.06 1000 ALA A CA 1
ATOM 7922 C C . ALA A 1 1000 ? 21.049 -3.410 -49.714 1.00 94.06 1000 ALA A C 1
ATOM 7924 O O . ALA A 1 1000 ? 21.381 -3.763 -50.845 1.00 94.06 1000 ALA A O 1
ATOM 7925 N N . ARG A 1 1001 ? 21.897 -2.756 -48.899 1.00 93.12 1001 ARG A N 1
ATOM 7926 C CA . ARG A 1 1001 ? 23.272 -2.379 -49.286 1.00 93.12 1001 ARG A CA 1
ATOM 7927 C C . ARG A 1 1001 ? 24.133 -3.602 -49.598 1.00 93.12 1001 ARG A C 1
ATOM 7929 O O . ARG A 1 1001 ? 24.907 -3.566 -50.549 1.00 93.12 1001 ARG A O 1
ATOM 7936 N N . GLN A 1 1002 ? 23.993 -4.686 -48.830 1.00 93.56 1002 GLN A N 1
ATOM 7937 C CA . GLN A 1 1002 ? 24.675 -5.951 -49.116 1.00 93.56 1002 GLN A CA 1
ATOM 7938 C C . GLN A 1 1002 ? 24.163 -6.600 -50.402 1.00 93.56 1002 GLN A C 1
ATOM 7940 O O . GLN A 1 1002 ? 24.975 -6.990 -51.237 1.00 93.56 1002 GLN A O 1
ATOM 7945 N N . TYR A 1 1003 ? 22.844 -6.659 -50.601 1.00 93.00 1003 TYR A N 1
ATOM 7946 C CA . TYR A 1 1003 ? 22.261 -7.253 -51.802 1.00 93.00 1003 TYR A CA 1
ATOM 7947 C C . TYR A 1 1003 ? 22.707 -6.530 -53.082 1.00 93.00 1003 TYR A C 1
ATOM 7949 O O . TYR A 1 1003 ? 23.083 -7.188 -54.047 1.00 93.00 1003 TYR A O 1
ATOM 7957 N N . GLU A 1 1004 ? 22.754 -5.193 -53.079 1.00 90.62 1004 GLU A N 1
ATOM 7958 C CA . GLU A 1 1004 ? 23.228 -4.413 -54.232 1.00 90.62 1004 GLU A CA 1
ATOM 7959 C C . GLU A 1 1004 ? 24.758 -4.496 -54.423 1.00 90.62 1004 GLU A C 1
ATOM 7961 O O . GLU A 1 1004 ? 25.229 -4.565 -55.557 1.00 90.62 1004 GLU A O 1
ATOM 7966 N N . ARG A 1 1005 ? 25.549 -4.549 -53.338 1.00 91.62 1005 ARG A N 1
ATOM 7967 C CA . ARG A 1 1005 ? 27.025 -4.591 -53.403 1.00 91.62 1005 ARG A CA 1
ATOM 7968 C C . ARG A 1 1005 ? 27.606 -5.980 -53.700 1.00 91.62 1005 ARG A C 1
ATOM 7970 O O . ARG A 1 1005 ? 28.640 -6.066 -54.357 1.00 91.62 1005 ARG A O 1
ATOM 7977 N N . TYR A 1 1006 ? 26.981 -7.044 -53.196 1.00 90.88 1006 TYR A N 1
ATOM 7978 C CA . TYR A 1 1006 ? 27.508 -8.416 -53.233 1.00 90.88 1006 TYR A CA 1
ATOM 7979 C C . TYR A 1 1006 ? 26.599 -9.412 -53.979 1.00 90.88 1006 TYR A C 1
ATOM 7981 O O . TYR A 1 1006 ? 27.018 -10.538 -54.238 1.00 90.88 1006 TYR A O 1
ATOM 7989 N N . GLY A 1 1007 ? 25.359 -9.039 -54.323 1.00 91.62 1007 GLY A N 1
ATOM 7990 C CA . GLY A 1 1007 ? 24.373 -9.923 -54.965 1.00 91.62 1007 GLY A CA 1
ATOM 7991 C C . GLY A 1 1007 ? 23.649 -10.887 -54.012 1.00 91.62 1007 GLY A C 1
ATOM 7992 O O . GLY A 1 1007 ? 22.767 -11.632 -54.439 1.00 91.62 1007 GLY A O 1
ATOM 7993 N N . TYR A 1 1008 ? 23.999 -10.880 -52.723 1.00 93.00 1008 TYR A N 1
ATOM 7994 C CA . TYR A 1 1008 ? 23.376 -11.677 -51.665 1.00 93.00 1008 TYR A CA 1
ATOM 7995 C C . TYR A 1 1008 ? 23.411 -10.921 -50.326 1.00 93.00 1008 TYR A C 1
ATOM 7997 O O . TYR A 1 1008 ? 24.064 -9.887 -50.199 1.00 93.00 1008 TYR A O 1
ATOM 8005 N N . VAL A 1 1009 ? 22.690 -11.435 -49.328 1.00 93.81 1009 VAL A N 1
ATOM 8006 C CA . VAL A 1 1009 ? 22.685 -10.923 -47.947 1.00 93.81 1009 VAL A CA 1
ATOM 8007 C C . VAL A 1 1009 ? 23.314 -11.982 -47.048 1.00 93.81 1009 VAL A C 1
ATOM 8009 O O . VAL A 1 1009 ? 23.020 -13.168 -47.217 1.00 93.81 1009 VAL A O 1
ATOM 8012 N N . SER A 1 1010 ? 24.179 -11.582 -46.115 1.00 93.81 1010 SER A N 1
ATOM 8013 C CA . SER A 1 1010 ? 24.819 -12.524 -45.194 1.00 93.81 1010 SER A CA 1
ATOM 8014 C C . SER A 1 1010 ? 23.807 -13.124 -44.205 1.00 93.81 1010 SER A C 1
ATOM 8016 O O . SER A 1 1010 ? 22.773 -12.520 -43.895 1.00 93.81 1010 SER A O 1
ATOM 8018 N N . GLY A 1 1011 ? 24.073 -14.332 -43.700 1.00 92.62 1011 GLY A N 1
ATOM 8019 C CA . GLY A 1 1011 ? 23.174 -14.984 -42.737 1.00 92.62 1011 GLY A CA 1
ATOM 8020 C C . GLY A 1 1011 ? 23.118 -14.233 -41.401 1.00 92.62 1011 GLY A C 1
ATOM 8021 O O . GLY A 1 1011 ? 22.106 -14.243 -40.705 1.00 92.62 1011 GLY A O 1
ATOM 8022 N N . GLU A 1 1012 ? 24.199 -13.527 -41.093 1.00 93.50 1012 GLU A N 1
ATOM 8023 C CA . GLU A 1 1012 ? 24.431 -12.659 -39.951 1.00 93.50 1012 GLU A CA 1
ATOM 8024 C C . GLU A 1 1012 ? 23.605 -11.361 -40.059 1.00 93.50 1012 GLU A C 1
ATOM 8026 O O . GLU A 1 1012 ? 22.931 -10.965 -39.104 1.00 93.50 1012 GLU A O 1
ATOM 8031 N N . ALA A 1 1013 ? 23.553 -10.747 -41.248 1.00 94.12 1013 ALA A N 1
ATOM 8032 C CA . ALA A 1 1013 ? 22.660 -9.621 -41.531 1.00 94.12 1013 ALA A CA 1
ATOM 8033 C C . ALA A 1 1013 ? 21.181 -10.046 -41.507 1.00 94.12 1013 ALA A C 1
ATOM 8035 O O . ALA A 1 1013 ? 20.344 -9.355 -40.922 1.00 94.12 1013 ALA A O 1
ATOM 8036 N N . LEU A 1 1014 ? 20.859 -11.219 -42.068 1.00 95.06 1014 LEU A N 1
ATOM 8037 C CA . LEU A 1 1014 ? 19.512 -11.793 -42.027 1.00 95.06 1014 LEU A CA 1
ATOM 8038 C C . LEU A 1 1014 ? 19.063 -12.116 -40.588 1.00 95.06 1014 LEU A C 1
ATOM 8040 O O . LEU A 1 1014 ? 17.890 -11.932 -40.256 1.00 95.06 1014 LEU A O 1
ATOM 8044 N N . PHE A 1 1015 ? 19.987 -12.545 -39.721 1.00 95.56 1015 PHE A N 1
ATOM 8045 C CA . PHE A 1 1015 ? 19.727 -12.770 -38.298 1.00 95.56 1015 PHE A CA 1
ATOM 8046 C C . PHE A 1 1015 ? 19.346 -11.469 -37.587 1.00 95.56 1015 PHE A C 1
ATOM 8048 O O . PHE A 1 1015 ? 18.305 -11.428 -36.930 1.00 95.56 1015 PHE A O 1
ATOM 8055 N N . LEU A 1 1016 ? 20.119 -10.389 -37.768 1.00 94.94 1016 LEU A N 1
ATOM 8056 C CA . LEU A 1 1016 ? 19.766 -9.074 -37.217 1.00 94.94 1016 LEU A CA 1
ATOM 8057 C C . LEU A 1 1016 ? 18.440 -8.546 -37.781 1.00 94.94 1016 LEU A C 1
ATOM 8059 O O . LEU A 1 1016 ? 17.631 -8.003 -37.028 1.00 94.94 1016 LEU A O 1
ATOM 8063 N N . LEU A 1 1017 ? 18.174 -8.737 -39.078 1.00 95.75 1017 LEU A N 1
ATOM 8064 C CA . LEU A 1 1017 ? 16.920 -8.310 -39.700 1.00 95.75 1017 LEU A CA 1
ATOM 8065 C C . LEU A 1 1017 ? 15.712 -9.022 -39.076 1.00 95.75 1017 LEU A C 1
ATOM 8067 O O . LEU A 1 1017 ? 14.733 -8.367 -38.714 1.00 95.75 1017 LEU A O 1
ATOM 8071 N N . MET A 1 1018 ? 15.797 -10.345 -38.895 1.00 95.25 1018 MET A N 1
ATOM 8072 C CA . MET A 1 1018 ? 14.789 -11.128 -38.176 1.00 95.25 1018 MET A CA 1
ATOM 8073 C C . MET A 1 1018 ? 14.650 -10.652 -36.724 1.00 95.25 1018 MET A C 1
ATOM 8075 O O . MET A 1 1018 ? 13.536 -10.458 -36.241 1.00 95.25 1018 MET A O 1
ATOM 8079 N N . ALA A 1 1019 ? 15.768 -10.460 -36.027 1.00 95.00 1019 ALA A N 1
ATOM 8080 C CA . ALA A 1 1019 ? 15.801 -10.110 -34.615 1.00 95.00 1019 ALA A CA 1
ATOM 8081 C C . ALA A 1 1019 ? 15.145 -8.748 -34.330 1.00 95.00 1019 ALA A C 1
ATOM 8083 O O . ALA A 1 1019 ? 14.252 -8.663 -33.480 1.00 95.00 1019 ALA A O 1
ATOM 8084 N N . HIS A 1 1020 ? 15.518 -7.708 -35.084 1.00 94.56 1020 HIS A N 1
ATOM 8085 C CA . HIS A 1 1020 ? 14.919 -6.376 -34.983 1.00 94.56 1020 HIS A CA 1
ATOM 8086 C C . HIS A 1 1020 ? 13.457 -6.366 -35.454 1.00 94.56 1020 HIS A C 1
ATOM 8088 O O . HIS A 1 1020 ? 12.624 -5.732 -34.804 1.00 94.56 1020 HIS A O 1
ATOM 8094 N N . PHE A 1 1021 ? 13.105 -7.113 -36.511 1.00 94.44 1021 PHE A N 1
ATOM 8095 C CA . PHE A 1 1021 ? 11.707 -7.266 -36.937 1.00 94.44 1021 PHE A CA 1
ATOM 8096 C C . PHE A 1 1021 ? 10.836 -7.872 -35.831 1.00 94.44 1021 PHE A C 1
ATOM 8098 O O . PHE A 1 1021 ? 9.776 -7.333 -35.515 1.00 94.44 1021 PHE A O 1
ATOM 8105 N N . LEU A 1 1022 ? 11.275 -8.977 -35.219 1.00 93.06 1022 LEU A N 1
ATOM 8106 C CA . LEU A 1 1022 ? 10.522 -9.671 -34.173 1.00 93.06 1022 LEU A CA 1
ATOM 8107 C C . LEU A 1 1022 ? 10.323 -8.797 -32.927 1.00 93.06 1022 LEU A C 1
ATOM 8109 O O . LEU A 1 1022 ? 9.233 -8.824 -32.346 1.00 93.06 1022 LEU A O 1
ATOM 8113 N N . TYR A 1 1023 ? 11.332 -8.002 -32.548 1.00 91.75 1023 TYR A N 1
ATOM 8114 C CA . TYR A 1 1023 ? 11.252 -7.081 -31.411 1.00 91.75 1023 TYR A CA 1
ATOM 8115 C C . TYR A 1 1023 ? 10.306 -5.902 -31.703 1.00 91.75 1023 TYR A C 1
ATOM 8117 O O . TYR A 1 1023 ? 9.327 -5.703 -30.983 1.00 91.75 1023 TYR A O 1
ATOM 8125 N N . ALA A 1 1024 ? 10.509 -5.185 -32.815 1.00 92.81 1024 ALA A N 1
ATOM 8126 C CA . ALA A 1 1024 ? 9.667 -4.052 -33.217 1.00 92.81 1024 ALA A CA 1
ATOM 8127 C C . ALA A 1 1024 ? 8.200 -4.459 -33.473 1.00 92.81 1024 ALA A C 1
ATOM 8129 O O . ALA A 1 1024 ? 7.266 -3.743 -33.086 1.00 92.81 1024 ALA A O 1
ATOM 8130 N N . ASN A 1 1025 ? 7.979 -5.646 -34.050 1.00 92.75 1025 ASN A N 1
ATOM 8131 C CA . ASN A 1 1025 ? 6.644 -6.211 -34.219 1.00 92.75 1025 ASN A CA 1
ATOM 8132 C C . ASN A 1 1025 ? 5.998 -6.566 -32.872 1.00 92.75 1025 ASN A C 1
ATOM 8134 O O . ASN A 1 1025 ? 4.814 -6.302 -32.687 1.00 92.75 1025 ASN A O 1
ATOM 8138 N N . ALA A 1 1026 ? 6.749 -7.121 -31.913 1.00 90.31 1026 ALA A N 1
ATOM 8139 C CA . ALA A 1 1026 ? 6.227 -7.421 -30.579 1.00 90.31 1026 ALA A CA 1
ATOM 8140 C C . ALA A 1 1026 ? 5.846 -6.153 -29.801 1.00 90.31 1026 ALA A C 1
ATOM 8142 O O . ALA A 1 1026 ? 4.766 -6.109 -29.214 1.00 90.31 1026 ALA A O 1
ATOM 8143 N N . CYS A 1 1027 ? 6.666 -5.098 -29.854 1.00 89.44 1027 CYS A N 1
ATOM 8144 C CA . CYS A 1 1027 ? 6.328 -3.796 -29.272 1.00 89.44 1027 CYS A CA 1
ATOM 8145 C C . CYS A 1 1027 ? 5.061 -3.199 -29.911 1.00 89.44 1027 CYS A C 1
ATOM 8147 O O . CYS A 1 1027 ? 4.178 -2.728 -29.197 1.00 89.44 1027 CYS A O 1
ATOM 8149 N N . SER A 1 1028 ? 4.919 -3.298 -31.238 1.00 91.12 1028 SER A N 1
ATOM 8150 C CA . SER A 1 1028 ? 3.731 -2.822 -31.969 1.00 91.12 1028 SER A CA 1
ATOM 8151 C C . SER A 1 1028 ? 2.470 -3.645 -31.665 1.00 91.12 1028 SER A C 1
ATOM 8153 O O . SER A 1 1028 ? 1.382 -3.093 -31.508 1.00 91.12 1028 SER A O 1
ATOM 8155 N N . LYS A 1 1029 ? 2.614 -4.969 -31.536 1.00 87.81 1029 LYS A N 1
ATOM 8156 C CA . LYS A 1 1029 ? 1.577 -5.937 -31.131 1.00 87.81 1029 LYS A CA 1
ATOM 8157 C C . LYS A 1 1029 ? 1.153 -5.787 -29.668 1.00 87.81 1029 LYS A C 1
ATOM 8159 O O . LYS A 1 1029 ? 0.015 -6.110 -29.341 1.00 87.81 1029 LYS A O 1
ATOM 8164 N N . GLY A 1 1030 ? 2.067 -5.357 -28.802 1.00 86.12 1030 GLY A N 1
ATOM 8165 C CA . GLY A 1 1030 ? 1.873 -5.187 -27.362 1.00 86.12 1030 GLY A CA 1
ATOM 8166 C C . GLY A 1 1030 ? 1.523 -3.762 -26.928 1.00 86.12 1030 GLY A C 1
ATOM 8167 O O . GLY A 1 1030 ? 1.543 -3.488 -25.729 1.00 86.12 1030 GLY A O 1
ATOM 8168 N N . GLU A 1 1031 ? 1.216 -2.855 -27.859 1.00 88.06 1031 GLU A N 1
ATOM 8169 C CA . GLU A 1 1031 ? 0.999 -1.429 -27.580 1.00 88.06 1031 GLU A CA 1
ATOM 8170 C C . GLU A 1 1031 ? -0.092 -1.187 -26.518 1.00 88.06 1031 GLU A C 1
ATOM 8172 O O . GLU A 1 1031 ? 0.115 -0.414 -25.582 1.00 88.06 1031 GLU A O 1
ATOM 8177 N N . GLU A 1 1032 ? -1.218 -1.911 -26.572 1.00 84.50 1032 GLU A N 1
ATOM 8178 C CA . GLU A 1 1032 ? -2.278 -1.847 -25.548 1.00 84.50 1032 GLU A CA 1
ATOM 8179 C C . GLU A 1 1032 ? -1.851 -2.300 -24.136 1.00 84.50 1032 GLU A C 1
ATOM 8181 O O . GLU A 1 1032 ? -2.600 -2.121 -23.177 1.00 84.50 1032 GLU A O 1
ATOM 8186 N N . LEU A 1 1033 ? -0.658 -2.881 -23.985 1.00 84.69 1033 LEU A N 1
ATOM 8187 C CA . LEU A 1 1033 ? -0.097 -3.322 -22.706 1.00 84.69 1033 LEU A CA 1
ATOM 8188 C C . LEU A 1 1033 ? 0.889 -2.277 -22.144 1.00 84.69 1033 LEU A C 1
ATOM 8190 O O . LEU A 1 1033 ? 0.973 -2.088 -20.924 1.00 84.69 1033 LEU A O 1
ATOM 8194 N N . ILE A 1 1034 ? 1.583 -1.561 -23.040 1.00 87.00 1034 ILE A N 1
ATOM 8195 C CA . ILE A 1 1034 ? 2.573 -0.513 -22.735 1.00 87.00 1034 ILE A CA 1
ATOM 8196 C C . ILE A 1 1034 ? 1.933 0.675 -22.006 1.00 87.00 1034 ILE A C 1
ATOM 8198 O O . ILE A 1 1034 ? 2.551 1.235 -21.110 1.00 87.00 1034 ILE A O 1
ATOM 8202 N N . ILE A 1 1035 ? 0.647 0.966 -22.231 1.00 85.81 1035 ILE A N 1
ATOM 8203 C CA . ILE A 1 1035 ? -0.114 2.017 -21.514 1.00 85.81 1035 ILE A CA 1
ATOM 8204 C C . ILE A 1 1035 ? -0.167 1.847 -19.977 1.00 85.81 1035 ILE A C 1
ATOM 8206 O O . ILE A 1 1035 ? -0.677 2.708 -19.255 1.00 85.81 1035 ILE A O 1
ATOM 8210 N N . THR A 1 1036 ? 0.310 0.711 -19.456 1.00 82.38 1036 THR A N 1
ATOM 8211 C CA . THR A 1 1036 ? 0.429 0.427 -18.020 1.00 82.38 1036 THR A CA 1
ATOM 8212 C C . THR A 1 1036 ? 1.874 0.486 -17.490 1.00 82.38 1036 THR A C 1
ATOM 8214 O O . THR A 1 1036 ? 2.075 0.278 -16.285 1.00 82.38 1036 THR A O 1
ATOM 8217 N N . SER A 1 1037 ? 2.860 0.793 -18.346 1.00 83.94 1037 SER A N 1
ATOM 8218 C CA . SER A 1 1037 ? 4.289 0.936 -18.024 1.00 83.94 1037 SER A CA 1
ATOM 8219 C C . SER A 1 1037 ? 4.549 2.093 -17.056 1.00 83.94 1037 SER A C 1
ATOM 8221 O O . SER A 1 1037 ? 3.785 3.057 -16.985 1.00 83.94 1037 SER A O 1
ATOM 8223 N N . TRP A 1 1038 ? 5.630 1.991 -16.279 1.00 80.44 1038 TRP A N 1
ATOM 8224 C CA . TRP A 1 1038 ? 6.061 3.042 -15.345 1.00 80.44 1038 TRP A CA 1
ATOM 8225 C C . TRP A 1 1038 ? 6.328 4.370 -16.067 1.00 80.44 1038 TRP A C 1
ATOM 8227 O O . TRP A 1 1038 ? 5.939 5.437 -15.588 1.00 80.44 1038 TRP A O 1
ATOM 8237 N N . ASP A 1 1039 ? 6.888 4.261 -17.264 1.00 84.69 1039 ASP A N 1
ATOM 8238 C CA . ASP A 1 1039 ? 7.217 5.345 -18.179 1.00 84.69 1039 ASP A CA 1
ATOM 8239 C C . ASP A 1 1039 ? 5.946 6.104 -18.625 1.00 84.69 1039 ASP A C 1
ATOM 8241 O O . ASP A 1 1039 ? 5.941 7.333 -18.713 1.00 84.69 1039 ASP A O 1
ATOM 8245 N N . MET A 1 1040 ? 4.811 5.405 -18.765 1.00 87.12 1040 MET A N 1
ATOM 8246 C CA . MET A 1 1040 ? 3.516 6.009 -19.092 1.00 87.12 1040 MET A CA 1
ATOM 8247 C C . MET A 1 1040 ? 2.797 6.669 -17.903 1.00 87.12 1040 MET A C 1
ATOM 8249 O O . MET A 1 1040 ? 2.273 7.774 -18.050 1.00 87.12 1040 MET A O 1
ATOM 8253 N N . TYR A 1 1041 ? 2.729 6.025 -16.728 1.00 84.62 1041 TYR A N 1
ATOM 8254 C CA . TYR A 1 1041 ? 1.881 6.516 -15.618 1.00 84.62 1041 TYR A CA 1
ATOM 8255 C C . TYR A 1 1041 ? 2.604 7.333 -14.534 1.00 84.62 1041 TYR A C 1
ATOM 8257 O O . TYR A 1 1041 ? 1.922 7.983 -13.744 1.00 84.62 1041 TYR A O 1
ATOM 8265 N N . PHE A 1 1042 ? 3.937 7.281 -14.444 1.00 83.81 1042 PHE A N 1
ATOM 8266 C CA . PHE A 1 1042 ? 4.696 7.900 -13.345 1.00 83.81 1042 PHE A CA 1
ATOM 8267 C C . PHE A 1 1042 ? 5.806 8.835 -13.820 1.00 83.81 1042 PHE A C 1
ATOM 8269 O O . PHE A 1 1042 ? 5.971 9.915 -13.251 1.00 83.81 1042 PHE A O 1
ATOM 8276 N N . GLU A 1 1043 ? 6.578 8.416 -14.823 1.00 87.19 1043 GLU A N 1
ATOM 8277 C CA . GLU A 1 1043 ? 7.697 9.220 -15.314 1.00 87.19 1043 GLU A CA 1
ATOM 8278 C C . GLU A 1 1043 ? 7.194 10.424 -16.114 1.00 87.19 1043 GLU A C 1
ATOM 8280 O O . GLU A 1 1043 ? 6.145 10.358 -16.752 1.00 87.19 1043 GLU A O 1
ATOM 8285 N N . LYS A 1 1044 ? 7.893 11.559 -16.062 1.00 90.38 1044 LYS A N 1
ATOM 8286 C CA . LYS A 1 1044 ? 7.450 12.800 -16.717 1.00 90.38 1044 LYS A CA 1
ATOM 8287 C C . LYS A 1 1044 ? 8.016 12.906 -18.135 1.00 90.38 1044 LYS A C 1
ATOM 8289 O O . LYS A 1 1044 ? 9.036 12.308 -18.462 1.00 90.38 1044 LYS A O 1
ATOM 8294 N N . TRP A 1 1045 ? 7.356 13.667 -19.006 1.00 90.00 1045 TRP A N 1
ATOM 8295 C CA . TRP A 1 1045 ? 7.845 13.889 -20.367 1.00 90.00 1045 TRP A CA 1
ATOM 8296 C C . TRP A 1 1045 ? 8.932 14.973 -20.367 1.00 90.00 1045 TRP A C 1
ATOM 8298 O O . TRP A 1 1045 ? 8.650 16.173 -20.406 1.00 90.00 1045 TRP A O 1
ATOM 8308 N N . GLY A 1 1046 ? 10.185 14.531 -20.245 1.00 91.44 1046 GLY A N 1
ATOM 8309 C CA . GLY A 1 1046 ? 11.384 15.372 -20.208 1.00 91.44 1046 GLY A CA 1
ATOM 8310 C C . GLY A 1 1046 ? 12.471 14.921 -21.170 1.00 91.44 1046 GLY A C 1
ATOM 8311 O O . GLY A 1 1046 ? 12.303 13.942 -21.902 1.00 91.44 1046 GLY A O 1
ATOM 8312 N N . PHE A 1 1047 ? 13.606 15.626 -21.146 1.00 93.50 1047 PHE A N 1
ATOM 8313 C CA . PHE A 1 1047 ? 14.724 15.334 -22.043 1.00 93.50 1047 PHE A CA 1
ATOM 8314 C C . PHE A 1 1047 ? 15.199 13.884 -21.961 1.00 93.50 1047 PHE A C 1
ATOM 8316 O O . PHE A 1 1047 ? 15.559 13.342 -22.997 1.00 93.50 1047 PHE A O 1
ATOM 8323 N N . MET A 1 1048 ? 15.144 13.222 -20.800 1.00 90.94 1048 MET A N 1
ATOM 8324 C CA . MET A 1 1048 ? 15.513 11.807 -20.701 1.00 90.94 1048 MET A CA 1
ATOM 8325 C C . MET A 1 1048 ? 14.688 10.932 -21.664 1.00 90.94 1048 MET A C 1
ATOM 8327 O O . MET A 1 1048 ? 15.256 10.327 -22.570 1.00 90.94 1048 MET A O 1
ATOM 8331 N N . LEU A 1 1049 ? 13.357 10.903 -21.529 1.00 91.12 1049 LEU A N 1
ATOM 8332 C CA . LEU A 1 1049 ? 12.491 10.100 -22.405 1.00 91.12 1049 LEU A CA 1
ATOM 8333 C C . LEU A 1 1049 ? 12.508 10.590 -23.862 1.00 91.12 1049 LEU A C 1
ATOM 8335 O O . LEU A 1 1049 ? 12.522 9.777 -24.783 1.00 91.12 1049 LEU A O 1
ATOM 8339 N N . ILE A 1 1050 ? 12.537 11.906 -24.088 1.00 93.25 1050 ILE A N 1
ATOM 8340 C CA . ILE A 1 1050 ? 12.522 12.488 -25.439 1.00 93.25 1050 ILE A CA 1
ATOM 8341 C C . ILE A 1 1050 ? 13.824 12.154 -26.185 1.00 93.25 1050 ILE A C 1
ATOM 8343 O O . ILE A 1 1050 ? 13.780 11.627 -27.295 1.00 93.25 1050 ILE A O 1
ATOM 8347 N N . PHE A 1 1051 ? 14.990 12.398 -25.582 1.00 94.12 1051 PHE A N 1
ATOM 8348 C CA . PHE A 1 1051 ? 16.287 12.118 -26.201 1.00 94.12 1051 PHE A CA 1
ATOM 8349 C C . PHE A 1 1051 ? 16.497 10.623 -26.458 1.00 94.12 1051 PHE A C 1
ATOM 8351 O O . PHE A 1 1051 ? 16.936 10.253 -27.549 1.00 94.12 1051 PHE A O 1
ATOM 8358 N N . TRP A 1 1052 ? 16.159 9.754 -25.497 1.00 91.31 1052 TRP A N 1
ATOM 8359 C CA . TRP A 1 1052 ? 16.313 8.310 -25.685 1.00 91.31 1052 TRP A CA 1
ATOM 8360 C C . TRP A 1 1052 ? 15.388 7.756 -26.776 1.00 91.31 1052 TRP A C 1
ATOM 8362 O O . TRP A 1 1052 ? 15.843 6.930 -27.562 1.00 91.31 1052 TRP A O 1
ATOM 8372 N N . ASN A 1 1053 ? 14.152 8.250 -26.903 1.00 92.62 1053 ASN A N 1
ATOM 8373 C CA . ASN A 1 1053 ? 13.217 7.761 -27.922 1.00 92.62 1053 ASN A CA 1
ATOM 8374 C C . ASN A 1 1053 ? 13.486 8.313 -29.336 1.00 92.62 1053 ASN A C 1
ATOM 8376 O O . ASN A 1 1053 ? 13.260 7.597 -30.309 1.00 92.62 1053 ASN A O 1
ATOM 8380 N N . LEU A 1 1054 ? 13.969 9.558 -29.477 1.00 92.38 1054 LEU A N 1
ATOM 8381 C CA . LEU A 1 1054 ? 14.331 10.120 -30.790 1.00 92.38 1054 LEU A CA 1
ATOM 8382 C C . LEU A 1 1054 ? 15.720 9.669 -31.271 1.00 92.38 1054 LEU A C 1
ATOM 8384 O O . LEU A 1 1054 ? 15.884 9.348 -32.443 1.00 92.38 1054 LEU A O 1
ATOM 8388 N N . ALA A 1 1055 ? 16.727 9.680 -30.394 1.00 92.38 1055 ALA A N 1
ATOM 8389 C CA . ALA A 1 1055 ? 18.127 9.502 -30.783 1.00 92.38 1055 ALA A CA 1
ATOM 8390 C C . ALA A 1 1055 ? 18.794 8.307 -30.088 1.00 92.38 1055 ALA A C 1
ATOM 8392 O O . ALA A 1 1055 ? 19.388 7.463 -30.757 1.00 92.38 1055 ALA A O 1
ATOM 8393 N N . GLY A 1 1056 ? 18.688 8.221 -28.758 1.00 90.44 1056 GLY A N 1
ATOM 8394 C CA . GLY A 1 1056 ? 19.480 7.292 -27.947 1.00 90.44 1056 GLY A CA 1
ATOM 8395 C C . GLY A 1 1056 ? 19.287 5.820 -28.322 1.00 90.44 1056 GLY A C 1
ATOM 8396 O O . GLY A 1 1056 ? 20.252 5.163 -28.700 1.00 90.44 1056 GLY A O 1
ATOM 8397 N N . VAL A 1 1057 ? 18.056 5.306 -28.264 1.00 90.44 1057 VAL A N 1
ATOM 8398 C CA . VAL A 1 1057 ? 17.727 3.916 -28.627 1.00 90.44 1057 VAL A CA 1
ATOM 8399 C C . VAL A 1 1057 ? 18.007 3.614 -30.109 1.00 90.44 1057 VAL A C 1
ATOM 8401 O O . VAL A 1 1057 ? 18.836 2.737 -30.359 1.00 90.44 1057 VAL A O 1
ATOM 8404 N N . PRO A 1 1058 ? 17.396 4.306 -31.099 1.00 90.81 1058 PRO A N 1
ATOM 8405 C CA . PRO A 1 1058 ? 17.507 3.896 -32.502 1.00 90.81 1058 PRO A CA 1
ATOM 8406 C C . PRO A 1 1058 ? 18.947 3.902 -33.017 1.00 90.81 1058 PRO A C 1
ATOM 8408 O O . PRO A 1 1058 ? 19.326 3.028 -33.793 1.00 90.81 1058 PRO A O 1
ATOM 8411 N N . LEU A 1 1059 ? 19.755 4.870 -32.578 1.00 92.06 1059 LEU A N 1
ATOM 8412 C CA . LEU A 1 1059 ? 21.071 5.127 -33.158 1.00 92.06 1059 LEU A CA 1
ATOM 8413 C C . LEU A 1 1059 ? 22.219 4.548 -32.321 1.00 92.06 1059 LEU A C 1
ATOM 8415 O O . LEU A 1 1059 ? 23.259 4.238 -32.891 1.00 92.06 1059 LEU A O 1
ATOM 8419 N N . SER A 1 1060 ? 22.037 4.304 -31.016 1.00 91.00 1060 SER A N 1
ATOM 8420 C CA . SER A 1 1060 ? 23.061 3.611 -30.206 1.00 91.00 1060 SER A CA 1
ATOM 8421 C C . SER A 1 1060 ? 22.903 2.088 -30.217 1.00 91.00 1060 SER A C 1
ATOM 8423 O O . SER A 1 1060 ? 23.872 1.378 -29.964 1.00 91.00 1060 SER A O 1
ATOM 8425 N N . TYR A 1 1061 ? 21.709 1.542 -30.485 1.00 91.19 1061 TYR A N 1
ATOM 8426 C CA . TYR A 1 1061 ? 21.526 0.080 -30.542 1.00 91.19 1061 TYR A CA 1
ATOM 8427 C C . TYR A 1 1061 ? 21.890 -0.490 -31.925 1.00 91.19 1061 TYR A C 1
ATOM 8429 O O . TYR A 1 1061 ? 22.212 -1.670 -32.045 1.00 91.19 1061 TYR A O 1
ATOM 8437 N N . CYS A 1 1062 ? 21.933 0.350 -32.966 1.00 91.94 1062 CYS A N 1
ATOM 8438 C CA . CYS A 1 1062 ? 22.250 -0.066 -34.333 1.00 91.94 1062 CYS A CA 1
ATOM 8439 C C . CYS A 1 1062 ? 23.736 -0.399 -34.591 1.00 91.94 1062 CYS A C 1
ATOM 8441 O O . CYS A 1 1062 ? 24.071 -0.789 -35.708 1.00 91.94 1062 CYS A O 1
ATOM 8443 N N . HIS A 1 1063 ? 24.647 -0.284 -33.612 1.00 92.12 1063 HIS A N 1
ATOM 8444 C CA . HIS A 1 1063 ? 26.086 -0.499 -33.850 1.00 92.12 1063 HIS A CA 1
ATOM 8445 C C . HIS A 1 1063 ? 26.433 -1.895 -34.396 1.00 92.12 1063 HIS A C 1
ATOM 8447 O O . HIS A 1 1063 ? 27.371 -2.012 -35.181 1.00 92.12 1063 HIS A O 1
ATOM 8453 N N . CYS A 1 1064 ? 25.647 -2.928 -34.075 1.00 92.38 1064 CYS A N 1
ATOM 8454 C CA . CYS A 1 1064 ? 25.763 -4.251 -34.698 1.00 92.38 1064 CYS A CA 1
ATOM 8455 C C . CYS A 1 1064 ? 25.475 -4.220 -36.217 1.00 92.38 1064 CYS A C 1
ATOM 8457 O O . CYS A 1 1064 ? 26.195 -4.820 -37.013 1.00 92.38 1064 CYS A O 1
ATOM 8459 N N . THR A 1 1065 ? 24.463 -3.450 -36.628 1.00 93.38 1065 THR A N 1
ATOM 8460 C CA . THR A 1 1065 ? 24.097 -3.212 -38.031 1.00 93.38 1065 THR A CA 1
ATOM 8461 C C . THR A 1 1065 ? 25.139 -2.349 -38.741 1.00 93.38 1065 THR A C 1
ATOM 8463 O O . THR A 1 1065 ? 25.517 -2.676 -39.860 1.00 93.38 1065 THR A O 1
ATOM 8466 N N . LEU A 1 1066 ? 25.649 -1.288 -38.102 1.00 92.00 1066 LEU A N 1
ATOM 8467 C CA . LEU A 1 1066 ? 26.715 -0.455 -38.674 1.00 92.00 1066 LEU A CA 1
ATOM 8468 C C . LEU A 1 1066 ? 28.002 -1.256 -38.912 1.00 92.00 1066 LEU A C 1
ATOM 8470 O O . LEU A 1 1066 ? 28.622 -1.105 -39.960 1.00 92.00 1066 LEU A O 1
ATOM 8474 N N . TYR A 1 1067 ? 28.372 -2.143 -37.982 1.00 92.25 1067 TYR A N 1
ATOM 8475 C CA . TYR A 1 1067 ? 29.527 -3.025 -38.146 1.00 92.25 1067 TYR A CA 1
ATOM 8476 C C . TYR A 1 1067 ? 29.357 -3.944 -39.371 1.00 92.25 1067 TYR A C 1
ATOM 8478 O O . TYR A 1 1067 ? 30.172 -3.880 -40.290 1.00 92.25 1067 TYR A O 1
ATOM 8486 N N . ILE A 1 1068 ? 28.250 -4.694 -39.447 1.00 91.50 1068 ILE A N 1
ATOM 8487 C CA . ILE A 1 1068 ? 27.923 -5.610 -40.562 1.00 91.50 1068 ILE A CA 1
ATOM 8488 C C . ILE A 1 1068 ? 27.704 -4.888 -41.909 1.00 91.50 1068 ILE A C 1
ATOM 8490 O O . ILE A 1 1068 ? 27.878 -5.482 -42.975 1.00 91.50 1068 ILE A O 1
ATOM 8494 N N . ALA A 1 1069 ? 27.339 -3.604 -41.888 1.00 90.69 1069 ALA A N 1
ATOM 8495 C CA . ALA A 1 1069 ? 27.200 -2.791 -43.093 1.00 90.69 1069 ALA A CA 1
ATOM 8496 C C . ALA A 1 1069 ? 28.541 -2.250 -43.623 1.00 90.69 1069 ALA A C 1
ATOM 8498 O O . ALA A 1 1069 ? 28.636 -1.986 -44.827 1.00 90.69 1069 ALA A O 1
ATOM 8499 N N . ASN A 1 1070 ? 29.533 -2.024 -42.754 1.00 89.50 1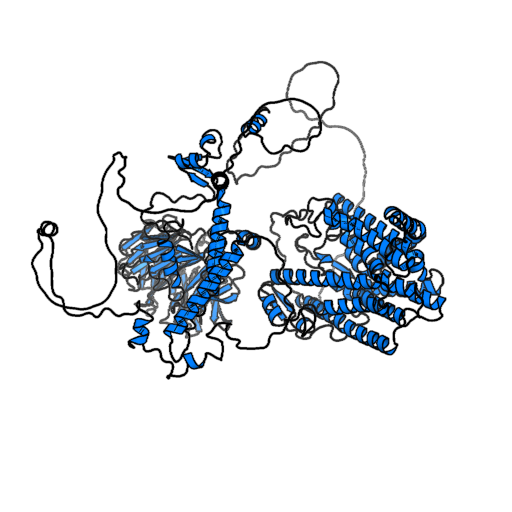070 ASN A N 1
ATOM 8500 C CA . ASN A 1 1070 ? 30.803 -1.374 -43.103 1.00 89.50 1070 ASN A CA 1
ATOM 8501 C C . ASN A 1 1070 ? 31.941 -2.368 -43.402 1.00 89.50 1070 ASN A C 1
ATOM 8503 O O . ASN A 1 1070 ? 32.765 -2.071 -44.266 1.00 89.50 1070 ASN A O 1
ATOM 8507 N N . HIS A 1 1071 ? 31.960 -3.525 -42.736 1.00 89.06 1071 HIS A N 1
ATOM 8508 C CA . HIS A 1 1071 ? 32.962 -4.586 -42.914 1.00 89.06 1071 HIS A CA 1
ATOM 8509 C C . HIS A 1 1071 ? 32.513 -5.602 -43.980 1.00 89.06 1071 HIS A C 1
ATOM 8511 O O . HIS A 1 1071 ? 31.318 -5.702 -44.291 1.00 89.06 1071 HIS A O 1
ATOM 8517 N N . ASP A 1 1072 ? 33.447 -6.347 -44.574 1.00 87.94 1072 ASP A N 1
ATOM 8518 C CA . ASP A 1 1072 ? 33.116 -7.371 -45.570 1.00 87.94 1072 ASP A CA 1
ATOM 8519 C C . ASP A 1 1072 ? 32.463 -8.609 -44.911 1.00 87.94 1072 ASP A C 1
ATOM 8521 O O . ASP A 1 1072 ? 32.877 -9.000 -43.816 1.00 87.94 1072 ASP A O 1
ATOM 8525 N N . PRO A 1 1073 ? 31.466 -9.266 -45.543 1.00 88.00 1073 PRO A N 1
ATOM 8526 C CA . PRO A 1 1073 ? 30.883 -10.518 -45.049 1.00 88.00 1073 PRO A CA 1
ATOM 8527 C C . PRO A 1 1073 ? 31.883 -11.624 -44.682 1.00 88.00 1073 PRO A C 1
ATOM 8529 O O . PRO A 1 1073 ? 31.555 -12.471 -43.853 1.00 88.00 1073 PRO A O 1
ATOM 8532 N N . ALA A 1 1074 ? 33.093 -11.626 -45.251 1.00 85.94 1074 ALA A N 1
ATOM 8533 C CA . ALA A 1 1074 ? 34.146 -12.567 -44.875 1.00 85.94 1074 ALA A CA 1
ATOM 8534 C C . ALA A 1 1074 ? 34.724 -12.339 -43.460 1.00 85.94 1074 ALA A C 1
ATOM 8536 O O . ALA A 1 1074 ? 35.219 -13.288 -42.853 1.00 85.94 1074 ALA A O 1
ATOM 8537 N N . GLU A 1 1075 ? 34.675 -11.113 -42.928 1.00 86.25 1075 GLU A N 1
ATOM 8538 C CA . GLU A 1 1075 ? 35.343 -10.730 -41.670 1.00 86.25 1075 GLU A CA 1
ATOM 8539 C C . GLU A 1 1075 ? 34.597 -11.229 -40.422 1.00 86.25 1075 GLU A C 1
ATOM 8541 O O . GLU A 1 1075 ? 35.218 -11.579 -39.420 1.00 86.25 1075 GLU A O 1
ATOM 8546 N N . TYR A 1 1076 ? 33.265 -11.311 -40.494 1.00 87.81 1076 TYR A N 1
ATOM 8547 C CA . TYR A 1 1076 ? 32.390 -11.737 -39.396 1.00 87.81 1076 TYR A CA 1
ATOM 8548 C C . TYR A 1 1076 ? 31.633 -13.042 -39.693 1.00 87.81 1076 TYR A C 1
ATOM 8550 O O . TYR A 1 1076 ? 30.603 -13.306 -39.078 1.00 87.81 1076 TYR A O 1
ATOM 8558 N N . HIS A 1 1077 ? 32.112 -13.868 -40.628 1.00 87.44 1077 HIS A N 1
ATOM 8559 C CA . HIS A 1 1077 ? 31.395 -15.077 -41.037 1.00 87.44 1077 HIS A CA 1
ATOM 8560 C C . HIS A 1 1077 ? 31.293 -16.131 -39.915 1.00 87.44 1077 HIS A C 1
ATOM 8562 O O . HIS A 1 1077 ? 32.296 -16.640 -39.408 1.00 87.44 1077 HIS A O 1
ATOM 8568 N N . TRP A 1 1078 ? 30.064 -16.513 -39.561 1.00 89.94 1078 TRP A N 1
ATOM 8569 C CA . TRP A 1 1078 ? 29.764 -17.564 -38.591 1.00 89.94 1078 TRP A CA 1
ATOM 8570 C C . TRP A 1 1078 ? 29.667 -18.948 -39.242 1.00 89.94 1078 TRP A C 1
ATOM 8572 O O . TRP A 1 1078 ? 29.108 -19.120 -40.322 1.00 89.94 1078 TRP A O 1
ATOM 8582 N N . ASN A 1 1079 ? 30.109 -19.983 -38.516 1.00 91.62 1079 ASN A N 1
ATOM 8583 C CA . ASN A 1 1079 ? 29.868 -21.380 -38.893 1.00 91.62 1079 ASN A CA 1
ATOM 8584 C C . ASN A 1 1079 ? 28.352 -21.607 -39.120 1.00 91.62 1079 ASN A C 1
ATOM 8586 O O . ASN A 1 1079 ? 27.587 -21.458 -38.158 1.00 91.62 1079 ASN A O 1
ATOM 8590 N N . PRO A 1 1080 ? 27.903 -22.022 -40.325 1.00 90.50 1080 PRO A N 1
ATOM 8591 C CA . PRO A 1 1080 ? 26.481 -22.130 -40.658 1.00 90.50 1080 PRO A CA 1
ATOM 8592 C C . PRO A 1 1080 ? 25.655 -22.996 -39.699 1.00 90.50 1080 PRO A C 1
ATOM 8594 O O . PRO A 1 1080 ? 24.480 -22.705 -39.471 1.00 90.50 1080 PRO A O 1
ATOM 8597 N N . TYR A 1 1081 ? 26.250 -24.025 -39.086 1.00 93.31 1081 TYR A N 1
ATOM 8598 C CA . TYR A 1 1081 ? 25.563 -24.867 -38.101 1.00 93.31 1081 TYR A CA 1
ATOM 8599 C C . TYR A 1 1081 ? 25.332 -24.136 -36.770 1.00 93.31 1081 TYR A C 1
ATOM 8601 O O . TYR A 1 1081 ? 24.245 -24.234 -36.200 1.00 93.31 1081 TYR A O 1
ATOM 8609 N N . LEU A 1 1082 ? 26.317 -23.362 -36.296 1.00 92.38 1082 LEU A N 1
ATOM 8610 C CA . LEU A 1 1082 ? 26.186 -22.543 -35.084 1.00 92.38 1082 LEU A CA 1
ATOM 8611 C C . LEU A 1 1082 ? 25.236 -21.363 -35.312 1.00 92.38 1082 LEU A C 1
ATOM 8613 O O . LEU A 1 1082 ? 24.417 -21.063 -34.447 1.00 92.38 1082 LEU A O 1
ATOM 8617 N N . LEU A 1 1083 ? 25.289 -20.749 -36.495 1.00 93.62 1083 LEU A N 1
ATOM 8618 C CA . LEU A 1 1083 ? 24.353 -19.705 -36.900 1.00 93.62 1083 LEU A CA 1
ATOM 8619 C C . LEU A 1 1083 ? 22.912 -20.239 -36.946 1.00 93.62 1083 LEU A C 1
ATOM 8621 O O . LEU A 1 1083 ? 22.015 -19.649 -36.349 1.00 93.62 1083 LEU A O 1
ATOM 8625 N N . THR A 1 1084 ? 22.687 -21.401 -37.568 1.00 93.81 1084 THR A N 1
ATOM 8626 C CA . THR A 1 1084 ? 21.364 -22.055 -37.608 1.00 93.81 1084 THR A CA 1
ATOM 8627 C C . THR A 1 1084 ? 20.858 -22.404 -36.202 1.00 93.81 1084 THR A C 1
ATOM 8629 O O . THR A 1 1084 ? 19.687 -22.177 -35.891 1.00 93.81 1084 THR A O 1
ATOM 8632 N N . LEU A 1 1085 ? 21.736 -22.891 -35.317 1.00 95.00 1085 LEU A N 1
ATOM 8633 C CA . LEU A 1 1085 ? 21.408 -23.128 -33.909 1.00 95.00 1085 LEU A CA 1
ATOM 8634 C C . LEU A 1 1085 ? 21.031 -21.827 -33.179 1.00 95.00 1085 LEU A C 1
ATOM 8636 O O . LEU A 1 1085 ? 20.079 -21.826 -32.397 1.00 95.00 1085 LEU A O 1
ATOM 8640 N N . LEU A 1 1086 ? 21.722 -20.716 -33.455 1.00 94.62 1086 LEU A N 1
ATOM 8641 C CA . LEU A 1 1086 ? 21.407 -19.403 -32.890 1.00 94.62 1086 LEU A CA 1
ATOM 8642 C C . LEU A 1 1086 ? 20.040 -18.889 -33.375 1.00 94.62 1086 LEU A C 1
ATOM 8644 O O . LEU A 1 1086 ? 19.252 -18.440 -32.547 1.00 94.62 1086 LEU A O 1
ATOM 8648 N N . PHE A 1 1087 ? 19.703 -19.037 -34.663 1.00 95.69 1087 PHE A N 1
ATOM 8649 C CA . PHE A 1 1087 ? 18.359 -18.750 -35.197 1.00 95.69 1087 PHE A CA 1
ATOM 8650 C C . PHE A 1 1087 ? 17.263 -19.530 -34.448 1.00 95.69 1087 PHE A C 1
ATOM 8652 O O . PHE A 1 1087 ? 16.294 -18.936 -33.971 1.00 95.69 1087 PHE A O 1
ATOM 8659 N N . ILE A 1 1088 ? 17.424 -20.852 -34.305 1.00 96.38 1088 ILE A N 1
ATOM 8660 C CA . ILE A 1 1088 ? 16.457 -21.723 -33.611 1.00 96.38 1088 ILE A CA 1
ATOM 8661 C C . ILE A 1 1088 ? 16.326 -21.321 -32.134 1.00 96.38 1088 ILE A C 1
ATOM 8663 O O . ILE A 1 1088 ? 15.214 -21.188 -31.618 1.00 96.38 1088 ILE A O 1
ATOM 8667 N N . THR A 1 1089 ? 17.453 -21.074 -31.463 1.00 96.12 1089 THR A N 1
ATOM 8668 C CA . THR A 1 1089 ? 17.487 -20.679 -30.047 1.00 96.12 1089 THR A CA 1
ATOM 8669 C C . THR A 1 1089 ? 16.838 -19.310 -29.838 1.00 96.12 1089 THR A C 1
ATOM 8671 O O . THR A 1 1089 ? 16.037 -19.148 -28.920 1.00 96.12 1089 THR A O 1
ATOM 8674 N N . TYR A 1 1090 ? 17.100 -18.340 -30.718 1.00 95.75 1090 TYR A N 1
ATOM 8675 C CA . TYR A 1 1090 ? 16.495 -17.007 -30.660 1.00 95.75 1090 TYR A CA 1
ATOM 8676 C C . TYR A 1 1090 ? 14.975 -17.062 -30.830 1.00 95.75 1090 TYR A C 1
ATOM 8678 O O . TYR A 1 1090 ? 14.253 -16.439 -30.054 1.00 95.75 1090 TYR A O 1
ATOM 8686 N N . LEU A 1 1091 ? 14.467 -17.852 -31.783 1.00 94.56 1091 LEU A N 1
ATOM 8687 C CA . LEU A 1 1091 ? 13.025 -18.054 -31.970 1.00 94.56 1091 LEU A CA 1
ATOM 8688 C C . LEU A 1 1091 ? 12.365 -18.727 -30.754 1.00 94.56 1091 LEU A C 1
ATOM 8690 O O . LEU A 1 1091 ? 11.256 -18.351 -30.368 1.00 94.56 1091 LEU A O 1
ATOM 8694 N N . PHE A 1 1092 ? 13.052 -19.674 -30.107 1.00 94.62 1092 PHE A N 1
ATOM 8695 C CA . PHE A 1 1092 ? 12.574 -20.298 -28.871 1.00 94.62 1092 PHE A CA 1
ATOM 8696 C C . PHE A 1 1092 ? 12.548 -19.312 -27.690 1.00 94.62 1092 PHE A C 1
ATOM 8698 O O . PHE A 1 1092 ? 11.525 -19.190 -27.017 1.00 94.62 1092 PHE A O 1
ATOM 8705 N N . VAL A 1 1093 ? 13.620 -18.544 -27.466 1.00 94.69 1093 VAL A N 1
ATOM 8706 C CA . VAL A 1 1093 ? 13.680 -17.534 -26.390 1.00 94.69 1093 VAL A CA 1
ATOM 8707 C C . VAL A 1 1093 ? 12.692 -16.382 -26.646 1.00 94.69 1093 VAL A C 1
ATOM 8709 O O . VAL A 1 1093 ? 12.068 -15.886 -25.706 1.00 94.69 1093 VAL A O 1
ATOM 8712 N N . TYR A 1 1094 ? 12.445 -16.016 -27.908 1.00 93.50 1094 TYR A N 1
ATOM 8713 C CA . TYR A 1 1094 ? 11.375 -15.091 -28.304 1.00 93.50 1094 TYR A CA 1
ATOM 8714 C C . TYR A 1 1094 ? 9.982 -15.611 -27.930 1.00 93.50 1094 TYR A C 1
ATOM 8716 O O . TYR A 1 1094 ? 9.172 -14.854 -27.390 1.00 93.50 1094 TYR A O 1
ATOM 8724 N N . TRP A 1 1095 ? 9.710 -16.906 -28.136 1.00 92.50 1095 TRP A N 1
ATOM 8725 C CA . TRP A 1 1095 ? 8.457 -17.522 -27.692 1.00 92.50 1095 TRP A CA 1
ATOM 8726 C C . TRP A 1 1095 ? 8.279 -17.447 -26.169 1.00 92.50 1095 TRP A C 1
ATOM 8728 O O . TRP A 1 1095 ? 7.194 -17.079 -25.710 1.00 92.50 1095 TRP A O 1
ATOM 8738 N N . ILE A 1 1096 ? 9.334 -17.704 -25.384 1.00 93.31 1096 ILE A N 1
ATOM 8739 C CA . ILE A 1 1096 ? 9.307 -17.529 -23.920 1.00 93.31 1096 ILE A CA 1
ATOM 8740 C C . ILE A 1 1096 ? 8.984 -16.070 -23.559 1.00 93.31 1096 ILE A C 1
ATOM 8742 O O . ILE A 1 1096 ? 8.098 -15.815 -22.747 1.00 93.31 1096 ILE A O 1
ATOM 8746 N N . TRP A 1 1097 ? 9.663 -15.102 -24.176 1.00 92.94 1097 TRP A N 1
ATOM 8747 C CA . TRP A 1 1097 ? 9.540 -13.681 -23.842 1.00 92.94 1097 TRP A CA 1
ATOM 8748 C C . TRP A 1 1097 ? 8.171 -13.066 -24.176 1.00 92.94 1097 TRP A C 1
ATOM 8750 O O . TRP A 1 1097 ? 7.576 -12.395 -23.324 1.00 92.94 1097 TRP A O 1
ATOM 8760 N N . ASP A 1 1098 ? 7.648 -13.312 -25.382 1.00 90.88 1098 ASP A N 1
ATOM 8761 C CA . ASP A 1 1098 ? 6.331 -12.823 -25.818 1.00 90.88 1098 ASP A CA 1
ATOM 8762 C C . ASP A 1 1098 ? 5.216 -13.444 -24.963 1.00 90.88 1098 ASP A C 1
ATOM 8764 O O . ASP A 1 1098 ? 4.352 -12.732 -24.443 1.00 90.88 1098 ASP A O 1
ATOM 8768 N N . THR A 1 1099 ? 5.272 -14.760 -24.722 1.00 90.88 1099 THR A N 1
ATOM 8769 C CA . THR A 1 1099 ? 4.247 -15.447 -23.920 1.00 90.88 1099 THR A CA 1
ATOM 8770 C C . THR A 1 1099 ? 4.345 -15.123 -22.430 1.00 90.88 1099 THR A C 1
ATOM 8772 O O . THR A 1 1099 ? 3.304 -14.953 -21.800 1.00 90.88 1099 THR A O 1
ATOM 8775 N N . ALA A 1 1100 ? 5.539 -14.927 -21.858 1.00 91.75 1100 ALA A N 1
ATOM 8776 C CA . ALA A 1 1100 ? 5.696 -14.445 -20.484 1.00 91.75 1100 ALA A CA 1
ATOM 8777 C C . ALA A 1 1100 ? 5.079 -13.052 -20.308 1.00 91.75 1100 ALA A C 1
ATOM 8779 O O . ALA A 1 1100 ? 4.225 -12.852 -19.440 1.00 91.75 1100 ALA A O 1
ATOM 8780 N N . ASN A 1 1101 ? 5.446 -12.089 -21.159 1.00 89.50 1101 ASN A N 1
ATOM 8781 C CA . ASN A 1 1101 ? 4.859 -10.752 -21.098 1.00 89.50 1101 ASN A CA 1
ATOM 8782 C C . ASN A 1 1101 ? 3.335 -10.782 -21.302 1.00 89.50 1101 ASN A C 1
ATOM 8784 O O . ASN A 1 1101 ? 2.617 -10.093 -20.572 1.00 89.50 1101 ASN A O 1
ATOM 8788 N N . SER A 1 1102 ? 2.836 -11.625 -22.210 1.00 88.06 1102 SER A N 1
ATOM 8789 C CA . SER A 1 1102 ? 1.399 -11.815 -22.419 1.00 88.06 1102 SER A CA 1
ATOM 8790 C C . SER A 1 1102 ? 0.695 -12.389 -21.181 1.00 88.06 1102 SER A C 1
ATOM 8792 O O . SER A 1 1102 ? -0.276 -11.787 -20.726 1.00 88.06 1102 SER A O 1
ATOM 8794 N N . GLN A 1 1103 ? 1.225 -13.445 -20.547 1.00 90.44 1103 GLN A N 1
ATOM 8795 C CA . GLN A 1 1103 ? 0.622 -14.078 -19.362 1.00 90.44 1103 GLN A CA 1
ATOM 8796 C C . GLN A 1 1103 ? 0.435 -13.085 -18.205 1.00 90.44 1103 GLN A C 1
ATOM 8798 O O . GLN A 1 1103 ? -0.662 -12.982 -17.654 1.00 90.44 1103 GLN A O 1
ATOM 8803 N N . LYS A 1 1104 ? 1.470 -12.297 -17.880 1.00 88.06 1104 LYS A N 1
ATOM 8804 C CA . LYS A 1 1104 ? 1.409 -11.222 -16.868 1.00 88.06 1104 LYS A CA 1
ATOM 8805 C C . LYS A 1 1104 ? 0.316 -10.202 -17.177 1.00 88.06 1104 LYS A C 1
ATOM 8807 O O . LYS A 1 1104 ? -0.455 -9.826 -16.294 1.00 88.06 1104 LYS A O 1
ATOM 8812 N N . ASN A 1 1105 ? 0.271 -9.732 -18.420 1.00 86.06 1105 ASN A N 1
ATOM 8813 C CA . ASN A 1 1105 ? -0.579 -8.613 -18.804 1.00 86.06 1105 ASN A CA 1
ATOM 8814 C C . ASN A 1 1105 ? -2.043 -9.049 -18.997 1.00 86.06 1105 ASN A C 1
ATOM 8816 O O . ASN A 1 1105 ? -2.942 -8.326 -18.575 1.00 86.06 1105 ASN A O 1
ATOM 8820 N N . MET A 1 1106 ? -2.290 -10.250 -19.536 1.00 85.75 1106 MET A N 1
ATOM 8821 C CA . MET A 1 1106 ? -3.626 -10.848 -19.631 1.00 85.75 1106 MET A CA 1
ATOM 8822 C C . MET A 1 1106 ? -4.194 -11.189 -18.249 1.00 85.75 1106 MET A C 1
ATOM 8824 O O . MET A 1 1106 ? -5.335 -10.826 -17.977 1.00 85.75 1106 MET A O 1
ATOM 8828 N N . PHE A 1 1107 ? -3.398 -11.770 -17.341 1.00 88.69 1107 PHE A N 1
ATOM 8829 C CA . PHE A 1 1107 ? -3.808 -11.996 -15.947 1.00 88.69 1107 PHE A CA 1
ATOM 8830 C C . PHE A 1 1107 ? -4.261 -10.690 -15.275 1.00 88.69 1107 PHE A C 1
ATOM 8832 O O . PHE A 1 1107 ? -5.360 -10.601 -14.730 1.00 88.69 1107 PHE A O 1
ATOM 8839 N N . ARG A 1 1108 ? -3.454 -9.627 -15.404 1.00 83.94 1108 ARG A N 1
ATOM 8840 C CA . ARG A 1 1108 ? -3.774 -8.290 -14.880 1.00 83.94 1108 ARG A CA 1
ATOM 8841 C C . ARG A 1 1108 ? -4.867 -7.544 -15.653 1.00 83.94 1108 ARG A C 1
ATOM 8843 O O . ARG A 1 1108 ? -5.217 -6.437 -15.243 1.00 83.94 1108 ARG A O 1
ATOM 8850 N N . ALA A 1 1109 ? -5.400 -8.093 -16.741 1.00 79.44 1109 ALA A N 1
ATOM 8851 C CA . ALA A 1 1109 ? -6.579 -7.574 -17.433 1.00 79.44 1109 ALA A CA 1
ATOM 8852 C C . ALA A 1 1109 ? -7.846 -8.333 -17.004 1.00 79.44 1109 ALA A C 1
ATOM 8854 O O . ALA A 1 1109 ? -8.830 -7.698 -16.630 1.00 79.44 1109 ALA A O 1
ATOM 8855 N N . GLN A 1 1110 ? -7.769 -9.666 -16.924 1.00 81.88 1110 GLN A N 1
ATOM 8856 C CA . GLN A 1 1110 ? -8.819 -10.542 -16.389 1.00 81.88 1110 GLN A CA 1
ATOM 8857 C C . GLN A 1 1110 ? -9.197 -10.168 -14.948 1.00 81.88 1110 GLN A C 1
ATOM 8859 O O . GLN A 1 1110 ? -10.375 -10.010 -14.648 1.00 81.88 1110 GLN A O 1
ATOM 8864 N N . GLU A 1 1111 ? -8.207 -9.908 -14.087 1.00 77.75 1111 GLU A N 1
ATOM 8865 C CA . GLU A 1 1111 ? -8.407 -9.402 -12.716 1.00 77.75 1111 GLU A CA 1
ATOM 8866 C C . GLU A 1 1111 ? -9.212 -8.087 -12.653 1.00 77.75 1111 GLU A C 1
ATOM 8868 O O . GLU A 1 1111 ? -9.849 -7.790 -11.646 1.00 77.75 1111 GLU A O 1
ATOM 8873 N N . ARG A 1 1112 ? -9.201 -7.292 -13.730 1.00 75.44 1112 ARG A N 1
ATOM 8874 C CA . ARG A 1 1112 ? -9.922 -6.014 -13.841 1.00 75.44 1112 ARG A CA 1
ATOM 8875 C C . ARG A 1 1112 ? -11.155 -6.094 -14.751 1.00 75.44 1112 ARG A C 1
ATOM 8877 O O . ARG A 1 1112 ? -11.682 -5.052 -15.129 1.00 75.44 1112 ARG A O 1
ATOM 8884 N N . GLY A 1 1113 ? -11.603 -7.300 -15.112 1.00 70.50 1113 GLY A N 1
ATOM 8885 C CA . GLY A 1 1113 ? -12.775 -7.520 -15.968 1.00 70.50 1113 GLY A CA 1
ATOM 8886 C C . GLY A 1 1113 ? -12.592 -7.099 -17.433 1.00 70.50 1113 GLY A C 1
ATOM 8887 O O . GLY A 1 1113 ? -13.579 -6.868 -18.123 1.00 70.50 1113 GLY A O 1
ATOM 8888 N N . VAL A 1 1114 ? -11.351 -6.964 -17.919 1.00 72.00 1114 VAL A N 1
ATOM 8889 C CA . VAL A 1 1114 ? -11.046 -6.506 -19.286 1.00 72.00 1114 VAL A CA 1
ATOM 8890 C C . VAL A 1 1114 ? -10.538 -7.665 -20.147 1.00 72.00 1114 VAL A C 1
ATOM 8892 O O . VAL A 1 1114 ? -9.449 -8.197 -19.921 1.00 72.00 1114 VAL A O 1
ATOM 8895 N N . GLU A 1 1115 ? -11.289 -8.020 -21.189 1.00 66.62 1115 GLU A N 1
ATOM 8896 C CA . GLU A 1 1115 ? -10.891 -9.040 -22.164 1.00 66.62 1115 GLU A CA 1
ATOM 8897 C C . GLU A 1 1115 ? -9.914 -8.502 -23.227 1.00 66.62 1115 GLU A C 1
ATOM 8899 O O . GLU A 1 1115 ? -10.308 -7.947 -24.252 1.00 66.62 1115 GLU A O 1
ATOM 8904 N N . LEU A 1 1116 ? -8.611 -8.732 -23.036 1.00 69.44 1116 LEU A N 1
ATOM 8905 C CA . LEU A 1 1116 ? -7.586 -8.430 -24.048 1.00 69.44 1116 LEU A CA 1
ATOM 8906 C C . LEU A 1 1116 ? -7.396 -9.600 -25.034 1.00 69.44 1116 LEU A C 1
ATOM 8908 O O . LEU A 1 1116 ? -6.393 -10.317 -25.014 1.00 69.44 1116 LEU A O 1
ATOM 8912 N N . ASN A 1 1117 ? -8.377 -9.792 -25.921 1.00 70.12 1117 ASN A N 1
ATOM 8913 C CA . ASN A 1 1117 ? -8.402 -10.860 -26.932 1.00 70.12 1117 ASN A CA 1
ATOM 8914 C C . ASN A 1 1117 ? -8.236 -10.362 -28.388 1.00 70.12 1117 ASN A C 1
ATOM 8916 O O . ASN A 1 1117 ? -8.871 -10.865 -29.315 1.00 70.12 1117 ASN A O 1
ATOM 8920 N N . ARG A 1 1118 ? -7.319 -9.409 -28.616 1.00 76.62 1118 ARG A N 1
ATOM 8921 C CA . ARG A 1 1118 ? -6.933 -8.947 -29.964 1.00 76.62 1118 ARG A CA 1
ATOM 8922 C C . ARG A 1 1118 ? -6.319 -10.094 -30.789 1.00 76.62 1118 ARG A C 1
ATOM 8924 O O . ARG A 1 1118 ? -5.521 -10.882 -30.273 1.00 76.62 1118 ARG A O 1
ATOM 8931 N N . LYS A 1 1119 ? -6.665 -10.173 -32.080 1.00 74.62 1119 LYS A N 1
ATOM 8932 C CA . LYS A 1 1119 ? -6.003 -11.037 -33.076 1.00 74.62 1119 LYS A CA 1
ATOM 8933 C C . LYS A 1 1119 ? -4.919 -10.220 -33.787 1.00 74.62 1119 LYS A C 1
ATOM 8935 O O . LYS A 1 1119 ? -5.230 -9.216 -34.420 1.00 74.62 1119 LYS A O 1
ATOM 8940 N N . THR A 1 1120 ? -3.663 -10.633 -33.659 1.00 80.56 1120 THR A N 1
ATOM 8941 C CA . THR A 1 1120 ? -2.464 -9.949 -34.184 1.00 80.56 1120 THR A CA 1
ATOM 8942 C C . THR A 1 1120 ? -1.453 -10.983 -34.674 1.00 80.56 1120 THR A C 1
ATOM 8944 O O . THR A 1 1120 ? -1.464 -12.119 -34.207 1.00 80.56 1120 THR A O 1
ATOM 8947 N N . PHE A 1 1121 ? -0.584 -10.627 -35.624 1.00 79.12 1121 PHE A N 1
ATOM 8948 C CA . PHE A 1 1121 ? 0.379 -11.569 -36.203 1.00 79.12 1121 PHE A CA 1
ATOM 8949 C C . PHE A 1 1121 ? 1.816 -11.313 -35.697 1.00 79.12 1121 PHE A C 1
ATOM 8951 O O . PHE A 1 1121 ? 2.242 -10.159 -35.672 1.00 79.12 1121 PHE A O 1
ATOM 8958 N N . PRO A 1 1122 ? 2.589 -12.351 -35.314 1.00 77.50 1122 PRO A N 1
ATOM 8959 C CA . PRO A 1 1122 ? 2.154 -13.706 -34.977 1.00 77.50 1122 PRO A CA 1
ATOM 8960 C C . PRO A 1 1122 ? 1.567 -13.758 -33.551 1.00 77.50 1122 PRO A C 1
ATOM 8962 O O . PRO A 1 1122 ? 2.125 -13.185 -32.610 1.00 77.50 1122 PRO A O 1
ATOM 8965 N N . GLN A 1 1123 ? 0.461 -14.485 -33.363 1.00 78.31 1123 GLN A N 1
ATOM 8966 C CA . GLN A 1 1123 ? -0.092 -14.779 -32.036 1.00 78.31 1123 GLN A CA 1
ATOM 8967 C C . GLN A 1 1123 ? 0.386 -16.159 -31.585 1.00 78.31 1123 GLN A C 1
ATOM 8969 O O . GLN A 1 1123 ? 0.007 -17.176 -32.161 1.00 78.31 1123 GLN A O 1
ATOM 8974 N N . LEU A 1 1124 ? 1.246 -16.180 -30.568 1.00 84.75 1124 LEU A N 1
ATOM 8975 C CA . LEU A 1 1124 ? 1.891 -17.397 -30.089 1.00 84.75 1124 LEU A CA 1
ATOM 8976 C C . LEU A 1 1124 ? 0.977 -18.200 -29.138 1.00 84.75 1124 LEU A C 1
ATOM 8978 O O . LEU A 1 1124 ? 0.143 -17.613 -28.436 1.00 84.75 1124 LEU A O 1
ATOM 8982 N N . PRO A 1 1125 ? 1.112 -19.541 -29.092 1.00 83.06 1125 PRO A N 1
ATOM 8983 C CA . PRO A 1 1125 ? 0.359 -20.377 -28.161 1.00 83.06 1125 PRO A CA 1
ATOM 8984 C C . PRO A 1 1125 ? 0.778 -20.108 -26.709 1.00 83.06 1125 PRO A C 1
ATOM 8986 O O . PRO A 1 1125 ? 1.893 -19.670 -26.448 1.00 83.06 1125 PRO A O 1
ATOM 8989 N N . TRP A 1 1126 ? -0.114 -20.417 -25.759 1.00 88.06 1126 TRP A N 1
ATOM 8990 C CA . TRP A 1 1126 ? 0.084 -20.234 -24.308 1.00 88.06 1126 TRP A CA 1
ATOM 8991 C C . TRP A 1 1126 ? 0.213 -18.770 -23.824 1.00 88.06 1126 TRP A C 1
ATOM 8993 O O . TRP A 1 1126 ? 0.754 -18.495 -22.753 1.00 88.06 1126 TRP A O 1
ATOM 9003 N N . LYS A 1 1127 ? -0.383 -17.823 -24.569 1.00 83.56 1127 LYS A N 1
ATOM 9004 C CA . LYS A 1 1127 ? -0.471 -16.391 -24.212 1.00 83.56 1127 LYS A CA 1
ATOM 9005 C C . LYS A 1 1127 ? -1.102 -16.086 -22.837 1.00 83.56 1127 LYS A C 1
ATOM 9007 O O . LYS A 1 1127 ? -0.831 -15.043 -22.256 1.00 83.56 1127 LYS A O 1
ATOM 9012 N N . ALA A 1 1128 ? -1.924 -16.992 -22.306 1.00 86.19 1128 ALA A N 1
ATOM 9013 C CA . ALA A 1 1128 ? -2.507 -16.910 -20.969 1.00 86.19 1128 ALA A CA 1
ATOM 9014 C C . ALA A 1 1128 ? -2.555 -18.300 -20.317 1.00 86.19 1128 ALA A C 1
ATOM 9016 O O . ALA A 1 1128 ? -2.715 -19.314 -21.003 1.00 86.19 1128 ALA A O 1
ATOM 9017 N N . VAL A 1 1129 ? -2.455 -18.330 -18.988 1.00 85.75 1129 VAL A N 1
ATOM 9018 C CA . VAL A 1 1129 ? -2.655 -19.533 -18.170 1.00 85.75 1129 VAL A CA 1
ATOM 9019 C C . VAL A 1 1129 ? -4.151 -19.682 -17.871 1.00 85.75 1129 VAL A C 1
ATOM 9021 O O . VAL A 1 1129 ? -4.824 -18.697 -17.575 1.00 85.75 1129 VAL A O 1
ATOM 9024 N N . LYS A 1 1130 ? -4.688 -20.904 -17.962 1.00 82.44 1130 LYS A N 1
ATOM 9025 C CA . LYS A 1 1130 ? -6.068 -21.213 -17.549 1.00 82.44 1130 LYS A CA 1
ATOM 9026 C C . LYS A 1 1130 ? -6.086 -21.488 -16.045 1.00 82.44 1130 LYS A C 1
ATOM 9028 O O . LYS A 1 1130 ? -5.281 -22.289 -15.590 1.00 82.44 1130 LYS A O 1
ATOM 9033 N N . ASN A 1 1131 ? -7.012 -20.866 -15.315 1.00 83.06 1131 ASN A N 1
ATOM 9034 C CA . ASN A 1 1131 ? -7.156 -20.974 -13.854 1.00 83.06 1131 ASN A CA 1
ATOM 9035 C C . ASN A 1 1131 ? -5.828 -20.749 -13.081 1.00 83.06 1131 ASN A C 1
ATOM 9037 O O . ASN A 1 1131 ? -5.421 -21.622 -12.316 1.00 83.06 1131 ASN A O 1
ATOM 9041 N N . PRO A 1 1132 ? -5.137 -19.610 -13.295 1.00 85.88 1132 PRO A N 1
ATOM 9042 C CA . PRO A 1 1132 ? -3.792 -19.378 -12.771 1.00 85.88 1132 PRO A CA 1
ATOM 9043 C C . PRO A 1 1132 ? -3.731 -19.342 -11.242 1.00 85.88 1132 PRO A C 1
ATOM 9045 O O . PRO A 1 1132 ? -4.525 -18.655 -10.593 1.00 85.88 1132 PRO A O 1
ATOM 9048 N N . VAL A 1 1133 ? -2.713 -19.985 -10.670 1.00 88.88 1133 VAL A N 1
ATOM 9049 C CA . VAL A 1 1133 ? -2.380 -19.850 -9.246 1.00 88.88 1133 VAL A CA 1
ATOM 9050 C C . VAL A 1 1133 ? -1.896 -18.425 -8.957 1.00 88.88 1133 VAL A C 1
ATOM 9052 O O . VAL A 1 1133 ? -0.928 -17.937 -9.547 1.00 88.88 1133 VAL A O 1
ATOM 9055 N N . ALA A 1 1134 ? -2.551 -17.753 -8.011 1.00 90.31 1134 ALA A N 1
ATOM 9056 C CA . ALA A 1 1134 ? -2.225 -16.386 -7.624 1.00 90.31 1134 ALA A CA 1
ATOM 9057 C C . ALA A 1 1134 ? -2.254 -16.180 -6.104 1.00 90.31 1134 ALA A C 1
ATOM 9059 O O . ALA A 1 1134 ? -3.065 -16.770 -5.392 1.00 90.31 1134 ALA A O 1
ATOM 9060 N N . ILE A 1 1135 ? -1.374 -15.306 -5.616 1.00 91.12 1135 ILE A N 1
ATOM 9061 C CA . ILE A 1 1135 ? -1.301 -14.885 -4.213 1.00 91.12 1135 ILE A CA 1
ATOM 9062 C C . ILE A 1 1135 ? -2.077 -13.572 -4.083 1.00 91.12 1135 ILE A C 1
ATOM 9064 O O . ILE A 1 1135 ? -1.662 -12.557 -4.643 1.00 91.12 1135 ILE A O 1
ATOM 9068 N N . LYS A 1 1136 ? -3.204 -13.578 -3.364 1.00 88.00 1136 LYS A N 1
ATOM 9069 C CA . LYS A 1 1136 ? -3.966 -12.354 -3.062 1.00 88.00 1136 LYS A CA 1
ATOM 9070 C C . LYS A 1 1136 ? -3.191 -11.487 -2.065 1.00 88.00 1136 LYS A C 1
ATOM 9072 O O . LYS A 1 1136 ? -2.604 -12.013 -1.123 1.00 88.00 1136 LYS A O 1
ATOM 9077 N N . THR A 1 1137 ? -3.190 -10.171 -2.255 1.00 85.31 1137 THR A N 1
ATOM 9078 C CA . THR A 1 1137 ? -2.501 -9.214 -1.378 1.00 85.31 1137 THR A CA 1
ATOM 9079 C C . THR A 1 1137 ? -3.492 -8.467 -0.483 1.00 85.31 1137 THR A C 1
ATOM 9081 O O . THR A 1 1137 ? -4.665 -8.301 -0.822 1.00 85.31 1137 THR A O 1
ATOM 9084 N N . LYS A 1 1138 ? -2.993 -7.906 0.626 1.00 73.38 1138 LYS A N 1
ATOM 9085 C CA . LYS A 1 1138 ? -3.754 -6.991 1.500 1.00 73.38 1138 LYS A CA 1
ATOM 9086 C C . LYS A 1 1138 ? -4.213 -5.694 0.787 1.00 73.38 1138 LYS A C 1
ATOM 9088 O O . LYS A 1 1138 ? -5.007 -4.952 1.348 1.00 73.38 1138 LYS A O 1
ATOM 9093 N N . THR A 1 1139 ? -3.761 -5.421 -0.447 1.00 66.75 1139 THR A N 1
ATOM 9094 C CA . THR A 1 1139 ? -4.189 -4.264 -1.268 1.00 66.75 1139 THR A CA 1
ATOM 9095 C C . THR A 1 1139 ? -5.318 -4.582 -2.256 1.00 66.75 1139 THR A C 1
ATOM 9097 O O . THR A 1 1139 ? -5.670 -3.721 -3.058 1.00 66.75 1139 THR A O 1
ATOM 9100 N N . GLY A 1 1140 ? -5.857 -5.808 -2.256 1.00 71.12 1140 GLY A N 1
ATOM 9101 C CA . GLY A 1 1140 ? -6.856 -6.254 -3.239 1.00 71.12 1140 GLY A CA 1
ATOM 9102 C C . GLY A 1 1140 ? -6.286 -6.556 -4.634 1.00 71.12 1140 GLY A C 1
ATOM 9103 O O . GLY A 1 1140 ? -7.042 -6.876 -5.545 1.00 71.12 1140 GLY A O 1
ATOM 9104 N N . ASP A 1 1141 ? -4.963 -6.476 -4.802 1.00 76.75 1141 ASP A N 1
ATOM 9105 C CA . ASP A 1 1141 ? -4.247 -6.999 -5.968 1.00 76.75 1141 ASP A CA 1
ATOM 9106 C C . ASP A 1 1141 ? -3.997 -8.511 -5.818 1.00 76.75 1141 ASP A C 1
ATOM 9108 O O . ASP A 1 1141 ? -3.986 -9.055 -4.714 1.00 76.75 1141 ASP A O 1
ATOM 9112 N N . SER A 1 1142 ? -3.647 -9.170 -6.919 1.00 86.19 1142 SER A N 1
ATOM 9113 C CA . SER A 1 1142 ? -3.134 -10.542 -6.939 1.00 86.19 1142 SER A CA 1
ATOM 9114 C C . SER A 1 1142 ? -1.757 -10.609 -7.609 1.00 86.19 1142 SER A C 1
ATOM 9116 O O . SER A 1 1142 ? -1.470 -9.924 -8.595 1.00 86.19 1142 SER A O 1
ATOM 9118 N N . ILE A 1 1143 ? -0.867 -11.452 -7.096 1.00 90.25 1143 ILE A N 1
ATOM 9119 C CA . ILE A 1 1143 ? 0.443 -11.737 -7.693 1.00 90.25 1143 ILE A CA 1
ATOM 9120 C C . ILE A 1 1143 ? 0.343 -13.074 -8.430 1.00 90.25 1143 ILE A C 1
ATOM 9122 O O . ILE A 1 1143 ? 0.038 -14.094 -7.814 1.00 90.25 1143 ILE A O 1
ATOM 9126 N N . LEU A 1 1144 ? 0.595 -13.069 -9.743 1.00 91.62 1144 LEU A N 1
ATOM 9127 C CA . LEU A 1 1144 ? 0.660 -14.284 -10.560 1.00 91.62 1144 LEU A CA 1
ATOM 9128 C C . LEU A 1 1144 ? 1.829 -15.157 -10.083 1.00 91.62 1144 LEU A C 1
ATOM 9130 O O . LEU A 1 1144 ? 2.977 -14.726 -10.140 1.00 91.62 1144 LEU A O 1
ATOM 9134 N N . CYS A 1 1145 ? 1.532 -16.378 -9.644 1.00 91.31 1145 CYS A N 1
ATOM 9135 C CA . CYS A 1 1145 ? 2.496 -17.340 -9.104 1.00 91.31 1145 CYS A CA 1
ATOM 9136 C C . CYS A 1 1145 ? 2.571 -18.607 -9.983 1.00 91.31 1145 CYS A C 1
ATOM 9138 O O . CYS A 1 1145 ? 2.838 -19.704 -9.498 1.00 91.31 1145 CYS A O 1
ATOM 9140 N N . ASP A 1 1146 ? 2.285 -18.451 -11.277 1.00 91.00 1146 ASP A N 1
ATOM 9141 C CA . ASP A 1 1146 ? 2.028 -19.534 -12.229 1.00 91.00 1146 ASP A CA 1
ATOM 9142 C C . ASP A 1 1146 ? 2.596 -19.193 -13.621 1.00 91.00 1146 ASP A C 1
ATOM 9144 O O . ASP A 1 1146 ? 3.071 -18.076 -13.866 1.00 91.00 1146 ASP A O 1
ATOM 9148 N N . GLY A 1 1147 ? 2.577 -20.161 -14.537 1.00 92.44 1147 GLY A N 1
ATOM 9149 C CA . GLY A 1 1147 ? 3.168 -20.053 -15.866 1.00 92.44 1147 GLY A CA 1
ATOM 9150 C C . GLY A 1 1147 ? 4.657 -19.722 -15.790 1.00 92.44 1147 GLY A C 1
ATOM 9151 O O . GLY A 1 1147 ? 5.392 -20.260 -14.958 1.00 92.44 1147 GLY A O 1
ATOM 9152 N N . TRP A 1 1148 ? 5.109 -18.798 -16.635 1.00 93.06 1148 TRP A N 1
ATOM 9153 C CA . TRP A 1 1148 ? 6.503 -18.349 -16.639 1.00 93.06 1148 TRP A CA 1
ATOM 9154 C C . TRP A 1 1148 ? 6.925 -17.643 -15.340 1.00 93.06 1148 TRP A C 1
ATOM 9156 O O . TRP A 1 1148 ? 8.062 -17.804 -14.893 1.00 93.06 1148 TRP A O 1
ATOM 9166 N N . TYR A 1 1149 ? 6.013 -16.916 -14.686 1.00 92.19 1149 TYR A N 1
ATOM 9167 C CA . TYR A 1 1149 ? 6.302 -16.228 -13.421 1.00 92.19 1149 TYR A CA 1
ATOM 9168 C C . TYR A 1 1149 ? 6.337 -17.173 -12.216 1.00 92.19 1149 TYR A C 1
ATOM 9170 O O . TYR A 1 1149 ? 6.999 -16.861 -11.234 1.00 92.19 1149 TYR A O 1
ATOM 9178 N N . GLY A 1 1150 ? 5.746 -18.367 -12.326 1.00 90.69 1150 GLY A N 1
ATOM 9179 C CA . GLY A 1 1150 ? 5.972 -19.475 -11.393 1.00 90.69 1150 GLY A CA 1
ATOM 9180 C C . GLY A 1 1150 ? 7.347 -20.156 -11.530 1.00 90.69 1150 GLY A C 1
ATOM 9181 O O . GLY A 1 1150 ? 7.651 -21.051 -10.745 1.00 90.69 1150 GLY A O 1
ATOM 9182 N N . LYS A 1 1151 ? 8.180 -19.780 -12.518 1.00 91.50 1151 LYS A N 1
ATOM 9183 C CA . LYS A 1 1151 ? 9.530 -20.350 -12.724 1.00 91.50 1151 LYS A CA 1
ATOM 9184 C C . LYS A 1 1151 ? 10.657 -19.421 -12.274 1.00 91.50 1151 LYS A C 1
ATOM 9186 O O . LYS A 1 1151 ? 11.549 -19.878 -11.565 1.00 91.50 1151 LYS A O 1
ATOM 9191 N N . ALA A 1 1152 ? 10.620 -18.144 -12.656 1.00 92.38 1152 ALA A N 1
ATOM 9192 C CA . ALA A 1 1152 ? 11.510 -17.115 -12.111 1.00 92.38 1152 ALA A CA 1
ATOM 9193 C C . ALA A 1 1152 ? 10.852 -15.728 -12.167 1.00 92.38 1152 ALA A C 1
ATOM 9195 O O . ALA A 1 1152 ? 10.216 -15.361 -13.160 1.00 92.38 1152 ALA A O 1
ATOM 9196 N N . ARG A 1 1153 ? 11.040 -14.926 -11.110 1.00 91.88 1153 ARG A N 1
ATOM 9197 C CA . ARG A 1 1153 ? 10.282 -13.682 -10.855 1.00 91.88 1153 ARG A CA 1
ATOM 9198 C C . ARG A 1 1153 ? 10.419 -12.624 -11.961 1.00 91.88 1153 ARG A C 1
ATOM 9200 O O . ARG A 1 1153 ? 9.545 -11.766 -12.104 1.00 91.88 1153 ARG A O 1
ATOM 9207 N N . LYS A 1 1154 ? 11.511 -12.660 -12.731 1.00 91.69 1154 LYS A N 1
ATOM 9208 C CA . LYS A 1 1154 ? 11.851 -11.734 -13.819 1.00 91.69 1154 LYS A CA 1
ATOM 9209 C C . LYS A 1 1154 ? 12.320 -12.438 -15.102 1.00 91.69 1154 LYS A C 1
ATOM 9211 O O . LYS A 1 1154 ? 12.895 -11.759 -15.938 1.00 91.69 1154 LYS A O 1
ATOM 9216 N N . ILE A 1 1155 ? 11.967 -13.704 -15.355 1.00 91.88 1155 ILE A N 1
ATOM 9217 C CA . ILE A 1 1155 ? 12.411 -14.506 -16.528 1.00 91.88 1155 ILE A CA 1
ATOM 9218 C C . ILE A 1 1155 ? 12.442 -13.777 -17.895 1.00 91.88 1155 ILE A C 1
ATOM 9220 O O . ILE A 1 1155 ? 13.386 -13.940 -18.662 1.00 91.88 1155 ILE A O 1
ATOM 9224 N N . HIS A 1 1156 ? 11.465 -12.913 -18.192 1.00 91.12 1156 HIS A N 1
ATOM 9225 C CA . HIS A 1 1156 ? 11.487 -12.038 -19.376 1.00 91.12 1156 HIS A CA 1
ATOM 9226 C C . HIS A 1 1156 ? 12.759 -11.173 -19.517 1.00 91.12 1156 HIS A C 1
ATOM 9228 O O . HIS A 1 1156 ? 13.302 -11.106 -20.612 1.00 91.12 1156 HIS A O 1
ATOM 9234 N N . TYR A 1 1157 ? 13.294 -10.601 -18.431 1.00 92.38 1157 TYR A N 1
ATOM 9235 C CA . TYR A 1 1157 ? 14.541 -9.822 -18.443 1.00 92.38 1157 TYR A CA 1
ATOM 9236 C C . TYR A 1 1157 ? 15.762 -10.677 -18.841 1.00 92.38 1157 TYR A C 1
ATOM 9238 O O . TYR A 1 1157 ? 16.699 -10.174 -19.452 1.00 92.38 1157 TYR A O 1
ATOM 9246 N N . THR A 1 1158 ? 15.743 -11.978 -18.542 1.00 92.12 1158 THR A N 1
ATOM 9247 C CA . THR A 1 1158 ? 16.764 -12.950 -18.973 1.00 92.12 1158 THR A CA 1
ATOM 9248 C C . THR A 1 1158 ? 16.710 -13.181 -20.483 1.00 92.12 1158 THR A C 1
ATOM 9250 O O . THR A 1 1158 ? 17.744 -13.291 -21.136 1.00 92.12 1158 THR A O 1
ATOM 9253 N N . CYS A 1 1159 ? 15.501 -13.213 -21.050 1.00 93.81 1159 CYS A N 1
ATOM 9254 C CA . CYS A 1 1159 ? 15.287 -13.343 -22.490 1.00 93.81 1159 CYS A CA 1
ATOM 9255 C C . CYS A 1 1159 ? 15.701 -12.058 -23.227 1.00 93.81 1159 CYS A C 1
ATOM 9257 O O . CYS A 1 1159 ? 16.431 -12.130 -24.209 1.00 93.81 1159 CYS A O 1
ATOM 9259 N N . ASP A 1 1160 ? 15.314 -10.890 -22.700 1.00 91.88 1160 ASP A N 1
ATOM 9260 C CA . ASP A 1 1160 ? 15.773 -9.579 -23.176 1.00 91.88 1160 ASP A CA 1
ATOM 9261 C C . ASP A 1 1160 ? 17.314 -9.499 -23.201 1.00 91.88 1160 ASP A C 1
ATOM 9263 O O . ASP A 1 1160 ? 17.904 -9.109 -24.209 1.00 91.88 1160 ASP A O 1
ATOM 9267 N N . LEU A 1 1161 ? 17.987 -9.918 -22.120 1.00 92.94 1161 LEU A N 1
ATOM 9268 C CA . LEU A 1 1161 ? 19.453 -9.954 -22.050 1.00 92.94 1161 LEU A CA 1
ATOM 9269 C C . LEU A 1 1161 ? 20.067 -10.932 -23.068 1.00 92.94 1161 LEU A C 1
ATOM 9271 O O . LEU A 1 1161 ? 21.082 -10.608 -23.683 1.00 92.94 1161 LEU A O 1
ATOM 9275 N N . PHE A 1 1162 ? 19.449 -12.097 -23.287 1.00 94.69 1162 PHE A N 1
ATOM 9276 C CA . PHE A 1 1162 ? 19.873 -13.041 -24.326 1.00 94.69 1162 PHE A CA 1
ATOM 9277 C C . PHE A 1 1162 ? 19.769 -12.435 -25.736 1.00 94.69 1162 PHE A C 1
ATOM 9279 O O . PHE A 1 1162 ? 20.680 -12.632 -26.543 1.00 94.69 1162 PHE A O 1
ATOM 9286 N N . PHE A 1 1163 ? 18.712 -11.670 -26.043 1.00 94.75 1163 PHE A N 1
ATOM 9287 C CA . PHE A 1 1163 ? 18.605 -10.983 -27.335 1.00 94.75 1163 PHE A CA 1
ATOM 9288 C C . PHE A 1 1163 ? 19.731 -9.965 -27.507 1.00 94.75 1163 PHE A C 1
ATOM 9290 O O . PHE A 1 1163 ? 20.430 -10.013 -28.515 1.00 94.75 1163 PHE A O 1
ATOM 9297 N N . ALA A 1 1164 ? 19.970 -9.121 -26.498 1.00 93.56 1164 ALA A N 1
ATOM 9298 C CA . ALA A 1 1164 ? 21.050 -8.142 -26.538 1.00 93.56 1164 ALA A CA 1
ATOM 9299 C C . ALA A 1 1164 ? 22.412 -8.814 -26.770 1.00 93.56 1164 ALA A C 1
ATOM 9301 O O . ALA A 1 1164 ? 23.103 -8.481 -27.733 1.00 93.56 1164 ALA A O 1
ATOM 9302 N N . LEU A 1 1165 ? 22.759 -9.826 -25.963 1.00 94.50 1165 LEU A N 1
ATOM 9303 C CA . LEU A 1 1165 ? 23.985 -10.615 -26.132 1.00 94.50 1165 LEU A CA 1
ATOM 9304 C C . LEU A 1 1165 ? 24.088 -11.252 -27.527 1.00 94.50 1165 LEU A C 1
ATOM 9306 O O . LEU A 1 1165 ? 25.176 -11.267 -28.093 1.00 94.50 1165 LEU A O 1
ATOM 9310 N N . SER A 1 1166 ? 22.977 -11.712 -28.112 1.00 94.50 1166 SER A N 1
ATOM 9311 C CA . SER A 1 1166 ? 22.952 -12.261 -29.477 1.00 94.50 1166 SER A CA 1
ATOM 9312 C C . SER A 1 1166 ? 23.262 -11.205 -30.547 1.00 94.50 1166 SER A C 1
ATOM 9314 O O . SER A 1 1166 ? 23.955 -11.512 -31.516 1.00 94.50 1166 SER A O 1
ATOM 9316 N N . TRP A 1 1167 ? 22.781 -9.965 -30.385 1.00 93.31 1167 TRP A N 1
ATOM 9317 C CA . TRP A 1 1167 ? 23.042 -8.863 -31.328 1.00 93.31 1167 TRP A CA 1
ATOM 9318 C C . TRP A 1 1167 ? 24.495 -8.364 -31.252 1.00 93.31 1167 TRP A C 1
ATOM 9320 O O . TRP A 1 1167 ? 25.021 -7.874 -32.248 1.00 93.31 1167 TRP A O 1
ATOM 9330 N N . GLY A 1 1168 ? 25.155 -8.508 -30.097 1.00 92.00 1168 GLY A N 1
ATOM 9331 C CA . GLY A 1 1168 ? 26.605 -8.328 -29.970 1.00 92.00 1168 GLY A CA 1
ATOM 9332 C C . GLY A 1 1168 ? 27.376 -9.496 -30.592 1.00 92.00 1168 GLY A C 1
ATOM 9333 O O . GLY A 1 1168 ? 28.165 -9.303 -31.516 1.00 92.00 1168 GLY A O 1
ATOM 9334 N N . ALA A 1 1169 ? 27.088 -10.722 -30.143 1.00 92.38 1169 ALA A N 1
ATOM 9335 C CA . ALA A 1 1169 ? 27.802 -11.938 -30.534 1.00 92.38 1169 ALA A CA 1
ATOM 9336 C C . ALA A 1 1169 ? 27.873 -12.155 -32.051 1.00 92.38 1169 ALA A C 1
ATOM 9338 O O . ALA A 1 1169 ? 28.939 -12.497 -32.557 1.00 92.38 1169 ALA A O 1
ATOM 9339 N N . ILE A 1 1170 ? 26.786 -11.899 -32.790 1.00 91.75 1170 ILE A N 1
ATOM 9340 C CA . ILE A 1 1170 ? 26.745 -12.083 -34.251 1.00 91.75 1170 ILE A CA 1
ATOM 9341 C C . ILE A 1 1170 ? 27.801 -11.250 -35.008 1.00 91.75 1170 ILE A C 1
ATOM 9343 O O . ILE A 1 1170 ? 28.169 -11.596 -36.124 1.00 91.75 1170 ILE A O 1
ATOM 9347 N N . THR A 1 1171 ? 28.339 -10.193 -34.390 1.00 89.88 1171 THR A N 1
ATOM 9348 C CA . THR A 1 1171 ? 29.411 -9.348 -34.953 1.00 89.88 1171 THR A CA 1
ATOM 9349 C C . THR A 1 1171 ? 30.830 -9.739 -34.521 1.00 89.88 1171 THR A C 1
ATOM 9351 O O . THR A 1 1171 ? 31.791 -9.062 -34.874 1.00 89.88 1171 THR A O 1
ATOM 9354 N N . GLY A 1 1172 ? 30.991 -10.827 -33.761 1.00 87.88 1172 GLY A N 1
ATOM 9355 C CA . GLY A 1 1172 ? 32.285 -11.240 -33.215 1.00 87.88 1172 GLY A CA 1
ATOM 9356 C C . GLY A 1 1172 ? 32.745 -10.363 -32.045 1.00 87.88 1172 GLY A C 1
ATOM 9357 O O . GLY A 1 1172 ? 31.931 -9.768 -31.343 1.00 87.88 1172 GLY A O 1
ATOM 9358 N N . PHE A 1 1173 ? 34.058 -10.312 -31.804 1.00 89.56 1173 PHE A N 1
ATOM 9359 C CA . PHE A 1 1173 ? 34.667 -9.635 -30.642 1.00 89.56 1173 PHE A CA 1
ATOM 9360 C C . PHE A 1 1173 ? 35.688 -8.540 -31.011 1.00 89.56 1173 PHE A C 1
ATOM 9362 O O . PHE A 1 1173 ? 36.305 -7.961 -30.121 1.00 89.56 1173 PHE A O 1
ATOM 9369 N N . ASP A 1 1174 ? 35.874 -8.254 -32.302 1.00 86.75 1174 ASP A N 1
ATOM 9370 C CA . ASP A 1 1174 ? 36.929 -7.356 -32.798 1.00 86.75 1174 ASP A CA 1
ATOM 9371 C C . ASP A 1 1174 ? 36.603 -5.857 -32.595 1.00 86.75 1174 ASP A C 1
ATOM 9373 O O . ASP A 1 1174 ? 37.473 -5.034 -32.295 1.00 86.75 1174 ASP A O 1
ATOM 9377 N N . SER A 1 1175 ? 35.312 -5.505 -32.650 1.00 89.69 1175 SER A N 1
ATOM 9378 C CA . SER A 1 1175 ? 34.809 -4.179 -32.276 1.00 89.69 1175 SER A CA 1
ATOM 9379 C C . SER A 1 1175 ? 34.125 -4.199 -30.901 1.00 89.69 1175 SER A C 1
ATOM 9381 O O . SER A 1 1175 ? 33.226 -5.012 -30.681 1.00 89.69 1175 SER A O 1
ATOM 9383 N N . PRO A 1 1176 ? 34.435 -3.259 -29.985 1.00 91.31 1176 PRO A N 1
ATOM 9384 C CA . PRO A 1 1176 ? 33.693 -3.105 -28.734 1.00 91.31 1176 PRO A CA 1
ATOM 9385 C C . PRO A 1 1176 ? 32.332 -2.398 -28.893 1.00 91.31 1176 PRO A C 1
ATOM 9387 O O . PRO A 1 1176 ? 31.536 -2.416 -27.954 1.00 91.31 1176 PRO A O 1
ATOM 9390 N N . PHE A 1 1177 ? 32.025 -1.761 -30.033 1.00 91.50 1177 PHE A N 1
ATOM 9391 C CA . PHE A 1 1177 ? 30.794 -0.963 -30.167 1.00 91.50 1177 PHE A CA 1
ATOM 9392 C C . PHE A 1 1177 ? 29.501 -1.790 -30.222 1.00 91.50 1177 PHE A C 1
ATOM 9394 O O . PHE A 1 1177 ? 28.553 -1.409 -29.533 1.00 91.50 1177 PHE A O 1
ATOM 9401 N N . PRO A 1 1178 ? 29.425 -2.937 -30.929 1.00 92.44 1178 PRO A N 1
ATOM 9402 C CA . PRO A 1 1178 ? 28.278 -3.841 -30.826 1.00 92.44 1178 PRO A CA 1
ATOM 9403 C C . PRO A 1 1178 ? 28.041 -4.358 -29.397 1.00 92.44 1178 PRO A C 1
ATOM 9405 O O . PRO A 1 1178 ? 26.897 -4.589 -29.011 1.00 92.44 1178 PRO A O 1
ATOM 9408 N N . TRP A 1 1179 ? 29.099 -4.470 -28.584 1.00 92.25 1179 TRP A N 1
ATOM 9409 C CA . TRP A 1 1179 ? 29.038 -4.919 -27.186 1.00 92.25 1179 TRP A CA 1
ATOM 9410 C C . TRP A 1 1179 ? 28.614 -3.837 -26.183 1.00 92.25 1179 TRP A C 1
ATOM 9412 O O . TRP A 1 1179 ? 28.242 -4.166 -25.053 1.00 92.25 1179 TRP A O 1
ATOM 9422 N N . PHE A 1 1180 ? 28.576 -2.562 -26.589 1.00 91.31 1180 PHE A N 1
ATOM 9423 C CA . PHE A 1 1180 ? 28.067 -1.477 -25.745 1.00 91.31 1180 PHE A CA 1
ATOM 9424 C C . PHE A 1 1180 ? 26.602 -1.687 -25.354 1.00 91.31 1180 PHE A C 1
ATOM 9426 O O . PHE A 1 1180 ? 26.268 -1.549 -24.177 1.00 91.31 1180 PHE A O 1
ATOM 9433 N N . TYR A 1 1181 ? 25.735 -2.048 -26.310 1.00 90.62 1181 TYR A N 1
ATOM 9434 C CA . TYR A 1 1181 ? 24.318 -2.288 -26.026 1.00 90.62 1181 TYR A CA 1
ATOM 9435 C C . TYR A 1 1181 ? 24.119 -3.428 -25.003 1.00 90.62 1181 TYR A C 1
ATOM 9437 O O . TYR A 1 1181 ? 23.525 -3.143 -23.963 1.00 90.62 1181 TYR A O 1
ATOM 9445 N N . PRO A 1 1182 ? 24.662 -4.652 -25.193 1.00 93.50 1182 PRO A N 1
ATOM 9446 C CA . PRO A 1 1182 ? 24.625 -5.715 -24.185 1.00 93.50 1182 PRO A CA 1
ATOM 9447 C C . PRO A 1 1182 ? 25.071 -5.268 -22.790 1.00 93.50 1182 PRO A C 1
ATOM 9449 O O . PRO A 1 1182 ? 24.367 -5.522 -21.814 1.00 93.50 1182 PRO A O 1
ATOM 9452 N N . LEU A 1 1183 ? 26.210 -4.573 -22.687 1.00 91.94 1183 LEU A N 1
ATOM 9453 C CA . LEU A 1 1183 ? 26.781 -4.149 -21.407 1.00 91.94 1183 LEU A CA 1
ATOM 9454 C C . LEU A 1 1183 ? 25.902 -3.101 -20.705 1.00 91.94 1183 LEU A C 1
ATOM 9456 O O . LEU A 1 1183 ? 25.534 -3.269 -19.541 1.00 91.94 1183 LEU A O 1
ATOM 9460 N N . PHE A 1 1184 ? 25.516 -2.044 -21.425 1.00 89.69 1184 PHE A N 1
ATOM 9461 C CA . PHE A 1 1184 ? 24.617 -0.997 -20.933 1.00 89.69 1184 PHE A CA 1
ATOM 9462 C C . PHE A 1 1184 ? 23.274 -1.581 -20.477 1.00 89.69 1184 PHE A C 1
ATOM 9464 O O . PHE A 1 1184 ? 22.762 -1.253 -19.403 1.00 89.69 1184 PHE A O 1
ATOM 9471 N N . PHE A 1 1185 ? 22.715 -2.477 -21.286 1.00 89.88 1185 PHE A N 1
ATOM 9472 C CA . PHE A 1 1185 ? 21.404 -3.070 -21.075 1.00 89.88 1185 PHE A CA 1
ATOM 9473 C C . PHE A 1 1185 ? 21.396 -4.079 -19.920 1.00 89.88 1185 PHE A C 1
ATOM 9475 O O . PHE A 1 1185 ? 20.451 -4.073 -19.132 1.00 89.88 1185 PHE A O 1
ATOM 9482 N N . ALA A 1 1186 ? 22.468 -4.859 -19.734 1.00 90.75 1186 ALA A N 1
ATOM 9483 C CA . ALA A 1 1186 ? 22.654 -5.717 -18.563 1.00 90.75 1186 ALA A CA 1
ATOM 9484 C C . ALA A 1 1186 ? 22.668 -4.902 -17.258 1.00 90.75 1186 ALA A C 1
ATOM 9486 O O . ALA A 1 1186 ? 21.897 -5.188 -16.338 1.00 90.75 1186 ALA A O 1
ATOM 9487 N N . CYS A 1 1187 ? 23.477 -3.836 -17.193 1.00 90.69 1187 CYS A N 1
ATOM 9488 C CA . CYS A 1 1187 ? 23.519 -2.937 -16.037 1.00 90.69 1187 CYS A CA 1
ATOM 9489 C C . CYS A 1 1187 ? 22.151 -2.285 -15.762 1.00 90.69 1187 CYS A C 1
ATOM 9491 O O . CYS A 1 1187 ? 21.704 -2.236 -14.612 1.00 90.69 1187 CYS A O 1
ATOM 9493 N N . MET A 1 1188 ? 21.457 -1.835 -16.814 1.00 87.31 1188 MET A N 1
ATOM 9494 C CA . MET A 1 1188 ? 20.113 -1.259 -16.718 1.00 87.31 1188 MET A CA 1
ATOM 9495 C C . MET A 1 1188 ? 19.091 -2.279 -16.192 1.00 87.31 1188 MET A C 1
ATOM 9497 O O . MET A 1 1188 ? 18.344 -1.955 -15.270 1.00 87.31 1188 MET A O 1
ATOM 9501 N N . ILE A 1 1189 ? 19.088 -3.515 -16.705 1.00 89.81 1189 ILE A N 1
ATOM 9502 C CA . ILE A 1 1189 ? 18.183 -4.587 -16.263 1.00 89.81 1189 ILE A CA 1
ATOM 9503 C C . ILE A 1 1189 ? 18.419 -4.969 -14.800 1.00 89.81 1189 ILE A C 1
ATOM 9505 O O . ILE A 1 1189 ? 17.446 -5.110 -14.059 1.00 89.81 1189 ILE A O 1
ATOM 9509 N N . VAL A 1 1190 ? 19.672 -5.097 -14.355 1.00 87.69 1190 VAL A N 1
ATOM 9510 C CA . VAL A 1 1190 ? 19.986 -5.429 -12.953 1.00 87.69 1190 VAL A CA 1
ATOM 9511 C C . VAL A 1 1190 ? 19.508 -4.316 -12.016 1.00 87.69 1190 VAL A C 1
ATOM 9513 O O . VAL A 1 1190 ? 18.787 -4.588 -11.054 1.00 87.69 1190 VAL A O 1
ATOM 9516 N N . HIS A 1 1191 ? 19.805 -3.053 -12.338 1.00 86.44 1191 HIS A N 1
ATOM 9517 C CA . HIS A 1 1191 ? 19.319 -1.902 -11.572 1.00 86.44 1191 HIS A CA 1
ATOM 9518 C C . HIS A 1 1191 ? 17.779 -1.819 -11.559 1.00 86.44 1191 HIS A C 1
ATOM 9520 O O . HIS A 1 1191 ? 17.167 -1.635 -10.504 1.00 86.44 1191 HIS A O 1
ATOM 9526 N N . ARG A 1 1192 ? 17.131 -2.035 -12.714 1.00 86.94 1192 ARG A N 1
ATOM 9527 C CA . ARG A 1 1192 ? 15.666 -2.085 -12.857 1.00 86.94 1192 ARG A CA 1
ATOM 9528 C C . ARG A 1 1192 ? 15.058 -3.208 -12.018 1.00 86.94 1192 ARG A C 1
ATOM 9530 O O . ARG A 1 1192 ? 14.062 -2.971 -11.343 1.00 86.94 1192 ARG A O 1
ATOM 9537 N N . ALA A 1 1193 ? 15.656 -4.398 -12.009 1.00 88.06 1193 ALA A N 1
ATOM 9538 C CA . ALA A 1 1193 ? 15.191 -5.531 -11.215 1.00 88.06 1193 ALA A CA 1
ATOM 9539 C C . ALA A 1 1193 ? 15.273 -5.249 -9.708 1.00 88.06 1193 ALA A C 1
ATOM 9541 O O . ALA A 1 1193 ? 14.288 -5.478 -9.010 1.00 88.06 1193 ALA A O 1
ATOM 9542 N N . ILE A 1 1194 ? 16.386 -4.692 -9.217 1.00 86.06 1194 ILE A N 1
ATOM 9543 C CA . ILE A 1 1194 ? 16.545 -4.298 -7.805 1.00 86.06 1194 ILE A CA 1
ATOM 9544 C C . ILE A 1 1194 ? 15.480 -3.263 -7.412 1.00 86.06 1194 ILE A C 1
ATOM 9546 O O . ILE A 1 1194 ? 14.749 -3.471 -6.441 1.00 86.06 1194 ILE A O 1
ATOM 9550 N N . ARG A 1 1195 ? 15.323 -2.199 -8.214 1.00 85.75 1195 ARG A N 1
ATOM 9551 C CA . ARG A 1 1195 ? 14.324 -1.137 -8.002 1.00 85.75 1195 ARG A CA 1
ATOM 9552 C C . ARG A 1 1195 ? 12.889 -1.675 -8.026 1.00 85.75 1195 ARG A C 1
ATOM 9554 O O . ARG A 1 1195 ? 12.058 -1.260 -7.219 1.00 85.75 1195 ARG A O 1
ATOM 9561 N N . ASP A 1 1196 ? 12.592 -2.611 -8.927 1.00 84.56 1196 ASP A N 1
ATOM 9562 C CA . ASP A 1 1196 ? 11.292 -3.282 -9.004 1.00 84.56 1196 ASP A CA 1
ATOM 9563 C C . ASP A 1 1196 ? 11.025 -4.142 -7.756 1.00 84.56 1196 ASP A C 1
ATOM 9565 O O . ASP A 1 1196 ? 9.920 -4.093 -7.220 1.00 84.56 1196 ASP A O 1
ATOM 9569 N N . ILE A 1 1197 ? 12.010 -4.921 -7.286 1.00 87.88 1197 ILE A N 1
ATOM 9570 C CA . ILE A 1 1197 ? 11.884 -5.780 -6.094 1.00 87.88 1197 ILE A CA 1
ATOM 9571 C C . ILE A 1 1197 ? 11.660 -4.928 -4.846 1.00 87.88 1197 ILE A C 1
ATOM 9573 O O . ILE A 1 1197 ? 10.750 -5.226 -4.079 1.00 87.88 1197 ILE A O 1
ATOM 9577 N N . GLN A 1 1198 ? 12.426 -3.849 -4.663 1.00 86.38 1198 GLN A N 1
ATOM 9578 C CA . GLN A 1 1198 ? 12.241 -2.903 -3.557 1.00 86.38 1198 GLN A CA 1
ATOM 9579 C C . GLN A 1 1198 ? 10.809 -2.347 -3.551 1.00 86.38 1198 GLN A C 1
ATOM 9581 O O . GLN A 1 1198 ? 10.084 -2.521 -2.573 1.00 86.38 1198 GLN A O 1
ATOM 9586 N N . LYS A 1 1199 ? 10.341 -1.805 -4.685 1.00 82.75 1199 LYS A N 1
ATOM 9587 C CA . LYS A 1 1199 ? 8.971 -1.278 -4.818 1.00 82.75 1199 LYS A CA 1
ATOM 9588 C C . LYS A 1 1199 ? 7.888 -2.353 -4.630 1.00 82.75 1199 LYS A C 1
ATOM 9590 O O . LYS A 1 1199 ? 6.812 -2.043 -4.124 1.00 82.75 1199 LYS A O 1
ATOM 9595 N N . CYS A 1 1200 ? 8.147 -3.613 -4.987 1.00 86.69 1200 CYS A N 1
ATOM 9596 C CA . CYS A 1 1200 ? 7.203 -4.715 -4.765 1.00 86.69 1200 CYS A CA 1
ATOM 9597 C C . CYS A 1 1200 ? 7.182 -5.207 -3.308 1.00 86.69 1200 CYS A C 1
ATOM 9599 O O . CYS A 1 1200 ? 6.095 -5.438 -2.780 1.00 86.69 1200 CYS A O 1
ATOM 9601 N N . ARG A 1 1201 ? 8.339 -5.291 -2.635 1.00 86.94 1201 ARG A N 1
ATOM 9602 C CA . ARG A 1 1201 ? 8.441 -5.547 -1.186 1.00 86.94 1201 ARG A CA 1
ATOM 9603 C C . ARG A 1 1201 ? 7.709 -4.463 -0.394 1.00 86.94 1201 ARG A C 1
ATOM 9605 O O . ARG A 1 1201 ? 6.911 -4.782 0.479 1.00 86.94 1201 ARG A O 1
ATOM 9612 N N . GLU A 1 1202 ? 7.906 -3.196 -0.757 1.00 84.12 1202 GLU A N 1
ATOM 9613 C CA . GLU A 1 1202 ? 7.230 -2.059 -0.124 1.00 84.12 1202 GLU A CA 1
ATOM 9614 C C . GLU A 1 1202 ? 5.717 -2.010 -0.384 1.00 84.12 1202 GLU A C 1
ATOM 9616 O O . GLU A 1 1202 ? 4.970 -1.648 0.523 1.00 84.12 1202 GLU A O 1
ATOM 9621 N N . LYS A 1 1203 ? 5.247 -2.366 -1.591 1.00 83.81 1203 LYS A N 1
ATOM 9622 C CA . LYS A 1 1203 ? 3.809 -2.349 -1.916 1.00 83.81 1203 LYS A CA 1
ATOM 9623 C C . LYS A 1 1203 ? 3.048 -3.554 -1.348 1.00 83.81 1203 LYS A C 1
ATOM 9625 O O . LYS A 1 1203 ? 1.912 -3.396 -0.912 1.00 83.81 1203 LYS A O 1
ATOM 9630 N N . TYR A 1 1204 ? 3.622 -4.755 -1.425 1.00 84.50 1204 TYR A N 1
ATOM 9631 C CA . TYR A 1 1204 ? 2.890 -6.009 -1.195 1.00 84.50 1204 TYR A CA 1
ATOM 9632 C C . TYR A 1 1204 ? 3.293 -6.757 0.087 1.00 84.50 1204 TYR A C 1
ATOM 9634 O O . TYR A 1 1204 ? 2.575 -7.674 0.486 1.00 84.50 1204 TYR A O 1
ATOM 9642 N N . GLY A 1 1205 ? 4.404 -6.386 0.737 1.00 88.50 1205 GLY A N 1
ATOM 9643 C CA . GLY A 1 1205 ? 4.810 -6.915 2.044 1.00 88.50 1205 GLY A CA 1
ATOM 9644 C C . GLY A 1 1205 ? 4.901 -8.444 2.093 1.00 88.50 1205 GLY A C 1
ATOM 9645 O O . GLY A 1 1205 ? 5.585 -9.068 1.283 1.00 88.50 1205 GLY A O 1
ATOM 9646 N N . GLU A 1 1206 ? 4.184 -9.055 3.036 1.00 88.44 1206 GLU A N 1
ATOM 9647 C CA . GLU A 1 1206 ? 4.148 -10.508 3.270 1.00 88.44 1206 GLU A CA 1
ATOM 9648 C C . GLU A 1 1206 ? 3.757 -11.308 2.019 1.00 88.44 1206 GLU A C 1
ATOM 9650 O O . GLU A 1 1206 ? 4.344 -12.353 1.753 1.00 88.44 1206 GLU A O 1
ATOM 9655 N N . ALA A 1 1207 ? 2.827 -10.799 1.200 1.00 89.31 1207 ALA A N 1
ATOM 9656 C CA . ALA A 1 1207 ? 2.425 -11.465 -0.040 1.00 89.31 1207 ALA A CA 1
ATOM 9657 C C . ALA A 1 1207 ? 3.563 -11.506 -1.077 1.00 89.31 1207 ALA A C 1
ATOM 9659 O O . ALA A 1 1207 ? 3.605 -12.408 -1.914 1.00 89.31 1207 ALA A O 1
ATOM 9660 N N . TRP A 1 1208 ? 4.517 -10.570 -1.004 1.00 92.50 1208 TRP A N 1
ATOM 9661 C CA . TRP A 1 1208 ? 5.750 -10.644 -1.782 1.00 92.50 1208 TRP A CA 1
ATOM 9662 C C . TRP A 1 1208 ? 6.780 -11.590 -1.158 1.00 92.50 1208 TRP A C 1
ATOM 9664 O O . TRP A 1 1208 ? 7.464 -12.283 -1.899 1.00 92.50 1208 TRP A O 1
ATOM 9674 N N . MET A 1 1209 ? 6.864 -11.690 0.173 1.00 90.88 1209 MET A N 1
ATOM 9675 C CA . MET A 1 1209 ? 7.735 -12.682 0.826 1.00 90.88 1209 MET A CA 1
ATOM 9676 C C . MET A 1 1209 ? 7.276 -14.122 0.535 1.00 90.88 1209 MET A C 1
ATOM 9678 O O . MET A 1 1209 ? 8.099 -14.978 0.225 1.00 90.88 1209 MET A O 1
ATOM 9682 N N . GLU A 1 1210 ? 5.966 -14.385 0.529 1.00 92.12 1210 GLU A N 1
ATOM 9683 C CA . GLU A 1 1210 ? 5.403 -15.678 0.110 1.00 92.12 1210 GLU A CA 1
ATOM 9684 C C . GLU A 1 1210 ? 5.639 -15.954 -1.388 1.00 92.12 1210 GLU A C 1
ATOM 9686 O O . GLU A 1 1210 ? 5.917 -17.089 -1.776 1.00 92.12 1210 GLU A O 1
ATOM 9691 N N . TYR A 1 1211 ? 5.596 -14.922 -2.238 1.00 93.19 1211 TYR A N 1
ATOM 9692 C CA . TYR A 1 1211 ? 5.971 -15.044 -3.651 1.00 93.19 1211 TYR A CA 1
ATOM 9693 C C . TYR A 1 1211 ? 7.470 -15.332 -3.831 1.00 93.19 1211 TYR A C 1
ATOM 9695 O O . TYR A 1 1211 ? 7.832 -16.200 -4.621 1.00 93.19 1211 TYR A O 1
ATOM 9703 N N . GLU A 1 1212 ? 8.348 -14.675 -3.065 1.00 92.25 1212 GLU A N 1
ATOM 9704 C CA . GLU A 1 1212 ? 9.786 -14.965 -3.049 1.00 92.25 1212 GLU A CA 1
ATOM 9705 C C . GLU A 1 1212 ? 10.086 -16.376 -2.517 1.00 92.25 1212 GLU A C 1
ATOM 9707 O O . GLU A 1 1212 ? 10.992 -17.022 -3.038 1.00 92.25 1212 GLU A O 1
ATOM 9712 N N . ARG A 1 1213 ? 9.296 -16.894 -1.563 1.00 93.19 1213 ARG A N 1
ATOM 9713 C CA . ARG A 1 1213 ? 9.402 -18.276 -1.060 1.00 93.19 1213 ARG A CA 1
ATOM 9714 C C . ARG A 1 1213 ? 8.971 -19.320 -2.095 1.00 93.19 1213 ARG A C 1
ATOM 9716 O O . ARG A 1 1213 ? 9.617 -20.357 -2.210 1.00 93.19 1213 ARG A O 1
ATOM 9723 N N . ARG A 1 1214 ? 7.885 -19.073 -2.841 1.00 91.94 1214 ARG A N 1
ATOM 9724 C CA . ARG A 1 1214 ? 7.391 -19.994 -3.888 1.00 91.94 1214 ARG A CA 1
ATOM 9725 C C . ARG A 1 1214 ? 8.212 -19.941 -5.173 1.00 91.94 1214 ARG A C 1
ATOM 9727 O O . ARG A 1 1214 ? 8.361 -20.959 -5.840 1.00 91.94 1214 ARG A O 1
ATOM 9734 N N . VAL A 1 1215 ? 8.730 -18.765 -5.518 1.00 93.62 1215 VAL A N 1
ATOM 9735 C CA . VAL A 1 1215 ? 9.530 -18.520 -6.721 1.00 93.62 1215 VAL A CA 1
ATOM 9736 C C . VAL A 1 1215 ? 10.874 -17.930 -6.279 1.00 93.62 1215 VAL A C 1
ATOM 9738 O O . VAL A 1 1215 ? 11.042 -16.709 -6.334 1.00 93.62 1215 VAL A O 1
ATOM 9741 N N . PRO A 1 1216 ? 11.828 -18.758 -5.803 1.00 90.56 1216 PRO A N 1
ATOM 9742 C CA . PRO A 1 1216 ? 13.096 -18.283 -5.238 1.00 90.56 1216 PRO A CA 1
ATOM 9743 C C . PRO A 1 1216 ? 14.018 -17.642 -6.282 1.00 90.56 1216 PRO A C 1
ATOM 9745 O O . PRO A 1 1216 ? 14.735 -16.695 -5.954 1.00 90.56 1216 PRO A O 1
ATOM 9748 N N . TRP A 1 1217 ? 13.941 -18.098 -7.534 1.00 93.31 1217 TRP A N 1
ATOM 9749 C CA . TRP A 1 1217 ? 14.761 -17.636 -8.656 1.00 93.31 1217 TRP A CA 1
ATOM 9750 C C . TRP A 1 1217 ? 14.301 -16.273 -9.183 1.00 93.31 1217 TRP A C 1
ATOM 9752 O O . TRP A 1 1217 ? 13.107 -16.030 -9.397 1.00 93.31 1217 TRP A O 1
ATOM 9762 N N . LEU A 1 1218 ? 15.243 -15.367 -9.423 1.00 89.69 1218 LEU A N 1
ATOM 9763 C CA . LEU A 1 1218 ? 14.996 -14.040 -9.970 1.00 89.69 1218 LEU A CA 1
ATOM 9764 C C . LEU A 1 1218 ? 14.996 -14.037 -11.504 1.00 89.69 1218 LEU A C 1
ATOM 9766 O O . LEU A 1 1218 ? 14.029 -13.568 -12.099 1.00 89.69 1218 LEU A O 1
ATOM 9770 N N . PHE A 1 1219 ? 16.043 -14.557 -12.135 1.00 88.19 1219 PHE A N 1
ATOM 9771 C CA . PHE A 1 1219 ? 16.299 -14.484 -13.574 1.00 88.19 1219 PHE A CA 1
ATOM 9772 C C . PHE A 1 1219 ? 16.311 -15.867 -14.239 1.00 88.19 1219 PHE A C 1
ATOM 9774 O O . PHE A 1 1219 ? 15.643 -16.061 -15.258 1.00 88.19 1219 PHE A O 1
ATOM 9781 N N . VAL A 1 1220 ? 17.056 -16.822 -13.681 1.00 86.94 1220 VAL A N 1
ATOM 9782 C CA . VAL A 1 1220 ? 17.354 -18.124 -14.288 1.00 86.94 1220 VAL A CA 1
ATOM 9783 C C . VAL A 1 1220 ? 16.896 -19.226 -13.328 1.00 86.94 1220 VAL A C 1
ATOM 9785 O O . VAL A 1 1220 ? 17.522 -19.415 -12.283 1.00 86.94 1220 VAL A O 1
ATOM 9788 N N . PRO A 1 1221 ? 15.821 -19.971 -13.654 1.00 85.00 1221 PRO A N 1
ATOM 9789 C CA . PRO A 1 1221 ? 15.356 -21.079 -12.826 1.00 85.00 1221 PRO A CA 1
ATOM 9790 C C . PRO A 1 1221 ? 16.479 -22.090 -12.561 1.00 85.00 1221 PRO A C 1
ATOM 9792 O O . PRO A 1 1221 ? 17.065 -22.620 -13.501 1.00 85.00 1221 PRO A O 1
ATOM 9795 N N . GLY A 1 1222 ? 16.764 -22.356 -11.286 1.00 80.81 1222 GLY A N 1
ATOM 9796 C CA . GLY A 1 1222 ? 17.837 -23.261 -10.862 1.00 80.81 1222 GLY A CA 1
ATOM 9797 C C . GLY A 1 1222 ? 19.231 -22.634 -10.735 1.00 80.81 1222 GLY A C 1
ATOM 9798 O O . GLY A 1 1222 ? 20.157 -23.370 -10.413 1.00 80.81 1222 GLY A O 1
ATOM 9799 N N . VAL A 1 1223 ? 19.404 -21.325 -10.979 1.00 83.56 1223 VAL A N 1
ATOM 9800 C CA . VAL A 1 1223 ? 20.723 -20.660 -10.882 1.00 83.56 1223 VAL A CA 1
ATOM 9801 C C . VAL A 1 1223 ? 20.670 -19.310 -10.151 1.00 83.56 1223 VAL A C 1
ATOM 9803 O O . VAL A 1 1223 ? 21.442 -19.113 -9.217 1.00 83.56 1223 VAL A O 1
ATOM 9806 N N . VAL A 1 1224 ? 19.785 -18.380 -10.553 1.00 65.62 1224 VAL A N 1
ATOM 9807 C CA . VAL A 1 1224 ? 19.714 -16.995 -10.017 1.00 65.62 1224 VAL A CA 1
ATOM 9808 C C . VAL A 1 1224 ? 18.280 -16.507 -9.922 1.00 65.62 1224 VAL A C 1
ATOM 9810 O O . VAL A 1 1224 ? 17.603 -16.460 -10.971 1.00 65.62 1224 VAL A O 1
#

Secondary structure (DSSP, 8-state):
-EEEE-SSS-EEEEES-SSSSPPPHHHHHHHTTTGGG-HHHHT---SSTT-B-SS-EEEEEE-TTSSEEEEEETTTTEEEEEEGGGTEEEEEEE-SS-EEEEEE-SSSTTSEEEEETTSEEEEEETTEEEEEEE-SS-B---EEETTTTEEEEEEEEE-TTS-EEEEEEETTTTEEEEEEEE------TTSTTTTSTT--SS--BEEEEEE-TTTT-EEEEEETTSEEEEEETTTTEEEEEEE---S-SS-PPPEEEEEE-TTSSEEEEEETTSEEEEEETT-SS-SEEEE-SS---EEEEEEE---STT--S-EEEEEESS-EEEEETTT--EEEEE--SS-EEEEEE-TTSSEEEEEESSSBPEEEE-TTT-PPPGGGTHHHHHHHHHHH-TTSTTS--TT-TT-----TTEEEEEHHHHHHTTGGGGTTT-TTEEEETTEEEEEHHHHHHHHHHH-TTHHHHHHHHHHHHHHHHHHHHH-S-------SS-HHHHHHHHHHHHHHHHHHHHHHTTS-S--PPPP-----S-------SSGGG-GGGSGGGT-GGG---TTSHHHHHH-TT---------------TTTTSTT-S---------------------------------------------------------------------------S---HHHHHHTT---------------------------PPPP-------------------------------------------------------PPP-------TTB--S---GGGHHHHHHHHHHHHHHHHHHHHHHHHHSTTSPP-PPTT--HHHHHHHHHHHHHHHS---HHHHHHHHHHHHHHHHHHHHS--EEEEEEEPGGGTTPEEEEEE-HHHHHHHHHHHHHHHHHTTSS-TTHHHHTHHHHHHHHHHHHHHHHHHHHHHHHHHT---SB-S-HHHHHHH-SBSS-EETTTEEHHHHHHHHHHHHHHHHHHHHHHHHHHHHHSS--HHHHHHHHHHHHHHHHHHHTHHHHTTSHHHHTS-BSHHHHHIIIIIHHHHTTHHHHHHHHS-TTTTPPPHHHHHHHHHHHHHHHHHHHHHHHHHHHHHHHTTT-------SS--TTSS-SS--EEE-TTS-EEE-STTTTT-TTHHHHHHHHHHHHHHHTT-SS-SHHHHHHHHHHHHHHHHHHHHHHHHHHHHTHHHHHHHHH---SSSTTT-

Foldseek 3Di:
DFFFDLPPFTKDWQDDDPAQDDDQPVVVVVCVVVCVPPVCSVPRHDQAAPQFANFFWFDWEAALVLQKIWTWDAVQTKIWIGGLLVSYTPDIDGDPAHFNDKDQLDSDNQWIWTQGQVQKIWIAGPVGGPDIDGDQAHFQEWDAQNVQQWIWTWGADADPVQFGWTWIQRPVVRDIDGTQGHDFPGADCPADQDPHSHGGDLGKTFNDKEFLRLEQGWIWTWIQQQKIWIDHPVVSDTPDMAHDPDPDNPDHFTFNEWYADNHNQWIWTWTQQQKIFICGPVDSDTLDIAHPPPGGTWHYKDWACFPDPLDRFIWIWTDGQFKIFIAGPNPRHTPDMGGDNFTFNDKYDSHNFQWIWTTTSDRHTIIMGGVSRHAHPPSPNVVVVVLVVLQPPPPDLRHSDPPPVPDHPDDPFKDWDAPVVCVLLPNNVVVPVDPQWDDDDRTTIHGVVVVVVSVCVNCVCVVVVVVVVVVVVVVVVVVVVVPPDPPQPPFPAPSVVVVVQVVVVVVVVVVVVVVVVVDDDDDDDPDDDDDDPDDDDDDDPDLSRDPVCNCCRHPPVNHDDPPDPVVCVVVVPSDDDDDDDDDDDDDDPPVVPPPPDDDDDDDDDDDDDDDDDDDDDDDDDDDDDDDDDDDDDDDDDDDDDDDDDDDDDDDDDDDDDDDDDDDDDDDDDDDDPDDDPVVVVVVPDDDDDDDDDDDDDDPDDDDDDDDDDDDDDDDDDDDDDDDDDDDDDDDDDDDDDDDDDDDDDDDDDDDDDDDDDDDDDDDDDDDDDDDDDDDDPDDPQQAAPPPDAPCVHLVSLVCCLVVLLVVLLQQVCCLFPVLQAGQDDDVPDDPVNSVVVSVVCLVPQQAQDPVLVCVQVVLLVLLVCQLQPADWDKAWFFQAVNVVRDIQIATQRLQVSVVVLVVVLVVCCVVVVDQLLVCLSNVSNNLVSLSVVLVVVLVCQQVVCVVVVQAGHDHPPSSSCQAQHGHQFDDDPSHDTVLLSLVQPQQLVLLLSLLVSLQSLCCVPPVGGALLSVLSNVLSSLVSNLSSVCSSQCSHDCSNRPTHPHSNSSSCSRRVRNSLLNSLSSSSSNDDCVVLPDDVVVSVVLSVVLVVLSLLQSLVSLQVRCVVQVLVVHDPPDDHPPDHPNSYDDPFDWQQFPVRDIHGCDDSCVQAVAQNLLSVLSSLVSSLPSSPDPRCSSVVSSVVSVVVSVVVLVVVLVVCCVPGPVSSVVSCVSHVHHHHRPPD

Nearest PDB structures (foldseek):
  6rxu-assembly1_CW  TM=9.579E-01  e=3.948E-41  Thermochaetoides thermophila
  6zqc-assembly1_JC  TM=9.412E-01  e=5.819E-34  Saccharomyces cerevisiae S288C
  6ke6-assembly1_RA  TM=9.605E-01  e=4.591E-31  Saccharomyces cerevisiae S288C
  7mq9-assembly1_NW  TM=9.608E-01  e=2.742E-29  Homo sapiens
  4quv-assembly3_B  TM=9.055E-01  e=3.422E-24  Methylotuvimicrobium alcaliphilum 20Z

pLDDT: mean 74.15, std 23.62, range [21.28, 96.38]